Protein AF-0000000078455366 (afdb_homodimer)

Radius of gyration: 32.67 Å; Cα contacts (8 Å, |Δi|>4): 1857; chains: 2; bounding box: 74×99×122 Å

Organism: Toxocara canis (NCBI:txid6265)

Sequence (1048 aa):
MKLFLTFLAFILPVECLKILIYQVAVGRSHMSFSGALTDILADAGHEVHLLISEWNPSAKDDCTKRATSIRRIRMPPNGTTISHLAHLADPFKMTVWKYFSSMEQFKIMKDVPSLFCKMIINDDELMKWLREQHFDAALTSMYDLCPFGLFHVTGIKPVIGYVATPIISNVIAALKIDSPASYTPDLMLATWSGDEMNYGERAKNLFVQAFTSHILLPFLRSYQQAVFIDKFGNDFPSLMALASKTSFVFINSNELFELPRLLSHKIVYIGGIALRPHKKVPEEYSKLLSERDGSVLFSLGSLAKTSLMPLEMKNAFIEAFAKFPNYTFIWKVDADAINDPILKRYPNIKAVSWMPQYDLLRDGRLNAFITHGGLNSINEAIVAGVPMIVIPLFADQNLNAATAVKRGLAYPLDKWNITTEHVTSALKALLLDRSYADNAKLLSRMLAKKPRKPREDFLHYVEFASEFKSVGDNLQLHAVYLNFIQLHCLDIIVPAVIVMILFVYMIFVMTRRVLRRVVKLKKEMKLFLTFLAFILPVECLKILIYQVAVGRSHMSFSGALTDILADAGHEVHLLISEWNPSAKDDCTKRATSIRRIRMPPNGTTISHLAHLADPFKMTVWKYFSSMEQFKIMKDVPSLFCKMIINDDELMKWLREQHFDAALTSMYDLCPFGLFHVTGIKPVIGYVATPIISNVIAALKIDSPASYTPDLMLATWSGDEMNYGERAKNLFVQAFTSHILLPFLRSYQQAVFIDKFGNDFPSLMALASKTSFVFINSNELFELPRLLSHKIVYIGGIALRPHKKVPEEYSKLLSERDGSVLFSLGSLAKTSLMPLEMKNAFIEAFAKFPNYTFIWKVDADAINDPILKRYPNIKAVSWMPQYDLLRDGRLNAFITHGGLNSINEAIVAGVPMIVIPLFADQNLNAATAVKRGLAYPLDKWNITTEHVTSALKALLLDRSYADNAKLLSRMLAKKPRKPREDFLHYVEFASEFKSVGDNLQLHAVYLNFIQLHCLDIIVPAVIVMILFVYMIFVMTRRVLRRVVKLKKE

Structure (mmCIF, N/CA/C/O backbone):
data_AF-0000000078455366-model_v1
#
loop_
_entity.id
_entity.type
_entity.pdbx_description
1 polymer UDP-glucuronosyltransferase
#
loop_
_atom_site.group_PDB
_atom_site.id
_atom_site.type_symbol
_atom_site.label_atom_id
_atom_site.label_alt_id
_atom_site.label_comp_id
_atom_site.label_asym_id
_atom_site.label_entity_id
_atom_site.label_seq_id
_atom_site.pdbx_PDB_ins_code
_atom_site.Cartn_x
_atom_site.Cartn_y
_atom_site.Cartn_z
_atom_site.occupancy
_atom_site.B_iso_or_equiv
_atom_site.auth_seq_id
_atom_site.auth_comp_id
_atom_site.auth_asym_id
_atom_site.auth_atom_id
_atom_site.pdbx_PDB_model_num
ATOM 1 N N . MET A 1 1 ? 13.961 30.812 -48.812 1 28.5 1 MET A N 1
ATOM 2 C CA . MET A 1 1 ? 14.68 30.5 -47.594 1 28.5 1 MET A CA 1
ATOM 3 C C . MET A 1 1 ? 13.828 29.625 -46.688 1 28.5 1 MET A C 1
ATOM 5 O O . MET A 1 1 ? 12.836 30.094 -46.125 1 28.5 1 MET A O 1
ATOM 9 N N . LYS A 1 2 ? 13.578 28.328 -47.031 1 33.81 2 LYS A N 1
ATOM 10 C CA . LYS A 1 2 ? 12.812 27.266 -46.375 1 33.81 2 LYS A CA 1
ATOM 11 C C . LYS A 1 2 ? 13.312 27.031 -44.969 1 33.81 2 LYS A C 1
ATOM 13 O O . LYS A 1 2 ? 14.5 26.781 -44.75 1 33.81 2 LYS A O 1
ATOM 18 N N . LEU A 1 3 ? 12.641 27.641 -43.969 1 32.94 3 LEU A N 1
ATOM 19 C CA . LEU A 1 3 ? 12.883 27.453 -42.531 1 32.94 3 LEU A CA 1
ATOM 20 C C . LEU A 1 3 ? 12.812 25.969 -42.156 1 32.94 3 LEU A C 1
ATOM 22 O O . LEU A 1 3 ? 11.773 25.344 -42.312 1 32.94 3 LEU A O 1
ATOM 26 N N . PHE A 1 4 ? 13.875 25.25 -42.281 1 38.53 4 PHE A N 1
ATOM 27 C CA . PHE A 1 4 ? 14.039 23.906 -41.719 1 38.53 4 PHE A CA 1
ATOM 28 C C . PHE A 1 4 ? 13.797 23.922 -40.219 1 38.53 4 PHE A C 1
ATOM 30 O O . PHE A 1 4 ? 14.555 24.547 -39.469 1 38.53 4 PHE A O 1
ATOM 37 N N . LEU A 1 5 ? 12.555 23.844 -39.844 1 36.16 5 LEU A N 1
ATOM 38 C CA . LEU A 1 5 ? 12.258 23.594 -38.438 1 36.16 5 LEU A CA 1
ATOM 39 C C . LEU A 1 5 ? 12.906 22.297 -37.969 1 36.16 5 LEU A C 1
ATOM 41 O O . LEU A 1 5 ? 12.523 21.219 -38.406 1 36.16 5 LEU A O 1
ATOM 45 N N . THR A 1 6 ? 14.148 22.266 -37.594 1 37.34 6 THR A N 1
ATOM 46 C CA . THR A 1 6 ? 14.758 21.156 -36.875 1 37.34 6 THR A CA 1
ATOM 47 C C . THR A 1 6 ? 14.008 20.875 -35.562 1 37.34 6 THR A C 1
ATOM 49 O O . THR A 1 6 ? 13.93 21.75 -34.688 1 37.34 6 THR A O 1
ATOM 52 N N . PHE A 1 7 ? 13.047 20.078 -35.562 1 38.69 7 PHE A N 1
ATOM 53 C CA . PHE A 1 7 ? 12.492 19.5 -34.344 1 38.69 7 PHE A CA 1
ATOM 54 C C . PHE A 1 7 ? 13.586 18.859 -33.5 1 38.69 7 PHE A C 1
ATOM 56 O O . PHE A 1 7 ? 14.102 17.797 -33.844 1 38.69 7 PHE A O 1
ATOM 63 N N . LEU A 1 8 ? 14.398 19.609 -32.844 1 35.28 8 LEU A N 1
ATOM 64 C CA . LEU A 1 8 ? 15.219 19.031 -31.797 1 35.28 8 LEU A CA 1
ATOM 65 C C . LEU A 1 8 ? 14.359 18.312 -30.766 1 35.28 8 LEU A C 1
ATOM 67 O O . LEU A 1 8 ? 13.617 18.953 -30.016 1 35.28 8 LEU A O 1
ATOM 71 N N . ALA A 1 9 ? 13.953 17.141 -31 1 37.44 9 ALA A N 1
ATOM 72 C CA . ALA A 1 9 ? 13.5 16.281 -29.922 1 37.44 9 ALA A CA 1
ATOM 73 C C . ALA A 1 9 ? 14.406 16.391 -28.703 1 37.44 9 ALA A C 1
ATOM 75 O O . ALA A 1 9 ? 15.602 16.094 -28.781 1 37.44 9 ALA A O 1
ATOM 76 N N . PHE A 1 10 ? 14.172 17.266 -27.844 1 38.03 10 PHE A N 1
ATOM 77 C CA . PHE A 1 10 ? 14.797 17.219 -26.531 1 38.03 10 PHE A CA 1
ATOM 78 C C . PHE A 1 10 ? 14.766 15.797 -25.969 1 38.03 10 PHE A C 1
ATOM 80 O O . PHE A 1 10 ? 13.734 15.336 -25.469 1 38.03 10 PHE A O 1
ATOM 87 N N . ILE A 1 11 ? 15.477 14.875 -26.578 1 41.81 11 ILE A N 1
ATOM 88 C CA . ILE A 1 11 ? 15.773 13.633 -25.875 1 41.81 11 ILE A CA 1
ATOM 89 C C . ILE A 1 11 ? 16.328 13.93 -24.5 1 41.81 11 ILE A C 1
ATOM 91 O O . ILE A 1 11 ? 17.406 14.531 -24.359 1 41.81 11 ILE A O 1
ATOM 95 N N . LEU A 1 12 ? 15.562 14.172 -23.531 1 45.62 12 LEU A N 1
ATOM 96 C CA . LEU A 1 12 ? 16.094 14.18 -22.172 1 45.62 12 LEU A CA 1
ATOM 97 C C . LEU A 1 12 ? 17.156 13.094 -21.984 1 45.62 12 LEU A C 1
ATOM 99 O O . LEU A 1 12 ? 16.906 11.93 -22.297 1 45.62 12 LEU A O 1
ATOM 103 N N . PRO A 1 13 ? 18.406 13.375 -22.078 1 50.31 13 PRO A N 1
ATOM 104 C CA . PRO A 1 13 ? 19.453 12.375 -21.875 1 50.31 13 PRO A CA 1
ATOM 105 C C . PRO A 1 13 ? 19.156 11.453 -20.688 1 50.31 13 PRO A C 1
ATOM 107 O O . PRO A 1 13 ? 19.031 11.914 -19.562 1 50.31 13 PRO A O 1
ATOM 110 N N . VAL A 1 14 ? 18.328 10.508 -20.891 1 62.53 14 VAL A N 1
ATOM 111 C CA . VAL A 1 14 ? 18.266 9.516 -19.828 1 62.53 14 VAL A CA 1
ATOM 112 C C . VAL A 1 14 ? 19.656 8.922 -19.594 1 62.53 14 VAL A C 1
ATOM 114 O O . VAL A 1 14 ? 20.344 8.516 -20.531 1 62.53 14 VAL A O 1
ATOM 117 N N . GLU A 1 15 ? 20.312 9.242 -18.469 1 79.06 15 GLU A N 1
ATOM 118 C CA . GLU A 1 15 ? 21.609 8.672 -18.078 1 79.06 15 GLU A CA 1
ATOM 119 C C . GLU A 1 15 ? 21.578 7.148 -18.188 1 79.06 15 GLU A C 1
ATOM 121 O O . GLU A 1 15 ? 20.641 6.504 -17.734 1 79.06 15 GLU A O 1
ATOM 126 N N . CYS A 1 16 ? 22.359 6.574 -19.031 1 94 16 CYS A N 1
ATOM 127 C CA . CYS A 1 16 ? 22.531 5.133 -19.188 1 94 16 CYS A CA 1
ATOM 128 C C . CYS A 1 16 ? 23 4.496 -17.875 1 94 16 CYS A C 1
ATOM 130 O O . CYS A 1 16 ? 24.109 4.754 -17.422 1 94 16 CYS A O 1
ATOM 132 N N . LEU A 1 17 ? 22.109 3.787 -17.25 1 98.06 17 LEU A N 1
ATOM 133 C CA . LEU A 1 17 ? 22.438 3.096 -16 1 98.06 17 LEU A CA 1
ATOM 134 C C . LEU A 1 17 ? 23.078 1.737 -16.281 1 98.06 17 LEU A C 1
ATOM 136 O O . LEU A 1 17 ? 22.719 1.077 -17.266 1 98.06 17 LEU A O 1
ATOM 140 N N . LYS A 1 18 ? 24.062 1.338 -15.594 1 98.19 18 LYS A N 1
ATOM 141 C CA . LYS A 1 18 ? 24.609 -0.018 -15.555 1 98.19 18 LYS A CA 1
ATOM 142 C C . LYS A 1 18 ? 23.953 -0.841 -14.453 1 98.19 18 LYS A C 1
ATOM 144 O O . LYS A 1 18 ? 24.141 -0.574 -13.266 1 98.19 18 LYS A O 1
ATOM 149 N N . ILE A 1 19 ? 23.141 -1.903 -14.797 1 98.81 19 ILE A N 1
ATOM 150 C CA . ILE A 1 19 ? 22.281 -2.594 -13.844 1 98.81 19 ILE A CA 1
ATOM 151 C C . ILE A 1 19 ? 22.609 -4.082 -13.828 1 98.81 19 ILE A C 1
ATOM 153 O O . ILE A 1 19 ? 22.828 -4.691 -14.875 1 98.81 19 ILE A O 1
ATOM 157 N N . LEU A 1 20 ? 22.719 -4.645 -12.688 1 98.88 20 LEU A N 1
ATOM 158 C CA . LEU A 1 20 ? 22.875 -6.086 -12.5 1 98.88 20 LEU A CA 1
ATOM 159 C C . LEU A 1 20 ? 21.562 -6.727 -12.062 1 98.88 20 LEU A C 1
ATOM 161 O O . LEU A 1 20 ? 20.922 -6.262 -11.117 1 98.88 20 LEU A O 1
ATOM 165 N N . ILE A 1 21 ? 21.141 -7.77 -12.758 1 98.75 21 ILE A N 1
ATOM 166 C CA . ILE A 1 21 ? 19.969 -8.539 -12.344 1 98.75 21 ILE A CA 1
ATOM 167 C C . ILE A 1 21 ? 20.406 -9.938 -11.914 1 98.75 21 ILE A C 1
ATOM 169 O O . ILE A 1 21 ? 21.031 -10.664 -12.688 1 98.75 21 ILE A O 1
ATOM 173 N N . TYR A 1 22 ? 20.125 -10.258 -10.68 1 98.69 22 TYR A N 1
ATOM 174 C CA . TYR A 1 22 ? 20.359 -11.594 -10.141 1 98.69 22 TYR A CA 1
ATOM 175 C C . TYR A 1 22 ? 19.094 -12.445 -10.203 1 98.69 22 TYR A C 1
ATOM 177 O O . TYR A 1 22 ? 18.047 -12.039 -9.695 1 98.69 22 TYR A O 1
ATOM 185 N N . GLN A 1 23 ? 19.172 -13.617 -10.812 1 98 23 GLN A N 1
ATOM 186 C CA . GLN A 1 23 ? 18.016 -14.492 -10.984 1 98 23 GLN A CA 1
ATOM 187 C C . GLN A 1 23 ? 18.375 -15.938 -10.641 1 98 23 GLN A C 1
ATOM 189 O O . GLN A 1 23 ? 19.438 -16.438 -11.031 1 98 23 GLN A O 1
ATOM 194 N N . VAL A 1 24 ? 17.5 -16.562 -9.836 1 96.38 24 VAL A N 1
ATOM 195 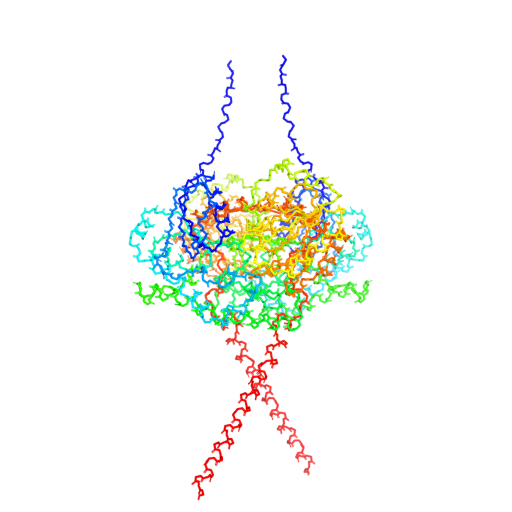C CA . VAL A 1 24 ? 17.625 -18 -9.609 1 96.38 24 VAL A CA 1
ATOM 196 C C . VAL A 1 24 ? 16.828 -18.75 -10.672 1 96.38 24 VAL A C 1
ATOM 198 O O . VAL A 1 24 ? 15.633 -18.484 -10.867 1 96.38 24 VAL A O 1
ATOM 201 N N . ALA A 1 25 ? 17.5 -19.703 -11.312 1 94.38 25 ALA A N 1
ATOM 202 C CA . ALA A 1 25 ? 16.812 -20.5 -12.32 1 94.38 25 ALA A CA 1
ATOM 203 C C . ALA A 1 25 ? 16.047 -21.656 -11.672 1 94.38 25 ALA A C 1
ATOM 205 O O . ALA A 1 25 ? 16.625 -22.703 -11.367 1 94.38 25 ALA A O 1
ATOM 206 N N . VAL A 1 26 ? 14.773 -21.438 -11.531 1 87.75 26 VAL A N 1
ATOM 207 C CA . VAL A 1 26 ? 13.938 -22.484 -10.953 1 87.75 26 VAL A CA 1
ATOM 208 C C . VAL A 1 26 ? 13.07 -23.109 -12.047 1 87.75 26 VAL A C 1
ATOM 210 O O . VAL A 1 26 ? 12.828 -24.328 -12.031 1 87.75 26 VAL A O 1
ATOM 213 N N . GLY A 1 27 ? 12.562 -22.344 -12.852 1 87 27 GLY A N 1
ATOM 214 C CA . GLY A 1 27 ? 11.719 -22.766 -13.961 1 87 27 GLY A CA 1
ATOM 215 C C . GLY A 1 27 ? 11.633 -21.734 -15.07 1 87 27 GLY A C 1
ATOM 216 O O . GLY A 1 27 ? 12.039 -20.578 -14.883 1 87 27 GLY A O 1
ATOM 217 N N . ARG A 1 28 ? 11.156 -22.156 -16.141 1 86.5 28 ARG A N 1
ATOM 218 C CA . ARG A 1 28 ? 11.086 -21.281 -17.312 1 86.5 28 ARG A CA 1
ATOM 219 C C . ARG A 1 28 ? 10.219 -20.062 -17.031 1 86.5 28 ARG A C 1
ATOM 221 O O . ARG A 1 28 ? 10.516 -18.969 -17.5 1 86.5 28 ARG A O 1
ATOM 228 N N . SER A 1 29 ? 9.141 -20.25 -16.312 1 88.19 29 SER A N 1
ATOM 229 C CA . SER A 1 29 ? 8.234 -19.141 -16.031 1 88.19 29 SER A CA 1
ATOM 230 C C . SER A 1 29 ? 8.938 -18.031 -15.25 1 88.19 29 SER A C 1
ATOM 232 O O . SER A 1 29 ? 8.719 -16.844 -15.516 1 88.19 29 SER A O 1
ATOM 234 N N . HIS A 1 30 ? 9.789 -18.391 -14.32 1 92.56 30 HIS A N 1
ATOM 235 C CA . HIS A 1 30 ? 10.555 -17.406 -13.562 1 92.56 30 HIS A CA 1
ATOM 236 C C . HIS A 1 30 ? 11.57 -16.688 -14.453 1 92.56 30 HIS A C 1
ATOM 238 O O . HIS A 1 30 ? 11.727 -15.469 -14.375 1 92.56 30 HIS A O 1
ATOM 244 N N . MET A 1 31 ? 12.18 -17.516 -15.297 1 94.38 31 MET A N 1
ATOM 245 C CA . MET A 1 31 ? 13.18 -16.953 -16.203 1 94.38 31 MET A CA 1
ATOM 246 C C . MET A 1 31 ? 12.531 -16.016 -17.203 1 94.38 31 MET A C 1
ATOM 248 O O . MET A 1 31 ? 13.125 -15 -17.578 1 94.38 31 MET A O 1
ATOM 252 N N . SER A 1 32 ? 11.328 -16.375 -17.609 1 93.69 32 SER A N 1
ATOM 253 C CA . SER A 1 32 ? 10.609 -15.523 -18.562 1 93.69 32 SER A CA 1
ATOM 254 C C . SER A 1 32 ? 10.312 -14.156 -17.953 1 93.69 32 SER A C 1
ATOM 256 O O . SER A 1 32 ? 10.375 -13.141 -18.641 1 93.69 32 SER A O 1
ATOM 258 N N . PHE A 1 33 ? 10.008 -14.125 -16.734 1 96.25 33 PHE A N 1
ATOM 259 C CA . PHE A 1 33 ? 9.719 -12.859 -16.062 1 96.25 33 PHE A CA 1
ATOM 260 C C . PHE A 1 33 ? 10.977 -12 -15.977 1 96.25 33 PHE A C 1
ATOM 262 O O . PHE A 1 33 ? 10.969 -10.844 -16.406 1 96.25 33 PHE A O 1
ATOM 269 N N . SER A 1 34 ? 12.055 -12.547 -15.453 1 97.44 34 SER A N 1
ATOM 270 C CA . SER A 1 34 ? 13.297 -11.781 -15.328 1 97.44 34 SER A CA 1
ATOM 271 C C . SER A 1 34 ? 13.836 -11.375 -16.703 1 97.44 34 SER A C 1
ATOM 273 O O . SER A 1 34 ? 14.43 -10.305 -16.844 1 97.44 34 SER A O 1
ATOM 275 N N . GLY A 1 35 ? 13.633 -12.281 -17.672 1 97.69 35 GLY A N 1
ATOM 276 C CA . GLY A 1 35 ? 14.023 -11.922 -19.031 1 97.69 35 GLY A CA 1
ATOM 277 C C . GLY A 1 35 ? 13.297 -10.703 -19.547 1 97.69 35 GLY A C 1
ATOM 278 O O . GLY A 1 35 ? 13.906 -9.828 -20.156 1 97.69 35 GLY A O 1
ATOM 279 N N . ALA A 1 36 ? 12.016 -10.656 -19.297 1 97.5 36 ALA A N 1
ATOM 280 C CA . ALA A 1 36 ? 11.227 -9.5 -19.719 1 97.5 36 ALA A CA 1
ATOM 281 C C . ALA A 1 36 ? 11.711 -8.227 -19.031 1 97.5 36 ALA A C 1
ATOM 283 O O . ALA A 1 36 ? 11.828 -7.176 -19.688 1 97.5 36 ALA A O 1
ATOM 284 N N . LEU A 1 37 ? 11.992 -8.273 -17.734 1 98.56 37 LEU A N 1
ATOM 285 C CA . LEU A 1 37 ? 12.508 -7.117 -17.016 1 98.56 37 LEU A CA 1
ATOM 286 C C . LEU A 1 37 ? 13.828 -6.645 -17.625 1 98.56 37 LEU A C 1
ATOM 288 O O . LEU A 1 37 ? 14.031 -5.441 -17.812 1 98.56 37 LEU A O 1
ATOM 292 N N . THR A 1 38 ? 14.688 -7.609 -17.953 1 98.62 38 THR A N 1
ATOM 293 C CA . THR A 1 38 ? 15.984 -7.316 -18.547 1 98.62 38 THR A CA 1
ATOM 294 C C . THR A 1 38 ? 15.805 -6.578 -19.875 1 98.62 38 THR A C 1
ATOM 296 O O . THR A 1 38 ? 16.438 -5.543 -20.109 1 98.62 38 THR A O 1
ATOM 299 N N . ASP A 1 39 ? 14.938 -7.09 -20.672 1 98.19 39 ASP A N 1
ATOM 300 C CA . ASP A 1 39 ? 14.742 -6.52 -22 1 98.19 39 ASP A CA 1
ATOM 301 C C . ASP A 1 39 ? 14.141 -5.121 -21.922 1 98.19 39 ASP A C 1
ATOM 303 O O . ASP A 1 39 ? 14.516 -4.23 -22.688 1 98.19 39 ASP A O 1
ATOM 307 N N . ILE A 1 40 ? 13.234 -4.902 -21.016 1 98 40 ILE A N 1
ATOM 308 C CA . ILE A 1 40 ? 12.594 -3.604 -20.844 1 98 40 ILE A CA 1
ATOM 309 C C . ILE A 1 40 ? 13.633 -2.561 -20.453 1 98 40 ILE A C 1
ATOM 311 O O . ILE A 1 40 ? 13.664 -1.463 -21.016 1 98 40 ILE A O 1
ATOM 315 N N . LEU A 1 41 ? 14.492 -2.873 -19.516 1 98.56 41 LEU A N 1
ATOM 316 C CA . LEU A 1 41 ? 15.547 -1.955 -19.094 1 98.56 41 LEU A CA 1
ATOM 317 C C . LEU A 1 41 ? 16.531 -1.699 -20.234 1 98.56 41 LEU A C 1
ATOM 319 O O . LEU A 1 41 ? 16.938 -0.558 -20.469 1 98.56 41 LEU A O 1
ATOM 323 N N . ALA A 1 42 ? 16.906 -2.766 -20.938 1 98.38 42 ALA A N 1
ATOM 324 C CA . ALA A 1 42 ? 17.844 -2.637 -22.047 1 98.38 42 ALA A CA 1
ATOM 325 C C . ALA A 1 42 ? 17.25 -1.787 -23.172 1 98.38 42 ALA A C 1
ATOM 327 O O . ALA A 1 42 ? 17.938 -0.935 -23.734 1 98.38 42 ALA A O 1
ATOM 328 N N . ASP A 1 43 ? 16.016 -2.021 -23.5 1 97.25 43 ASP A N 1
ATOM 329 C CA . ASP A 1 43 ? 15.328 -1.263 -24.547 1 97.25 43 ASP A CA 1
ATOM 330 C C . ASP A 1 43 ? 15.25 0.219 -24.188 1 97.25 43 ASP A C 1
ATOM 332 O O . ASP A 1 43 ? 15.18 1.074 -25.078 1 97.25 43 ASP A O 1
ATOM 336 N N . ALA A 1 44 ? 15.219 0.506 -22.953 1 97.44 44 ALA A N 1
ATOM 337 C CA . ALA A 1 44 ? 15.164 1.892 -22.5 1 97.44 44 ALA A CA 1
ATOM 338 C C . ALA A 1 44 ? 16.547 2.533 -22.547 1 97.44 44 ALA A C 1
ATOM 340 O O . ALA A 1 44 ? 16.719 3.695 -22.156 1 97.44 44 ALA A O 1
ATOM 341 N N . GLY A 1 45 ? 17.594 1.78 -22.875 1 97.56 45 GLY A N 1
ATOM 342 C CA . GLY A 1 45 ? 18.906 2.344 -23.094 1 97.56 45 GLY A CA 1
ATOM 343 C C . GLY A 1 45 ? 19.891 2.018 -21.969 1 97.56 45 GLY A C 1
ATOM 344 O O . GLY A 1 45 ? 21 2.535 -21.953 1 97.56 45 GLY A O 1
ATOM 345 N N . HIS A 1 46 ? 19.547 1.131 -21.047 1 98.38 46 HIS A N 1
ATOM 346 C CA . HIS A 1 46 ? 20.422 0.791 -19.938 1 98.38 46 HIS A CA 1
ATOM 347 C C . HIS A 1 46 ? 21.281 -0.423 -20.266 1 98.38 46 HIS A C 1
ATOM 349 O O . HIS A 1 46 ? 20.922 -1.228 -21.141 1 98.38 46 HIS A O 1
ATOM 355 N N . GLU A 1 47 ? 22.469 -0.462 -19.672 1 98.5 47 GLU A N 1
ATOM 356 C CA . GLU A 1 47 ? 23.328 -1.64 -19.734 1 98.5 47 GLU A CA 1
ATOM 357 C C . GLU A 1 47 ? 22.938 -2.656 -18.656 1 98.5 47 GLU A C 1
ATOM 359 O O . GLU A 1 47 ? 23.062 -2.381 -17.469 1 98.5 47 GLU A O 1
ATOM 364 N N . VAL A 1 48 ? 22.484 -3.844 -19.109 1 98.75 48 VAL A N 1
ATOM 365 C CA . VAL A 1 48 ? 21.922 -4.785 -18.141 1 98.75 48 VAL A CA 1
ATOM 366 C C . VAL A 1 48 ? 22.703 -6.094 -18.188 1 98.75 48 VAL A C 1
ATOM 368 O O . VAL A 1 48 ? 22.859 -6.699 -19.25 1 98.75 48 VAL A O 1
ATOM 371 N N . HIS A 1 49 ? 23.219 -6.516 -17.078 1 98.69 49 HIS A N 1
ATOM 372 C CA . HIS A 1 49 ? 23.953 -7.766 -16.906 1 98.69 49 HIS A CA 1
ATOM 373 C C . HIS A 1 49 ? 23.156 -8.758 -16.062 1 98.69 49 HIS A C 1
ATOM 375 O O . HIS A 1 49 ? 22.516 -8.375 -15.078 1 98.69 49 HIS A O 1
ATOM 381 N N . LEU A 1 50 ? 23.188 -10.008 -16.5 1 98.31 50 LEU A N 1
ATOM 382 C CA . LEU A 1 50 ? 22.469 -11.047 -15.766 1 98.31 50 LEU A CA 1
ATOM 383 C C . LEU A 1 50 ? 23.438 -11.977 -15.047 1 98.31 50 LEU A C 1
ATOM 385 O O . LEU A 1 50 ? 24.453 -12.391 -15.617 1 98.31 50 LEU A O 1
ATOM 389 N N . LEU A 1 51 ? 23.203 -12.164 -13.805 1 98.38 51 LEU A N 1
ATOM 390 C CA . LEU A 1 51 ? 23.844 -13.203 -13 1 98.38 51 LEU A CA 1
ATOM 391 C C . LEU A 1 51 ? 22.828 -14.266 -12.586 1 98.38 51 LEU A C 1
ATOM 393 O O . LEU A 1 51 ? 21.906 -13.984 -11.812 1 98.38 51 LEU A O 1
ATOM 397 N N . ILE A 1 52 ? 23.016 -15.5 -13.102 1 98 52 ILE A N 1
ATOM 398 C CA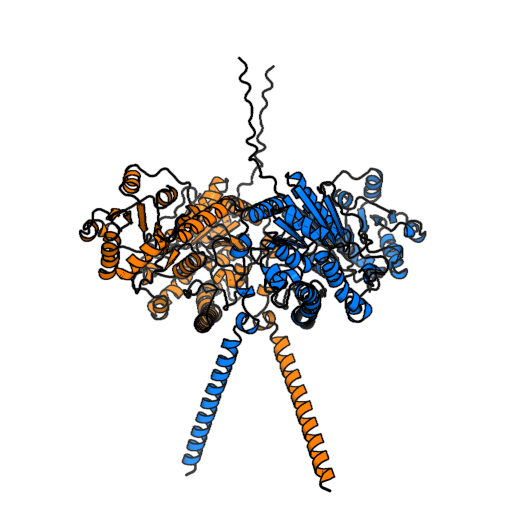 . ILE A 1 52 ? 22 -16.547 -12.93 1 98 52 ILE A CA 1
ATOM 399 C C . ILE A 1 52 ? 22.578 -17.672 -12.055 1 98 52 ILE A C 1
ATOM 401 O O . ILE A 1 52 ? 23.625 -18.234 -12.367 1 98 52 ILE A O 1
ATOM 405 N N . SER A 1 53 ? 21.953 -17.906 -10.914 1 96.88 53 SER A N 1
ATOM 406 C CA . SER A 1 53 ? 22.219 -19.109 -10.125 1 96.88 53 SER A CA 1
ATOM 407 C C . SER A 1 53 ? 21.391 -20.281 -10.625 1 96.88 53 SER A C 1
ATOM 409 O O . SER A 1 53 ? 20.172 -20.328 -10.43 1 96.88 53 SER A O 1
ATOM 411 N N . GLU A 1 54 ? 22.047 -21.266 -11.164 1 95.5 54 GLU A N 1
ATOM 412 C CA . GLU A 1 54 ? 21.359 -22.328 -11.867 1 95.5 54 GLU A CA 1
ATOM 413 C C . GLU A 1 54 ? 20.938 -23.438 -10.914 1 95.5 54 GLU A C 1
ATOM 415 O O . GLU A 1 54 ? 21.438 -24.562 -11 1 95.5 54 GLU A O 1
ATOM 420 N N . TRP A 1 55 ? 19.938 -23.172 -10.133 1 94.38 55 TRP A N 1
ATOM 421 C CA . TRP A 1 55 ? 19.422 -24.156 -9.195 1 94.38 55 TRP A CA 1
ATOM 422 C C . TRP A 1 55 ? 18.844 -25.359 -9.945 1 94.38 55 TRP A C 1
ATOM 424 O O . TRP A 1 55 ? 18.891 -26.484 -9.461 1 94.38 55 TRP A O 1
ATOM 434 N N . ASN A 1 56 ? 18.234 -25.062 -11.055 1 90.81 56 ASN A N 1
ATOM 435 C CA . ASN A 1 56 ? 17.641 -26.062 -11.938 1 90.81 56 ASN A CA 1
ATOM 436 C C . ASN A 1 56 ? 18.312 -26.062 -13.305 1 90.81 56 ASN A C 1
ATOM 438 O O . ASN A 1 56 ? 18 -25.234 -14.156 1 90.81 56 ASN A O 1
ATOM 442 N N . PRO A 1 57 ? 19.078 -27.109 -13.578 1 89.44 57 PRO A N 1
ATOM 443 C CA . PRO A 1 57 ? 19.797 -27.156 -14.852 1 89.44 57 PRO A CA 1
ATOM 444 C C . PRO A 1 57 ? 18.875 -27.297 -16.047 1 89.44 57 PRO A C 1
ATOM 446 O O . PRO A 1 57 ? 19.266 -27.031 -17.188 1 89.44 57 PRO A O 1
ATOM 449 N N . SER A 1 58 ? 17.672 -27.656 -15.781 1 84.5 58 SER A N 1
ATOM 450 C CA . SER A 1 58 ? 16.703 -27.812 -16.875 1 84.5 58 SER A CA 1
ATOM 451 C C . SER A 1 58 ? 16.219 -26.453 -17.375 1 84.5 58 SER A C 1
ATOM 453 O O . SER A 1 58 ? 15.648 -26.359 -18.453 1 84.5 58 SER A O 1
ATOM 455 N N . ALA A 1 59 ? 16.344 -25.469 -16.547 1 87.81 59 ALA A N 1
ATOM 456 C CA . ALA A 1 59 ? 15.992 -24.109 -16.969 1 87.81 59 ALA A CA 1
ATOM 457 C C . ALA A 1 59 ? 17.141 -23.453 -17.719 1 87.81 59 ALA A C 1
ATOM 459 O O . ALA A 1 59 ? 17.75 -22.5 -17.234 1 87.81 59 ALA A O 1
ATOM 460 N N . LYS A 1 60 ? 17.297 -23.797 -18.938 1 87.56 60 LYS A N 1
ATOM 461 C CA . LYS A 1 60 ? 18.469 -23.406 -19.719 1 87.56 60 LYS A CA 1
ATOM 462 C C . LYS A 1 60 ? 18.234 -22.047 -20.391 1 87.56 60 LYS A C 1
ATOM 464 O O . LYS A 1 60 ? 19.172 -21.266 -20.531 1 87.56 60 LYS A O 1
ATOM 469 N N . ASP A 1 61 ? 17.047 -21.734 -20.719 1 90.81 61 ASP A N 1
ATOM 470 C CA . ASP A 1 61 ? 16.719 -20.516 -21.438 1 90.81 61 ASP A CA 1
ATOM 471 C C . ASP A 1 61 ? 16.719 -19.312 -20.5 1 90.81 61 ASP A C 1
ATOM 473 O O . ASP A 1 61 ? 16.047 -19.328 -19.469 1 90.81 61 ASP A O 1
ATOM 477 N N . ASP A 1 62 ? 17.469 -18.328 -20.844 1 93.19 62 ASP A N 1
ATOM 478 C CA . ASP A 1 62 ? 17.516 -17.109 -20.047 1 93.19 62 ASP A CA 1
ATOM 479 C C . ASP A 1 62 ? 16.344 -16.188 -20.375 1 93.19 62 ASP A C 1
ATOM 481 O O . ASP A 1 62 ? 16.062 -15.234 -19.641 1 93.19 62 ASP A O 1
ATOM 485 N N . CYS A 1 63 ? 15.695 -16.406 -21.469 1 93.5 63 CYS A N 1
ATOM 486 C CA . CYS A 1 63 ? 14.461 -15.766 -21.906 1 93.5 63 CYS A CA 1
ATOM 487 C C . CYS A 1 63 ? 14.68 -14.273 -22.141 1 93.5 63 CYS A C 1
ATOM 489 O O . CYS A 1 63 ? 13.797 -13.461 -21.859 1 93.5 63 CYS A O 1
ATOM 491 N N . THR A 1 64 ? 15.906 -13.797 -22.453 1 96.31 64 THR A N 1
ATOM 492 C CA . THR A 1 64 ? 16.219 -12.422 -22.812 1 96.31 64 THR A CA 1
ATOM 493 C C . THR A 1 64 ? 16.969 -12.352 -24.125 1 96.31 64 THR A C 1
ATOM 495 O O . THR A 1 64 ? 17.672 -13.305 -24.5 1 96.31 64 THR A O 1
ATOM 498 N N . LYS A 1 65 ? 16.797 -11.242 -24.875 1 95.25 65 LYS A N 1
ATOM 499 C CA . LYS A 1 65 ? 17.484 -11.016 -26.141 1 95.25 65 LYS A CA 1
ATOM 500 C C . LYS A 1 65 ? 18.375 -9.773 -26.062 1 95.25 65 LYS A C 1
ATOM 502 O O . LYS A 1 65 ? 19.078 -9.445 -27.016 1 95.25 65 LYS A O 1
ATOM 507 N N . ARG A 1 66 ? 18.375 -9.133 -24.938 1 96.88 66 ARG A N 1
ATOM 508 C CA . ARG A 1 66 ? 18.938 -7.789 -24.922 1 96.88 66 ARG A CA 1
ATOM 509 C C . ARG A 1 66 ? 20.016 -7.656 -23.844 1 96.88 66 ARG A C 1
ATOM 511 O O . ARG A 1 66 ? 20.672 -6.617 -23.734 1 96.88 66 ARG A O 1
ATOM 518 N N . ALA A 1 67 ? 20.25 -8.664 -23.031 1 97.88 67 ALA A N 1
ATOM 519 C CA . ALA A 1 67 ? 21.234 -8.578 -21.953 1 97.88 67 ALA A CA 1
ATOM 520 C C . ALA A 1 67 ? 22.625 -8.273 -22.5 1 97.88 67 ALA A C 1
ATOM 522 O O . ALA A 1 67 ? 23.016 -8.812 -23.547 1 97.88 67 ALA A O 1
ATOM 523 N N . THR A 1 68 ? 23.344 -7.406 -21.828 1 97.94 68 THR A N 1
ATOM 524 C CA . THR A 1 68 ? 24.719 -7.094 -22.219 1 97.94 68 THR A CA 1
ATOM 525 C C . THR A 1 68 ? 25.641 -8.297 -22 1 97.94 68 THR A C 1
ATOM 527 O O . THR A 1 68 ? 26.516 -8.578 -22.812 1 97.94 68 THR A O 1
ATOM 530 N N . SER A 1 69 ? 25.453 -8.953 -20.938 1 97.5 69 SER A N 1
ATOM 531 C CA . SER A 1 69 ? 26.172 -10.188 -20.625 1 97.5 69 SER A CA 1
ATOM 532 C C . SER A 1 69 ? 25.359 -11.086 -19.703 1 97.5 69 SER A C 1
ATOM 534 O O . SER A 1 69 ? 24.484 -10.609 -18.984 1 97.5 69 SER A O 1
ATOM 536 N N . ILE A 1 70 ? 25.656 -12.336 -19.797 1 97.69 70 ILE A N 1
ATOM 537 C CA . ILE A 1 70 ? 25.016 -13.328 -18.938 1 97.69 70 ILE A CA 1
ATOM 538 C C . ILE A 1 70 ? 26.078 -14.227 -18.312 1 97.69 70 ILE A C 1
ATOM 540 O O . ILE A 1 70 ? 26.906 -14.805 -19 1 97.69 70 ILE A O 1
ATOM 544 N N . ARG A 1 71 ? 26.094 -14.297 -17.016 1 96.75 71 ARG A N 1
ATOM 545 C CA . ARG A 1 71 ? 26.938 -15.219 -16.266 1 96.75 71 AR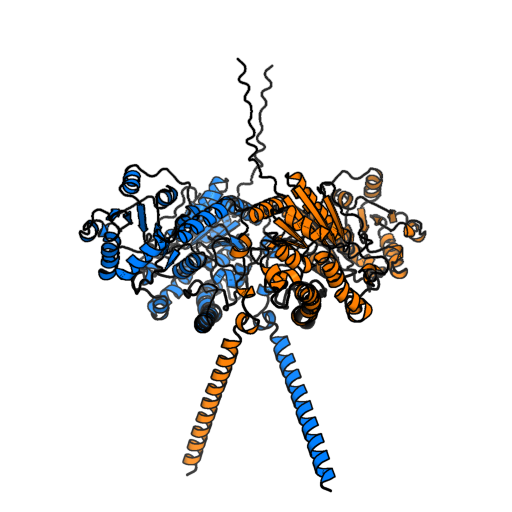G A CA 1
ATOM 546 C C . ARG A 1 71 ? 26.109 -16.25 -15.508 1 96.75 71 ARG A C 1
ATOM 548 O O . ARG A 1 71 ? 25.234 -15.875 -14.719 1 96.75 71 ARG A O 1
ATOM 555 N N . ARG A 1 72 ? 26.375 -17.5 -15.719 1 96.12 72 ARG A N 1
ATOM 556 C CA . ARG A 1 72 ? 25.656 -18.578 -15.047 1 96.12 72 ARG A CA 1
ATOM 557 C C . ARG A 1 72 ? 26.578 -19.312 -14.078 1 96.12 72 ARG A C 1
ATOM 559 O O . ARG A 1 72 ? 27.703 -19.656 -14.43 1 96.12 72 ARG A O 1
ATOM 566 N N . ILE A 1 73 ? 26.109 -19.406 -12.898 1 96.31 73 ILE A N 1
ATOM 567 C CA . ILE A 1 73 ? 26.781 -20.25 -11.914 1 96.31 73 ILE A CA 1
ATOM 568 C C . ILE A 1 73 ? 26.188 -21.656 -11.945 1 96.31 73 ILE A C 1
ATOM 570 O O . ILE A 1 73 ? 25 -21.844 -11.656 1 96.31 73 ILE A O 1
ATOM 574 N N . ARG A 1 74 ? 27.062 -22.641 -12.234 1 94.75 74 ARG A N 1
ATOM 575 C CA . ARG A 1 74 ? 26.594 -24.016 -12.422 1 94.75 74 ARG A CA 1
ATOM 576 C C . ARG A 1 74 ? 27.203 -24.953 -11.383 1 94.75 74 ARG A C 1
ATOM 578 O O . ARG A 1 74 ? 28.375 -24.797 -11.016 1 94.75 74 ARG A O 1
ATOM 585 N N . MET A 1 75 ? 26.312 -25.781 -10.977 1 91.94 75 MET A N 1
ATOM 586 C CA . MET A 1 75 ? 26.812 -26.844 -10.102 1 91.94 75 MET A CA 1
ATOM 587 C C . MET A 1 75 ? 27.688 -27.828 -10.867 1 91.94 75 MET A C 1
ATOM 589 O O . MET A 1 75 ? 27.391 -28.172 -12.008 1 91.94 75 MET A O 1
ATOM 593 N N . PRO A 1 76 ? 28.812 -28.203 -10.18 1 88.94 76 PRO A N 1
ATOM 594 C CA . PRO A 1 76 ? 29.609 -29.25 -10.828 1 88.94 76 PRO A CA 1
ATOM 595 C C . PRO A 1 76 ? 28.812 -30.516 -11.109 1 88.94 76 PRO A C 1
ATOM 597 O O . PRO A 1 76 ? 27.734 -30.719 -10.539 1 88.94 76 PRO A O 1
ATOM 600 N N . PRO A 1 77 ? 29.547 -31.297 -11.977 1 84.19 77 PRO A N 1
ATOM 601 C CA . PRO A 1 77 ? 28.875 -32.562 -12.25 1 84.19 77 PRO A CA 1
ATOM 602 C C . PRO A 1 77 ? 28.625 -33.375 -10.984 1 84.19 77 PRO A C 1
ATOM 604 O O . PRO A 1 77 ? 29.453 -33.406 -10.078 1 84.19 77 PRO A O 1
ATOM 607 N N . ASN A 1 78 ? 27.531 -33.875 -10.609 1 81.38 78 ASN A N 1
ATOM 608 C CA . ASN A 1 78 ? 27.141 -34.688 -9.469 1 81.38 78 ASN A CA 1
ATOM 609 C C . ASN A 1 78 ? 26.672 -33.844 -8.289 1 81.38 78 ASN A C 1
ATOM 611 O O . ASN A 1 78 ? 26.438 -34.375 -7.199 1 81.38 78 ASN A O 1
ATOM 615 N N . GLY A 1 79 ? 26.797 -32.594 -8.555 1 85.69 79 GLY A N 1
ATOM 616 C CA . GLY A 1 79 ? 26.312 -31.719 -7.488 1 85.69 79 GLY A CA 1
ATOM 617 C C . GLY A 1 79 ? 24.812 -31.781 -7.297 1 85.69 79 GLY A C 1
ATOM 618 O O . GLY A 1 79 ? 24.094 -32.344 -8.125 1 85.69 79 GLY A O 1
ATOM 619 N N . THR A 1 80 ? 24.328 -31.328 -6.176 1 86.31 80 THR A N 1
ATOM 620 C CA . THR A 1 80 ? 22.906 -31.344 -5.824 1 86.31 80 THR A CA 1
ATOM 621 C C . THR A 1 80 ? 22.188 -30.141 -6.41 1 86.31 80 THR A C 1
ATOM 623 O O . THR A 1 80 ? 22.641 -29 -6.258 1 86.31 80 THR A O 1
ATOM 626 N N . THR A 1 81 ? 21.094 -30.438 -7.184 1 86.62 81 THR A N 1
ATOM 627 C CA . THR A 1 81 ? 20.234 -29.406 -7.742 1 86.62 81 THR A CA 1
ATOM 628 C C . THR A 1 81 ? 18.781 -29.672 -7.402 1 86.62 81 THR A C 1
ATOM 630 O O . THR A 1 81 ? 18.453 -30.688 -6.773 1 86.62 81 THR A O 1
ATOM 633 N N . ILE A 1 82 ? 17.922 -28.703 -7.816 1 83.06 82 ILE A N 1
ATOM 634 C CA . ILE A 1 82 ? 16.531 -28.859 -7.43 1 83.06 82 ILE A CA 1
ATOM 635 C C . ILE A 1 82 ? 15.844 -29.844 -8.383 1 83.06 82 ILE A C 1
ATOM 637 O O . ILE A 1 82 ? 14.703 -30.25 -8.141 1 83.06 82 ILE A O 1
ATOM 641 N N . SER A 1 83 ? 16.484 -30.219 -9.453 1 76.31 83 SER A N 1
ATOM 642 C CA . SER A 1 83 ? 15.93 -31.219 -10.375 1 76.31 83 SER A CA 1
ATOM 643 C C . SER A 1 83 ? 15.555 -32.5 -9.641 1 76.31 83 SER A C 1
ATOM 645 O O . SER A 1 83 ? 14.758 -33.312 -10.148 1 76.31 83 SER A O 1
ATOM 647 N N . HIS A 1 84 ? 15.938 -32.625 -8.5 1 66.31 84 HIS A N 1
ATOM 648 C CA . HIS A 1 84 ? 15.711 -33.844 -7.719 1 66.31 84 HIS A CA 1
ATOM 649 C C . HIS A 1 84 ? 14.445 -33.719 -6.875 1 66.31 84 HIS A C 1
ATOM 651 O O . HIS A 1 84 ? 14.055 -34.656 -6.195 1 66.31 84 HIS A O 1
ATOM 657 N N . LEU A 1 85 ? 13.844 -32.594 -7.086 1 68.62 85 LEU A N 1
ATOM 658 C CA . LEU A 1 85 ? 12.609 -32.406 -6.324 1 68.62 85 LEU A CA 1
ATOM 659 C C . LEU A 1 85 ? 11.453 -33.156 -6.98 1 68.62 85 LEU A C 1
ATOM 661 O O . LEU A 1 85 ? 11.297 -33.125 -8.203 1 68.62 85 LEU A O 1
ATOM 665 N N . ALA A 1 86 ? 10.656 -33.781 -6.188 1 60.97 86 ALA A N 1
ATOM 666 C CA . ALA A 1 86 ? 9.602 -34.688 -6.613 1 60.97 86 ALA A CA 1
ATOM 667 C C . ALA A 1 86 ? 8.555 -33.969 -7.461 1 60.97 86 ALA A C 1
ATOM 669 O O . ALA A 1 86 ? 8.008 -34.531 -8.406 1 60.97 86 ALA A O 1
ATOM 670 N N . HIS A 1 87 ? 8.266 -32.781 -7.137 1 59.69 87 HIS A N 1
ATOM 671 C CA . HIS A 1 87 ? 7.215 -32.094 -7.879 1 59.69 87 HIS A CA 1
ATOM 672 C C . HIS A 1 87 ? 7.645 -31.797 -9.312 1 59.69 87 HIS A C 1
ATOM 674 O O . HIS A 1 87 ? 6.805 -31.703 -10.211 1 59.69 87 HIS A O 1
ATOM 680 N N . LEU A 1 88 ? 8.773 -31.734 -9.469 1 62.78 88 LEU A N 1
ATOM 681 C CA . LEU A 1 88 ? 9.273 -31.547 -10.82 1 62.78 88 LEU A CA 1
ATOM 682 C C . LEU A 1 88 ? 9.289 -32.875 -11.586 1 62.78 88 LEU A C 1
ATOM 684 O O . LEU A 1 88 ? 9.141 -32.875 -12.812 1 62.78 88 LEU A O 1
ATOM 688 N N . ALA A 1 89 ? 9.188 -33.906 -10.711 1 65.31 89 ALA A N 1
ATOM 689 C CA . ALA A 1 89 ? 9.227 -35.219 -11.336 1 65.31 89 ALA A CA 1
ATOM 690 C C . ALA A 1 89 ? 7.824 -35.656 -11.742 1 65.31 89 ALA A C 1
ATOM 692 O O . ALA A 1 89 ? 7.629 -36.188 -12.844 1 65.31 89 ALA A O 1
ATOM 693 N N . ASP A 1 90 ? 6.84 -35.5 -10.836 1 76.19 90 ASP A N 1
ATOM 694 C CA . ASP A 1 90 ? 5.465 -35.844 -11.148 1 76.19 90 ASP A CA 1
ATOM 695 C C . ASP A 1 90 ? 4.473 -34.906 -10.5 1 76.19 90 ASP A C 1
ATOM 697 O O . ASP A 1 90 ? 4.023 -35.125 -9.375 1 76.19 90 ASP A O 1
ATOM 701 N N . PRO A 1 91 ? 4.074 -33.906 -11.25 1 77.5 91 PRO A N 1
ATOM 702 C CA . PRO A 1 91 ? 3.193 -32.875 -10.68 1 77.5 91 PRO A CA 1
ATOM 703 C C . PRO A 1 91 ? 1.795 -33.406 -10.375 1 77.5 91 PRO A C 1
ATOM 705 O O . PRO A 1 91 ? 1.055 -32.781 -9.602 1 77.5 91 PRO A O 1
ATOM 708 N N . PHE A 1 92 ? 1.371 -34.562 -10.945 1 83.12 92 PHE A N 1
ATOM 709 C CA . PHE A 1 92 ? 0.02 -35.062 -10.758 1 83.12 92 PHE A CA 1
ATOM 710 C C . PHE A 1 92 ? -0.09 -35.844 -9.445 1 83.12 92 PHE A C 1
ATOM 712 O O . PHE A 1 92 ? -1.192 -36.062 -8.938 1 83.12 92 PHE A O 1
ATOM 719 N N . LYS A 1 93 ? 1.063 -36.219 -8.898 1 76.69 93 LYS A N 1
ATOM 720 C CA . LYS A 1 93 ? 1.035 -37 -7.68 1 76.69 93 LYS A CA 1
ATOM 721 C C . LYS A 1 93 ? 1.571 -36.219 -6.484 1 76.69 93 LYS A C 1
ATOM 723 O O . LYS A 1 93 ? 1.437 -36.656 -5.34 1 76.69 93 LYS A O 1
ATOM 728 N N . MET A 1 94 ? 1.988 -35.094 -6.703 1 70.25 94 MET A N 1
ATOM 729 C CA . MET A 1 94 ? 2.705 -34.375 -5.656 1 70.25 94 MET A CA 1
ATOM 730 C C . MET A 1 94 ? 1.734 -33.625 -4.766 1 70.25 94 MET A C 1
ATOM 732 O O . MET A 1 94 ? 0.73 -33.094 -5.242 1 70.25 94 MET A O 1
ATOM 736 N N . THR A 1 95 ? 1.964 -33.812 -3.4 1 67.25 95 THR A N 1
ATOM 737 C CA . THR A 1 95 ? 1.352 -32.906 -2.428 1 67.25 95 THR A CA 1
ATOM 738 C C . THR A 1 95 ? 2.414 -32.094 -1.717 1 67.25 95 THR A C 1
ATOM 740 O O . THR A 1 95 ? 3.572 -32.5 -1.622 1 67.25 95 THR A O 1
ATOM 743 N N . VAL A 1 96 ? 2.119 -30.875 -1.38 1 64.19 96 VAL A N 1
ATOM 744 C CA . VAL A 1 96 ? 3.072 -30 -0.702 1 64.19 96 VAL A CA 1
ATOM 745 C C . VAL A 1 96 ? 3.592 -30.688 0.561 1 64.19 96 VAL A C 1
ATOM 747 O O . VAL A 1 96 ? 4.762 -30.531 0.917 1 64.19 96 VAL A O 1
ATOM 750 N N . TRP A 1 97 ? 2.807 -31.469 1.103 1 64.69 97 TRP A N 1
ATOM 751 C CA . TRP A 1 97 ? 3.176 -32.094 2.363 1 64.69 97 TRP A CA 1
ATOM 752 C C . TRP A 1 97 ? 4.219 -33.188 2.137 1 64.69 97 TRP A C 1
ATOM 754 O O . TRP A 1 97 ? 4.984 -33.531 3.043 1 64.69 97 TRP A O 1
ATOM 764 N N . LYS A 1 98 ? 4.191 -33.656 0.938 1 65.12 98 LYS A N 1
ATOM 765 C CA . LYS A 1 98 ? 5.207 -34.656 0.627 1 65.12 98 LYS A CA 1
ATOM 766 C C . LYS A 1 98 ? 6.602 -34.031 0.598 1 65.12 98 LYS A C 1
ATOM 768 O O . LYS A 1 98 ? 7.598 -34.719 0.841 1 65.12 98 LYS A O 1
ATOM 773 N N . TYR A 1 99 ? 6.602 -32.812 0.411 1 63.19 99 TYR A N 1
ATOM 774 C CA . TYR A 1 99 ? 7.879 -32.094 0.434 1 63.19 99 TYR A CA 1
ATOM 775 C C . TYR A 1 99 ? 8.492 -32.125 1.83 1 63.19 99 TYR A C 1
ATOM 777 O O . TYR A 1 99 ? 9.703 -32.281 1.98 1 63.19 99 TYR A O 1
ATOM 785 N N . PHE A 1 100 ? 7.645 -32.062 2.738 1 66 100 PHE A N 1
ATOM 786 C CA . PHE A 1 100 ? 8.156 -31.922 4.098 1 66 100 PHE A CA 1
ATOM 787 C C . PHE A 1 100 ? 8.281 -33.281 4.777 1 66 100 PHE A C 1
ATOM 789 O O . PHE A 1 100 ? 9.008 -33.406 5.766 1 66 100 PHE A O 1
ATOM 796 N N . SER A 1 101 ? 7.668 -34.156 4.121 1 67.38 101 SER A N 1
ATOM 797 C CA . SER A 1 101 ? 7.723 -35.469 4.742 1 67.38 101 SER A CA 1
ATOM 798 C C . SER A 1 101 ? 8.922 -36.281 4.25 1 67.38 101 SER A C 1
ATOM 800 O O . SER A 1 101 ? 9.352 -37.219 4.902 1 67.38 101 SER A O 1
ATOM 802 N N . SER A 1 102 ? 9.453 -35.781 3.145 1 76.06 102 SER A N 1
ATOM 803 C CA . SER A 1 102 ? 10.625 -36.469 2.611 1 76.06 102 SER A CA 1
ATOM 804 C C . SER A 1 102 ? 11.914 -35.75 3.025 1 76.06 102 SER A C 1
ATOM 806 O O . SER A 1 102 ? 12.133 -34.594 2.67 1 76.06 102 SER A O 1
ATOM 808 N N . MET A 1 103 ? 12.695 -36.469 3.76 1 78.5 103 MET A N 1
ATOM 809 C CA . MET A 1 103 ? 13.961 -35.906 4.238 1 78.5 103 MET A CA 1
ATOM 810 C C . MET A 1 103 ? 14.844 -35.5 3.068 1 78.5 103 MET A C 1
ATOM 812 O O . MET A 1 103 ? 15.57 -34.5 3.168 1 78.5 103 MET A O 1
ATOM 816 N N . GLU A 1 104 ? 14.727 -36.219 2.008 1 77.81 104 GLU A N 1
ATOM 817 C CA . GLU A 1 104 ? 15.547 -35.906 0.84 1 77.81 104 GLU A CA 1
ATOM 818 C C . GLU A 1 104 ? 15.125 -34.594 0.219 1 77.81 104 GLU A C 1
ATOM 820 O O . GLU A 1 104 ? 15.977 -33.75 -0.137 1 77.81 104 GLU A O 1
ATOM 825 N N . GLN A 1 105 ? 13.898 -34.469 0.186 1 78.06 105 GLN A N 1
ATOM 826 C CA . GLN A 1 105 ? 13.375 -33.219 -0.387 1 78.06 105 GLN A CA 1
ATOM 827 C C . GLN A 1 105 ? 13.719 -32.031 0.485 1 78.06 105 GLN A C 1
ATOM 829 O O . GLN A 1 105 ? 14.109 -30.984 -0.026 1 78.06 105 GLN A O 1
ATOM 834 N N . PHE A 1 106 ? 13.656 -32.25 1.658 1 82 106 PHE A N 1
ATOM 835 C CA . PHE A 1 106 ? 13.969 -31.172 2.605 1 82 106 PHE A CA 1
ATOM 836 C C . PHE A 1 106 ? 15.445 -30.812 2.539 1 82 106 PHE A C 1
ATOM 838 O O . PHE A 1 106 ? 15.805 -29.641 2.637 1 82 106 PHE A O 1
ATOM 845 N N . LYS A 1 107 ? 16.266 -31.797 2.424 1 85.12 107 LYS A N 1
ATOM 846 C CA . LYS A 1 107 ? 17.703 -31.578 2.332 1 85.12 107 LYS A CA 1
ATOM 847 C C . LYS A 1 107 ? 18.047 -30.75 1.102 1 85.12 107 LYS A C 1
ATOM 849 O O . LYS A 1 107 ? 18.938 -29.891 1.157 1 85.12 107 LYS A O 1
ATOM 854 N N . ILE A 1 108 ? 17.406 -30.984 0.066 1 84.75 108 ILE A N 1
ATOM 855 C CA . ILE A 1 108 ? 17.641 -30.25 -1.17 1 84.75 108 ILE A CA 1
ATOM 856 C C . ILE A 1 108 ? 17.25 -28.781 -0.982 1 84.75 108 ILE A C 1
ATOM 858 O O . ILE A 1 108 ? 18 -27.875 -1.363 1 84.75 108 ILE A O 1
ATOM 862 N N . MET A 1 109 ? 16.156 -28.609 -0.41 1 83.38 109 MET A N 1
ATOM 863 C CA . MET A 1 109 ? 15.656 -27.25 -0.179 1 83.38 109 MET A CA 1
ATOM 864 C C . MET A 1 109 ? 16.594 -26.469 0.736 1 83.38 109 MET A C 1
ATOM 866 O O . MET A 1 109 ? 16.781 -25.266 0.568 1 83.38 109 MET A O 1
ATOM 870 N N . LYS A 1 110 ? 17.094 -27.156 1.603 1 86.19 110 LYS A N 1
ATOM 871 C CA . LYS A 1 110 ? 17.984 -26.562 2.588 1 86.19 110 LYS A CA 1
ATOM 872 C C . LYS A 1 110 ? 19.359 -26.312 1.987 1 86.19 110 LYS A C 1
ATOM 874 O O . LYS A 1 110 ? 19.938 -25.234 2.18 1 86.19 110 LYS A O 1
ATOM 879 N N . ASP A 1 111 ? 19.953 -27.25 1.216 1 91.19 111 ASP A N 1
ATOM 880 C CA . ASP A 1 111 ? 21.359 -27.266 0.845 1 91.19 111 ASP A CA 1
ATOM 881 C C . ASP A 1 111 ? 21.594 -26.453 -0.428 1 91.19 111 ASP A C 1
ATOM 883 O O . ASP A 1 111 ? 22.609 -25.766 -0.548 1 91.19 111 ASP A O 1
ATOM 887 N N . VAL A 1 112 ? 20.75 -26.5 -1.349 1 93.12 112 VAL A N 1
ATOM 888 C CA . VAL A 1 112 ? 21 -25.984 -2.688 1 93.12 112 VAL A CA 1
ATOM 889 C C . VAL A 1 112 ? 21.25 -24.469 -2.615 1 93.12 112 VAL A C 1
ATOM 891 O O . VAL A 1 112 ? 22.25 -23.984 -3.127 1 93.12 112 VAL A O 1
ATOM 894 N N . PRO A 1 113 ? 20.391 -23.703 -1.923 1 94.81 113 PRO A N 1
ATOM 895 C CA . PRO A 1 113 ? 20.656 -22.266 -1.86 1 94.81 113 PRO A CA 1
ATOM 896 C C . PRO A 1 113 ? 22 -21.938 -1.227 1 94.81 113 PRO A C 1
ATOM 898 O O . PRO A 1 113 ? 22.719 -21.078 -1.716 1 94.81 113 PRO A O 1
ATOM 901 N N . SER A 1 114 ? 22.359 -22.688 -0.219 1 95.81 114 SER A N 1
ATOM 902 C CA . SER A 1 114 ? 23.625 -22.438 0.487 1 95.81 114 SER A CA 1
ATOM 903 C C . SER A 1 114 ? 24.828 -22.844 -0.354 1 95.81 114 SER A C 1
ATOM 905 O O . SER A 1 114 ? 25.859 -22.188 -0.32 1 95.81 114 SER A O 1
ATOM 907 N N . LEU A 1 115 ? 24.703 -23.953 -1.029 1 95.88 115 LEU A N 1
ATOM 908 C CA . LEU A 1 115 ? 25.781 -24.422 -1.871 1 95.88 115 LEU A CA 1
ATOM 909 C C . LEU A 1 115 ? 26.094 -23.422 -2.984 1 95.88 115 LEU A C 1
ATOM 911 O O . LEU A 1 115 ? 27.25 -23.094 -3.23 1 95.88 115 LEU A O 1
ATOM 915 N N . PHE A 1 116 ? 25.094 -22.969 -3.6 1 97 116 PHE A N 1
ATOM 916 C CA . PHE A 1 116 ? 25.297 -21.984 -4.66 1 97 116 PHE A CA 1
ATOM 917 C C . PHE A 1 116 ? 25.844 -20.688 -4.094 1 97 116 PHE A C 1
ATOM 919 O O . PHE A 1 116 ? 26.703 -20.047 -4.711 1 97 116 PHE A O 1
ATOM 926 N N . CYS A 1 117 ? 25.312 -20.297 -2.947 1 97.25 117 CYS A N 1
ATOM 927 C CA . CYS A 1 117 ? 25.812 -19.094 -2.297 1 97.25 117 CYS A CA 1
ATOM 928 C C . CYS A 1 117 ? 27.297 -19.203 -2.008 1 97.25 117 CYS A C 1
ATOM 930 O O . CYS A 1 117 ? 28.062 -18.266 -2.252 1 97.25 117 CYS A O 1
ATOM 932 N N . LYS A 1 118 ? 27.703 -20.344 -1.521 1 97.31 118 LYS A N 1
ATOM 933 C CA . LYS A 1 118 ? 29.109 -20.609 -1.229 1 97.31 118 LYS A CA 1
ATOM 934 C C . LYS A 1 118 ? 29.969 -20.516 -2.494 1 97.31 118 LYS A C 1
ATOM 936 O O . LYS A 1 118 ? 31.047 -19.938 -2.479 1 97.31 118 LYS A O 1
ATOM 941 N N . MET A 1 119 ? 29.469 -21.062 -3.535 1 97.38 119 MET A N 1
ATOM 942 C CA . MET A 1 119 ? 30.188 -21.016 -4.805 1 97.38 119 MET A CA 1
ATOM 943 C C . MET A 1 119 ? 30.344 -19.578 -5.293 1 97.38 119 MET A C 1
ATOM 945 O O . MET A 1 119 ? 31.406 -19.188 -5.758 1 97.38 119 MET A O 1
ATOM 949 N N . ILE A 1 120 ? 29.344 -18.797 -5.133 1 97.94 120 ILE A N 1
ATOM 950 C CA . ILE A 1 120 ? 29.312 -17.438 -5.645 1 97.94 120 ILE A CA 1
ATOM 951 C C . ILE A 1 120 ? 30.312 -16.562 -4.871 1 97.94 120 ILE A C 1
ATOM 953 O O . ILE A 1 120 ? 31.156 -15.906 -5.473 1 97.94 120 ILE A O 1
ATOM 957 N N . ILE A 1 121 ? 30.297 -16.594 -3.541 1 97.88 121 ILE A N 1
ATOM 958 C CA . ILE A 1 121 ? 31.078 -15.664 -2.744 1 97.88 121 ILE A CA 1
ATOM 959 C C . ILE A 1 121 ? 32.531 -16.109 -2.707 1 97.88 121 ILE A C 1
ATOM 961 O O . ILE A 1 121 ? 33.406 -15.344 -2.297 1 97.88 121 ILE A O 1
ATOM 965 N N . ASN A 1 122 ? 32.812 -17.375 -3.137 1 97.81 122 ASN A N 1
ATOM 966 C CA . ASN A 1 122 ? 34.188 -17.875 -3.168 1 97.81 122 ASN A CA 1
ATOM 967 C C . ASN A 1 122 ? 34.75 -17.812 -4.578 1 97.81 122 ASN A C 1
ATOM 969 O O . ASN A 1 122 ? 35.906 -18.234 -4.801 1 97.81 122 ASN A O 1
ATOM 973 N N . ASP A 1 123 ? 34.031 -17.391 -5.523 1 97.69 123 ASP A N 1
ATOM 974 C CA . ASP A 1 123 ? 34.531 -17.156 -6.871 1 97.69 123 ASP A CA 1
ATOM 975 C C . ASP A 1 123 ? 35.219 -15.797 -6.961 1 97.69 123 ASP A C 1
ATOM 977 O O . ASP A 1 123 ? 34.594 -14.781 -7.25 1 97.69 123 ASP A O 1
ATOM 981 N N . ASP A 1 124 ? 36.5 -15.805 -6.891 1 97.5 124 ASP A N 1
ATOM 982 C CA . ASP A 1 124 ? 37.281 -14.578 -6.801 1 97.5 124 ASP A CA 1
ATOM 983 C C . ASP A 1 124 ? 37.156 -13.758 -8.078 1 97.5 124 ASP A C 1
ATOM 985 O O . ASP A 1 124 ? 37.156 -12.523 -8.031 1 97.5 124 ASP A O 1
ATOM 989 N N . GLU A 1 125 ? 37.125 -14.406 -9.133 1 97.38 125 GLU A N 1
ATOM 990 C CA . GLU A 1 125 ? 37 -13.703 -10.406 1 97.38 125 GLU A CA 1
ATOM 991 C C . GLU A 1 125 ? 35.656 -12.984 -10.492 1 97.38 125 GLU A C 1
ATOM 993 O O . GLU A 1 125 ? 35.594 -11.828 -10.93 1 97.38 125 GLU A O 1
ATOM 998 N N . LEU A 1 126 ? 34.625 -13.672 -10.117 1 97.88 126 LEU A N 1
ATOM 999 C CA . LEU A 1 126 ? 33.281 -13.07 -10.125 1 97.88 126 LEU A CA 1
ATOM 1000 C C . LEU A 1 126 ? 33.219 -11.875 -9.172 1 97.88 126 LEU A C 1
ATOM 1002 O O . LEU A 1 126 ? 32.688 -10.82 -9.523 1 97.88 126 LEU A O 1
ATOM 1006 N N . MET A 1 127 ? 33.75 -12.047 -7.996 1 97.88 127 MET A N 1
ATOM 1007 C CA . MET A 1 127 ? 33.75 -10.984 -6.992 1 97.88 127 MET A CA 1
ATOM 1008 C C . MET A 1 127 ? 34.469 -9.75 -7.496 1 97.88 127 MET A C 1
ATOM 1010 O O . MET A 1 127 ? 34.031 -8.625 -7.309 1 97.88 127 MET A O 1
ATOM 1014 N N . LYS A 1 128 ? 35.625 -9.984 -8.086 1 97.81 128 LYS A N 1
ATOM 1015 C CA . LYS A 1 128 ? 36.406 -8.883 -8.648 1 97.81 128 LYS A CA 1
ATOM 1016 C C . LYS A 1 128 ? 35.625 -8.164 -9.742 1 97.81 128 LYS A C 1
ATOM 1018 O O . LYS A 1 128 ? 35.594 -6.934 -9.781 1 97.81 128 LYS A O 1
ATOM 1023 N N . TRP A 1 129 ? 35.031 -8.93 -10.57 1 97.81 129 TRP A N 1
ATOM 1024 C CA . TRP A 1 129 ? 34.219 -8.367 -11.656 1 97.81 129 TRP A CA 1
ATOM 1025 C C . TRP A 1 129 ? 33.094 -7.5 -11.109 1 97.81 129 TRP A C 1
ATOM 1027 O O . TRP A 1 129 ? 32.875 -6.387 -11.594 1 97.81 129 TRP A O 1
ATOM 1037 N N . LEU A 1 130 ? 32.375 -7.977 -10.109 1 98.38 130 LEU A N 1
ATOM 1038 C CA . LEU A 1 130 ? 31.266 -7.254 -9.5 1 98.38 130 LEU A CA 1
ATOM 1039 C C . LEU A 1 130 ? 31.734 -5.926 -8.914 1 98.38 130 LEU A C 1
ATOM 1041 O O . LEU A 1 130 ? 31.031 -4.914 -9.031 1 98.38 130 LEU A O 1
ATOM 1045 N N . ARG A 1 131 ? 32.875 -5.875 -8.359 1 97.31 131 ARG A N 1
ATOM 1046 C CA . ARG A 1 131 ? 33.406 -4.664 -7.742 1 97.31 131 ARG A CA 1
ATOM 1047 C C . ARG A 1 131 ? 33.844 -3.662 -8.805 1 97.31 131 ARG A C 1
ATOM 1049 O O . ARG A 1 131 ? 33.688 -2.453 -8.633 1 97.31 131 ARG A O 1
ATOM 1056 N N . GLU A 1 132 ? 34.344 -4.133 -9.859 1 97.19 132 GLU A N 1
ATOM 1057 C CA . GLU A 1 132 ? 34.969 -3.277 -10.859 1 97.19 132 GLU A CA 1
ATOM 1058 C C . GLU A 1 132 ? 33.938 -2.701 -11.828 1 97.19 132 GLU A C 1
ATOM 1060 O O . GLU A 1 132 ? 34.188 -1.686 -12.477 1 97.19 132 GLU A O 1
ATOM 1065 N N . GLN A 1 133 ? 32.812 -3.297 -11.906 1 96.25 133 GLN A N 1
ATOM 1066 C CA . GLN A 1 133 ? 31.812 -2.863 -12.883 1 96.25 133 GLN A CA 1
ATOM 1067 C C . GLN A 1 133 ? 31.141 -1.571 -12.438 1 96.25 133 GLN A C 1
ATOM 1069 O O . GLN A 1 133 ? 30.609 -0.821 -13.266 1 96.25 133 GLN A O 1
ATOM 1074 N N . HIS A 1 134 ? 31.125 -1.304 -11.102 1 95.62 134 HIS A N 1
ATOM 1075 C CA . HIS A 1 134 ? 30.5 -0.11 -10.539 1 95.62 134 HIS A CA 1
ATOM 1076 C C . HIS A 1 134 ? 29.047 0.008 -10.977 1 95.62 134 HIS A C 1
ATOM 1078 O O . HIS A 1 134 ? 28.625 1.039 -11.516 1 95.62 134 HIS A O 1
ATOM 1084 N N . PHE A 1 135 ? 28.25 -0.98 -10.703 1 98.38 135 PHE A N 1
ATOM 1085 C CA . PHE A 1 135 ? 26.828 -1.006 -11.031 1 98.38 135 PHE A CA 1
ATOM 1086 C C . PHE A 1 135 ? 26.094 0.123 -10.328 1 98.38 135 PHE A C 1
ATOM 1088 O O . PHE A 1 135 ? 26.391 0.441 -9.172 1 98.38 135 PHE A O 1
ATOM 1095 N N . ASP A 1 136 ? 25.141 0.722 -11.055 1 98 136 ASP A N 1
ATOM 1096 C CA . ASP A 1 136 ? 24.328 1.803 -10.508 1 98 136 ASP A CA 1
ATOM 1097 C C . ASP A 1 136 ? 23.188 1.254 -9.641 1 98 136 ASP A C 1
ATOM 1099 O O . ASP A 1 136 ? 22.641 1.974 -8.812 1 98 136 ASP A O 1
ATOM 1103 N N . ALA A 1 137 ? 22.828 -0.002 -9.883 1 98.44 137 ALA A N 1
ATOM 1104 C CA . ALA A 1 137 ? 21.781 -0.672 -9.117 1 98.44 137 ALA A CA 1
ATOM 1105 C C . ALA A 1 137 ? 21.812 -2.182 -9.344 1 98.44 137 ALA A C 1
ATOM 1107 O O . ALA A 1 137 ? 22.406 -2.658 -10.305 1 98.44 137 ALA A O 1
ATOM 1108 N N . ALA A 1 138 ? 21.234 -2.877 -8.461 1 98.69 138 ALA A N 1
ATOM 1109 C CA . ALA A 1 138 ? 21.031 -4.316 -8.602 1 98.69 138 ALA A CA 1
ATOM 1110 C C . ALA A 1 138 ? 19.562 -4.691 -8.391 1 98.69 138 ALA A C 1
ATOM 1112 O O . ALA A 1 138 ? 18.906 -4.145 -7.504 1 98.69 138 ALA A O 1
ATOM 1113 N N . LEU A 1 139 ? 19.078 -5.496 -9.242 1 98.81 139 LEU A N 1
ATOM 1114 C CA . LEU A 1 139 ? 17.797 -6.152 -9.047 1 98.81 139 LEU A CA 1
ATOM 1115 C C . LEU A 1 139 ? 17.984 -7.617 -8.672 1 98.81 139 LEU A C 1
ATOM 1117 O O . LEU A 1 139 ? 18.875 -8.297 -9.211 1 98.81 139 LEU A O 1
ATOM 1121 N N . THR A 1 140 ? 17.125 -8.094 -7.77 1 98.5 140 THR A N 1
ATOM 1122 C CA . THR A 1 140 ? 17.297 -9.492 -7.383 1 98.5 140 THR A CA 1
ATOM 1123 C C . THR A 1 140 ? 15.945 -10.156 -7.137 1 98.5 140 THR A C 1
ATOM 1125 O O . THR A 1 140 ? 15.023 -9.539 -6.605 1 98.5 140 THR A O 1
ATOM 1128 N N . SER A 1 141 ? 15.859 -11.422 -7.559 1 97.12 141 SER A N 1
ATOM 1129 C CA . SER A 1 141 ? 14.734 -12.258 -7.156 1 97.12 141 SER A CA 1
ATOM 1130 C C . SER A 1 141 ? 14.781 -12.57 -5.664 1 97.12 141 SER A C 1
ATOM 1132 O O . SER A 1 141 ? 15.812 -13.023 -5.152 1 97.12 141 SER A O 1
ATOM 1134 N N . MET A 1 142 ? 13.742 -12.453 -4.984 1 96.12 142 MET A N 1
ATOM 1135 C CA . MET A 1 142 ? 13.773 -12.523 -3.525 1 96.12 142 MET A CA 1
ATOM 1136 C C . MET A 1 142 ? 13.484 -13.938 -3.039 1 96.12 142 MET A C 1
ATOM 1138 O O . MET A 1 142 ? 13.172 -14.141 -1.864 1 96.12 142 MET A O 1
ATOM 1142 N N . TYR A 1 143 ? 13.641 -14.891 -3.916 1 93.25 143 TYR A N 1
ATOM 1143 C CA . TYR A 1 143 ? 13.594 -16.281 -3.518 1 93.25 143 TYR A CA 1
ATOM 1144 C C . TYR A 1 143 ? 14.883 -16.688 -2.805 1 93.25 143 TYR A C 1
ATOM 1146 O O . TYR A 1 143 ? 14.906 -17.688 -2.076 1 93.25 143 TYR A O 1
ATOM 1154 N N . ASP A 1 144 ? 15.867 -15.984 -3.105 1 94.69 144 ASP A N 1
ATOM 1155 C CA . ASP A 1 144 ? 17.203 -16.234 -2.58 1 94.69 144 ASP A CA 1
ATOM 1156 C C . ASP A 1 144 ? 17.688 -15.062 -1.737 1 94.69 144 ASP A C 1
ATOM 1158 O O . ASP A 1 144 ? 17.5 -13.906 -2.109 1 94.69 144 ASP A O 1
ATOM 1162 N N . LEU A 1 145 ? 18.312 -15.352 -0.595 1 96.62 145 LEU A N 1
ATOM 1163 C CA . LEU A 1 145 ? 18.812 -14.273 0.254 1 96.62 145 LEU A CA 1
ATOM 1164 C C . LEU A 1 145 ? 20.281 -14.008 -0.025 1 96.62 145 LEU A C 1
ATOM 1166 O O . LEU A 1 145 ? 20.812 -12.977 0.392 1 96.62 145 LEU A O 1
ATOM 1170 N N . CYS A 1 146 ? 20.938 -14.883 -0.726 1 97.25 146 CYS A N 1
ATOM 1171 C CA . CYS A 1 146 ? 22.375 -14.797 -0.989 1 97.25 146 CYS A CA 1
ATOM 1172 C C . CYS A 1 146 ? 22.719 -13.461 -1.636 1 97.25 146 CYS A C 1
ATOM 1174 O O . CYS A 1 146 ? 23.703 -12.828 -1.255 1 97.25 146 CYS A O 1
ATOM 1176 N N . PRO A 1 147 ? 21.938 -12.984 -2.6 1 98.31 147 PRO A N 1
ATOM 1177 C CA . PRO A 1 147 ? 22.328 -11.75 -3.289 1 98.31 147 PRO A CA 1
ATOM 1178 C C . PRO A 1 147 ? 22.422 -10.555 -2.35 1 98.31 147 PRO A C 1
ATOM 1180 O O . PRO A 1 147 ? 23.188 -9.617 -2.604 1 98.31 147 PRO A O 1
ATOM 1183 N N . PHE A 1 148 ? 21.672 -10.5 -1.319 1 98.38 148 PHE A N 1
ATOM 1184 C CA . PHE A 1 148 ? 21.719 -9.367 -0.407 1 98.38 148 PHE A CA 1
ATOM 1185 C C . PHE A 1 148 ? 23.062 -9.273 0.282 1 98.38 148 PHE A C 1
ATOM 1187 O O . PHE A 1 148 ? 23.609 -8.18 0.451 1 98.38 148 PHE A O 1
ATOM 1194 N N . GLY A 1 149 ? 23.609 -10.422 0.697 1 98.5 149 GLY A N 1
ATOM 1195 C CA . GLY A 1 149 ? 24.984 -10.43 1.204 1 98.5 149 GLY A CA 1
ATOM 1196 C C . GLY A 1 149 ? 26.016 -10.117 0.139 1 98.5 149 GLY A C 1
ATOM 1197 O O . GLY A 1 149 ? 26.969 -9.383 0.392 1 98.5 149 GLY A O 1
ATOM 1198 N N . LEU A 1 150 ? 25.781 -10.703 -1.009 1 98.56 150 LEU A N 1
ATOM 1199 C CA . LEU A 1 150 ? 26.688 -10.516 -2.141 1 98.56 150 LEU A CA 1
ATOM 1200 C C . LEU A 1 150 ? 26.828 -9.039 -2.486 1 98.56 150 LEU A C 1
ATOM 1202 O O . LEU A 1 150 ? 27.938 -8.523 -2.631 1 98.56 150 LEU A O 1
ATOM 1206 N N . PHE A 1 151 ? 25.719 -8.328 -2.613 1 98.56 151 PHE A N 1
ATOM 1207 C CA . PHE A 1 151 ? 25.719 -6.918 -2.988 1 98.56 151 PHE A CA 1
ATOM 1208 C C . PHE A 1 151 ? 26.297 -6.062 -1.873 1 98.56 151 PHE A C 1
ATOM 1210 O O . PHE A 1 151 ? 26.953 -5.043 -2.137 1 98.56 151 PHE A O 1
ATOM 1217 N N . HIS A 1 152 ? 26.047 -6.492 -0.629 1 98.19 152 HIS A N 1
ATOM 1218 C CA . HIS A 1 152 ? 26.625 -5.785 0.51 1 98.19 152 HIS A CA 1
ATOM 1219 C C . HIS A 1 152 ? 28.141 -5.812 0.461 1 98.19 152 HIS A C 1
ATOM 1221 O O . HIS A 1 152 ? 28.797 -4.773 0.6 1 98.19 152 HIS A O 1
ATOM 1227 N N . VAL A 1 153 ? 28.766 -6.965 0.218 1 98 153 VAL A N 1
ATOM 1228 C CA . VAL A 1 153 ? 30.219 -7.113 0.293 1 98 153 VAL A CA 1
ATOM 1229 C C . VAL A 1 153 ? 30.859 -6.516 -0.955 1 98 153 VAL A C 1
ATOM 1231 O O . VAL A 1 153 ? 32.031 -6.129 -0.93 1 98 153 VAL A O 1
ATOM 1234 N N . THR A 1 154 ? 30.141 -6.406 -2.049 1 98.12 154 THR A N 1
ATOM 1235 C CA . THR A 1 154 ? 30.703 -5.871 -3.285 1 98.12 154 THR A CA 1
ATOM 1236 C C . THR A 1 154 ? 30.359 -4.391 -3.434 1 98.12 154 THR A C 1
ATOM 1238 O O . THR A 1 154 ? 30.797 -3.744 -4.391 1 98.12 154 THR A O 1
ATOM 1241 N N . GLY A 1 155 ? 29.5 -3.844 -2.617 1 97 155 GLY A N 1
ATOM 1242 C CA . GLY A 1 155 ? 29.219 -2.418 -2.57 1 97 155 GLY A CA 1
ATOM 1243 C C . GLY A 1 155 ? 28.203 -1.974 -3.609 1 97 155 GLY A C 1
ATOM 1244 O O . GLY A 1 155 ? 28.188 -0.805 -4.004 1 97 155 GLY A O 1
ATOM 1245 N N . ILE A 1 156 ? 27.406 -2.885 -4.059 1 98 156 ILE A N 1
ATOM 1246 C CA . ILE A 1 156 ? 26.422 -2.549 -5.082 1 98 156 ILE A CA 1
ATOM 1247 C C . ILE A 1 156 ? 25.141 -2.049 -4.418 1 98 156 ILE A C 1
ATOM 1249 O O . ILE A 1 156 ? 24.531 -2.758 -3.611 1 98 156 ILE A O 1
ATOM 1253 N N . LYS A 1 157 ? 24.703 -0.883 -4.711 1 96.94 157 LYS A N 1
ATOM 1254 C CA . LYS A 1 157 ? 23.484 -0.249 -4.223 1 96.94 157 LYS A CA 1
ATOM 1255 C C . LYS A 1 157 ? 22.938 0.743 -5.246 1 96.94 157 LYS A C 1
ATOM 1257 O O . LYS A 1 157 ? 23.688 1.299 -6.047 1 96.94 157 LYS A O 1
ATOM 1262 N N . PRO A 1 158 ? 21.641 0.999 -5.227 1 98.31 158 PRO A N 1
ATOM 1263 C CA . PRO A 1 158 ? 20.656 0.375 -4.348 1 98.31 158 PRO A CA 1
ATOM 1264 C C . PRO A 1 158 ? 20.25 -1.023 -4.809 1 98.31 158 PRO A C 1
ATOM 1266 O O . PRO A 1 158 ? 20.578 -1.424 -5.93 1 98.31 158 PRO A O 1
ATOM 1269 N N . VAL A 1 159 ? 19.578 -1.77 -3.924 1 98.62 159 VAL A N 1
ATOM 1270 C CA . VAL A 1 159 ? 19.031 -3.084 -4.25 1 98.62 159 VAL A CA 1
ATOM 1271 C C . VAL A 1 159 ? 17.531 -2.988 -4.418 1 98.62 159 VAL A C 1
ATOM 1273 O O . VAL A 1 159 ? 16.844 -2.363 -3.605 1 98.62 159 VAL A O 1
ATOM 1276 N N . ILE A 1 160 ? 17.062 -3.514 -5.492 1 98.81 160 ILE A N 1
ATOM 1277 C CA . ILE A 1 160 ? 15.641 -3.578 -5.82 1 98.81 160 ILE A CA 1
ATOM 1278 C C . ILE A 1 160 ? 15.211 -5.035 -5.961 1 98.81 160 ILE A C 1
ATOM 1280 O O . ILE A 1 160 ? 15.922 -5.848 -6.551 1 98.81 160 ILE A O 1
ATOM 1284 N N . GLY A 1 161 ? 14.086 -5.383 -5.379 1 98.62 161 GLY A N 1
ATOM 1285 C CA . GLY A 1 161 ? 13.633 -6.766 -5.414 1 98.62 161 GLY A CA 1
ATOM 1286 C C . GLY A 1 161 ? 12.516 -7 -6.41 1 98.62 161 GLY A C 1
ATOM 1287 O O . GLY A 1 161 ? 11.875 -6.055 -6.867 1 98.62 161 GLY A O 1
ATOM 1288 N N . TYR A 1 162 ? 12.32 -8.25 -6.746 1 98.44 162 TYR A N 1
ATOM 1289 C CA . TYR A 1 162 ? 11.164 -8.664 -7.531 1 98.44 162 TYR A CA 1
ATOM 1290 C C . TYR A 1 162 ? 10.844 -10.133 -7.301 1 98.44 162 TYR A C 1
ATOM 1292 O O . TYR A 1 162 ? 11.703 -10.898 -6.84 1 98.44 162 TYR A O 1
ATOM 1300 N N . VAL A 1 163 ? 9.633 -10.523 -7.574 1 97.12 163 VAL A N 1
ATOM 1301 C CA . VAL A 1 163 ? 9.227 -11.922 -7.523 1 97.12 163 VAL A CA 1
ATOM 1302 C C . VAL A 1 163 ? 8.328 -12.242 -8.711 1 97.12 163 VAL A C 1
ATOM 1304 O O . VAL A 1 163 ? 7.508 -11.422 -9.125 1 97.12 163 VAL A O 1
ATOM 1307 N N . ALA A 1 164 ? 8.469 -13.422 -9.258 1 95.5 164 ALA A N 1
ATOM 1308 C CA . ALA A 1 164 ? 7.727 -13.867 -10.43 1 95.5 164 ALA A CA 1
ATOM 1309 C C . ALA A 1 164 ? 6.363 -14.422 -10.031 1 95.5 164 ALA A C 1
ATOM 1311 O O . ALA A 1 164 ? 5.559 -14.789 -10.898 1 95.5 164 ALA A O 1
ATOM 1312 N N . THR A 1 165 ? 6.031 -14.516 -8.773 1 94.06 165 THR A N 1
ATOM 1313 C CA . THR A 1 165 ? 4.797 -15.016 -8.18 1 94.06 165 THR A CA 1
ATOM 1314 C C . THR A 1 165 ? 4.078 -13.922 -7.406 1 94.06 165 THR A C 1
ATOM 1316 O O . THR A 1 165 ? 4.539 -12.773 -7.367 1 94.06 165 THR A O 1
ATOM 1319 N N . PRO A 1 166 ? 2.916 -14.258 -6.902 1 93.88 166 PRO A N 1
ATOM 1320 C CA . PRO A 1 166 ? 2.395 -13.32 -5.902 1 93.88 166 PRO A CA 1
ATOM 1321 C C . PRO A 1 166 ? 3.33 -13.148 -4.707 1 93.88 166 PRO A C 1
ATOM 1323 O O . PRO A 1 166 ? 4.336 -13.859 -4.602 1 93.88 166 PRO A O 1
ATOM 1326 N N . ILE A 1 167 ? 3.057 -12.242 -3.906 1 93.44 167 ILE A N 1
ATOM 1327 C CA . ILE A 1 167 ? 3.938 -11.883 -2.797 1 93.44 167 ILE A CA 1
ATOM 1328 C C . ILE A 1 167 ? 4.246 -13.125 -1.967 1 93.44 167 ILE A C 1
ATOM 1330 O O . ILE A 1 167 ? 3.352 -13.914 -1.653 1 93.44 167 ILE A O 1
ATOM 1334 N N . ILE A 1 168 ? 5.465 -13.305 -1.657 1 91.75 168 ILE A N 1
ATOM 1335 C CA . ILE A 1 168 ? 5.898 -14.5 -0.942 1 91.75 168 ILE A CA 1
ATOM 1336 C C . ILE A 1 168 ? 6.324 -14.125 0.476 1 91.75 168 ILE A C 1
ATOM 1338 O O . ILE A 1 168 ? 6.527 -12.953 0.78 1 91.75 168 ILE A O 1
ATOM 1342 N N . SER A 1 169 ? 6.516 -15.133 1.267 1 90.25 169 SER A N 1
ATOM 1343 C CA . SER A 1 169 ? 6.797 -14.969 2.689 1 90.25 169 SER A CA 1
ATOM 1344 C C . SER A 1 169 ? 8.117 -14.242 2.908 1 90.25 169 SER A C 1
ATOM 1346 O O . SER A 1 169 ? 8.266 -13.484 3.873 1 90.25 169 SER A O 1
ATOM 1348 N N . ASN A 1 170 ? 9.109 -14.453 2.039 1 91.44 170 ASN A N 1
ATOM 1349 C CA . ASN A 1 170 ? 10.391 -13.766 2.178 1 91.44 170 ASN A CA 1
ATOM 1350 C C . ASN A 1 170 ? 10.234 -12.25 2.086 1 91.44 170 ASN A C 1
ATOM 1352 O O . ASN A 1 170 ? 10.883 -11.508 2.82 1 91.44 170 ASN A O 1
ATOM 1356 N N . VAL A 1 171 ? 9.406 -11.852 1.155 1 95.31 171 VAL A N 1
ATOM 1357 C CA . VAL A 1 171 ? 9.156 -10.422 0.979 1 95.31 171 VAL A CA 1
ATOM 1358 C C . VAL A 1 171 ? 8.438 -9.867 2.207 1 95.31 171 VAL A C 1
ATOM 1360 O O . VAL A 1 171 ? 8.82 -8.828 2.746 1 95.31 171 VAL A O 1
ATOM 1363 N N . ILE A 1 172 ? 7.43 -10.633 2.65 1 94.94 172 ILE A N 1
ATOM 1364 C CA . ILE A 1 172 ? 6.633 -10.258 3.812 1 94.94 172 ILE A CA 1
ATOM 1365 C C . ILE A 1 172 ? 7.531 -10.133 5.039 1 94.94 172 ILE A C 1
ATOM 1367 O O . ILE A 1 172 ? 7.445 -9.156 5.785 1 94.94 172 ILE A O 1
ATOM 1371 N N . ALA A 1 173 ? 8.375 -11.07 5.164 1 94.06 173 ALA A N 1
ATOM 1372 C CA . ALA A 1 173 ? 9.273 -11.094 6.316 1 94.06 173 ALA A CA 1
ATOM 1373 C C . ALA A 1 173 ? 10.312 -9.977 6.227 1 94.06 173 ALA A C 1
ATOM 1375 O O . ALA A 1 173 ? 10.602 -9.312 7.223 1 94.06 173 ALA A O 1
ATOM 1376 N N . ALA A 1 174 ? 10.875 -9.805 5.07 1 95.88 174 ALA A N 1
ATOM 1377 C CA . ALA A 1 174 ? 11.93 -8.812 4.887 1 95.88 174 ALA A CA 1
ATOM 1378 C C . ALA A 1 174 ? 11.398 -7.406 5.141 1 95.88 174 ALA A C 1
ATOM 1380 O O . ALA A 1 174 ? 12.07 -6.594 5.785 1 95.88 174 ALA A O 1
ATOM 1381 N N . LEU A 1 175 ? 10.219 -7.121 4.688 1 97.06 175 LEU A N 1
ATOM 1382 C CA . LEU A 1 175 ? 9.688 -5.766 4.773 1 97.06 175 LEU A CA 1
ATOM 1383 C C . LEU A 1 175 ? 8.797 -5.609 6.004 1 97.06 175 LEU A C 1
ATOM 1385 O O . LEU A 1 175 ? 8.273 -4.523 6.258 1 97.06 175 LEU A O 1
ATOM 1389 N N . LYS A 1 176 ? 8.602 -6.684 6.727 1 96.12 176 LYS A N 1
ATOM 1390 C CA . LYS A 1 176 ? 7.785 -6.715 7.938 1 96.12 176 LYS A CA 1
ATOM 1391 C C . LYS A 1 176 ? 6.371 -6.219 7.656 1 96.12 176 LYS A C 1
ATOM 1393 O O . LYS A 1 176 ? 5.828 -5.414 8.414 1 96.12 176 LYS A O 1
ATOM 1398 N N . ILE A 1 177 ? 5.828 -6.656 6.594 1 96.69 177 ILE A N 1
ATOM 1399 C CA . ILE A 1 177 ? 4.43 -6.391 6.281 1 96.69 177 ILE A CA 1
ATOM 1400 C C . ILE A 1 177 ? 3.535 -7.367 7.047 1 96.69 177 ILE A C 1
ATOM 1402 O O . ILE A 1 177 ? 3.729 -8.578 6.977 1 96.69 177 ILE A O 1
ATOM 1406 N N . ASP A 1 178 ? 2.6 -6.812 7.727 1 95 178 ASP A N 1
ATOM 1407 C CA . ASP A 1 178 ? 1.688 -7.672 8.477 1 95 178 ASP A CA 1
ATOM 1408 C C . ASP A 1 178 ? 0.828 -8.516 7.539 1 95 178 ASP A C 1
ATOM 1410 O O . ASP A 1 178 ? 0.344 -8.016 6.52 1 95 178 ASP A O 1
ATOM 1414 N N . SER A 1 179 ? 0.747 -9.766 7.863 1 94 179 SER A N 1
ATOM 1415 C CA . SER A 1 179 ? -0.047 -10.719 7.102 1 94 179 SER A CA 1
ATOM 1416 C C . SER A 1 179 ? -0.94 -11.555 8.016 1 94 179 SER A C 1
ATOM 1418 O O . SER A 1 179 ? -0.64 -12.711 8.297 1 94 179 SER A O 1
ATOM 1420 N N . PRO A 1 180 ? -2.051 -11 8.375 1 95.38 180 PRO A N 1
ATOM 1421 C CA . PRO A 1 180 ? -2.928 -11.734 9.289 1 95.38 180 PRO A CA 1
ATOM 1422 C C . PRO A 1 180 ? -3.404 -13.062 8.719 1 95.38 180 PRO A C 1
ATOM 1424 O O . PRO A 1 180 ? -3.91 -13.109 7.594 1 95.38 180 PRO A O 1
ATOM 1427 N N . ALA A 1 181 ? -3.316 -14.078 9.5 1 93.88 181 ALA A N 1
ATOM 1428 C CA . ALA A 1 181 ? -3.668 -15.422 9.055 1 93.88 181 ALA A CA 1
ATOM 1429 C C . ALA A 1 181 ? -5.176 -15.555 8.852 1 93.88 181 ALA A C 1
ATOM 1431 O O . ALA A 1 181 ? -5.637 -16.484 8.18 1 93.88 181 ALA A O 1
ATOM 1432 N N . SER A 1 182 ? -5.898 -14.648 9.414 1 96.06 182 SER A N 1
ATOM 1433 C CA . SER A 1 182 ? -7.355 -14.734 9.375 1 96.06 182 SER A CA 1
ATOM 1434 C C . SER A 1 182 ? -7.883 -14.516 7.961 1 96.06 182 SER A C 1
ATOM 1436 O O . SER A 1 182 ? -8.984 -14.961 7.629 1 96.06 182 SER A O 1
ATOM 1438 N N . TYR A 1 183 ? -7.094 -13.828 7.09 1 95.69 183 TYR A N 1
ATOM 1439 C CA . TYR A 1 183 ? -7.664 -13.586 5.77 1 95.69 183 TYR A CA 1
ATOM 1440 C C . TYR A 1 183 ? -6.574 -13.555 4.703 1 95.69 183 TYR A C 1
ATOM 1442 O O . TYR A 1 183 ? -6.84 -13.227 3.543 1 95.69 183 TYR A O 1
ATOM 1450 N N . THR A 1 184 ? -5.332 -13.781 5.059 1 93.94 184 THR A N 1
ATOM 1451 C CA . THR A 1 184 ? -4.242 -13.844 4.09 1 93.94 184 THR A CA 1
ATOM 1452 C C . THR A 1 184 ? -3.662 -15.25 4.02 1 93.94 184 THR A C 1
ATOM 1454 O O . THR A 1 184 ? -2.98 -15.695 4.949 1 93.94 184 THR A O 1
ATOM 1457 N N . PRO A 1 185 ? -3.893 -15.867 2.943 1 89.5 185 PRO A N 1
ATOM 1458 C CA . PRO A 1 185 ? -3.363 -17.234 2.828 1 89.5 185 PRO A CA 1
ATOM 1459 C C . PRO A 1 185 ? -1.856 -17.25 2.582 1 89.5 185 PRO A C 1
ATOM 1461 O O . PRO A 1 185 ? -1.304 -16.312 2.008 1 89.5 185 PRO A O 1
ATOM 1464 N N . ASP A 1 186 ? -1.276 -18.281 3.064 1 80.5 186 ASP A N 1
ATOM 1465 C CA . ASP A 1 186 ? 0.136 -18.516 2.783 1 80.5 186 ASP A CA 1
ATOM 1466 C C . ASP A 1 186 ? 0.337 -19.016 1.354 1 80.5 186 ASP A C 1
ATOM 1468 O O . ASP A 1 186 ? -0.449 -19.828 0.854 1 80.5 186 ASP A O 1
ATOM 1472 N N . LEU A 1 187 ? 1.335 -18.5 0.681 1 74.5 187 LEU A N 1
ATOM 1473 C CA . LEU A 1 187 ? 1.558 -18.844 -0.718 1 74.5 187 LEU A CA 1
ATOM 1474 C C . LEU A 1 187 ? 2.117 -20.266 -0.841 1 74.5 187 LEU A C 1
ATOM 1476 O O . LEU A 1 187 ? 1.69 -21.031 -1.707 1 74.5 187 LEU A O 1
ATOM 1480 N N . MET A 1 188 ? 3.02 -20.609 -0.027 1 66.44 188 MET A N 1
ATOM 1481 C CA . MET A 1 188 ? 3.734 -21.875 -0.209 1 66.44 188 MET A CA 1
ATOM 1482 C C . MET A 1 188 ? 2.863 -23.062 0.191 1 66.44 188 MET A C 1
ATOM 1484 O O . MET A 1 188 ? 2.832 -24.078 -0.505 1 66.44 188 MET A O 1
ATOM 1488 N N . LEU A 1 189 ? 2.176 -22.812 1.295 1 67.62 189 LEU A N 1
ATOM 1489 C CA . LEU A 1 189 ? 1.294 -23.891 1.736 1 67.62 189 LEU A CA 1
ATOM 1490 C C . LEU A 1 189 ? -0.167 -23.453 1.671 1 67.62 189 LEU A C 1
ATOM 1492 O O . LEU A 1 189 ? -0.903 -23.594 2.65 1 67.62 189 LEU A O 1
ATOM 1496 N N . ALA A 1 190 ? -0.499 -22.906 0.445 1 63.66 190 ALA A N 1
ATOM 1497 C CA . ALA A 1 190 ? -1.802 -22.25 0.316 1 63.66 190 ALA A CA 1
ATOM 1498 C C . ALA A 1 190 ? -2.936 -23.25 0.532 1 63.66 190 ALA A C 1
ATOM 1500 O O . ALA A 1 190 ? -2.859 -24.406 0.072 1 63.66 190 ALA A O 1
ATOM 1501 N N . THR A 1 191 ? -3.779 -22.828 1.397 1 64.44 191 THR A N 1
ATOM 1502 C CA . THR A 1 191 ? -5.066 -23.5 1.512 1 64.44 191 THR A CA 1
ATOM 1503 C C . THR A 1 191 ? -6.035 -23 0.443 1 64.44 191 THR A C 1
ATOM 1505 O O . THR A 1 191 ? -5.91 -21.875 -0.036 1 64.44 191 THR A O 1
ATOM 1508 N N . TRP A 1 192 ? -6.688 -23.828 -0.269 1 72.44 192 TRP A N 1
ATOM 1509 C CA . TRP A 1 192 ? -7.691 -23.484 -1.272 1 72.44 192 TRP A CA 1
ATOM 1510 C C . TRP A 1 192 ? -8.797 -22.625 -0.668 1 72.44 192 TRP A C 1
ATOM 1512 O O . TRP A 1 192 ? -9.93 -22.625 -1.155 1 72.44 192 TRP A O 1
ATOM 1522 N N . SER A 1 193 ? -8.422 -21.859 0.372 1 77.56 193 SER A N 1
ATOM 1523 C CA . SER A 1 193 ? -9.523 -21.234 1.096 1 77.56 193 SER A CA 1
ATOM 1524 C C . SER A 1 193 ? -9.688 -19.766 0.691 1 77.56 193 SER A C 1
ATOM 1526 O O . SER A 1 193 ? -10.727 -19.156 0.943 1 77.56 193 SER A O 1
ATOM 1528 N N . GLY A 1 194 ? -8.68 -19.188 -0.028 1 87.44 194 GLY A N 1
ATOM 1529 C CA . GLY A 1 194 ? -8.773 -17.766 -0.316 1 87.44 194 GLY A CA 1
ATOM 1530 C C . GLY A 1 194 ? -8.75 -16.906 0.931 1 87.44 194 GLY A C 1
ATOM 1531 O O . GLY A 1 194 ? -8.094 -17.234 1.916 1 87.44 194 GLY A O 1
ATOM 1532 N N . ASP A 1 195 ? -9.367 -15.742 0.901 1 92.62 195 ASP A N 1
ATOM 1533 C CA . ASP A 1 195 ? -9.32 -14.82 2.031 1 92.62 195 ASP A CA 1
ATOM 1534 C C . ASP A 1 195 ? -10.57 -14.961 2.904 1 92.62 195 ASP A C 1
ATOM 1536 O O . ASP A 1 195 ? -10.664 -14.336 3.965 1 92.62 195 ASP A O 1
ATOM 1540 N N . GLU A 1 196 ? -11.555 -15.68 2.418 1 93.62 196 GLU A N 1
ATOM 1541 C CA . GLU A 1 196 ? -12.727 -16.016 3.213 1 93.62 196 GLU A CA 1
ATOM 1542 C C . GLU A 1 196 ? -12.633 -17.438 3.771 1 93.62 196 GLU A C 1
ATOM 1544 O O . GLU A 1 196 ? -12.945 -18.406 3.074 1 93.62 196 GLU A O 1
ATOM 1549 N N . MET A 1 197 ? -12.312 -17.547 5.023 1 93.44 197 MET A N 1
ATOM 1550 C CA . MET A 1 197 ? -12.008 -18.844 5.625 1 93.44 197 MET A CA 1
ATOM 1551 C C . MET A 1 197 ? -13.008 -19.172 6.727 1 93.44 197 MET A C 1
ATOM 1553 O O . MET A 1 197 ? -13.406 -18.297 7.496 1 93.44 197 MET A O 1
ATOM 1557 N N . ASN A 1 198 ? -13.375 -20.453 6.762 1 92.94 198 ASN A N 1
ATOM 1558 C CA . ASN A 1 198 ? -14.109 -20.922 7.926 1 92.94 198 ASN A CA 1
ATOM 1559 C C . ASN A 1 198 ? -13.188 -21.219 9.102 1 92.94 198 ASN A C 1
ATOM 1561 O O . ASN A 1 198 ? -11.977 -20.984 9.016 1 92.94 198 ASN A O 1
ATOM 1565 N N . TYR A 1 199 ? -13.727 -21.641 10.234 1 94.5 199 TYR A N 1
ATOM 1566 C CA . TYR A 1 199 ? -12.953 -21.828 11.453 1 94.5 199 TYR A CA 1
ATOM 1567 C C . TYR A 1 199 ? -11.789 -22.781 11.219 1 94.5 199 TYR A C 1
ATOM 1569 O O . TYR A 1 199 ? -10.648 -22.469 11.555 1 94.5 199 TYR A O 1
ATOM 1577 N N . GLY A 1 200 ? -12.086 -23.984 10.641 1 92.88 200 GLY A N 1
ATOM 1578 C CA . GLY A 1 200 ? -11.055 -24.984 10.391 1 92.88 200 GLY A CA 1
ATOM 1579 C C . GLY A 1 200 ? -9.984 -24.5 9.422 1 92.88 200 GLY A C 1
ATOM 1580 O O . GLY A 1 200 ? -8.797 -24.75 9.633 1 92.88 200 GLY A O 1
ATOM 1581 N N . GLU A 1 201 ? -10.383 -23.812 8.375 1 91.56 201 GLU A N 1
ATOM 1582 C CA . GLU A 1 201 ? -9.453 -23.281 7.383 1 91.56 201 GLU A CA 1
ATOM 1583 C C . GLU A 1 201 ? -8.555 -22.203 7.988 1 91.56 201 GLU A C 1
ATOM 1585 O O . GLU A 1 201 ? -7.355 -22.156 7.703 1 91.56 201 GLU A O 1
ATOM 1590 N N . ARG A 1 202 ? -9.125 -21.344 8.773 1 93.56 202 ARG A N 1
ATOM 1591 C CA . ARG A 1 202 ? -8.367 -20.297 9.445 1 93.56 202 ARG A CA 1
ATOM 1592 C C . ARG A 1 202 ? -7.348 -20.891 10.406 1 93.56 202 ARG A C 1
ATOM 1594 O O . ARG A 1 202 ? -6.215 -20.422 10.492 1 93.56 202 ARG A O 1
ATOM 1601 N N . ALA A 1 203 ? -7.793 -21.922 11.148 1 93.44 203 ALA A N 1
ATOM 1602 C CA . ALA A 1 203 ? -6.883 -22.594 12.07 1 93.44 203 ALA A CA 1
ATOM 1603 C C . ALA A 1 203 ? -5.699 -23.219 11.32 1 93.44 203 ALA A C 1
ATOM 1605 O O . ALA A 1 203 ? -4.551 -23.078 11.742 1 93.44 203 ALA A O 1
ATOM 1606 N N . LYS A 1 204 ? -6.031 -23.906 10.273 1 90.94 204 LYS A N 1
ATOM 1607 C CA . LYS A 1 204 ? -4.98 -24.5 9.453 1 90.94 204 LYS A CA 1
ATOM 1608 C C . LYS A 1 204 ? -4.027 -23.438 8.922 1 90.94 204 LYS A C 1
ATOM 1610 O O . LYS A 1 204 ? -2.807 -23.609 8.977 1 90.94 204 LYS A O 1
ATOM 1615 N N . ASN A 1 205 ? -4.574 -22.328 8.398 1 92.56 205 ASN A N 1
ATOM 1616 C CA . ASN A 1 205 ? -3.758 -21.25 7.859 1 92.56 205 ASN A CA 1
ATOM 1617 C C . ASN A 1 205 ? -2.885 -20.625 8.938 1 92.56 205 ASN A C 1
ATOM 1619 O O . ASN A 1 205 ? -1.731 -20.266 8.688 1 92.56 205 ASN A O 1
ATOM 1623 N N . LEU A 1 206 ? -3.463 -20.438 10.086 1 93.69 206 LEU A N 1
ATOM 1624 C CA . LEU A 1 206 ? -2.711 -19.891 11.211 1 93.69 206 LEU A CA 1
ATOM 1625 C C . LEU A 1 206 ? -1.51 -20.766 11.547 1 93.69 206 LEU A C 1
ATOM 1627 O O . LEU A 1 206 ? -0.405 -20.266 11.758 1 93.69 206 LEU A O 1
ATOM 1631 N N . PHE A 1 207 ? -1.71 -22.016 11.625 1 90.88 207 PHE A N 1
ATOM 1632 C CA . PHE A 1 207 ? -0.642 -22.953 11.945 1 90.88 207 PHE A CA 1
ATOM 1633 C C . PHE A 1 207 ? 0.432 -22.938 10.859 1 90.88 207 PHE A C 1
ATOM 1635 O O . PHE A 1 207 ? 1.626 -22.906 11.164 1 90.88 207 PHE A O 1
ATOM 1642 N N . VAL A 1 208 ? -0 -23 9.625 1 88.31 208 VAL A N 1
ATOM 1643 C CA . VAL A 1 208 ? 0.927 -23.031 8.5 1 88.31 208 VAL A CA 1
ATOM 1644 C C . VAL A 1 208 ? 1.775 -21.766 8.5 1 88.31 208 VAL A C 1
ATOM 1646 O O . VAL A 1 208 ? 2.998 -21.828 8.344 1 88.31 208 VAL A O 1
ATOM 1649 N N . GLN A 1 209 ? 1.142 -20.641 8.695 1 90.69 209 GLN A N 1
ATOM 1650 C CA . GLN A 1 209 ? 1.864 -19.375 8.68 1 90.69 209 GLN A CA 1
ATOM 1651 C C . GLN A 1 209 ? 2.832 -19.281 9.852 1 90.69 209 GLN A C 1
ATOM 1653 O O . GLN A 1 209 ? 3.957 -18.797 9.703 1 90.69 209 GLN A O 1
ATOM 1658 N N . ALA A 1 210 ? 2.375 -19.703 10.984 1 90.31 210 ALA A N 1
ATOM 1659 C CA . ALA A 1 210 ? 3.248 -19.688 12.156 1 90.31 210 ALA A CA 1
ATOM 1660 C C . ALA A 1 210 ? 4.453 -20.594 11.945 1 90.31 210 ALA A C 1
ATOM 1662 O O . ALA A 1 210 ? 5.59 -20.219 12.242 1 90.31 210 ALA A O 1
ATOM 1663 N N . PHE A 1 211 ? 4.207 -21.766 11.43 1 88.19 211 PHE A N 1
ATOM 1664 C CA . PHE A 1 211 ? 5.273 -22.734 11.172 1 88.19 211 PHE A CA 1
ATOM 1665 C C . PHE A 1 211 ? 6.258 -22.188 10.141 1 88.19 211 PHE A C 1
ATOM 1667 O O . PHE A 1 211 ? 7.469 -22.25 10.344 1 88.19 211 PHE A O 1
ATOM 1674 N N . THR A 1 212 ? 5.719 -21.672 9.047 1 87.38 212 THR A N 1
ATOM 1675 C CA . THR A 1 212 ? 6.562 -21.172 7.969 1 87.38 212 THR A CA 1
ATOM 1676 C C . THR A 1 212 ? 7.367 -19.953 8.422 1 87.38 212 THR A C 1
ATOM 1678 O O . THR A 1 212 ? 8.578 -19.891 8.211 1 87.38 212 THR A O 1
ATOM 1681 N N . SER A 1 213 ? 6.746 -19.016 9.133 1 88.44 213 SER A N 1
ATOM 1682 C CA . SER A 1 213 ? 7.355 -17.734 9.453 1 88.44 213 SER A CA 1
ATOM 1683 C C . SER A 1 213 ? 8.305 -17.844 10.641 1 88.44 213 SER A C 1
ATOM 1685 O O . SER A 1 213 ? 9.305 -17.141 10.711 1 88.44 213 SER A O 1
ATOM 1687 N N . HIS A 1 214 ? 8.055 -18.781 11.578 1 89.12 214 HIS A N 1
ATOM 1688 C CA . HIS A 1 214 ? 8.812 -18.734 12.828 1 89.12 214 HIS A CA 1
ATOM 1689 C C . HIS A 1 214 ? 9.711 -19.953 12.969 1 89.12 214 HIS A C 1
ATOM 1691 O O . HIS A 1 214 ? 10.602 -19.984 13.82 1 89.12 214 HIS A O 1
ATOM 1697 N N . ILE A 1 215 ? 9.531 -20.891 12.07 1 90.62 215 ILE A N 1
ATOM 1698 C CA . ILE A 1 215 ? 10.336 -22.094 12.227 1 90.62 215 ILE A CA 1
ATOM 1699 C C . ILE A 1 215 ? 11.062 -22.406 10.914 1 90.62 215 ILE A C 1
ATOM 1701 O O . ILE A 1 215 ? 12.289 -22.281 10.836 1 90.62 215 ILE A O 1
ATOM 1705 N N . LEU A 1 216 ? 10.32 -22.656 9.875 1 87.38 216 LEU A N 1
ATOM 1706 C CA . LEU A 1 216 ? 10.891 -23.156 8.633 1 87.38 216 LEU A CA 1
ATOM 1707 C C . LEU A 1 216 ? 11.812 -22.125 7.992 1 87.38 216 LEU A C 1
ATOM 1709 O O . LEU A 1 216 ? 12.984 -22.422 7.73 1 87.38 216 LEU A O 1
ATOM 1713 N N . LEU A 1 217 ? 11.297 -20.969 7.797 1 88.75 217 LEU A N 1
ATOM 1714 C CA . LEU A 1 217 ? 12.062 -19.969 7.055 1 88.75 217 LEU A CA 1
ATOM 1715 C C . LEU A 1 217 ? 13.297 -19.531 7.836 1 88.75 217 LEU A C 1
ATOM 1717 O O . LEU A 1 217 ? 14.398 -19.484 7.289 1 88.75 217 LEU A O 1
ATOM 1721 N N . PRO A 1 218 ? 13.156 -19.234 9.141 1 91 218 PRO A N 1
ATOM 1722 C CA . PRO A 1 218 ? 14.367 -18.906 9.898 1 91 218 PRO A CA 1
ATOM 1723 C C . PRO A 1 218 ? 15.406 -20.031 9.859 1 91 218 PRO A C 1
ATOM 1725 O O . PRO A 1 218 ? 16.609 -19.766 9.773 1 91 218 PRO A O 1
ATOM 1728 N N . PHE A 1 219 ? 14.977 -21.234 9.867 1 92.25 219 PHE A N 1
ATOM 1729 C CA . PHE A 1 219 ? 15.867 -22.391 9.789 1 92.25 219 PHE A CA 1
ATOM 1730 C C . PHE A 1 219 ? 16.594 -22.422 8.453 1 92.25 219 PHE A C 1
ATOM 1732 O O . PHE A 1 219 ? 17.828 -22.547 8.414 1 92.25 219 PHE A O 1
ATOM 1739 N N . LEU A 1 220 ? 15.906 -22.266 7.418 1 89.81 220 LEU A N 1
ATOM 1740 C CA . LEU A 1 220 ? 16.5 -22.312 6.086 1 89.81 220 LEU A CA 1
ATOM 1741 C C . LEU A 1 220 ? 17.438 -21.125 5.871 1 89.81 220 LEU A C 1
ATOM 1743 O O . LEU A 1 220 ? 18.516 -21.281 5.301 1 89.81 220 LEU A O 1
ATOM 1747 N N . ARG A 1 221 ? 17.062 -19.953 6.352 1 92.19 221 ARG A N 1
ATOM 1748 C CA . ARG A 1 221 ? 17.859 -18.75 6.176 1 92.19 221 ARG A CA 1
ATOM 1749 C C . ARG A 1 221 ? 19.172 -18.844 6.938 1 92.19 221 ARG A C 1
ATOM 1751 O O . ARG A 1 221 ? 20.172 -18.234 6.543 1 92.19 221 ARG A O 1
ATOM 1758 N N . SER A 1 222 ? 19.172 -19.578 8.031 1 95.06 222 SER A N 1
ATOM 1759 C CA . SER A 1 222 ? 20.359 -19.672 8.867 1 95.06 222 SER A CA 1
ATOM 1760 C C . SER A 1 222 ? 21.5 -20.344 8.117 1 95.06 222 SER A C 1
ATOM 1762 O O . SER A 1 222 ? 22.672 -20.062 8.391 1 95.06 222 SER A O 1
ATOM 1764 N N . TYR A 1 223 ? 21.219 -21.156 7.18 1 95.94 223 TYR A N 1
ATOM 1765 C CA . TYR A 1 223 ? 22.266 -21.844 6.426 1 95.94 223 TYR A CA 1
ATOM 1766 C C . TYR A 1 223 ? 22.969 -20.891 5.477 1 95.94 223 TYR A C 1
ATOM 1768 O O . TYR A 1 223 ? 24.188 -20.922 5.348 1 95.94 223 TYR A O 1
ATOM 1776 N N . GLN A 1 224 ? 22.172 -20.062 4.816 1 96.25 224 GLN A N 1
ATOM 1777 C CA . GLN A 1 224 ? 22.797 -19.062 3.955 1 96.25 224 GLN A CA 1
ATOM 1778 C C . GLN A 1 224 ? 23.562 -18.031 4.777 1 96.25 224 GLN A C 1
ATOM 1780 O O . GLN A 1 224 ? 24.641 -17.578 4.379 1 96.25 224 GLN A O 1
ATOM 1785 N N . GLN A 1 225 ? 22.953 -17.609 5.914 1 97.62 225 GLN A N 1
ATOM 1786 C CA . GLN A 1 225 ? 23.625 -16.688 6.824 1 97.62 225 GLN A CA 1
ATOM 1787 C C . GLN A 1 225 ? 24.984 -17.25 7.246 1 97.62 225 GLN A C 1
ATOM 1789 O O . GLN A 1 225 ? 25.969 -16.5 7.305 1 97.62 225 GLN A O 1
ATOM 1794 N N . ALA A 1 226 ? 25.062 -18.547 7.523 1 97.75 226 ALA A N 1
ATOM 1795 C CA . ALA A 1 226 ? 26.297 -19.219 7.965 1 97.75 226 ALA A CA 1
ATOM 1796 C C . ALA A 1 226 ? 27.375 -19.125 6.895 1 97.75 226 ALA A C 1
ATOM 1798 O O . ALA A 1 226 ? 28.562 -19.016 7.211 1 97.75 226 ALA A O 1
ATOM 1799 N N . VAL A 1 227 ? 26.953 -19.203 5.637 1 97.94 227 VAL A N 1
ATOM 1800 C CA . VAL A 1 227 ? 27.906 -19.109 4.535 1 97.94 227 VAL A CA 1
ATOM 1801 C C . VAL A 1 227 ? 28.672 -17.797 4.617 1 97.94 227 VAL A C 1
ATOM 1803 O O . VAL A 1 227 ? 29.906 -17.766 4.457 1 97.94 227 VAL A O 1
ATOM 1806 N N . PHE A 1 228 ? 28.031 -16.719 4.906 1 98.38 228 PHE A N 1
ATOM 1807 C CA . PHE A 1 228 ? 28.641 -15.398 4.965 1 98.38 228 PHE A CA 1
ATOM 1808 C C . PHE A 1 228 ? 29.453 -15.234 6.25 1 98.38 228 PHE A C 1
ATOM 1810 O O . PHE A 1 228 ? 30.531 -14.656 6.242 1 98.38 228 PHE A O 1
ATOM 1817 N N . ILE A 1 229 ? 28.922 -15.703 7.352 1 98.19 229 ILE A N 1
ATOM 1818 C CA . ILE A 1 229 ? 29.625 -15.625 8.625 1 98.19 229 ILE A CA 1
ATOM 1819 C C . ILE A 1 229 ? 30.953 -16.375 8.539 1 98.19 229 ILE A C 1
ATOM 1821 O O . ILE A 1 229 ? 31.984 -15.906 9.023 1 98.19 229 ILE A O 1
ATOM 1825 N N . ASP A 1 230 ? 30.938 -17.562 7.938 1 98.12 230 ASP A N 1
ATOM 1826 C CA . ASP A 1 230 ? 32.125 -18.391 7.797 1 98.12 230 ASP A CA 1
ATOM 1827 C C . ASP A 1 230 ? 33.219 -17.656 7.023 1 98.12 230 ASP A C 1
ATOM 1829 O O . ASP A 1 230 ? 34.406 -17.75 7.363 1 98.12 230 ASP A O 1
ATOM 1833 N N . LYS A 1 231 ? 32.812 -16.953 6.023 1 97.88 231 LYS A N 1
ATOM 1834 C CA . LYS A 1 231 ? 33.812 -16.328 5.156 1 97.88 231 LYS A CA 1
ATOM 1835 C C . LYS A 1 231 ? 34.188 -14.938 5.672 1 97.88 231 LYS A C 1
ATOM 1837 O O . LYS A 1 231 ? 35.344 -14.539 5.605 1 97.88 231 LYS A O 1
ATOM 1842 N N . PHE A 1 232 ? 33.25 -14.141 6.203 1 97.75 232 PHE A N 1
ATOM 1843 C CA . PHE A 1 232 ? 33.5 -12.719 6.445 1 97.75 232 PHE A CA 1
ATOM 1844 C C . PHE A 1 232 ? 33.469 -12.422 7.941 1 97.75 232 PHE A C 1
ATOM 1846 O O . PHE A 1 232 ? 33.75 -11.289 8.352 1 97.75 232 PHE A O 1
ATOM 1853 N N . GLY A 1 233 ? 33.062 -13.375 8.742 1 97.5 233 GLY A N 1
ATOM 1854 C CA . GLY A 1 233 ? 33.156 -13.203 10.188 1 97.5 233 GLY A CA 1
ATOM 1855 C C . GLY A 1 233 ? 31.828 -13.125 10.875 1 97.5 233 GLY A C 1
ATOM 1856 O O . GLY A 1 233 ? 30.797 -12.938 10.227 1 97.5 233 GLY A O 1
ATOM 1857 N N . ASN A 1 234 ? 31.828 -13.219 12.164 1 96.06 234 ASN A N 1
ATOM 1858 C CA . ASN A 1 234 ? 30.641 -13.312 13 1 96.06 234 ASN A CA 1
ATOM 1859 C C . ASN A 1 234 ? 29.875 -11.992 13.047 1 96.06 234 ASN A C 1
ATOM 1861 O O . ASN A 1 234 ? 28.688 -11.969 13.375 1 96.06 234 ASN A O 1
ATOM 1865 N N . ASP A 1 235 ? 30.531 -10.961 12.656 1 96.56 235 ASP A N 1
ATOM 1866 C CA . ASP A 1 235 ? 29.906 -9.648 12.734 1 96.56 235 ASP A CA 1
ATOM 1867 C C . ASP A 1 235 ? 29.172 -9.32 11.43 1 96.56 235 ASP A C 1
ATOM 1869 O O . ASP A 1 235 ? 28.641 -8.211 11.273 1 96.56 235 ASP A O 1
ATOM 1873 N N . PHE A 1 236 ? 29.141 -10.289 10.516 1 97.81 236 PHE A N 1
ATOM 1874 C CA . PHE A 1 236 ? 28.422 -10.047 9.273 1 97.81 236 PHE A CA 1
ATOM 1875 C C . PHE A 1 236 ? 26.953 -9.742 9.547 1 97.81 236 PHE A C 1
ATOM 1877 O O . PHE A 1 236 ? 26.312 -10.406 10.359 1 97.81 236 PHE A O 1
ATOM 1884 N N . PRO A 1 237 ? 26.422 -8.742 8.883 1 97.19 237 PRO A N 1
ATOM 1885 C CA . PRO A 1 237 ? 25.031 -8.391 9.133 1 97.19 237 PRO A CA 1
ATOM 1886 C C . PRO A 1 237 ? 24.062 -9.5 8.734 1 97.19 237 PRO A C 1
ATOM 1888 O O . PRO A 1 237 ? 24.375 -10.336 7.891 1 97.19 237 PRO A O 1
ATOM 1891 N N . SER A 1 238 ? 22.891 -9.492 9.375 1 96.31 238 SER A N 1
ATOM 1892 C CA . SER A 1 238 ? 21.828 -10.422 9 1 96.31 238 SER A CA 1
ATOM 1893 C C . SER A 1 238 ? 21.391 -10.203 7.551 1 96.31 238 SER A C 1
ATOM 1895 O O . SER A 1 238 ? 21.172 -9.07 7.121 1 96.31 238 SER A O 1
ATOM 1897 N N . LEU A 1 239 ? 21.266 -11.305 6.816 1 97.31 239 LEU A N 1
ATOM 1898 C CA . LEU A 1 239 ? 20.797 -11.211 5.434 1 97.31 239 LEU A CA 1
ATOM 1899 C C . LEU A 1 239 ? 19.406 -10.609 5.359 1 97.31 239 LEU A C 1
ATOM 1901 O O . LEU A 1 239 ? 19.094 -9.867 4.426 1 97.31 239 LEU A O 1
ATOM 1905 N N . MET A 1 240 ? 18.609 -10.93 6.359 1 95.5 240 MET A N 1
ATOM 1906 C CA . MET A 1 240 ? 17.25 -10.383 6.398 1 95.5 240 MET A CA 1
ATOM 1907 C C . MET A 1 240 ? 17.281 -8.883 6.629 1 95.5 240 MET A C 1
ATOM 1909 O O . MET A 1 240 ? 16.453 -8.148 6.074 1 95.5 240 MET A O 1
ATOM 1913 N N . ALA A 1 241 ? 18.172 -8.438 7.48 1 95.88 241 ALA A N 1
ATOM 1914 C CA . ALA A 1 241 ? 18.328 -7 7.699 1 95.88 241 ALA A CA 1
ATOM 1915 C C . ALA A 1 241 ? 18.75 -6.293 6.414 1 95.88 241 ALA A C 1
ATOM 1917 O O . ALA A 1 241 ? 18.25 -5.199 6.113 1 95.88 241 ALA A O 1
ATOM 1918 N N . LEU A 1 242 ? 19.641 -6.938 5.68 1 97.5 242 LEU A N 1
ATOM 1919 C CA . LEU A 1 242 ? 20.062 -6.383 4.398 1 97.5 242 LEU A CA 1
ATOM 1920 C C . LEU A 1 242 ? 18.906 -6.367 3.402 1 97.5 242 LEU A C 1
ATOM 1922 O O . LEU A 1 242 ? 18.734 -5.398 2.662 1 97.5 242 LEU A O 1
ATOM 1926 N N . ALA A 1 243 ? 18.094 -7.418 3.391 1 97.69 243 ALA A N 1
ATOM 1927 C CA . ALA A 1 243 ? 16.953 -7.52 2.488 1 97.69 243 ALA A CA 1
ATOM 1928 C C . ALA A 1 243 ? 15.906 -6.441 2.789 1 97.69 243 ALA A C 1
ATOM 1930 O O . ALA A 1 243 ? 15.227 -5.957 1.883 1 97.69 243 ALA A O 1
ATOM 1931 N N . SER A 1 244 ? 15.781 -6.043 4.043 1 96.81 244 SER A N 1
ATOM 1932 C CA . SER A 1 244 ? 14.789 -5.047 4.441 1 96.81 244 SER A CA 1
ATOM 1933 C C . SER A 1 244 ? 15.102 -3.68 3.844 1 96.81 244 SER A C 1
ATOM 1935 O O . SER A 1 244 ? 14.227 -2.816 3.76 1 96.81 244 SER A O 1
ATOM 1937 N N . LYS A 1 245 ? 16.312 -3.473 3.406 1 96.44 245 LYS A N 1
ATOM 1938 C CA . LYS A 1 245 ? 16.75 -2.18 2.895 1 96.44 245 LYS A CA 1
ATOM 1939 C C . LYS A 1 245 ? 16.438 -2.037 1.409 1 96.44 245 LYS A C 1
ATOM 1941 O O . LYS A 1 245 ? 16.703 -0.999 0.806 1 96.44 245 LYS A O 1
ATOM 1946 N N . THR A 1 246 ? 15.836 -3.041 0.847 1 97.38 246 THR A N 1
ATOM 1947 C CA . THR A 1 246 ? 15.43 -2.975 -0.554 1 97.38 246 THR A CA 1
ATOM 1948 C C . THR A 1 246 ? 14.555 -1.753 -0.807 1 97.38 246 THR A C 1
ATOM 1950 O O . THR A 1 246 ? 13.688 -1.426 0.005 1 97.38 246 THR A O 1
ATOM 1953 N N . SER A 1 247 ? 14.773 -1.064 -1.943 1 98.06 247 SER A N 1
ATOM 1954 C CA . SER A 1 247 ? 14.039 0.156 -2.264 1 98.06 247 SER A CA 1
ATOM 1955 C C . SER A 1 247 ? 12.594 -0.15 -2.623 1 98.06 247 SER A C 1
ATOM 1957 O O . SER A 1 247 ? 11.664 0.438 -2.057 1 98.06 247 SER A O 1
ATOM 1959 N N . PHE A 1 248 ? 12.438 -1.011 -3.611 1 98.44 248 PHE A N 1
ATOM 1960 C CA . PHE A 1 248 ? 11.141 -1.466 -4.086 1 98.44 248 PHE A CA 1
ATOM 1961 C C . PHE A 1 248 ? 11.148 -2.971 -4.328 1 98.44 248 PHE A C 1
ATOM 1963 O O . PHE A 1 248 ? 12.211 -3.574 -4.484 1 98.44 248 PHE A O 1
ATOM 1970 N N . VAL A 1 249 ? 10.023 -3.533 -4.242 1 98.69 249 VAL A N 1
ATOM 1971 C CA . VAL A 1 249 ? 9.828 -4.922 -4.645 1 98.69 249 VAL A CA 1
ATOM 1972 C C . VAL A 1 249 ? 8.703 -5.012 -5.676 1 98.69 249 VAL A C 1
ATOM 1974 O O . VAL A 1 249 ? 7.559 -4.664 -5.387 1 98.69 249 VAL A O 1
ATOM 1977 N N . PHE A 1 250 ? 9.07 -5.477 -6.844 1 98.69 250 PHE A N 1
ATOM 1978 C CA . PHE A 1 250 ? 8.102 -5.637 -7.922 1 98.69 250 PHE A CA 1
ATOM 1979 C C . PHE A 1 250 ? 7.414 -6.996 -7.84 1 98.69 250 PHE A C 1
ATOM 1981 O O . PHE A 1 250 ? 8.086 -8.031 -7.73 1 98.69 250 PHE A O 1
ATOM 1988 N N . ILE A 1 251 ? 6.105 -7.012 -7.895 1 97.88 251 ILE A N 1
ATOM 1989 C CA . ILE A 1 251 ? 5.316 -8.234 -7.781 1 97.88 251 ILE A CA 1
ATOM 1990 C C . ILE A 1 251 ? 4.688 -8.57 -9.133 1 97.88 251 ILE A C 1
ATOM 1992 O O . ILE A 1 251 ? 4 -7.73 -9.727 1 97.88 251 ILE A O 1
ATOM 1996 N N . ASN A 1 252 ? 4.906 -9.797 -9.562 1 97.06 252 ASN A N 1
ATOM 1997 C CA . ASN A 1 252 ? 4.359 -10.242 -10.844 1 97.06 252 ASN A CA 1
ATOM 1998 C C . ASN A 1 252 ? 2.873 -10.57 -10.727 1 97.06 252 ASN A C 1
ATOM 2000 O O . ASN A 1 252 ? 2.449 -11.68 -11.078 1 97.06 252 ASN A O 1
ATOM 2004 N N . SER A 1 253 ? 2.086 -9.766 -10.156 1 95.94 253 SER A N 1
ATOM 2005 C CA . SER A 1 253 ? 0.638 -9.898 -10.039 1 95.94 253 SER A CA 1
ATOM 2006 C C . SER A 1 253 ? -0.054 -8.547 -10.195 1 95.94 253 SER A C 1
ATOM 2008 O O . SER A 1 253 ? 0.603 -7.531 -10.438 1 95.94 253 SER A O 1
ATOM 2010 N N . ASN A 1 254 ? -1.378 -8.633 -10.195 1 95.88 254 ASN A N 1
ATOM 2011 C CA . ASN A 1 254 ? -2.199 -7.438 -10.375 1 95.88 254 ASN A CA 1
ATOM 2012 C C . ASN A 1 254 ? -3.092 -7.184 -9.164 1 95.88 254 ASN A C 1
ATOM 2014 O O . ASN A 1 254 ? -3.727 -8.109 -8.656 1 95.88 254 ASN A O 1
ATOM 2018 N N . GLU A 1 255 ? -3.139 -5.957 -8.766 1 96.06 255 GLU A N 1
ATOM 2019 C CA . GLU A 1 255 ? -3.895 -5.605 -7.57 1 96.06 255 GLU A CA 1
ATOM 2020 C C . GLU A 1 255 ? -5.391 -5.832 -7.773 1 96.06 255 GLU A C 1
ATOM 2022 O O . GLU A 1 255 ? -6.121 -6.066 -6.809 1 96.06 255 GLU A O 1
ATOM 2027 N N . LEU A 1 256 ? -5.855 -5.777 -9.031 1 97.12 256 LEU A N 1
ATOM 2028 C CA . LEU A 1 256 ? -7.277 -5.945 -9.32 1 97.12 256 LEU A CA 1
ATOM 2029 C C . LEU A 1 256 ? -7.652 -7.422 -9.352 1 97.12 256 LEU A C 1
ATOM 2031 O O . LEU A 1 256 ? -8.836 -7.766 -9.266 1 97.12 256 LEU A O 1
ATOM 2035 N N . PHE A 1 257 ? -6.676 -8.266 -9.508 1 96.88 257 PHE A N 1
ATOM 2036 C CA . PHE A 1 257 ? -6.902 -9.703 -9.531 1 96.88 257 PHE A CA 1
ATOM 2037 C C . PHE A 1 257 ? -6.547 -10.336 -8.188 1 96.88 257 PHE A C 1
ATOM 2039 O O . PHE A 1 257 ? -7.336 -11.094 -7.629 1 96.88 257 PHE A O 1
ATOM 2046 N N . GLU A 1 258 ? -5.395 -10.031 -7.625 1 95.44 258 GLU A N 1
ATOM 2047 C CA . GLU A 1 258 ? -4.887 -10.664 -6.414 1 95.44 258 GLU A CA 1
ATOM 2048 C C . GLU A 1 258 ? -5.789 -10.375 -5.219 1 95.44 258 GLU A C 1
ATOM 2050 O O . GLU A 1 258 ? -6.434 -9.32 -5.16 1 95.44 258 GLU A O 1
ATOM 2055 N N . LEU A 1 259 ? -5.801 -11.305 -4.305 1 95.19 259 LEU A N 1
ATOM 2056 C CA . LEU A 1 259 ? -6.52 -11.047 -3.061 1 95.19 259 LEU A CA 1
ATOM 2057 C C . LEU A 1 259 ? -5.91 -9.867 -2.311 1 95.19 259 LEU A C 1
ATOM 2059 O O . LEU A 1 259 ? -4.688 -9.781 -2.172 1 95.19 259 LEU A O 1
ATOM 2063 N N . PRO A 1 260 ? -6.793 -8.977 -1.86 1 96.38 260 PRO A N 1
ATOM 2064 C CA . PRO A 1 260 ? -6.27 -7.801 -1.158 1 96.38 260 PRO A CA 1
ATOM 2065 C C . PRO A 1 260 ? -5.531 -8.156 0.128 1 96.38 260 PRO A C 1
ATOM 2067 O O . PRO A 1 260 ? -5.949 -9.07 0.85 1 96.38 260 PRO A O 1
ATOM 2070 N N . ARG A 1 261 ? -4.48 -7.457 0.384 1 96.56 261 ARG A N 1
ATOM 2071 C CA . ARG A 1 261 ? -3.666 -7.617 1.585 1 96.56 261 ARG A CA 1
ATOM 2072 C C . ARG A 1 261 ? -3.051 -6.289 2.012 1 96.56 261 ARG A C 1
ATOM 2074 O O . ARG A 1 261 ? -3.121 -5.301 1.278 1 96.56 261 ARG A O 1
ATOM 2081 N N . LEU A 1 262 ? -2.488 -6.285 3.23 1 97.81 262 LEU A N 1
ATOM 2082 C CA . LEU A 1 262 ? -1.732 -5.113 3.66 1 97.81 262 LEU A CA 1
ATOM 2083 C C . LEU A 1 262 ? -0.42 -5 2.891 1 97.81 262 LEU A C 1
ATOM 2085 O O . LEU A 1 262 ? 0.156 -6.012 2.486 1 97.81 262 LEU A O 1
ATOM 2089 N N . LEU A 1 263 ? -0.02 -3.775 2.709 1 97.62 263 LEU A N 1
ATOM 2090 C CA . LEU A 1 263 ? 1.17 -3.486 1.916 1 97.62 263 LEU A CA 1
ATOM 2091 C C . LEU A 1 263 ? 1.993 -2.375 2.557 1 97.62 263 LEU A C 1
ATOM 2093 O O . LEU A 1 263 ? 1.604 -1.823 3.588 1 97.62 263 LEU A O 1
ATOM 2097 N N . SER A 1 264 ? 3.131 -2.1 1.985 1 97.25 264 SER A N 1
ATOM 2098 C CA . SER A 1 264 ? 3.906 -0.889 2.234 1 97.25 264 SER A CA 1
ATOM 2099 C C . SER A 1 264 ? 4.191 -0.139 0.938 1 97.25 264 SER A C 1
ATOM 2101 O O . SER A 1 264 ? 3.885 -0.63 -0.15 1 97.25 264 SER A O 1
ATOM 2103 N N . HIS A 1 265 ? 4.754 1.001 1.067 1 97 265 HIS A N 1
ATOM 2104 C CA . HIS A 1 265 ? 5.047 1.83 -0.096 1 97 265 HIS A CA 1
ATOM 2105 C C . HIS A 1 265 ? 6.109 1.185 -0.979 1 97 265 HIS A C 1
ATOM 2107 O O . HIS A 1 265 ? 6.297 1.589 -2.129 1 97 265 HIS A O 1
ATOM 2113 N N . LYS A 1 266 ? 6.781 0.171 -0.49 1 98.25 266 LYS A N 1
ATOM 2114 C CA . LYS A 1 266 ? 7.875 -0.447 -1.232 1 98.25 266 LYS A CA 1
ATOM 2115 C C . LYS A 1 266 ? 7.348 -1.437 -2.268 1 98.25 266 LYS A C 1
ATOM 2117 O O . LYS A 1 266 ? 8.086 -1.868 -3.154 1 98.25 266 LYS A O 1
ATOM 2122 N N . ILE A 1 267 ? 6.113 -1.835 -2.166 1 98.31 267 ILE A N 1
ATOM 2123 C CA . ILE A 1 267 ? 5.555 -2.871 -3.027 1 98.31 267 ILE A CA 1
ATOM 2124 C C . ILE A 1 267 ? 4.977 -2.236 -4.289 1 98.31 267 ILE A C 1
ATOM 2126 O O . ILE A 1 267 ? 4.176 -1.304 -4.211 1 98.31 267 ILE A O 1
ATOM 2130 N N . VAL A 1 268 ? 5.363 -2.693 -5.465 1 97.88 268 VAL A N 1
ATOM 2131 C CA . VAL A 1 268 ? 4.852 -2.223 -6.746 1 97.88 268 VAL A CA 1
ATOM 2132 C C . VAL A 1 268 ? 4.352 -3.406 -7.57 1 97.88 268 VAL A C 1
ATOM 2134 O O . VAL A 1 268 ? 5.121 -4.309 -7.906 1 97.88 268 VAL A O 1
ATOM 2137 N N . TYR A 1 269 ? 3.07 -3.43 -7.887 1 97.56 269 TYR A N 1
ATOM 2138 C CA . TYR A 1 269 ? 2.488 -4.488 -8.703 1 97.56 269 TYR A CA 1
ATOM 2139 C C . TYR A 1 269 ? 2.695 -4.211 -10.188 1 97.56 269 TYR A C 1
ATOM 2141 O O . TYR A 1 269 ? 2.352 -3.133 -10.68 1 97.56 269 TYR A O 1
ATOM 2149 N N . ILE A 1 270 ? 3.234 -5.219 -10.891 1 97.88 270 ILE A N 1
ATOM 2150 C CA . ILE A 1 270 ? 3.527 -5.004 -12.305 1 97.88 270 ILE A CA 1
ATOM 2151 C C . ILE A 1 270 ? 3.084 -6.223 -13.109 1 97.88 270 ILE A C 1
ATOM 2153 O O . ILE A 1 270 ? 3.752 -6.613 -14.07 1 97.88 270 ILE A O 1
ATOM 2157 N N . GLY A 1 271 ? 2.012 -6.836 -12.633 1 96 271 GLY A N 1
ATOM 2158 C CA . GLY A 1 271 ? 1.477 -7.988 -13.336 1 96 271 GLY A CA 1
ATOM 2159 C C . GLY A 1 271 ? 1.18 -7.711 -14.797 1 96 271 GLY A C 1
ATOM 2160 O O . GLY A 1 271 ? 0.678 -6.641 -15.141 1 96 271 GLY A O 1
ATOM 2161 N N . GLY A 1 272 ? 1.526 -8.711 -15.719 1 93.75 272 GLY A N 1
ATOM 2162 C CA . GLY A 1 272 ? 1.276 -8.586 -17.141 1 93.75 272 GLY A CA 1
ATOM 2163 C C . GLY A 1 272 ? 2.43 -7.957 -17.906 1 93.75 272 GLY A C 1
ATOM 2164 O O . GLY A 1 272 ? 2.424 -7.922 -19.141 1 93.75 272 GLY A O 1
ATOM 2165 N N . ILE A 1 273 ? 3.432 -7.531 -17.141 1 96 273 ILE A N 1
ATOM 2166 C CA . ILE A 1 273 ? 4.543 -6.816 -17.75 1 96 273 ILE A CA 1
ATOM 2167 C C . ILE A 1 273 ? 5.281 -7.742 -18.719 1 96 273 ILE A C 1
ATOM 2169 O O . ILE A 1 273 ? 5.863 -7.285 -19.703 1 96 273 ILE A O 1
ATOM 2173 N N . ALA A 1 274 ? 5.273 -9.023 -18.484 1 94.44 274 ALA A N 1
ATOM 2174 C CA . ALA A 1 274 ? 6.043 -9.992 -19.266 1 94.44 274 ALA A CA 1
ATOM 2175 C C . ALA A 1 274 ? 5.238 -10.5 -20.453 1 94.44 274 ALA A C 1
ATOM 2177 O O . ALA A 1 274 ? 5.734 -11.305 -21.25 1 94.44 274 ALA A O 1
ATOM 2178 N N . LEU A 1 275 ? 3.973 -10.062 -20.594 1 93.69 275 LEU A N 1
ATOM 2179 C CA . LEU A 1 275 ? 3.166 -10.484 -21.734 1 93.69 275 LEU A CA 1
ATOM 2180 C C . LEU A 1 275 ? 3.65 -9.805 -23.016 1 93.69 275 LEU A C 1
ATOM 2182 O O . LEU A 1 275 ? 3.842 -8.586 -23.047 1 93.69 275 LEU A O 1
ATOM 2186 N N . ARG A 1 276 ? 3.898 -10.5 -23.953 1 88.31 276 ARG A N 1
ATOM 2187 C CA . ARG A 1 276 ? 4.336 -9.977 -25.234 1 88.31 276 ARG A CA 1
ATOM 2188 C C . ARG A 1 276 ? 3.164 -9.367 -26 1 88.31 276 ARG A C 1
ATOM 2190 O O . ARG A 1 276 ? 2.004 -9.656 -25.703 1 88.31 276 ARG A O 1
ATOM 2197 N N . PRO A 1 277 ? 3.488 -8.547 -26.984 1 90 277 PRO A N 1
ATOM 2198 C CA . PRO A 1 277 ? 2.402 -8.094 -27.859 1 90 277 PRO A CA 1
ATOM 2199 C C . PRO A 1 277 ? 1.715 -9.25 -28.594 1 90 277 PRO A C 1
ATOM 2201 O O . PRO A 1 277 ? 2.379 -10.188 -29.031 1 90 277 PRO A O 1
ATOM 2204 N N . HIS A 1 278 ? 0.424 -9.164 -28.547 1 90.44 278 HIS A N 1
ATOM 2205 C CA . HIS A 1 278 ? -0.317 -10.242 -29.203 1 90.44 278 HIS A CA 1
ATOM 2206 C C . HIS A 1 278 ? -0.232 -10.125 -30.719 1 90.44 278 HIS A C 1
ATOM 2208 O O . HIS A 1 278 ? -0.205 -9.016 -31.266 1 90.44 278 HIS A O 1
ATOM 2214 N N . LYS A 1 279 ? -0.16 -11.273 -31.375 1 94 279 LYS A N 1
ATOM 2215 C CA . LYS A 1 279 ? -0.097 -11.391 -32.812 1 94 279 LYS A CA 1
ATOM 2216 C C . LYS A 1 279 ? -1.316 -12.133 -33.375 1 94 279 LYS A C 1
ATOM 2218 O O . LYS A 1 279 ? -2.057 -12.766 -32.594 1 94 279 LYS A O 1
ATOM 2223 N N . LYS A 1 280 ? -1.404 -11.992 -34.656 1 95.69 280 LYS A N 1
ATOM 2224 C CA . LYS A 1 280 ? -2.479 -12.727 -35.312 1 95.69 280 LYS A CA 1
ATOM 2225 C C . LYS A 1 280 ? -2.248 -14.234 -35.219 1 95.69 280 LYS A C 1
ATOM 2227 O O . LYS A 1 280 ? -1.121 -14.703 -35.375 1 95.69 280 LYS A O 1
ATOM 2232 N N . VAL A 1 281 ? -3.326 -14.922 -35 1 96.44 281 VAL A N 1
ATOM 2233 C CA . VAL A 1 281 ? -3.246 -16.375 -34.875 1 96.44 281 VAL A CA 1
ATOM 2234 C C . VAL A 1 281 ? -2.902 -16.984 -36.219 1 96.44 281 VAL A C 1
ATOM 2236 O O . VAL A 1 281 ? -3.479 -16.609 -37.25 1 96.44 281 VAL A O 1
ATOM 2239 N N . PRO A 1 282 ? -1.942 -17.891 -36.281 1 96.12 282 PRO A N 1
ATOM 2240 C CA . PRO A 1 282 ? -1.645 -18.578 -37.562 1 96.12 282 PRO A CA 1
ATOM 2241 C C . PRO A 1 282 ? -2.871 -19.25 -38.156 1 96.12 282 PRO A C 1
ATOM 2243 O O . PRO A 1 282 ? -3.791 -19.641 -37.438 1 96.12 282 PRO A O 1
ATOM 2246 N N . GLU A 1 283 ? -2.824 -19.469 -39.469 1 96 283 GLU A N 1
ATOM 2247 C CA . GLU A 1 283 ? -3.973 -19.953 -40.219 1 96 283 GLU A CA 1
ATOM 2248 C C . GLU A 1 283 ? -4.422 -21.328 -39.719 1 96 283 GLU A C 1
ATOM 2250 O O . GLU A 1 283 ? -5.617 -21.609 -39.625 1 96 283 GLU A O 1
ATOM 2255 N N . GLU A 1 284 ? -3.498 -22.109 -39.406 1 95.69 284 GLU A N 1
ATOM 2256 C CA . GLU A 1 284 ? -3.809 -23.453 -38.969 1 95.69 284 GLU A CA 1
ATOM 2257 C C . GLU A 1 284 ? -4.672 -23.438 -37.688 1 95.69 284 GLU A C 1
ATOM 2259 O O . GLU A 1 284 ? -5.605 -24.219 -37.562 1 95.69 284 GLU A O 1
ATOM 2264 N N . TYR A 1 285 ? -4.402 -22.609 -36.812 1 96.69 285 TYR A N 1
ATOM 2265 C CA . TYR A 1 285 ? -5.152 -22.516 -35.562 1 96.69 285 TYR A CA 1
ATOM 2266 C C . TYR A 1 285 ? -6.438 -21.719 -35.781 1 96.69 285 TYR A C 1
ATOM 2268 O O . TYR A 1 285 ? -7.445 -21.984 -35.094 1 96.69 285 TYR A O 1
ATOM 2276 N N . SER A 1 286 ? -6.387 -20.703 -36.688 1 96.88 286 SER A N 1
ATOM 2277 C CA . SER A 1 286 ? -7.609 -19.984 -37 1 96.88 286 SER A CA 1
ATOM 2278 C C . SER A 1 286 ? -8.695 -20.922 -37.5 1 96.88 286 SER A C 1
ATOM 2280 O O . SER A 1 286 ? -9.875 -20.766 -37.156 1 96.88 286 SER A O 1
ATOM 2282 N N . LYS A 1 287 ? -8.266 -21.891 -38.25 1 96.56 287 LYS A N 1
ATOM 2283 C CA . LYS A 1 287 ? -9.203 -22.875 -38.781 1 96.56 287 LYS A CA 1
ATOM 2284 C C . LYS A 1 287 ? -9.789 -23.719 -37.656 1 96.56 287 LYS A C 1
ATOM 2286 O O . LYS A 1 287 ? -10.984 -24.031 -37.656 1 96.56 287 LYS A O 1
ATOM 2291 N N . LEU A 1 288 ? -8.961 -24.078 -36.75 1 96.56 288 LEU A N 1
ATOM 2292 C CA . LEU A 1 288 ? -9.414 -24.875 -35.594 1 96.56 288 LEU A CA 1
ATOM 2293 C C . LEU A 1 288 ? -10.453 -24.109 -34.781 1 96.56 288 LEU A C 1
ATOM 2295 O O . LEU A 1 288 ? -11.453 -24.672 -34.344 1 96.56 288 LEU A O 1
ATOM 2299 N N . LEU A 1 289 ? -10.234 -22.812 -34.594 1 97 289 LEU A N 1
ATOM 2300 C CA . LEU A 1 289 ? -11.102 -21.969 -33.781 1 97 289 LEU A CA 1
ATOM 2301 C C . LEU A 1 289 ? -12.469 -21.797 -34.438 1 97 289 LEU A C 1
ATOM 2303 O O . LEU A 1 289 ? -13.453 -21.484 -33.781 1 97 289 LEU A O 1
ATOM 2307 N N . SER A 1 290 ? -12.555 -22.031 -35.781 1 96.25 290 SER A N 1
ATOM 2308 C CA . SER A 1 290 ? -13.789 -21.797 -36.5 1 96.25 290 SER A CA 1
ATOM 2309 C C . SER A 1 290 ? -14.445 -23.125 -36.906 1 96.25 290 SER A C 1
ATOM 2311 O O . SER A 1 290 ? -15.469 -23.125 -37.594 1 96.25 290 SER A O 1
ATOM 2313 N N . GLU A 1 291 ? -13.867 -24.188 -36.5 1 96.69 291 GLU A N 1
ATOM 2314 C CA . GLU A 1 291 ? -14.336 -25.5 -36.938 1 96.69 291 GLU A CA 1
ATOM 2315 C C . GLU A 1 291 ? -15.711 -25.812 -36.375 1 96.69 291 GLU A C 1
ATOM 2317 O O . GLU A 1 291 ? -16.516 -26.5 -37 1 96.69 291 GLU A O 1
ATOM 2322 N N . ARG A 1 292 ? -15.977 -25.344 -35.219 1 97.5 292 ARG A N 1
ATOM 2323 C CA . ARG A 1 292 ? -17.234 -25.609 -34.531 1 97.5 292 ARG A CA 1
ATOM 2324 C C . ARG A 1 292 ? -17.797 -24.328 -33.906 1 97.5 292 ARG A C 1
ATOM 2326 O O . ARG A 1 292 ? -17.281 -23.25 -34.156 1 97.5 292 ARG A O 1
ATOM 2333 N N . ASP A 1 293 ? -18.859 -24.453 -33.156 1 96 293 ASP A N 1
ATOM 2334 C CA . ASP A 1 293 ? -19.547 -23.281 -32.625 1 96 293 ASP A CA 1
ATOM 2335 C C . ASP A 1 293 ? -18.703 -22.594 -31.547 1 96 293 ASP A C 1
ATOM 2337 O O . ASP A 1 293 ? -18.812 -21.375 -31.344 1 96 293 ASP A O 1
ATOM 2341 N N . GLY A 1 294 ? -18 -23.391 -30.875 1 96.75 294 GLY A N 1
ATOM 2342 C CA . GLY A 1 294 ? -17.141 -22.859 -29.828 1 96.75 294 GLY A CA 1
ATOM 2343 C C . GLY A 1 294 ? -15.812 -23.578 -29.719 1 96.75 294 GLY A C 1
ATOM 2344 O O . GLY A 1 294 ? -15.578 -24.562 -30.422 1 96.75 294 GLY A O 1
ATOM 2345 N N . SER A 1 295 ? -14.945 -23.031 -28.984 1 98.06 295 SER A N 1
ATOM 2346 C CA . SER A 1 295 ? -13.625 -23.641 -28.797 1 98.06 295 SER A CA 1
ATOM 2347 C C . SER A 1 295 ? -13.141 -23.484 -27.359 1 98.06 295 SER A C 1
ATOM 2349 O O . SER A 1 295 ? -13.461 -22.484 -26.703 1 98.06 295 SER A O 1
ATOM 2351 N N . VAL A 1 296 ? -12.43 -24.453 -26.875 1 98.5 296 VAL A N 1
ATOM 2352 C CA . VAL A 1 296 ? -11.836 -24.484 -25.547 1 98.5 296 VAL A CA 1
ATOM 2353 C C . VAL A 1 296 ? -10.352 -24.828 -25.641 1 98.5 296 VAL A C 1
ATOM 2355 O O . VAL A 1 296 ? -9.977 -25.766 -26.375 1 98.5 296 VAL A O 1
ATOM 2358 N N . LEU A 1 297 ? -9.555 -24.031 -25.016 1 98.38 297 LEU A N 1
ATOM 2359 C CA . LEU A 1 297 ? -8.117 -24.281 -24.953 1 98.38 297 LEU A CA 1
ATOM 2360 C C . LEU A 1 297 ? -7.754 -25.078 -23.703 1 98.38 297 LEU A C 1
ATOM 2362 O O . LEU A 1 297 ? -8.25 -24.781 -22.609 1 98.38 297 LEU A O 1
ATOM 2366 N N . PHE A 1 298 ? -6.949 -26.109 -23.875 1 97.94 298 PHE A N 1
ATOM 2367 C CA . PHE A 1 298 ? -6.488 -26.922 -22.766 1 97.94 298 PHE A CA 1
ATOM 2368 C C . PHE A 1 298 ? -4.969 -27 -22.734 1 97.94 298 PHE A C 1
ATOM 2370 O O . PHE A 1 298 ? -4.352 -27.594 -23.625 1 97.94 298 PHE A O 1
ATOM 2377 N N . SER A 1 299 ? -4.379 -26.375 -21.719 1 95.69 299 SER A N 1
ATOM 2378 C CA . SER A 1 299 ? -2.932 -26.391 -21.531 1 95.69 299 SER A CA 1
ATOM 2379 C C . SER A 1 299 ? -2.557 -26.438 -20.062 1 95.69 299 SER A C 1
ATOM 2381 O O . SER A 1 299 ? -3.049 -25.641 -19.266 1 95.69 299 SER A O 1
ATOM 2383 N N . LEU A 1 300 ? -1.691 -27.328 -19.688 1 90.88 300 LEU A N 1
ATOM 2384 C CA . LEU A 1 300 ? -1.241 -27.438 -18.297 1 90.88 300 LEU A CA 1
ATOM 2385 C C . LEU A 1 300 ? 0.193 -26.938 -18.156 1 90.88 300 LEU A C 1
ATOM 2387 O O . LEU A 1 300 ? 0.947 -27.438 -17.312 1 90.88 300 LEU A O 1
ATOM 2391 N N . GLY A 1 301 ? 0.583 -26.078 -19.062 1 81.94 301 GLY A N 1
ATOM 2392 C CA . GLY A 1 301 ? 1.879 -25.422 -18.969 1 81.94 301 GLY A CA 1
ATOM 2393 C C . GLY A 1 301 ? 3.031 -26.328 -19.359 1 81.94 301 GLY A C 1
ATOM 2394 O O . GLY A 1 301 ? 2.818 -27.422 -19.906 1 81.94 301 GLY A O 1
ATOM 2395 N N . SER A 1 302 ? 4.246 -25.906 -19.125 1 71.38 302 SER A N 1
ATOM 2396 C CA . SER A 1 302 ? 5.449 -26.609 -19.547 1 71.38 302 SER A CA 1
ATOM 2397 C C . SER A 1 302 ? 5.879 -27.641 -18.516 1 71.38 302 SER A C 1
ATOM 2399 O O . SER A 1 302 ? 6.613 -28.578 -18.828 1 71.38 302 SER A O 1
ATOM 2401 N N . LEU A 1 303 ? 5.363 -27.484 -17.359 1 71 303 LEU A N 1
ATOM 2402 C CA . LEU A 1 303 ? 5.871 -28.344 -16.281 1 71 303 LEU A CA 1
ATOM 2403 C C . LEU A 1 303 ? 5.066 -29.625 -16.188 1 71 303 LEU A C 1
ATOM 2405 O O . LEU A 1 303 ? 5.609 -30.672 -15.82 1 71 303 LEU A O 1
ATOM 2409 N N . ALA A 1 304 ? 3.822 -29.562 -16.562 1 78.44 304 ALA A N 1
ATOM 2410 C CA . ALA A 1 304 ? 2.975 -30.734 -16.453 1 78.44 304 ALA A CA 1
ATOM 2411 C C . ALA A 1 304 ? 2.898 -31.484 -17.781 1 78.44 304 ALA A C 1
ATOM 2413 O O . ALA A 1 304 ? 2.141 -31.094 -18.688 1 78.44 304 ALA A O 1
ATOM 2414 N N . LYS A 1 305 ? 3.613 -32.562 -17.797 1 82.5 305 LYS A N 1
ATOM 2415 C CA . LYS A 1 305 ? 3.625 -33.375 -19.016 1 82.5 305 LYS A CA 1
ATOM 2416 C C . LYS A 1 305 ? 2.379 -34.25 -19.109 1 82.5 305 LYS A C 1
ATOM 2418 O O . LYS A 1 305 ? 2.061 -34.969 -18.172 1 82.5 305 LYS A O 1
ATOM 2423 N N . THR A 1 306 ? 1.778 -34.125 -20.219 1 86.62 306 THR A N 1
ATOM 2424 C CA . THR A 1 306 ? 0.565 -34.906 -20.438 1 86.62 306 THR A CA 1
ATOM 2425 C C . THR A 1 306 ? 0.865 -36.406 -20.406 1 86.62 306 THR A C 1
ATOM 2427 O O . THR A 1 306 ? 0.007 -37.219 -20.016 1 86.62 306 THR A O 1
ATOM 2430 N N . SER A 1 307 ? 2.078 -36.75 -20.734 1 86.44 307 SER A N 1
ATOM 2431 C CA . SER A 1 307 ? 2.477 -38.156 -20.734 1 86.44 307 SER A CA 1
ATOM 2432 C C . SER A 1 307 ? 2.461 -38.75 -19.328 1 86.44 307 SER A C 1
ATOM 2434 O O . SER A 1 307 ? 2.361 -39.969 -19.141 1 86.44 307 SER A O 1
ATOM 2436 N N . LEU A 1 308 ? 2.58 -37.844 -18.359 1 86.06 308 LEU A N 1
ATOM 2437 C CA . LEU A 1 308 ? 2.602 -38.281 -16.969 1 86.06 308 LEU A CA 1
ATOM 2438 C C . LEU A 1 308 ? 1.201 -38.25 -16.359 1 86.06 308 LEU A C 1
ATOM 2440 O O . LEU A 1 308 ? 0.992 -38.688 -15.242 1 86.06 308 LEU A O 1
ATOM 2444 N N . MET A 1 309 ? 0.266 -37.781 -17.109 1 90.75 309 MET A N 1
ATOM 2445 C CA . MET A 1 309 ? -1.113 -37.688 -16.641 1 90.75 309 MET A CA 1
ATOM 2446 C C . MET A 1 309 ? -1.691 -39.094 -16.438 1 90.75 309 MET A C 1
ATOM 2448 O O . MET A 1 309 ? -1.574 -39.938 -17.312 1 90.75 309 MET A O 1
ATOM 2452 N N . PRO A 1 310 ? -2.266 -39.312 -15.297 1 90.94 310 PRO A N 1
ATOM 2453 C CA . PRO A 1 310 ? -2.906 -40.625 -15.109 1 90.94 310 PRO A CA 1
ATOM 2454 C C . PRO A 1 310 ? -3.934 -40.938 -16.188 1 90.94 310 PRO A C 1
ATOM 2456 O O . PRO A 1 310 ? -4.676 -40.031 -16.625 1 90.94 310 PRO A O 1
ATOM 2459 N N . LEU A 1 311 ? -3.965 -42.188 -16.516 1 92.56 311 LEU A N 1
ATOM 2460 C CA . LEU A 1 311 ? -4.836 -42.625 -17.609 1 92.56 311 LEU A CA 1
ATOM 2461 C C . LEU A 1 311 ? -6.293 -42.312 -17.297 1 92.56 311 LEU A C 1
ATOM 2463 O O . LEU A 1 311 ? -7.047 -41.906 -18.172 1 92.56 311 LEU A O 1
ATOM 2467 N N . GLU A 1 312 ? -6.645 -42.531 -16.047 1 94.31 312 GLU A N 1
ATOM 2468 C CA . GLU A 1 312 ? -8.023 -42.25 -15.648 1 94.31 312 GLU A CA 1
ATOM 2469 C C . GLU A 1 312 ? -8.367 -40.781 -15.836 1 94.31 312 GLU A C 1
ATOM 2471 O O . GLU A 1 312 ? -9.469 -40.438 -16.297 1 94.31 312 GLU A O 1
ATOM 2476 N N . MET A 1 313 ? -7.461 -39.969 -15.516 1 94.62 313 MET A N 1
ATOM 2477 C CA . MET A 1 313 ? -7.652 -38.531 -15.688 1 94.62 313 MET A CA 1
ATOM 2478 C C . MET A 1 313 ? -7.758 -38.156 -17.156 1 94.62 313 MET A C 1
ATOM 2480 O O . MET A 1 313 ? -8.648 -37.406 -17.562 1 94.62 313 MET A O 1
ATOM 2484 N N . LYS A 1 314 ? -6.871 -38.656 -17.906 1 94.62 314 LYS A N 1
ATOM 2485 C CA . LYS A 1 314 ? -6.859 -38.406 -19.359 1 94.62 314 LYS A CA 1
ATOM 2486 C C . LYS A 1 314 ? -8.18 -38.844 -20 1 94.62 314 LYS A C 1
ATOM 2488 O O . LYS A 1 314 ? -8.766 -38.094 -20.781 1 94.62 314 LYS A O 1
ATOM 2493 N N . ASN A 1 315 ? -8.609 -40 -19.625 1 96.25 315 ASN A N 1
ATOM 2494 C CA . ASN A 1 315 ? -9.867 -40.5 -20.141 1 96.25 315 ASN A CA 1
ATOM 2495 C C . ASN A 1 315 ? -11.055 -39.656 -19.703 1 96.25 315 ASN A C 1
ATOM 2497 O O . ASN A 1 315 ? -12 -39.469 -20.469 1 96.25 315 ASN A O 1
ATOM 2501 N N . ALA A 1 316 ? -10.984 -39.219 -18.531 1 97.56 316 ALA A N 1
ATOM 2502 C CA . ALA A 1 316 ? -12.055 -38.375 -18.016 1 97.56 316 ALA A CA 1
ATOM 2503 C C . ALA A 1 316 ? -12.227 -37.125 -18.875 1 97.56 316 ALA A C 1
ATOM 2505 O O . ALA A 1 316 ? -13.344 -36.719 -19.219 1 97.56 316 ALA A O 1
ATOM 2506 N N . PHE A 1 317 ? -11.133 -36.5 -19.219 1 97.81 317 PHE A N 1
ATOM 2507 C CA . PHE A 1 317 ? -11.188 -35.312 -20.078 1 97.81 317 PHE A CA 1
ATOM 2508 C C . PHE A 1 317 ? -11.719 -35.656 -21.453 1 97.81 317 PHE A C 1
ATOM 2510 O O . PHE A 1 317 ? -12.609 -34.969 -21.969 1 97.81 317 PHE A O 1
ATOM 2517 N N . ILE A 1 318 ? -11.203 -36.75 -21.984 1 97.75 318 ILE A N 1
ATOM 2518 C CA . ILE A 1 318 ? -11.547 -37.125 -23.344 1 97.75 318 ILE A CA 1
ATOM 2519 C C . ILE A 1 318 ? -13.039 -37.438 -23.422 1 97.75 318 ILE A C 1
ATOM 2521 O O . ILE A 1 318 ? -13.734 -36.938 -24.312 1 97.75 318 ILE A O 1
ATOM 2525 N N . GLU A 1 319 ? -13.492 -38.219 -22.484 1 98.19 319 GLU A N 1
ATOM 2526 C CA . GLU A 1 319 ? -14.898 -38.594 -22.469 1 98.19 319 GLU A CA 1
ATOM 2527 C C . GLU A 1 319 ? -15.797 -37.375 -22.219 1 98.19 319 GLU A C 1
ATOM 2529 O O . GLU A 1 319 ? -16.891 -37.281 -22.781 1 98.19 319 GLU A O 1
ATOM 2534 N N . ALA A 1 320 ? -15.375 -36.5 -21.359 1 98.56 320 ALA A N 1
ATOM 2535 C CA . ALA A 1 320 ? -16.141 -35.281 -21.109 1 98.56 320 ALA A CA 1
ATOM 2536 C C . ALA A 1 320 ? -16.203 -34.406 -22.344 1 98.56 320 ALA A C 1
ATOM 2538 O O . ALA A 1 320 ? -17.266 -33.875 -22.688 1 98.56 320 ALA A O 1
ATOM 2539 N N . PHE A 1 321 ? -15.07 -34.219 -23.047 1 98.44 321 PHE A N 1
ATOM 2540 C CA . PHE A 1 321 ? -15.008 -33.406 -24.234 1 98.44 321 PHE A CA 1
ATOM 2541 C C . PHE A 1 321 ? -15.922 -33.938 -25.328 1 98.44 321 PHE A C 1
ATOM 2543 O O . PHE A 1 321 ? -16.531 -33.188 -26.078 1 98.44 321 PHE A O 1
ATOM 2550 N N . ALA A 1 322 ? -16.016 -35.219 -25.359 1 97.75 322 ALA A N 1
ATOM 2551 C CA . ALA A 1 322 ? -16.844 -35.875 -26.375 1 97.75 322 ALA A CA 1
ATOM 2552 C C . ALA A 1 322 ? -18.312 -35.5 -26.203 1 97.75 322 ALA A C 1
ATOM 2554 O O . ALA A 1 322 ? -19.094 -35.531 -27.156 1 97.75 322 ALA A O 1
ATOM 2555 N N . LYS A 1 323 ? -18.688 -35.156 -25.062 1 97.75 323 LYS A N 1
ATOM 2556 C CA . LYS A 1 323 ? -20.078 -34.812 -24.781 1 97.75 323 LYS A CA 1
ATOM 2557 C C . LYS A 1 323 ? -20.406 -33.406 -25.266 1 97.75 323 LYS A C 1
ATOM 2559 O O . LYS A 1 323 ? -21.578 -33 -25.234 1 97.75 323 LYS A O 1
ATOM 2564 N N . PHE A 1 324 ? -19.484 -32.656 -25.734 1 97.94 324 PHE A N 1
ATOM 2565 C CA . PHE A 1 324 ? -19.672 -31.328 -26.266 1 97.94 324 PHE A CA 1
ATOM 2566 C C . PHE A 1 324 ? -19.219 -31.25 -27.719 1 97.94 324 PHE A C 1
ATOM 2568 O O . PHE A 1 324 ? -18.297 -30.5 -28.047 1 97.94 324 PHE A O 1
ATOM 2575 N N . PRO A 1 325 ? -19.875 -31.891 -28.594 1 96.69 325 PRO A N 1
ATOM 2576 C CA . PRO A 1 325 ? -19.438 -32 -29.984 1 96.69 325 PRO A CA 1
ATOM 2577 C C . PRO A 1 325 ? -19.453 -30.672 -30.719 1 96.69 325 PRO A C 1
ATOM 2579 O O . PRO A 1 325 ? -18.828 -30.531 -31.766 1 96.69 325 PRO A O 1
ATOM 2582 N N . ASN A 1 326 ? -20.141 -29.672 -30.219 1 97.06 326 ASN A N 1
ATOM 2583 C CA . ASN A 1 326 ? -20.219 -28.359 -30.859 1 97.06 326 ASN A CA 1
ATOM 2584 C C . ASN A 1 326 ? -19.016 -27.484 -30.484 1 97.06 326 ASN A C 1
ATOM 2586 O O . ASN A 1 326 ? -18.906 -26.359 -30.969 1 97.06 326 ASN A O 1
ATOM 2590 N N . TYR A 1 327 ? -18.125 -28.031 -29.641 1 97.94 327 TYR A N 1
ATOM 2591 C CA . TYR A 1 327 ? -16.922 -27.312 -29.25 1 97.94 327 TYR A CA 1
ATOM 2592 C C . TYR A 1 327 ? -15.672 -28.031 -29.734 1 97.94 327 TYR A C 1
ATOM 2594 O O . TYR A 1 327 ? -15.586 -29.25 -29.672 1 97.94 327 TYR A O 1
ATOM 2602 N N . THR A 1 328 ? -14.734 -27.281 -30.25 1 98.31 328 THR A N 1
ATOM 2603 C CA . THR A 1 328 ? -13.391 -27.797 -30.516 1 98.31 328 THR A CA 1
ATOM 2604 C C . THR A 1 328 ? -12.5 -27.656 -29.281 1 98.31 328 THR A C 1
ATOM 2606 O O . THR A 1 328 ? -12.391 -26.562 -28.719 1 98.31 328 THR A O 1
ATOM 2609 N N . PHE A 1 329 ? -11.938 -28.75 -28.844 1 98.31 329 PHE A N 1
ATOM 2610 C CA . PHE A 1 329 ? -10.992 -28.734 -27.734 1 98.31 329 PHE A CA 1
ATOM 2611 C C . PHE A 1 329 ? -9.555 -28.812 -28.25 1 98.31 329 PHE A C 1
ATOM 2613 O O . PHE A 1 329 ? -9.125 -29.844 -28.75 1 98.31 329 PHE A O 1
ATOM 2620 N N . ILE A 1 330 ? -8.852 -27.703 -28.156 1 97.75 330 ILE A N 1
ATOM 2621 C CA . ILE A 1 330 ? -7.449 -27.672 -28.531 1 97.75 330 ILE A CA 1
ATOM 2622 C C . ILE A 1 330 ? -6.574 -28.016 -27.328 1 97.75 330 ILE A C 1
ATOM 2624 O O . ILE A 1 330 ? -6.453 -27.219 -26.406 1 97.75 330 ILE A O 1
ATOM 2628 N N . TRP A 1 331 ? -5.957 -29.141 -27.359 1 97.06 331 TRP A N 1
ATOM 2629 C CA . TRP A 1 331 ? -5.242 -29.688 -26.219 1 97.06 331 TRP A CA 1
ATOM 2630 C C . TRP A 1 331 ? -3.738 -29.703 -26.469 1 97.06 331 TRP A C 1
ATOM 2632 O O . TRP A 1 331 ? -3.256 -30.469 -27.312 1 97.06 331 TRP A O 1
ATOM 2642 N N . LYS A 1 332 ? -2.977 -28.828 -25.734 1 95.81 332 LYS A N 1
ATOM 2643 C CA . LYS A 1 332 ? -1.52 -28.875 -25.812 1 95.81 332 LYS A CA 1
ATOM 2644 C C . LYS A 1 332 ? -0.966 -30.094 -25.062 1 95.81 332 LYS A C 1
ATOM 2646 O O . LYS A 1 332 ? -1.188 -30.234 -23.859 1 95.81 332 LYS A O 1
ATOM 2651 N N . VAL A 1 333 ? -0.281 -30.906 -25.75 1 93.06 333 VAL A N 1
ATOM 2652 C CA . VAL A 1 333 ? 0.304 -32.125 -25.172 1 93.06 333 VAL A CA 1
ATOM 2653 C C . VAL A 1 333 ? 1.812 -32.125 -25.406 1 93.06 333 VAL A C 1
ATOM 2655 O O . VAL A 1 333 ? 2.318 -31.375 -26.25 1 93.06 333 VAL A O 1
ATOM 2658 N N . ASP A 1 334 ? 2.527 -32.812 -24.547 1 87.94 334 ASP A N 1
ATOM 2659 C CA . ASP A 1 334 ? 3.969 -32.906 -24.766 1 87.94 334 ASP A CA 1
ATOM 2660 C C . ASP A 1 334 ? 4.293 -33.812 -25.938 1 87.94 334 ASP A C 1
ATOM 2662 O O . ASP A 1 334 ? 3.438 -34.562 -26.391 1 87.94 334 ASP A O 1
ATOM 2666 N N . ALA A 1 335 ? 5.449 -33.719 -26.453 1 83.31 335 ALA A N 1
ATOM 2667 C CA . ALA A 1 335 ? 5.887 -34.375 -27.688 1 83.31 335 ALA A CA 1
ATOM 2668 C C . ALA A 1 335 ? 5.703 -35.875 -27.578 1 83.31 335 ALA A C 1
ATOM 2670 O O . ALA A 1 335 ? 5.387 -36.562 -28.562 1 83.31 335 ALA A O 1
ATOM 2671 N N . ASP A 1 336 ? 5.754 -36.375 -26.453 1 82.94 336 ASP A N 1
ATOM 2672 C CA . ASP A 1 336 ? 5.668 -37.812 -26.25 1 82.94 336 ASP A CA 1
ATOM 2673 C C . ASP A 1 336 ? 4.227 -38.312 -26.344 1 82.94 336 ASP A C 1
ATOM 2675 O O . ASP A 1 336 ? 3.979 -39.469 -26.609 1 82.94 336 ASP A O 1
ATOM 2679 N N . ALA A 1 337 ? 3.344 -37.375 -26.172 1 87.31 337 ALA A N 1
ATOM 2680 C CA . ALA A 1 337 ? 1.939 -37.781 -26.078 1 87.31 337 ALA A CA 1
ATOM 2681 C C . ALA A 1 337 ? 1.209 -37.469 -27.391 1 87.31 337 ALA A C 1
ATOM 2683 O O . ALA A 1 337 ? 0.092 -37.969 -27.609 1 87.31 337 ALA A O 1
ATOM 2684 N N . ILE A 1 338 ? 1.803 -36.781 -28.312 1 87.62 338 ILE A N 1
ATOM 2685 C CA . ILE A 1 338 ? 1.117 -36.25 -29.484 1 87.62 338 ILE A CA 1
ATOM 2686 C C . ILE A 1 338 ? 0.569 -37.406 -30.328 1 87.62 338 ILE A C 1
ATOM 2688 O O . ILE A 1 338 ? -0.468 -37.25 -30.984 1 87.62 338 ILE A O 1
ATOM 2692 N N . ASN A 1 339 ? 1.188 -38.562 -30.25 1 87.06 339 ASN A N 1
ATOM 2693 C CA . ASN A 1 339 ? 0.785 -39.688 -31.094 1 87.06 339 ASN A CA 1
ATOM 2694 C C . ASN A 1 339 ? -0.073 -40.688 -30.328 1 87.06 339 ASN A C 1
ATOM 2696 O O . ASN A 1 339 ? -0.357 -41.781 -30.812 1 87.06 339 ASN A O 1
ATOM 2700 N N . ASP A 1 340 ? -0.379 -40.312 -29.203 1 89.44 340 ASP A N 1
ATOM 2701 C CA . ASP A 1 340 ? -1.272 -41.188 -28.422 1 89.44 340 ASP A CA 1
ATOM 2702 C C . ASP A 1 340 ? -2.623 -41.344 -29.125 1 89.44 340 ASP A C 1
ATOM 2704 O O . ASP A 1 340 ? -3.354 -40.344 -29.297 1 89.44 340 ASP A O 1
ATOM 2708 N N . PRO A 1 341 ? -3.012 -42.531 -29.484 1 90.75 341 PRO A N 1
ATOM 2709 C CA . PRO A 1 341 ? -4.25 -42.75 -30.234 1 90.75 341 PRO A CA 1
ATOM 2710 C C . PRO A 1 341 ? -5.496 -42.312 -29.453 1 90.75 341 PRO A C 1
ATOM 2712 O O . PRO A 1 341 ? -6.508 -41.938 -30.062 1 90.75 341 PRO A O 1
ATOM 2715 N N . ILE A 1 342 ? -5.418 -42.344 -28.188 1 91.31 342 ILE A N 1
ATOM 2716 C CA . ILE A 1 342 ? -6.578 -42.031 -27.375 1 91.31 342 ILE A CA 1
ATOM 2717 C C . ILE A 1 342 ? -6.996 -40.562 -27.594 1 91.31 342 ILE A C 1
ATOM 2719 O O . ILE A 1 342 ? -8.18 -40.25 -27.484 1 91.31 342 ILE A O 1
ATOM 2723 N N . LEU A 1 343 ? -6.055 -39.75 -27.969 1 92.44 343 LEU A N 1
ATOM 2724 C CA . LEU A 1 343 ? -6.309 -38.312 -28.172 1 92.44 343 LEU A CA 1
ATOM 2725 C C . LEU A 1 343 ? -6.988 -38.094 -29.516 1 92.44 343 LEU A C 1
ATOM 2727 O O . LEU A 1 343 ? -7.504 -37 -29.781 1 92.44 343 LEU A O 1
ATOM 2731 N N . LYS A 1 344 ? -7.086 -39.094 -30.312 1 92.25 344 LYS A N 1
ATOM 2732 C CA . LYS A 1 344 ? -7.691 -39 -31.641 1 92.25 344 LYS A CA 1
ATOM 2733 C C . LYS A 1 344 ? -9.055 -39.688 -31.688 1 92.25 344 LYS A C 1
ATOM 2735 O O . LYS A 1 344 ? -9.672 -39.781 -32.75 1 92.25 344 LYS A O 1
ATOM 2740 N N . ARG A 1 345 ? -9.469 -40.125 -30.609 1 93.69 345 ARG A N 1
ATOM 2741 C CA . ARG A 1 345 ? -10.695 -40.906 -30.5 1 93.69 345 ARG A CA 1
ATOM 2742 C C . ARG A 1 345 ? -11.906 -40.125 -30.969 1 93.69 345 ARG A C 1
ATOM 2744 O O . ARG A 1 345 ? -12.852 -40.688 -31.516 1 93.69 345 ARG A O 1
ATOM 2751 N N . TYR A 1 346 ? -11.969 -38.875 -30.703 1 96.25 346 TYR A N 1
ATOM 2752 C CA . TYR A 1 346 ? -13.102 -38.031 -31.062 1 96.25 346 TYR A CA 1
ATOM 2753 C C . TYR A 1 346 ? -12.656 -36.875 -31.938 1 96.25 346 TYR A C 1
ATOM 2755 O O . TYR A 1 346 ? -11.609 -36.25 -31.703 1 96.25 346 TYR A O 1
ATOM 2763 N N . PRO A 1 347 ? -13.406 -36.469 -32.938 1 96 347 PRO A N 1
ATOM 2764 C CA . PRO A 1 347 ? -12.977 -35.469 -33.938 1 96 347 PRO A CA 1
ATOM 2765 C C . PRO A 1 347 ? -12.867 -34.062 -33.344 1 96 347 PRO A C 1
ATOM 2767 O O . PRO A 1 347 ? -12.18 -33.219 -33.938 1 96 347 PRO A O 1
ATOM 2770 N N . ASN A 1 348 ? -13.562 -33.781 -32.281 1 97.75 348 ASN A N 1
ATOM 2771 C CA . ASN A 1 348 ? -13.547 -32.438 -31.75 1 97.75 348 ASN A CA 1
ATOM 2772 C C . ASN A 1 348 ? -12.375 -32.188 -30.797 1 97.75 348 ASN A C 1
ATOM 2774 O O . ASN A 1 348 ? -12.242 -31.125 -30.219 1 97.75 348 ASN A O 1
ATOM 2778 N N . ILE A 1 349 ? -11.578 -33.188 -30.562 1 97.56 349 ILE A N 1
ATOM 2779 C CA . ILE A 1 349 ? -10.359 -33.062 -29.766 1 97.56 349 ILE A CA 1
ATOM 2780 C C . ILE A 1 349 ? -9.148 -32.938 -30.688 1 97.56 349 ILE A C 1
ATOM 2782 O O . ILE A 1 349 ? -8.875 -33.844 -31.484 1 97.56 349 ILE A O 1
ATOM 2786 N N . LYS A 1 350 ? -8.5 -31.859 -30.578 1 96.75 350 LYS A N 1
ATOM 2787 C CA . LYS A 1 350 ? -7.332 -31.578 -31.406 1 96.75 350 LYS A CA 1
ATOM 2788 C C . LYS A 1 350 ? -6.07 -31.453 -30.547 1 96.75 350 LYS A C 1
ATOM 2790 O O . LYS A 1 350 ? -5.793 -30.391 -29.984 1 96.75 350 LYS A O 1
ATOM 2795 N N . ALA A 1 351 ? -5.234 -32.469 -30.531 1 95.5 351 ALA A N 1
ATOM 2796 C CA . ALA A 1 351 ? -3.979 -32.438 -29.781 1 95.5 351 ALA A CA 1
ATOM 2797 C C . ALA A 1 351 ? -2.869 -31.781 -30.594 1 95.5 351 ALA A C 1
ATOM 2799 O O . ALA A 1 351 ? -2.709 -32.062 -31.781 1 95.5 351 ALA A O 1
ATOM 2800 N N . VAL A 1 352 ? -2.188 -30.875 -29.953 1 94.31 352 VAL A N 1
ATOM 2801 C CA . VAL A 1 352 ? -1.068 -30.203 -30.594 1 94.31 352 VAL A CA 1
ATOM 2802 C C . VAL A 1 352 ? 0.139 -30.188 -29.656 1 94.31 352 VAL A C 1
ATOM 2804 O O . VAL A 1 352 ? -0.014 -30.141 -28.422 1 94.31 352 VAL A O 1
ATOM 2807 N N . SER A 1 353 ? 1.365 -30.203 -30.188 1 91.38 353 SER A N 1
ATOM 2808 C CA . SER A 1 353 ? 2.574 -30.234 -29.359 1 91.38 353 SER A CA 1
ATOM 2809 C C . SER A 1 353 ? 3.016 -28.828 -28.984 1 91.38 353 SER A C 1
ATOM 2811 O O . SER A 1 353 ? 3.795 -28.641 -28.047 1 91.38 353 SER A O 1
ATOM 2813 N N . TRP A 1 354 ? 2.635 -27.922 -29.734 1 90.44 354 TRP A N 1
ATOM 2814 C CA . TRP A 1 354 ? 2.914 -26.516 -29.469 1 90.44 354 TRP A CA 1
ATOM 2815 C C . TRP A 1 354 ? 1.789 -25.625 -29.984 1 90.44 354 TRP A C 1
ATOM 2817 O O . TRP A 1 354 ? 1.101 -25.984 -30.953 1 90.44 354 TRP A O 1
ATOM 2827 N N . MET A 1 355 ? 1.565 -24.484 -29.328 1 92.94 355 MET A N 1
ATOM 2828 C CA . MET A 1 355 ? 0.585 -23.516 -29.797 1 92.94 355 MET A CA 1
ATOM 2829 C C . MET A 1 355 ? 0.895 -22.125 -29.25 1 92.94 355 MET A C 1
ATOM 2831 O O . MET A 1 355 ? 1.505 -22 -28.188 1 92.94 355 MET A O 1
ATOM 2835 N N . PRO A 1 356 ? 0.559 -21.047 -29.984 1 95.44 356 PRO A N 1
ATOM 2836 C CA . PRO A 1 356 ? 0.668 -19.688 -29.438 1 95.44 356 PRO A CA 1
ATOM 2837 C C . PRO A 1 356 ? -0.445 -19.359 -28.453 1 95.44 356 PRO A C 1
ATOM 2839 O O . PRO A 1 356 ? -1.354 -18.594 -28.781 1 95.44 356 PRO A O 1
ATOM 2842 N N . GLN A 1 357 ? -0.305 -19.859 -27.297 1 95.81 357 GLN A N 1
ATOM 2843 C CA . GLN A 1 357 ? -1.343 -19.828 -26.266 1 95.81 357 GLN A CA 1
ATOM 2844 C C . GLN A 1 357 ? -1.909 -18.422 -26.094 1 95.81 357 GLN A C 1
ATOM 2846 O O . GLN A 1 357 ? -3.125 -18.234 -26.125 1 95.81 357 GLN A O 1
ATOM 2851 N N . TYR A 1 358 ? -1.022 -17.438 -25.922 1 96.12 358 TYR A N 1
ATOM 2852 C CA . TYR A 1 358 ? -1.466 -16.078 -25.641 1 96.12 358 TYR A CA 1
ATOM 2853 C C . TYR A 1 358 ? -2.236 -15.5 -26.828 1 96.12 358 TYR A C 1
ATOM 2855 O O . TYR A 1 358 ? -3.264 -14.844 -26.641 1 96.12 358 TYR A O 1
ATOM 2863 N N . ASP A 1 359 ? -1.776 -15.773 -28.016 1 97.69 359 ASP A N 1
ATOM 2864 C CA . ASP A 1 359 ? -2.449 -15.289 -29.219 1 97.69 359 ASP A CA 1
ATOM 2865 C C . ASP A 1 359 ? -3.818 -15.945 -29.391 1 97.69 359 ASP A C 1
ATOM 2867 O O . ASP A 1 359 ? -4.777 -15.297 -29.812 1 97.69 359 ASP A O 1
ATOM 2871 N N . LEU A 1 360 ? -3.879 -17.172 -29.094 1 97.88 360 LEU A N 1
ATOM 2872 C CA . LEU A 1 360 ? -5.156 -17.875 -29.156 1 97.88 360 LEU A CA 1
ATOM 2873 C C . LEU A 1 360 ? -6.145 -17.297 -28.141 1 97.88 360 LEU A C 1
ATOM 2875 O O . LEU A 1 360 ? -7.309 -17.062 -28.484 1 97.88 360 LEU A O 1
ATOM 2879 N N . LEU A 1 361 ? -5.645 -17.047 -26.969 1 98.06 361 LEU A N 1
ATOM 2880 C CA . LEU A 1 361 ? -6.484 -16.453 -25.938 1 98.06 361 LEU A CA 1
ATOM 2881 C C . LEU A 1 361 ? -6.996 -15.086 -26.359 1 98.06 361 LEU A C 1
ATOM 2883 O O . LEU A 1 361 ? -8.156 -14.75 -26.109 1 98.06 361 LEU A O 1
ATOM 2887 N N . ARG A 1 362 ? -6.23 -14.367 -27.062 1 97.44 362 ARG A N 1
ATOM 2888 C CA . ARG A 1 362 ? -6.539 -12.984 -27.422 1 97.44 362 ARG A CA 1
ATOM 2889 C C . ARG A 1 362 ? -7.371 -12.922 -28.703 1 97.44 362 ARG A C 1
ATOM 2891 O O . ARG A 1 362 ? -7.805 -11.844 -29.109 1 97.44 362 ARG A O 1
ATOM 2898 N N . ASP A 1 363 ? -7.633 -14.016 -29.328 1 96.69 363 ASP A N 1
ATOM 2899 C CA . ASP A 1 363 ? -8.297 -14.055 -30.625 1 96.69 363 ASP A CA 1
ATOM 2900 C C . ASP A 1 363 ? -9.766 -13.641 -30.5 1 96.69 363 ASP A C 1
ATOM 2902 O O . ASP A 1 363 ? -10.336 -13.07 -31.438 1 96.69 363 ASP A O 1
ATOM 2906 N N . GLY A 1 364 ? -10.398 -13.898 -29.406 1 95.25 364 GLY A N 1
ATOM 2907 C CA . GLY A 1 364 ? -11.773 -13.492 -29.172 1 95.25 364 GLY A CA 1
ATOM 2908 C C . GLY A 1 364 ? -12.773 -14.609 -29.391 1 95.25 364 GLY A C 1
ATOM 2909 O O . GLY A 1 364 ? -13.953 -14.477 -29.031 1 95.25 364 GLY A O 1
ATOM 2910 N N . ARG A 1 365 ? -12.422 -15.789 -30 1 96.31 365 ARG A N 1
ATOM 2911 C CA . ARG A 1 365 ? -13.359 -16.859 -30.344 1 96.31 365 ARG A CA 1
ATOM 2912 C C . ARG A 1 365 ? -13.297 -17.984 -29.312 1 96.31 365 ARG A C 1
ATOM 2914 O O . ARG A 1 365 ? -14.062 -18.953 -29.391 1 96.31 365 ARG A O 1
ATOM 2921 N N . LEU A 1 366 ? -12.352 -17.891 -28.219 1 97.56 366 LEU A N 1
ATOM 2922 C CA . LEU A 1 366 ? -12.266 -18.922 -27.188 1 97.56 366 LEU A CA 1
ATOM 2923 C C . LEU A 1 366 ? -13.328 -18.703 -26.109 1 97.56 366 LEU A C 1
ATOM 2925 O O . LEU A 1 366 ? -13.516 -17.578 -25.641 1 97.56 366 LEU A O 1
ATOM 2929 N N . ASN A 1 367 ? -13.922 -19.812 -25.781 1 97.75 367 ASN A N 1
ATOM 2930 C CA . ASN A 1 367 ? -14.977 -19.75 -24.766 1 97.75 367 ASN A CA 1
ATOM 2931 C C . ASN A 1 367 ? -14.438 -20.047 -23.375 1 97.75 367 ASN A C 1
ATOM 2933 O O . ASN A 1 367 ? -15.016 -19.625 -22.375 1 97.75 367 ASN A O 1
ATOM 2937 N N . ALA A 1 368 ? -13.367 -20.781 -23.328 1 98.25 368 ALA A N 1
ATOM 2938 C CA . ALA A 1 368 ? -12.82 -21.172 -22.031 1 98.25 368 ALA A CA 1
ATOM 2939 C C . ALA A 1 368 ? -11.359 -21.594 -22.156 1 98.25 368 ALA A C 1
ATOM 2941 O O . ALA A 1 368 ? -10.891 -21.938 -23.25 1 98.25 368 ALA A O 1
ATOM 2942 N N . PHE A 1 369 ? -10.664 -21.531 -21.078 1 98.69 369 PHE A N 1
ATOM 2943 C CA . PHE A 1 369 ? -9.273 -21.953 -20.953 1 98.69 369 PHE A CA 1
ATOM 2944 C C . PHE A 1 369 ? -9.109 -22.922 -19.781 1 98.69 369 PHE A C 1
ATOM 2946 O O . PHE A 1 369 ? -9.352 -22.562 -18.625 1 98.69 369 PHE A O 1
ATOM 2953 N N . ILE A 1 370 ? -8.805 -24.156 -20.047 1 98.31 370 ILE A N 1
ATOM 2954 C CA . ILE A 1 370 ? -8.484 -25.125 -19.016 1 98.31 370 ILE A CA 1
ATOM 2955 C C . ILE A 1 370 ? -6.988 -25.094 -18.719 1 98.31 370 ILE A C 1
ATOM 2957 O O . ILE A 1 370 ? -6.164 -25.359 -19.594 1 98.31 370 ILE A O 1
ATOM 2961 N N . THR A 1 371 ? -6.613 -24.781 -17.453 1 96.88 371 THR A N 1
ATOM 2962 C CA . THR A 1 371 ? -5.211 -24.547 -17.125 1 96.88 371 THR A CA 1
ATOM 2963 C C . THR A 1 371 ? -4.91 -25.016 -15.703 1 96.88 371 THR A C 1
ATOM 2965 O O . THR A 1 371 ? -5.832 -25.266 -14.922 1 96.88 371 THR A O 1
ATOM 2968 N N . HIS A 1 372 ? -3.652 -25.234 -15.422 1 93.56 372 HIS A N 1
ATOM 2969 C CA . HIS A 1 372 ? -3.225 -25.625 -14.086 1 93.56 372 HIS A CA 1
ATOM 2970 C C . HIS A 1 372 ? -3.215 -24.422 -13.141 1 93.56 372 HIS A C 1
ATOM 2972 O O . HIS A 1 372 ? -3.033 -24.578 -11.93 1 93.56 372 HIS A O 1
ATOM 2978 N N . GLY A 1 373 ? -3.324 -23.219 -13.695 1 93 373 GLY A N 1
ATOM 2979 C CA . GLY A 1 373 ? -3.461 -22.047 -12.836 1 93 373 GLY A CA 1
ATOM 2980 C C . GLY A 1 373 ? -2.131 -21.406 -12.492 1 93 373 GLY A C 1
ATOM 2981 O O . GLY A 1 373 ? -2.014 -20.719 -11.469 1 93 373 GLY A O 1
ATOM 2982 N N . GLY A 1 374 ? -1.061 -21.656 -13.328 1 92.25 374 GLY A N 1
ATOM 2983 C CA . GLY A 1 374 ? 0.147 -20.859 -13.188 1 92.25 374 GLY A CA 1
ATOM 2984 C C . GLY A 1 374 ? -0.089 -19.375 -13.391 1 92.25 374 GLY A C 1
ATOM 2985 O O . GLY A 1 374 ? -0.953 -18.984 -14.18 1 92.25 374 GLY A O 1
ATOM 2986 N N . LEU A 1 375 ? 0.677 -18.594 -12.734 1 93 375 LEU A N 1
ATOM 2987 C CA . LEU A 1 375 ? 0.41 -17.156 -12.734 1 93 375 LEU A CA 1
ATOM 2988 C C . LEU A 1 375 ? 0.538 -16.578 -14.141 1 93 375 LEU A C 1
ATOM 2990 O O . LEU A 1 375 ? -0.221 -15.688 -14.516 1 93 375 LEU A O 1
ATOM 2994 N N . ASN A 1 376 ? 1.499 -17.031 -14.914 1 92.75 376 ASN A N 1
ATOM 2995 C CA . ASN A 1 376 ? 1.628 -16.531 -16.281 1 92.75 376 ASN A CA 1
ATOM 2996 C C . ASN A 1 376 ? 0.383 -16.844 -17.109 1 92.75 376 ASN A C 1
ATOM 2998 O O . ASN A 1 376 ? -0.099 -15.992 -17.859 1 92.75 376 ASN A O 1
ATOM 3002 N N . SER A 1 377 ? -0.104 -18.078 -16.969 1 94.88 377 SER A N 1
ATOM 3003 C CA . SER A 1 377 ? -1.319 -18.469 -17.688 1 94.88 377 SER A CA 1
ATOM 3004 C C . SER A 1 377 ? -2.518 -17.656 -17.219 1 94.88 377 SER A C 1
ATOM 3006 O O . SER A 1 377 ? -3.352 -17.25 -18.031 1 94.88 377 SER A O 1
ATOM 3008 N N . ILE A 1 378 ? -2.568 -17.469 -15.977 1 96.25 378 ILE A N 1
ATOM 3009 C CA . ILE A 1 378 ? -3.662 -16.688 -15.422 1 96.25 378 ILE A CA 1
ATOM 3010 C C . ILE A 1 378 ? -3.578 -15.25 -15.93 1 96.25 378 ILE A C 1
ATOM 3012 O O . ILE A 1 378 ? -4.59 -14.672 -16.328 1 96.25 378 ILE A O 1
ATOM 3016 N N . ASN A 1 379 ? -2.387 -14.664 -15.883 1 96.38 379 ASN A N 1
ATOM 3017 C CA . ASN A 1 379 ? -2.213 -13.32 -16.406 1 96.38 379 ASN A CA 1
ATOM 3018 C C . ASN A 1 379 ? -2.658 -13.227 -17.859 1 96.38 379 ASN A C 1
ATOM 3020 O O . ASN A 1 379 ? -3.316 -12.258 -18.266 1 96.38 379 ASN A O 1
ATOM 3024 N N . GLU A 1 380 ? -2.314 -14.219 -18.688 1 96.81 380 GLU A N 1
ATOM 3025 C CA . GLU A 1 380 ? -2.738 -14.25 -20.078 1 96.81 380 GLU A CA 1
ATOM 3026 C C . GLU A 1 380 ? -4.258 -14.281 -20.188 1 96.81 380 GLU A C 1
ATOM 3028 O O . GLU A 1 380 ? -4.844 -13.539 -20.984 1 96.81 380 GLU A O 1
ATOM 3033 N N . ALA A 1 381 ? -4.836 -15.102 -19.406 1 98.12 381 ALA A N 1
ATOM 3034 C CA . ALA A 1 381 ? -6.281 -15.305 -19.484 1 98.12 381 ALA A CA 1
ATOM 3035 C C . ALA A 1 381 ? -7.039 -14.055 -19.047 1 98.12 381 ALA A C 1
ATOM 3037 O O . ALA A 1 381 ? -8.023 -13.664 -19.672 1 98.12 381 ALA A O 1
ATOM 3038 N N . ILE A 1 382 ? -6.586 -13.406 -17.953 1 98.19 382 ILE A N 1
ATOM 3039 C CA . ILE A 1 382 ? -7.332 -12.266 -17.422 1 98.19 382 ILE A CA 1
ATOM 3040 C C . ILE A 1 382 ? -7.164 -11.062 -18.344 1 98.19 382 ILE A C 1
ATOM 3042 O O . ILE A 1 382 ? -8.086 -10.258 -18.5 1 98.19 382 ILE A O 1
ATOM 3046 N N . VAL A 1 383 ? -6.043 -10.906 -18.969 1 97.56 383 VAL A N 1
ATOM 3047 C CA . VAL A 1 383 ? -5.848 -9.836 -19.938 1 97.56 383 VAL A CA 1
ATOM 3048 C C . VAL A 1 383 ? -6.703 -10.094 -21.172 1 97.56 383 VAL A C 1
ATOM 3050 O O . VAL A 1 383 ? -7.285 -9.164 -21.75 1 97.56 383 VAL A O 1
ATOM 3053 N N . ALA A 1 384 ? -6.828 -11.352 -21.547 1 98 384 ALA A N 1
ATOM 3054 C CA . ALA A 1 384 ? -7.598 -11.742 -22.719 1 98 384 ALA A CA 1
ATOM 3055 C C . ALA A 1 384 ? -9.094 -11.711 -22.438 1 98 384 ALA A C 1
ATOM 3057 O O . ALA A 1 384 ? -9.906 -11.688 -23.359 1 98 384 ALA A O 1
ATOM 3058 N N . GLY A 1 385 ? -9.5 -11.766 -21.188 1 98.38 385 GLY A N 1
ATOM 3059 C CA . GLY A 1 385 ? -10.906 -11.805 -20.797 1 98.38 385 GLY A CA 1
ATOM 3060 C C . GLY A 1 385 ? -11.555 -13.156 -21.031 1 98.38 385 GLY A C 1
ATOM 3061 O O . GLY A 1 385 ? -12.711 -13.234 -21.453 1 98.38 385 GLY A O 1
ATOM 3062 N N . VAL A 1 386 ? -10.805 -14.234 -20.828 1 98.62 386 VAL A N 1
ATOM 3063 C CA . VAL A 1 386 ? -11.297 -15.586 -21.062 1 98.62 386 VAL A CA 1
ATOM 3064 C C . VAL A 1 386 ? -11.492 -16.312 -19.734 1 98.62 386 VAL A C 1
ATOM 3066 O O . VAL A 1 386 ? -10.578 -16.359 -18.906 1 98.62 386 VAL A O 1
ATOM 3069 N N . PRO A 1 387 ? -12.688 -16.844 -19.438 1 98.62 387 PRO A N 1
ATOM 3070 C CA . PRO A 1 387 ? -12.883 -17.609 -18.203 1 98.62 387 PRO A CA 1
ATOM 3071 C C . PRO A 1 387 ? -12.117 -18.938 -18.203 1 98.62 387 PRO A C 1
ATOM 3073 O O . PRO A 1 387 ? -11.672 -19.391 -19.266 1 98.62 387 PRO A O 1
ATOM 3076 N N . MET A 1 388 ? -12.023 -19.578 -16.984 1 98.75 388 MET A N 1
ATOM 3077 C CA . MET A 1 388 ? -11.086 -20.688 -16.875 1 98.75 388 MET A CA 1
ATOM 3078 C C . MET A 1 388 ? -11.688 -21.844 -16.078 1 98.75 388 MET A C 1
ATOM 3080 O O . MET A 1 388 ? -12.594 -21.641 -15.281 1 98.75 388 MET A O 1
ATOM 3084 N N . ILE A 1 389 ? -11.297 -22.984 -16.375 1 98.38 389 ILE A N 1
ATOM 3085 C CA . ILE A 1 389 ? -11.289 -24.125 -15.461 1 98.38 389 ILE A CA 1
ATOM 3086 C C . ILE A 1 389 ? -9.875 -24.359 -14.938 1 98.38 389 ILE A C 1
ATOM 3088 O O . ILE A 1 389 ? -8.945 -24.562 -15.719 1 98.38 389 ILE A O 1
ATOM 3092 N N . VAL A 1 390 ? -9.727 -24.266 -13.625 1 96.62 390 VAL A N 1
ATOM 3093 C CA . VAL A 1 390 ? -8.383 -24.328 -13.062 1 96.62 390 VAL A CA 1
ATOM 3094 C C . VAL A 1 390 ? -8.211 -25.625 -12.289 1 96.62 390 VAL A C 1
ATOM 3096 O O . VAL A 1 390 ? -9.07 -26.016 -11.5 1 96.62 390 VAL A O 1
ATOM 3099 N N . ILE A 1 391 ? -7.094 -26.266 -12.562 1 94.5 391 ILE A N 1
ATOM 3100 C CA . ILE A 1 391 ? -6.695 -27.5 -11.914 1 94.5 391 ILE A CA 1
ATOM 3101 C C . ILE A 1 391 ? -5.305 -27.344 -11.305 1 94.5 391 ILE A C 1
ATOM 3103 O O . ILE A 1 391 ? -4.32 -27.844 -11.852 1 94.5 391 ILE A O 1
ATOM 3107 N N . PRO A 1 392 ? -5.258 -26.719 -10.117 1 90.25 392 PRO A N 1
ATOM 3108 C CA . PRO A 1 392 ? -3.93 -26.516 -9.531 1 90.25 392 PRO A CA 1
ATOM 3109 C C . PRO A 1 392 ? -3.211 -27.828 -9.234 1 90.25 392 PRO A C 1
ATOM 3111 O O . PRO A 1 392 ? -3.824 -28.766 -8.727 1 90.25 392 PRO A O 1
ATOM 3114 N N . LEU A 1 393 ? -1.964 -27.844 -9.578 1 85.44 393 LEU A N 1
ATOM 3115 C CA . LEU A 1 393 ? -1.174 -29.062 -9.398 1 85.44 393 LEU A CA 1
ATOM 3116 C C . LEU A 1 393 ? -0.211 -28.906 -8.227 1 85.44 393 LEU A C 1
ATOM 3118 O O . LEU A 1 393 ? -0.006 -29.859 -7.461 1 85.44 393 LEU A O 1
ATOM 3122 N N . PHE A 1 394 ? 0.411 -27.719 -8.094 1 77.5 394 PHE A N 1
ATOM 3123 C CA . PHE A 1 394 ? 1.365 -27.578 -7.004 1 77.5 394 PHE A CA 1
ATOM 3124 C C . PHE A 1 394 ? 1.635 -26.109 -6.695 1 77.5 394 PHE A C 1
ATOM 3126 O O . PHE A 1 394 ? 1.227 -25.234 -7.449 1 77.5 394 PHE A O 1
ATOM 3133 N N . ALA A 1 395 ? 2.164 -25.828 -5.512 1 79 395 ALA A N 1
ATOM 3134 C CA . ALA A 1 395 ? 2.76 -24.578 -5.047 1 79 395 ALA A CA 1
ATOM 3135 C C . ALA A 1 395 ? 1.757 -23.422 -5.125 1 79 395 ALA A C 1
ATOM 3137 O O . ALA A 1 395 ? 0.646 -23.531 -4.598 1 79 395 ALA A O 1
ATOM 3138 N N . ASP A 1 396 ? 2.135 -22.312 -5.93 1 83.19 396 ASP A N 1
ATOM 3139 C CA . ASP A 1 396 ? 1.37 -21.078 -5.945 1 83.19 396 ASP A CA 1
ATOM 3140 C C . ASP A 1 396 ? 0.093 -21.234 -6.77 1 83.19 396 ASP A C 1
ATOM 3142 O O . ASP A 1 396 ? -0.803 -20.391 -6.691 1 83.19 396 ASP A O 1
ATOM 3146 N N . GLN A 1 397 ? -0.039 -22.344 -7.418 1 88.81 397 GLN A N 1
ATOM 3147 C CA . GLN A 1 397 ? -1.198 -22.531 -8.281 1 88.81 397 GLN A CA 1
ATOM 3148 C C . GLN A 1 397 ? -2.484 -22.625 -7.465 1 88.81 397 GLN A C 1
ATOM 3150 O O . GLN A 1 397 ? -3.547 -22.203 -7.922 1 88.81 397 GLN A O 1
ATOM 3155 N N . ASN A 1 398 ? -2.318 -23.156 -6.277 1 87.19 398 ASN A N 1
ATOM 3156 C CA . ASN A 1 398 ? -3.488 -23.25 -5.41 1 87.19 398 ASN A CA 1
ATOM 3157 C C . ASN A 1 398 ? -4.051 -21.875 -5.07 1 87.19 398 ASN A C 1
ATOM 3159 O O . ASN A 1 398 ? -5.262 -21.656 -5.152 1 87.19 398 ASN A O 1
ATOM 3163 N N . LEU A 1 399 ? -3.197 -21.031 -4.711 1 90.31 399 LEU A N 1
ATOM 3164 C CA . LEU A 1 399 ? -3.639 -19.688 -4.371 1 90.31 399 LEU A CA 1
ATOM 3165 C C . LEU A 1 399 ? -4.148 -18.953 -5.605 1 90.31 399 LEU A C 1
ATOM 3167 O O . LEU A 1 399 ? -5.145 -18.219 -5.535 1 90.31 399 LEU A O 1
ATOM 3171 N N . ASN A 1 400 ? -3.461 -19.094 -6.699 1 93.25 400 ASN A N 1
ATOM 3172 C CA . ASN A 1 400 ? -3.914 -18.484 -7.949 1 93.25 400 ASN A CA 1
ATOM 3173 C C . ASN A 1 400 ? -5.324 -18.953 -8.312 1 93.25 400 ASN A C 1
ATOM 3175 O O . ASN A 1 400 ? -6.168 -18.141 -8.695 1 93.25 400 ASN A O 1
ATOM 3179 N N . ALA A 1 401 ? -5.477 -20.234 -8.18 1 92.56 401 ALA A N 1
ATOM 3180 C CA . ALA A 1 401 ? -6.773 -20.812 -8.5 1 92.56 401 ALA A CA 1
ATOM 3181 C C . ALA A 1 401 ? -7.859 -20.312 -7.555 1 92.56 401 ALA A C 1
ATOM 3183 O O . ALA A 1 401 ? -8.953 -19.938 -7.992 1 92.56 401 ALA A O 1
ATOM 3184 N N . ALA A 1 402 ? -7.539 -20.312 -6.301 1 92.19 402 ALA A N 1
ATOM 3185 C CA . ALA A 1 402 ? -8.492 -19.812 -5.312 1 92.19 402 ALA A CA 1
ATOM 3186 C C . ALA A 1 402 ? -8.883 -18.359 -5.605 1 92.19 402 ALA A C 1
ATOM 3188 O O . ALA A 1 402 ? -10.047 -17.984 -5.445 1 92.19 402 ALA A O 1
ATOM 3189 N N . THR A 1 403 ? -7.977 -17.578 -5.965 1 94.94 403 THR A N 1
ATOM 3190 C CA . THR A 1 403 ? -8.219 -16.172 -6.289 1 94.94 403 THR A CA 1
ATOM 3191 C C . THR A 1 403 ? -9.133 -16.047 -7.508 1 94.94 403 THR A C 1
ATOM 3193 O O . THR A 1 403 ? -10.086 -15.273 -7.5 1 94.94 403 THR A O 1
ATOM 3196 N N . ALA A 1 404 ? -8.828 -16.828 -8.547 1 96.62 404 ALA A N 1
ATOM 3197 C CA . ALA A 1 404 ? -9.641 -16.797 -9.758 1 96.62 404 ALA A CA 1
ATOM 3198 C C . ALA A 1 404 ? -11.086 -17.188 -9.469 1 96.62 404 ALA A C 1
ATOM 3200 O O . ALA A 1 404 ? -12.016 -16.609 -10.023 1 96.62 404 ALA A O 1
ATOM 3201 N N . VAL A 1 405 ? -11.219 -18.172 -8.633 1 95.44 405 VAL A N 1
ATOM 3202 C CA . VAL A 1 405 ? -12.547 -18.625 -8.258 1 95.44 405 VAL A CA 1
ATOM 3203 C C . VAL A 1 405 ? -13.281 -17.531 -7.484 1 95.44 405 VAL A C 1
ATOM 3205 O O . VAL A 1 405 ? -14.438 -17.234 -7.773 1 95.44 405 VAL A O 1
ATOM 3208 N N . LYS A 1 406 ? -12.609 -16.922 -6.602 1 93.75 406 LYS A N 1
ATOM 3209 C CA . LYS A 1 406 ? -13.195 -15.852 -5.809 1 93.75 406 LYS A CA 1
ATOM 3210 C C . LYS A 1 406 ? -13.656 -14.695 -6.695 1 93.75 406 LYS A C 1
ATOM 3212 O O . LYS A 1 406 ? -14.695 -14.086 -6.434 1 93.75 406 LYS A O 1
ATOM 3217 N N . ARG A 1 407 ? -12.938 -14.43 -7.742 1 95.94 407 ARG A N 1
ATOM 3218 C CA . ARG A 1 407 ? -13.234 -13.32 -8.641 1 95.94 407 ARG A CA 1
ATOM 3219 C C . ARG A 1 407 ? -14.312 -13.695 -9.648 1 95.94 407 ARG A C 1
ATOM 3221 O O . ARG A 1 407 ? -14.703 -12.883 -10.484 1 95.94 407 ARG A O 1
ATOM 3228 N N . GLY A 1 408 ? -14.789 -14.938 -9.617 1 96.06 408 GLY A N 1
ATOM 3229 C CA . GLY A 1 408 ? -15.805 -15.406 -10.547 1 96.06 408 GLY A CA 1
ATOM 3230 C C . GLY A 1 408 ? -15.266 -15.656 -11.945 1 96.06 408 GLY A C 1
ATOM 3231 O O . GLY A 1 408 ? -16.016 -15.578 -12.93 1 96.06 408 GLY A O 1
ATOM 3232 N N . LEU A 1 409 ? -13.969 -15.938 -12.016 1 97.94 409 LEU A N 1
ATOM 3233 C CA . LEU A 1 409 ? -13.328 -16.078 -13.32 1 97.94 409 LEU A CA 1
ATOM 3234 C C . LEU A 1 409 ? -13.133 -17.547 -13.68 1 97.94 409 LEU A C 1
ATOM 3236 O O . LEU A 1 409 ? -12.875 -17.875 -14.836 1 97.94 409 LEU A O 1
ATOM 3240 N N . ALA A 1 410 ? -13.227 -18.438 -12.641 1 97.81 410 ALA A N 1
ATOM 3241 C CA . ALA A 1 410 ? -12.828 -19.812 -12.906 1 97.81 410 ALA A CA 1
ATOM 3242 C C . ALA A 1 410 ? -13.688 -20.797 -12.117 1 97.81 410 ALA A C 1
ATOM 3244 O O . ALA A 1 410 ? -14.203 -20.469 -11.047 1 97.81 410 ALA A O 1
ATOM 3245 N N . TYR A 1 411 ? -13.844 -21.922 -12.703 1 96.81 411 TYR A N 1
ATOM 3246 C CA . TYR A 1 411 ? -14.383 -23.094 -12.023 1 96.81 411 TYR A CA 1
ATOM 3247 C C . TYR A 1 411 ? -13.266 -24.031 -11.57 1 96.81 411 TYR A C 1
ATOM 3249 O O . TYR A 1 411 ? -12.391 -24.391 -12.367 1 96.81 411 TYR A O 1
ATOM 3257 N N . PRO A 1 412 ? -13.25 -24.375 -10.289 1 94.31 412 PRO A N 1
ATOM 3258 C CA . PRO A 1 412 ? -12.156 -25.203 -9.773 1 94.31 412 PRO A CA 1
ATOM 3259 C C . PRO A 1 412 ? -12.398 -26.688 -9.984 1 94.31 412 PRO A C 1
ATOM 3261 O O . PRO A 1 412 ? -13.539 -27.156 -9.859 1 94.31 412 PRO A O 1
ATOM 3264 N N . LEU A 1 413 ? -11.391 -27.406 -10.352 1 94.81 413 LEU A N 1
ATOM 3265 C CA . LEU A 1 413 ? -11.352 -28.875 -10.359 1 94.81 413 LEU A CA 1
ATOM 3266 C C . LEU A 1 413 ? -10.195 -29.391 -9.516 1 94.81 413 LEU A C 1
ATOM 3268 O O . LEU A 1 413 ? -9.055 -28.922 -9.664 1 94.81 413 LEU A O 1
ATOM 3272 N N . ASP A 1 414 ? -10.5 -30.281 -8.609 1 91.06 414 ASP A N 1
ATOM 3273 C CA . ASP A 1 414 ? -9.484 -30.922 -7.785 1 91.06 414 ASP A CA 1
ATOM 3274 C C . ASP A 1 414 ? -8.758 -32 -8.562 1 91.06 414 ASP A C 1
ATOM 3276 O O . ASP A 1 414 ? -9.391 -32.938 -9.086 1 91.06 414 ASP A O 1
ATOM 3280 N N . LYS A 1 415 ? -7.504 -31.906 -8.57 1 89.75 415 LYS A N 1
ATOM 3281 C CA . LYS A 1 415 ? -6.73 -32.875 -9.359 1 89.75 415 LYS A CA 1
ATOM 3282 C C . LYS A 1 415 ? -6.953 -34.281 -8.859 1 89.75 415 LYS A C 1
ATOM 3284 O O . LYS A 1 415 ? -6.75 -35.25 -9.602 1 89.75 415 LYS A O 1
ATOM 3289 N N . TRP A 1 416 ? -7.469 -34.438 -7.648 1 89.44 416 TRP A N 1
ATOM 3290 C CA . TRP A 1 416 ? -7.672 -35.75 -7.059 1 89.44 416 TRP A CA 1
ATOM 3291 C C . TRP A 1 416 ? -9.055 -36.281 -7.398 1 89.44 416 TRP A C 1
ATOM 3293 O O . TRP A 1 416 ? -9.352 -37.469 -7.148 1 89.44 416 TRP A O 1
ATOM 3303 N N . ASN A 1 417 ? -9.836 -35.469 -7.961 1 91.88 417 ASN A N 1
ATOM 3304 C CA . ASN A 1 417 ? -11.211 -35.875 -8.258 1 91.88 417 ASN A CA 1
ATOM 3305 C C . ASN A 1 417 ? -11.602 -35.5 -9.688 1 91.88 417 ASN A C 1
ATOM 3307 O O . ASN A 1 417 ? -12.648 -34.875 -9.914 1 91.88 417 ASN A O 1
ATOM 3311 N N . ILE A 1 418 ? -10.797 -35.875 -10.625 1 95.94 418 ILE A N 1
ATOM 3312 C CA . ILE A 1 418 ? -11.086 -35.625 -12.031 1 95.94 418 ILE A CA 1
ATOM 3313 C C . ILE A 1 418 ? -11.797 -36.844 -12.633 1 95.94 418 ILE A C 1
ATOM 3315 O O . ILE A 1 418 ? -11.148 -37.844 -12.969 1 95.94 418 ILE A O 1
ATOM 3319 N N . THR A 1 419 ? -13.039 -36.719 -12.75 1 97.44 419 THR A N 1
ATOM 3320 C CA . THR A 1 419 ? -13.875 -37.719 -13.406 1 97.44 419 THR A CA 1
ATOM 3321 C C . THR A 1 419 ? -14.609 -37.125 -14.602 1 97.44 419 THR A C 1
ATOM 3323 O O . THR A 1 419 ? -14.672 -35.875 -14.742 1 97.44 419 THR A O 1
ATOM 3326 N N . THR A 1 420 ? -15.117 -38 -15.406 1 98.19 420 THR A N 1
ATOM 3327 C CA . THR A 1 420 ? -15.883 -37.562 -16.562 1 98.19 420 THR A CA 1
ATOM 3328 C C . THR A 1 420 ? -17.031 -36.656 -16.125 1 98.19 420 THR A C 1
ATOM 3330 O O . THR A 1 420 ? -17.281 -35.625 -16.734 1 98.19 420 THR A O 1
ATOM 3333 N N . GLU A 1 421 ? -17.656 -36.969 -15.039 1 98.06 421 GLU A N 1
ATOM 3334 C CA . GLU A 1 421 ? -18.797 -36.25 -14.531 1 98.06 421 GLU A CA 1
ATOM 3335 C C . GLU A 1 421 ? -18.375 -34.844 -14.031 1 98.06 421 GLU A C 1
ATOM 3337 O O . GLU A 1 421 ? -19.047 -33.844 -14.312 1 98.06 421 GLU A O 1
ATOM 3342 N N . HIS A 1 422 ? -17.312 -34.812 -13.328 1 97.94 422 HIS A N 1
ATOM 3343 C CA . HIS A 1 422 ? -16.844 -33.531 -12.766 1 97.94 422 HIS A CA 1
ATOM 3344 C C . HIS A 1 422 ? -16.391 -32.594 -13.867 1 97.94 422 HIS A C 1
ATOM 3346 O O . HIS A 1 422 ? -16.656 -31.375 -13.805 1 97.94 422 HIS A O 1
ATOM 3352 N N . VAL A 1 423 ? -15.664 -33.094 -14.797 1 98.5 423 VAL A N 1
ATOM 3353 C CA . VAL A 1 423 ? -15.203 -32.281 -15.906 1 98.5 423 VAL A CA 1
ATOM 3354 C C . VAL A 1 423 ? -16.391 -31.781 -16.719 1 98.5 423 VAL A C 1
ATOM 3356 O O . VAL A 1 423 ? -16.453 -30.625 -17.109 1 98.5 423 VAL A O 1
ATOM 3359 N N . THR A 1 424 ? -17.359 -32.688 -16.969 1 98.5 424 THR A N 1
ATOM 3360 C CA . THR A 1 424 ? -18.562 -32.312 -17.703 1 98.5 424 THR A CA 1
ATOM 3361 C C . THR A 1 424 ? -19.328 -31.219 -16.984 1 98.5 424 THR A C 1
ATOM 3363 O O . THR A 1 424 ? -19.766 -30.25 -17.609 1 98.5 424 THR A O 1
ATOM 3366 N N . SER A 1 425 ? -19.422 -31.359 -15.719 1 97.94 425 SER A N 1
ATOM 3367 C CA . SER A 1 425 ? -20.125 -30.359 -14.914 1 97.94 425 SER A CA 1
ATOM 3368 C C . SER A 1 425 ? -19.406 -29.016 -14.961 1 97.94 425 SER A C 1
ATOM 3370 O O . SER A 1 425 ? -20.047 -27.953 -15.031 1 97.94 425 SER A O 1
ATOM 3372 N N . ALA A 1 426 ? -18.109 -29.047 -14.852 1 97.94 426 ALA A N 1
ATOM 3373 C CA . ALA A 1 426 ? -17.297 -27.828 -14.922 1 97.94 426 ALA A CA 1
ATOM 3374 C C . ALA A 1 426 ? -17.5 -27.109 -16.25 1 97.94 426 ALA A C 1
ATOM 3376 O O . ALA A 1 426 ? -17.688 -25.891 -16.297 1 97.94 426 ALA A O 1
ATOM 3377 N N . LEU A 1 427 ? -17.469 -27.875 -17.344 1 98.19 427 LEU A N 1
ATOM 3378 C CA . LEU A 1 427 ? -17.656 -27.312 -18.688 1 98.19 427 LEU A CA 1
ATOM 3379 C C . LEU A 1 427 ? -19.062 -26.734 -18.844 1 98.19 427 LEU A C 1
ATOM 3381 O O . LEU A 1 427 ? -19.219 -25.641 -19.391 1 98.19 427 LEU A O 1
ATOM 3385 N N . LYS A 1 428 ? -20 -27.438 -18.328 1 97.56 428 LYS A N 1
ATOM 3386 C CA . LYS A 1 428 ? -21.375 -26.953 -18.406 1 97.56 428 LYS A CA 1
ATOM 3387 C C . LYS A 1 428 ? -21.531 -25.641 -17.641 1 97.56 428 LYS A C 1
ATOM 3389 O O . LYS A 1 428 ? -22.125 -24.688 -18.156 1 97.56 428 LYS A O 1
ATOM 3394 N N . ALA A 1 429 ? -21.031 -25.641 -16.484 1 96.44 429 ALA A N 1
ATOM 3395 C CA . ALA A 1 429 ? -21.125 -24.453 -15.656 1 96.44 429 ALA A CA 1
ATOM 3396 C C . ALA A 1 429 ? -20.469 -23.25 -16.344 1 96.44 429 ALA A C 1
ATOM 3398 O O . ALA A 1 429 ? -21.062 -22.172 -16.438 1 96.44 429 ALA A O 1
ATOM 3399 N N . LEU A 1 430 ? -19.297 -23.453 -16.797 1 96.06 430 LEU A N 1
ATOM 3400 C CA . LEU A 1 430 ? -18.5 -22.359 -17.344 1 96.06 430 LEU A CA 1
ATOM 3401 C C . LEU A 1 430 ? -19.094 -21.875 -18.656 1 96.06 430 LEU A C 1
ATOM 3403 O O . LEU A 1 430 ? -19.078 -20.672 -18.938 1 96.06 430 LEU A O 1
ATOM 3407 N N . LEU A 1 431 ? -19.594 -22.781 -19.5 1 94.81 431 LEU A N 1
ATOM 3408 C CA . LEU A 1 431 ? -20.031 -22.453 -20.844 1 94.81 431 LEU A CA 1
ATOM 3409 C C . LEU A 1 431 ? -21.469 -21.953 -20.844 1 94.81 431 LEU A C 1
ATOM 3411 O O . LEU A 1 431 ? -21.859 -21.172 -21.719 1 94.81 431 LEU A O 1
ATOM 3415 N N . LEU A 1 432 ? -22.203 -22.312 -19.859 1 93.44 432 LEU A N 1
ATOM 3416 C CA . LEU A 1 432 ? -23.609 -21.938 -19.844 1 93.44 432 LEU A CA 1
ATOM 3417 C C . LEU A 1 432 ? -23.844 -20.719 -18.938 1 93.44 432 LEU A C 1
ATOM 3419 O O . LEU A 1 432 ? -24.781 -19.953 -19.172 1 93.44 432 LEU A O 1
ATOM 3423 N N . ASP A 1 433 ? -23.141 -20.656 -17.891 1 95.06 433 ASP A N 1
ATOM 3424 C CA . ASP A 1 433 ? -23.25 -19.5 -17 1 95.06 433 ASP A CA 1
ATOM 3425 C C . ASP A 1 433 ? -22.438 -18.328 -17.547 1 95.06 433 ASP A C 1
ATOM 3427 O O . ASP A 1 433 ? -21.219 -18.281 -17.406 1 95.06 433 ASP A O 1
ATOM 3431 N N . ARG A 1 434 ? -23.078 -17.344 -17.969 1 96 434 ARG A N 1
ATOM 3432 C CA . ARG A 1 434 ? -22.453 -16.219 -18.641 1 96 434 ARG A CA 1
ATOM 3433 C C . ARG A 1 434 ? -21.672 -15.344 -17.656 1 96 434 ARG A C 1
ATOM 3435 O O . ARG A 1 434 ? -20.875 -14.492 -18.062 1 96 434 ARG A O 1
ATOM 3442 N N . SER A 1 435 ? -21.906 -15.539 -16.375 1 97.62 435 SER A N 1
ATOM 3443 C CA . SER A 1 435 ? -21.266 -14.688 -15.375 1 97.62 435 SER A CA 1
ATOM 3444 C C . SER A 1 435 ? -19.75 -14.844 -15.414 1 97.62 435 SER A C 1
ATOM 3446 O O . SER A 1 435 ? -19.016 -13.875 -15.195 1 97.62 435 SER A O 1
ATOM 3448 N N . TYR A 1 436 ? -19.266 -16.047 -15.719 1 97.94 436 TYR A N 1
ATOM 3449 C CA . TYR A 1 436 ? -17.828 -16.25 -15.797 1 97.94 436 TYR A CA 1
ATOM 3450 C C . TYR A 1 436 ? -17.219 -15.422 -16.922 1 97.94 436 TYR A C 1
ATOM 3452 O O . TYR A 1 436 ? -16.219 -14.727 -16.719 1 97.94 436 TYR A O 1
ATOM 3460 N N . ALA A 1 437 ? -17.844 -15.508 -18.062 1 97.94 437 ALA A N 1
ATOM 3461 C CA . ALA A 1 437 ? -17.344 -14.766 -19.219 1 97.94 437 ALA A CA 1
ATOM 3462 C C . ALA A 1 437 ? -17.453 -13.258 -19 1 97.94 437 ALA A C 1
ATOM 3464 O O . ALA A 1 437 ? -16.531 -12.508 -19.328 1 97.94 437 ALA A O 1
ATOM 3465 N N . ASP A 1 438 ? -18.562 -12.82 -18.453 1 98 438 ASP A N 1
ATOM 3466 C CA . ASP A 1 438 ? -18.781 -11.398 -18.188 1 98 438 ASP A CA 1
ATOM 3467 C C . ASP A 1 438 ? -17.766 -10.852 -17.203 1 98 438 ASP A C 1
ATOM 3469 O O . ASP A 1 438 ? -17.234 -9.758 -17.391 1 98 438 ASP A O 1
ATOM 3473 N N . ASN A 1 439 ? -17.516 -11.594 -16.141 1 98 439 ASN A N 1
ATOM 3474 C CA . ASN A 1 439 ? -16.531 -11.188 -15.148 1 98 439 ASN A CA 1
ATOM 3475 C C . ASN A 1 439 ? -15.133 -11.117 -15.742 1 98 439 ASN A C 1
ATOM 3477 O O . ASN A 1 439 ? -14.359 -10.211 -15.43 1 98 439 ASN A O 1
ATOM 3481 N N . ALA A 1 440 ? -14.781 -12.094 -16.547 1 98.44 440 ALA A N 1
ATOM 3482 C CA . ALA A 1 440 ? -13.469 -12.102 -17.188 1 98.44 440 ALA A CA 1
ATOM 3483 C C . ALA A 1 440 ? -13.289 -10.883 -18.094 1 98.44 440 ALA A C 1
ATOM 3485 O O . ALA A 1 440 ? -12.242 -10.234 -18.062 1 98.44 440 ALA A O 1
ATOM 3486 N N . LYS A 1 441 ? -14.297 -10.578 -18.828 1 98.19 441 LYS A N 1
ATOM 3487 C CA . LYS A 1 441 ? -14.234 -9.422 -19.734 1 98.19 441 LYS A CA 1
ATOM 3488 C C . LYS A 1 441 ? -14.148 -8.125 -18.938 1 98.19 441 LYS A C 1
ATOM 3490 O O . LYS A 1 441 ? -13.422 -7.203 -19.328 1 98.19 441 LYS A O 1
ATOM 3495 N N . LEU A 1 442 ? -14.93 -8.078 -17.891 1 98.12 442 LEU A N 1
ATOM 3496 C CA . LEU A 1 442 ? -14.883 -6.887 -17.047 1 98.12 442 LEU A CA 1
ATOM 3497 C C . LEU A 1 442 ? -13.477 -6.668 -16.5 1 98.12 442 LEU A C 1
ATOM 3499 O O . LEU A 1 442 ? -12.945 -5.559 -16.578 1 98.12 442 LEU A O 1
ATOM 3503 N N . LEU A 1 443 ? -12.906 -7.703 -15.922 1 98.12 443 LEU A N 1
ATOM 3504 C CA . LEU A 1 443 ? -11.562 -7.57 -15.375 1 98.12 443 LEU A CA 1
ATOM 3505 C C . LEU A 1 443 ? -10.562 -7.191 -16.469 1 98.12 443 LEU A C 1
ATOM 3507 O O . LEU A 1 443 ? -9.664 -6.375 -16.234 1 98.12 443 LEU A O 1
ATOM 3511 N N . SER A 1 444 ? -10.688 -7.789 -17.609 1 98.12 444 SER A N 1
ATOM 3512 C CA . SER A 1 444 ? -9.82 -7.461 -18.734 1 98.12 444 SER A CA 1
ATOM 3513 C C . SER A 1 444 ? -9.891 -5.973 -19.062 1 98.12 444 SER A C 1
ATOM 3515 O O . SER A 1 444 ? -8.859 -5.328 -19.266 1 98.12 444 SER A O 1
ATOM 3517 N N . ARG A 1 445 ? -11.07 -5.414 -19.109 1 97.81 445 ARG A N 1
ATOM 3518 C CA . ARG A 1 445 ? -11.25 -3.99 -19.375 1 97.81 445 ARG A CA 1
ATOM 3519 C C . ARG A 1 445 ? -10.641 -3.139 -18.281 1 97.81 445 ARG A C 1
ATOM 3521 O O . ARG A 1 445 ? -10.023 -2.105 -18.547 1 97.81 445 ARG A O 1
ATOM 3528 N N . MET A 1 446 ? -10.867 -3.535 -17.031 1 97.81 446 MET A N 1
ATOM 3529 C CA . MET A 1 446 ? -10.289 -2.814 -15.906 1 97.81 446 MET A CA 1
ATOM 3530 C C . MET A 1 446 ? -8.766 -2.775 -16 1 97.81 446 MET A C 1
ATOM 3532 O O . MET A 1 446 ? -8.148 -1.727 -15.797 1 97.81 446 MET A O 1
ATOM 3536 N N . LEU A 1 447 ? -8.195 -3.957 -16.312 1 97 447 LEU A N 1
ATOM 3537 C CA . LEU A 1 447 ? -6.746 -4.043 -16.422 1 97 447 LEU A CA 1
ATOM 3538 C C . LEU A 1 447 ? -6.223 -3.16 -17.547 1 97 447 LEU A C 1
ATOM 3540 O O . LEU A 1 447 ? -5.172 -2.533 -17.406 1 97 447 LEU A O 1
ATOM 3544 N N . ALA A 1 448 ? -6.938 -3.098 -18.625 1 96.06 448 ALA A N 1
ATOM 3545 C CA . ALA A 1 448 ? -6.531 -2.303 -19.781 1 96.06 448 ALA A CA 1
ATOM 3546 C C . ALA A 1 448 ? -6.555 -0.811 -19.453 1 96.06 448 ALA A C 1
ATOM 3548 O O . ALA A 1 448 ? -5.762 -0.039 -20 1 96.06 448 ALA A O 1
ATOM 3549 N N . LYS A 1 449 ? -7.402 -0.415 -18.5 1 95.88 449 LYS A N 1
ATOM 3550 C CA . LYS A 1 449 ? -7.625 1.01 -18.281 1 95.88 449 LYS A CA 1
ATOM 3551 C C . LYS A 1 449 ? -7.082 1.444 -16.922 1 95.88 449 LYS A C 1
ATOM 3553 O O . LYS A 1 449 ? -7.246 2.598 -16.516 1 95.88 449 LYS A O 1
ATOM 3558 N N . LYS A 1 450 ? -6.504 0.515 -16.203 1 94.69 450 LYS A N 1
ATOM 3559 C CA . LYS A 1 450 ? -6.023 0.9 -14.875 1 94.69 450 LYS A CA 1
ATOM 3560 C C . LYS A 1 450 ? -5.02 2.045 -14.969 1 94.69 450 LYS A C 1
ATOM 3562 O O . LYS A 1 450 ? -4.254 2.131 -15.93 1 94.69 450 LYS A O 1
ATOM 3567 N N . PRO A 1 451 ? -4.988 2.951 -14 1 92.81 451 PRO A N 1
ATOM 3568 C CA . PRO A 1 451 ? -4.207 4.188 -14.039 1 92.81 451 PRO A CA 1
ATOM 3569 C C . PRO A 1 451 ? -2.707 3.934 -14.172 1 92.81 451 PRO A C 1
ATOM 3571 O O . PRO A 1 451 ? -2.002 4.711 -14.82 1 92.81 451 PRO A O 1
ATOM 3574 N N . ARG A 1 452 ? -2.213 2.857 -13.641 1 90.38 452 ARG A N 1
ATOM 3575 C CA . ARG A 1 452 ? -0.781 2.57 -13.633 1 90.38 452 ARG A CA 1
ATOM 3576 C C . ARG A 1 452 ? -0.438 1.457 -14.617 1 90.38 452 ARG A C 1
ATOM 3578 O O . ARG A 1 452 ? -1.074 0.401 -14.609 1 90.38 452 ARG A O 1
ATOM 3585 N N . LYS A 1 453 ? 0.564 1.786 -15.414 1 92.62 453 LYS A N 1
ATOM 3586 C CA . LYS A 1 453 ? 0.992 0.781 -16.375 1 92.62 453 LYS A CA 1
ATOM 3587 C C . LYS A 1 453 ? 2.262 0.075 -15.914 1 92.62 453 LYS A C 1
ATOM 3589 O O . LYS A 1 453 ? 3.252 0.727 -15.578 1 92.62 453 LYS A O 1
ATOM 3594 N N . PRO A 1 454 ? 2.279 -1.17 -16 1 96.31 454 PRO A N 1
ATOM 3595 C CA . PRO A 1 454 ? 3.367 -1.957 -15.422 1 96.31 454 PRO A CA 1
ATOM 3596 C C . PRO A 1 454 ? 4.73 -1.6 -16 1 96.31 454 PRO A C 1
ATOM 3598 O O . PRO A 1 454 ? 5.695 -1.398 -15.258 1 96.31 454 PRO A O 1
ATOM 3601 N N . ARG A 1 455 ? 4.875 -1.482 -17.312 1 96.44 455 ARG A N 1
ATOM 3602 C CA . ARG A 1 455 ? 6.156 -1.204 -17.953 1 96.44 455 ARG A CA 1
ATOM 3603 C C . ARG A 1 455 ? 6.699 0.155 -17.531 1 96.44 455 ARG A C 1
ATOM 3605 O O . ARG A 1 455 ? 7.871 0.275 -17.172 1 96.44 455 ARG A O 1
ATOM 3612 N N . GLU A 1 456 ? 5.844 1.143 -17.547 1 95 456 GLU A N 1
ATOM 3613 C CA . GLU A 1 456 ? 6.246 2.492 -17.156 1 95 456 GLU A CA 1
ATOM 3614 C C . GLU A 1 456 ? 6.637 2.545 -15.68 1 95 456 GLU A C 1
ATOM 3616 O O . GLU A 1 456 ? 7.66 3.135 -15.328 1 95 456 GLU A O 1
ATOM 3621 N N . ASP A 1 457 ? 5.793 1.979 -14.875 1 96.31 457 ASP A N 1
ATOM 3622 C CA . ASP A 1 457 ? 6.086 1.96 -13.445 1 96.31 457 ASP A CA 1
ATOM 3623 C C . ASP A 1 457 ? 7.426 1.284 -13.172 1 96.31 457 ASP A C 1
ATOM 3625 O O . ASP A 1 457 ? 8.266 1.822 -12.438 1 96.31 457 ASP A O 1
ATOM 3629 N N . PHE A 1 458 ? 7.598 0.149 -13.812 1 98.44 458 PHE A N 1
ATOM 3630 C CA . PHE A 1 458 ? 8.844 -0.585 -13.602 1 98.44 458 PHE A CA 1
ATOM 3631 C C . PHE A 1 458 ? 10.047 0.28 -13.945 1 98.44 458 PHE A C 1
ATOM 3633 O O . PHE A 1 458 ? 10.953 0.445 -13.125 1 98.44 458 PHE A O 1
ATOM 3640 N N . LEU A 1 459 ? 10.039 0.851 -15.094 1 98 459 LEU A N 1
ATOM 3641 C CA . LEU A 1 459 ? 11.156 1.66 -15.57 1 98 459 LEU A CA 1
ATOM 3642 C C . LEU A 1 459 ? 11.383 2.865 -14.656 1 98 459 LEU A C 1
ATOM 3644 O O . LEU A 1 459 ? 12.5 3.105 -14.203 1 98 459 LEU A O 1
ATOM 3648 N N . HIS A 1 460 ? 10.352 3.562 -14.344 1 97.38 460 HIS A N 1
ATOM 3649 C CA . HIS A 1 460 ? 10.453 4.801 -13.578 1 97.38 460 HIS A CA 1
ATOM 3650 C C . HIS A 1 460 ? 10.922 4.531 -12.148 1 97.38 460 HIS A C 1
ATOM 3652 O O . HIS A 1 460 ? 11.711 5.301 -11.594 1 97.38 460 HIS A O 1
ATOM 3658 N N . TYR A 1 461 ? 10.43 3.477 -11.555 1 98.31 461 TYR A N 1
ATOM 3659 C CA . TYR A 1 461 ? 10.812 3.182 -10.172 1 98.31 461 TYR A CA 1
ATOM 3660 C C . TYR A 1 461 ? 12.258 2.711 -10.102 1 98.31 461 TYR A C 1
ATOM 3662 O O . TYR A 1 461 ? 12.977 3.033 -9.148 1 98.31 461 TYR A O 1
ATOM 3670 N N . VAL A 1 462 ? 12.695 1.904 -11.094 1 98.56 462 VAL A N 1
ATOM 3671 C CA . VAL A 1 462 ? 14.086 1.473 -11.117 1 98.56 462 VAL A CA 1
ATOM 3672 C C . VAL A 1 462 ? 15 2.686 -11.281 1 98.56 462 VAL A C 1
ATOM 3674 O O . VAL A 1 462 ? 15.977 2.838 -10.539 1 98.56 462 VAL A O 1
ATOM 3677 N N . GLU A 1 463 ? 14.688 3.547 -12.219 1 98.25 463 GLU A N 1
ATOM 3678 C CA . GLU A 1 463 ? 15.5 4.742 -12.461 1 98.25 463 GLU A CA 1
ATOM 3679 C C . GLU A 1 463 ? 15.492 5.66 -11.242 1 98.25 463 GLU A C 1
ATOM 3681 O O . GLU A 1 463 ? 16.531 6.219 -10.875 1 98.25 463 GLU A O 1
ATOM 3686 N N . PHE A 1 464 ? 14.336 5.805 -10.633 1 98.12 464 PHE A N 1
ATOM 3687 C CA . PHE A 1 464 ? 14.195 6.641 -9.445 1 98.12 464 PHE A CA 1
ATOM 3688 C C . PHE A 1 464 ? 15.07 6.121 -8.312 1 98.12 464 PHE A C 1
ATOM 3690 O O . PHE A 1 464 ? 15.812 6.887 -7.691 1 98.12 464 PHE A O 1
ATOM 3697 N N . ALA A 1 465 ? 14.984 4.824 -8.047 1 98.12 465 ALA A N 1
ATOM 3698 C CA . ALA A 1 465 ? 15.773 4.223 -6.973 1 98.12 465 ALA A CA 1
ATOM 3699 C C . ALA A 1 465 ? 17.266 4.309 -7.277 1 98.12 465 ALA A C 1
ATOM 3701 O O . ALA A 1 465 ? 18.078 4.461 -6.367 1 98.12 465 ALA A O 1
ATOM 3702 N N . SER A 1 466 ? 17.641 4.191 -8.547 1 98.06 466 SER A N 1
ATOM 3703 C CA . SER A 1 466 ? 19.047 4.254 -8.945 1 98.06 466 SER A CA 1
ATOM 3704 C C . SER A 1 466 ? 19.609 5.652 -8.75 1 98.06 466 SER A C 1
ATOM 3706 O O . SER A 1 466 ? 20.781 5.812 -8.422 1 98.06 466 SER A O 1
ATOM 3708 N N . GLU A 1 467 ? 18.781 6.598 -8.953 1 96.94 467 GLU A N 1
ATOM 3709 C CA . GLU A 1 467 ? 19.219 7.98 -8.789 1 96.94 467 GLU A CA 1
ATOM 3710 C C . GLU A 1 467 ? 19.281 8.367 -7.312 1 96.94 467 GLU A C 1
ATOM 3712 O O . GLU A 1 467 ? 20.234 9.008 -6.867 1 96.94 467 GLU A O 1
ATOM 3717 N N . PHE A 1 468 ? 18.203 8.023 -6.645 1 97.06 468 PHE A N 1
ATOM 3718 C CA . PHE A 1 468 ? 18.109 8.359 -5.227 1 97.06 468 PHE A CA 1
ATOM 3719 C C . PHE A 1 468 ? 18.312 7.125 -4.359 1 97.06 468 PHE A C 1
ATOM 3721 O O . PHE A 1 468 ? 17.359 6.547 -3.855 1 97.06 468 PHE A O 1
ATOM 3728 N N . LYS A 1 469 ? 19.422 6.777 -4.066 1 92.81 469 LYS A N 1
ATOM 3729 C CA . LYS A 1 469 ? 19.844 5.52 -3.453 1 92.81 469 LYS A CA 1
ATOM 3730 C C . LYS A 1 469 ? 19.281 5.383 -2.041 1 92.81 469 LYS A C 1
ATOM 3732 O O . LYS A 1 469 ? 19.234 4.281 -1.493 1 92.81 469 LYS A O 1
ATOM 3737 N N . SER A 1 470 ? 18.766 6.461 -1.469 1 89.69 470 SER A N 1
ATOM 3738 C CA . SER A 1 470 ? 18.266 6.453 -0.096 1 89.69 470 SER A CA 1
ATOM 3739 C C . SER A 1 470 ? 16.766 6.207 -0.052 1 89.69 470 SER A C 1
ATOM 3741 O O . SER A 1 470 ? 16.156 6.184 1.025 1 89.69 470 SER A O 1
ATOM 3743 N N . VAL A 1 471 ? 16.109 5.953 -1.141 1 95 471 VAL A N 1
ATOM 3744 C CA . VAL A 1 471 ? 14.656 5.883 -1.187 1 95 471 VAL A CA 1
ATOM 3745 C C . VAL A 1 471 ? 14.164 4.75 -0.292 1 95 471 VAL A C 1
ATOM 3747 O O . VAL A 1 471 ? 13.117 4.867 0.355 1 95 471 VAL A O 1
ATOM 3750 N N . GLY A 1 472 ? 14.883 3.664 -0.238 1 94.81 472 GLY A N 1
ATOM 3751 C CA . GLY A 1 472 ? 14.516 2.555 0.631 1 94.81 472 GLY A CA 1
ATOM 3752 C C . GLY A 1 472 ? 14.391 2.955 2.088 1 94.81 472 GLY A C 1
ATOM 3753 O O . GLY A 1 472 ? 13.547 2.432 2.811 1 94.81 472 GLY A O 1
ATOM 3754 N N . ASP A 1 473 ? 15.203 3.875 2.479 1 94.56 473 ASP A N 1
ATOM 3755 C CA . ASP A 1 473 ? 15.172 4.355 3.857 1 94.56 473 ASP A CA 1
ATOM 3756 C C . ASP A 1 473 ? 13.922 5.199 4.117 1 94.56 473 ASP A C 1
ATOM 3758 O O . ASP A 1 473 ? 13.312 5.102 5.184 1 94.56 473 ASP A O 1
ATOM 3762 N N . ASN A 1 474 ? 13.523 5.996 3.172 1 95.75 474 ASN A N 1
ATOM 3763 C CA . ASN A 1 474 ? 12.344 6.84 3.305 1 95.75 474 ASN A CA 1
ATOM 3764 C C . ASN A 1 474 ? 11.078 6.004 3.461 1 95.75 474 ASN A C 1
ATOM 3766 O O . ASN A 1 474 ? 10.109 6.441 4.094 1 95.75 474 ASN A O 1
ATOM 3770 N N . LEU A 1 475 ? 11.125 4.785 2.9 1 97.62 475 LEU A N 1
ATOM 3771 C CA . LEU A 1 475 ? 9.898 4.008 2.805 1 97.62 475 LEU A CA 1
ATOM 3772 C C . LEU A 1 475 ? 9.906 2.844 3.789 1 97.62 475 LEU A C 1
ATOM 3774 O O . LEU A 1 475 ? 8.992 2.023 3.799 1 97.62 475 LEU A O 1
ATOM 3778 N N . GLN A 1 476 ? 10.906 2.732 4.645 1 96.44 476 GLN A N 1
ATOM 3779 C CA . GLN A 1 476 ? 11.125 1.566 5.496 1 96.44 476 GLN A CA 1
ATOM 3780 C C . GLN A 1 476 ? 10.227 1.616 6.73 1 96.44 476 GLN A C 1
ATOM 3782 O O . GLN A 1 476 ? 10.258 2.588 7.488 1 96.44 476 GLN A O 1
ATOM 3787 N N . LEU A 1 477 ? 9.414 0.561 6.918 1 97.69 477 LEU A N 1
ATOM 3788 C CA . LEU A 1 477 ? 8.641 0.433 8.148 1 97.69 477 LEU A CA 1
ATOM 3789 C C . LEU A 1 477 ? 9.555 0.299 9.359 1 97.69 477 LEU A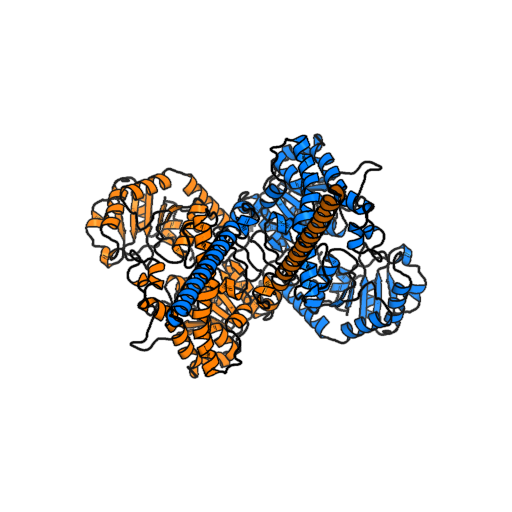 C 1
ATOM 3791 O O . LEU A 1 477 ? 10.523 -0.465 9.328 1 97.69 477 LEU A O 1
ATOM 3795 N N . HIS A 1 478 ? 9.266 1.024 10.406 1 96.81 478 HIS A N 1
ATOM 3796 C CA . HIS A 1 478 ? 10.078 0.921 11.617 1 96.81 478 HIS A CA 1
ATOM 3797 C C . HIS A 1 478 ? 9.93 -0.451 12.266 1 96.81 478 HIS A C 1
ATOM 3799 O O . HIS A 1 478 ? 10.727 -0.824 13.133 1 96.81 478 HIS A O 1
ATOM 3805 N N . ALA A 1 479 ? 8.969 -1.196 11.852 1 97.06 479 ALA A N 1
ATOM 3806 C CA . ALA A 1 479 ? 8.734 -2.549 12.344 1 97.06 479 ALA A CA 1
ATOM 3807 C C . ALA A 1 479 ? 9.992 -3.404 12.227 1 97.06 479 ALA A C 1
ATOM 3809 O O . ALA A 1 479 ? 10.219 -4.312 13.031 1 97.06 479 ALA A O 1
ATOM 3810 N N . VAL A 1 480 ? 10.836 -3.15 11.242 1 96.19 480 VAL A N 1
ATOM 3811 C CA . VAL A 1 480 ? 12 -3.979 10.953 1 96.19 480 VAL A CA 1
ATOM 3812 C C . VAL A 1 480 ? 13 -3.898 12.109 1 96.19 480 VAL A C 1
ATOM 3814 O O . VAL A 1 480 ? 13.859 -4.77 12.258 1 96.19 480 VAL A O 1
ATOM 3817 N N . TYR A 1 481 ? 12.867 -2.857 12.969 1 95 481 TYR A N 1
ATOM 3818 C CA . TYR A 1 481 ? 13.812 -2.652 14.055 1 95 481 TYR A CA 1
ATOM 3819 C C . TYR A 1 481 ? 13.242 -3.154 15.383 1 95 481 TYR A C 1
ATOM 3821 O O . TYR A 1 481 ? 13.891 -3.035 16.422 1 95 481 TYR A O 1
ATOM 3829 N N . LEU A 1 482 ? 12.062 -3.633 15.359 1 96.44 482 LEU A N 1
ATOM 3830 C CA . LEU A 1 482 ? 11.398 -4.086 16.578 1 96.44 482 LEU A CA 1
ATOM 3831 C C . LEU A 1 482 ? 11.375 -5.605 16.656 1 96.44 482 LEU A C 1
ATOM 3833 O O . LEU A 1 482 ? 11.188 -6.277 15.633 1 96.44 482 LEU A O 1
ATOM 3837 N N . ASN A 1 483 ? 11.609 -6.145 17.844 1 94 483 ASN A N 1
ATOM 3838 C CA . ASN A 1 483 ? 11.406 -7.578 18.016 1 94 483 ASN A CA 1
ATOM 3839 C C . ASN A 1 483 ? 9.93 -7.918 18.188 1 94 483 ASN A C 1
ATOM 3841 O O . ASN A 1 483 ? 9.086 -7.02 18.25 1 94 483 ASN A O 1
ATOM 3845 N N . PHE A 1 484 ? 9.641 -9.172 18.203 1 91.88 484 PHE A N 1
ATOM 3846 C CA . PHE A 1 484 ? 8.266 -9.648 18.234 1 91.88 484 PHE A CA 1
ATOM 3847 C C . PHE A 1 484 ? 7.52 -9.078 19.438 1 91.88 484 PHE A C 1
ATOM 3849 O O . PHE A 1 484 ? 6.375 -8.648 19.312 1 91.88 484 PHE A O 1
ATOM 3856 N N . ILE A 1 485 ? 8.102 -9.008 20.594 1 95.5 485 ILE A N 1
ATOM 3857 C CA . ILE A 1 485 ? 7.492 -8.555 21.844 1 95.5 485 ILE A CA 1
ATOM 3858 C C . ILE A 1 485 ? 7.199 -7.062 21.766 1 95.5 485 ILE A C 1
ATOM 3860 O O . ILE A 1 485 ? 6.098 -6.621 22.094 1 95.5 485 ILE A O 1
ATOM 3864 N N . GLN A 1 486 ? 8.117 -6.277 21.25 1 96.75 486 GLN A N 1
ATOM 3865 C CA . GLN A 1 486 ? 7.957 -4.832 21.109 1 96.75 486 GLN A CA 1
ATOM 3866 C C . GLN A 1 486 ? 6.926 -4.496 20.031 1 96.75 486 GLN A C 1
ATOM 3868 O O . GLN A 1 486 ? 6.094 -3.605 20.234 1 96.75 486 GLN A O 1
ATOM 3873 N N . LEU A 1 487 ? 7.023 -5.258 18.953 1 96 487 LEU A N 1
ATOM 3874 C CA . LEU A 1 487 ? 6.148 -5 17.812 1 96 487 LEU A CA 1
ATOM 3875 C C . LEU A 1 487 ? 4.684 -5.129 18.219 1 96 487 LEU A C 1
ATOM 3877 O O . LEU A 1 487 ? 3.846 -4.332 17.797 1 96 487 LEU A O 1
ATOM 3881 N N . HIS A 1 488 ? 4.418 -6.086 19.109 1 93.88 488 HIS A N 1
ATOM 3882 C CA . HIS A 1 488 ? 3.033 -6.332 19.5 1 93.88 488 HIS A CA 1
ATOM 3883 C C . HIS A 1 488 ? 2.734 -5.766 20.875 1 93.88 488 HIS A C 1
ATOM 3885 O O . HIS A 1 488 ? 1.704 -6.09 21.469 1 93.88 488 HIS A O 1
ATOM 3891 N N . CYS A 1 489 ? 3.633 -4.941 21.453 1 96.94 489 CYS A N 1
ATOM 3892 C CA . CYS A 1 489 ? 3.502 -4.25 22.719 1 96.94 489 CYS A CA 1
ATOM 3893 C C . CYS A 1 489 ? 3.205 -5.234 23.844 1 96.94 489 CYS A C 1
ATOM 3895 O O . CYS A 1 489 ? 2.455 -4.914 24.781 1 96.94 489 CYS A O 1
ATOM 3897 N N . LEU A 1 490 ? 3.699 -6.438 23.719 1 95.38 490 LEU A N 1
ATOM 3898 C CA . LEU A 1 490 ? 3.471 -7.438 24.75 1 95.38 490 LEU A CA 1
ATOM 3899 C C . LEU A 1 490 ? 4.184 -7.047 26.047 1 95.38 490 LEU A C 1
ATOM 3901 O O . LEU A 1 490 ? 3.721 -7.379 27.141 1 95.38 490 LEU A O 1
ATOM 3905 N N . ASP A 1 491 ? 5.312 -6.379 25.938 1 96.75 491 ASP A N 1
ATOM 3906 C CA . ASP A 1 491 ? 6.066 -5.906 27.094 1 96.75 491 ASP A CA 1
ATOM 3907 C C . ASP A 1 491 ? 5.27 -4.863 27.875 1 96.75 491 ASP A C 1
ATOM 3909 O O . ASP A 1 491 ? 5.59 -4.566 29.031 1 96.75 491 ASP A O 1
ATOM 3913 N N . ILE A 1 492 ? 4.238 -4.336 27.281 1 97.31 492 ILE A N 1
ATOM 3914 C CA . ILE A 1 492 ? 3.391 -3.344 27.938 1 97.31 492 ILE A CA 1
ATOM 3915 C C . ILE A 1 492 ? 2.074 -3.988 28.359 1 97.31 492 ILE A C 1
ATOM 3917 O O . ILE A 1 492 ? 1.639 -3.824 29.5 1 97.31 492 ILE A O 1
ATOM 3921 N N . ILE A 1 493 ? 1.462 -4.766 27.5 1 96.12 493 ILE A N 1
ATOM 3922 C CA . ILE A 1 493 ? 0.132 -5.328 27.703 1 96.12 493 ILE A CA 1
ATOM 3923 C C . ILE A 1 493 ? 0.18 -6.371 28.828 1 96.12 493 ILE A C 1
ATOM 3925 O O . ILE A 1 493 ? -0.655 -6.355 29.734 1 96.12 493 ILE A O 1
ATOM 3929 N N . VAL A 1 494 ? 1.163 -7.27 28.797 1 94.06 494 VAL A N 1
ATOM 3930 C CA . VAL A 1 494 ? 1.221 -8.383 29.734 1 94.06 494 VAL A CA 1
ATOM 3931 C C . VAL A 1 494 ? 1.393 -7.855 31.156 1 94.06 494 VAL A C 1
ATOM 3933 O O . VAL A 1 494 ? 0.62 -8.203 32.062 1 94.06 494 VAL A O 1
ATOM 3936 N N . PRO A 1 495 ? 2.373 -6.977 31.422 1 95.25 495 PRO A N 1
ATOM 3937 C CA . PRO A 1 495 ? 2.469 -6.414 32.781 1 95.25 495 PRO A CA 1
ATOM 3938 C C . PRO A 1 495 ? 1.203 -5.668 33.188 1 95.25 495 PRO A C 1
ATOM 3940 O O . PRO A 1 495 ? 0.787 -5.754 34.344 1 95.25 495 PRO A O 1
ATOM 3943 N N . ALA A 1 496 ? 0.589 -4.922 32.312 1 94.94 496 ALA A N 1
ATOM 3944 C CA . ALA A 1 496 ? -0.634 -4.188 32.625 1 94.94 496 ALA A CA 1
ATOM 3945 C C . ALA A 1 496 ? -1.758 -5.141 33.031 1 94.94 496 ALA A C 1
ATOM 3947 O O . ALA A 1 496 ? -2.502 -4.871 33.969 1 94.94 496 ALA A O 1
ATOM 3948 N N . VAL A 1 497 ? -1.907 -6.234 32.312 1 92.81 497 VAL A N 1
ATOM 3949 C CA . VAL A 1 497 ? -2.938 -7.227 32.594 1 92.81 497 VAL A CA 1
ATOM 3950 C C . VAL A 1 497 ? -2.664 -7.883 33.938 1 92.81 497 VAL A C 1
ATOM 3952 O O . VAL A 1 497 ? -3.588 -8.117 34.719 1 92.81 497 VAL A O 1
ATOM 3955 N N . ILE A 1 498 ? -1.443 -8.164 34.25 1 93.94 498 ILE A N 1
ATOM 3956 C CA . ILE A 1 498 ? -1.067 -8.766 35.531 1 93.94 498 ILE A CA 1
ATOM 3957 C C . ILE A 1 498 ? -1.438 -7.82 36.656 1 93.94 498 ILE A C 1
ATOM 3959 O O . ILE A 1 498 ? -2.014 -8.242 37.656 1 93.94 498 ILE A O 1
ATOM 3963 N N . VAL A 1 499 ? -1.136 -6.574 36.469 1 94.88 499 VAL A N 1
ATOM 3964 C CA . VAL A 1 499 ? -1.45 -5.574 37.5 1 94.88 499 VAL A CA 1
ATOM 3965 C C . VAL A 1 499 ? -2.963 -5.484 37.656 1 94.88 499 VAL A C 1
ATOM 3967 O O . VAL A 1 499 ? -3.453 -5.383 38.812 1 94.88 499 VAL A O 1
ATOM 3970 N N . MET A 1 500 ? -3.65 -5.527 36.594 1 94.25 500 MET A N 1
ATOM 3971 C CA . MET A 1 500 ? -5.109 -5.469 36.656 1 94.25 500 MET A CA 1
ATOM 3972 C C . MET A 1 500 ? -5.672 -6.688 37.375 1 94.25 500 MET A C 1
ATOM 3974 O O . MET A 1 500 ? -6.586 -6.562 38.188 1 94.25 500 MET A O 1
ATOM 3978 N N . ILE A 1 501 ? -5.137 -7.836 37.094 1 93.88 501 ILE A N 1
ATOM 3979 C CA . ILE A 1 501 ? -5.578 -9.062 37.75 1 93.88 501 ILE A CA 1
ATOM 3980 C C . ILE A 1 501 ? -5.293 -8.984 39.25 1 93.88 501 ILE A C 1
ATOM 3982 O O . ILE A 1 501 ? -6.133 -9.359 40.062 1 93.88 501 ILE A O 1
ATOM 3986 N N . LEU A 1 502 ? -4.148 -8.508 39.625 1 95 502 LEU A N 1
ATOM 3987 C CA . LEU A 1 502 ? -3.775 -8.352 41 1 95 502 LEU A CA 1
ATOM 3988 C C . LEU A 1 502 ? -4.699 -7.367 41.719 1 95 502 LEU A C 1
ATOM 3990 O O . LEU A 1 502 ? -5.078 -7.578 42.875 1 95 502 LEU A O 1
ATOM 3994 N N . PHE A 1 503 ? -5 -6.371 41 1 94.94 503 PHE A N 1
ATOM 3995 C CA . PHE A 1 503 ? -5.902 -5.367 41.562 1 94.94 503 PHE A CA 1
ATOM 3996 C C . PHE A 1 503 ? -7.285 -5.957 41.812 1 94.94 503 PHE A C 1
ATOM 3998 O O . PHE A 1 503 ? -7.883 -5.738 42.875 1 94.94 503 PHE A O 1
ATOM 4005 N N . VAL A 1 504 ? -7.777 -6.641 40.875 1 94.25 504 VAL A N 1
ATOM 4006 C CA . VAL A 1 504 ? -9.078 -7.289 41 1 94.25 504 VAL A CA 1
ATOM 4007 C C . VAL A 1 504 ? -9.031 -8.312 42.125 1 94.25 504 VAL A C 1
ATOM 4009 O O . VAL A 1 504 ? -9.984 -8.438 42.906 1 94.25 504 VAL A O 1
ATOM 4012 N N . TYR A 1 505 ? -7.949 -9.023 42.219 1 94.38 505 TYR A N 1
ATOM 4013 C CA . TYR A 1 505 ? -7.766 -10.008 43.281 1 94.38 505 TYR A CA 1
ATOM 4014 C C . TYR A 1 505 ? -7.77 -9.344 44.656 1 94.38 505 TYR A C 1
ATOM 4016 O O . TYR A 1 505 ? -8.375 -9.852 45.594 1 94.38 505 TYR A O 1
ATOM 4024 N N . MET A 1 506 ? -7.148 -8.266 44.688 1 95.81 506 MET A N 1
ATOM 4025 C CA . MET A 1 506 ? -7.105 -7.516 45.938 1 95.81 506 MET A CA 1
ATOM 4026 C C . MET A 1 506 ? -8.5 -7.039 46.344 1 95.81 506 MET A C 1
ATOM 4028 O O . MET A 1 506 ? -8.867 -7.102 47.531 1 95.81 506 MET A O 1
ATOM 4032 N N . ILE A 1 507 ? -9.188 -6.539 45.438 1 95.62 507 ILE A N 1
ATOM 4033 C CA . ILE A 1 507 ? -10.555 -6.105 45.688 1 95.62 507 ILE A CA 1
ATOM 4034 C C . ILE A 1 507 ? -11.398 -7.293 46.156 1 95.62 507 ILE A C 1
ATOM 4036 O O . ILE A 1 507 ? -12.203 -7.164 47.062 1 95.62 507 ILE A O 1
ATOM 4040 N N . PHE A 1 508 ? -11.188 -8.406 45.5 1 95.06 508 PHE A N 1
ATOM 4041 C CA . PHE A 1 508 ? -11.914 -9.625 45.844 1 95.06 508 PHE A CA 1
ATOM 4042 C C . PHE A 1 508 ? -11.594 -10.047 47.281 1 95.06 508 PHE A C 1
ATOM 4044 O O . PHE A 1 508 ? -12.5 -10.367 48.062 1 95.06 508 PHE A O 1
ATOM 4051 N N . VAL A 1 509 ? -10.359 -9.992 47.656 1 95 509 VAL A N 1
ATOM 4052 C CA . VAL A 1 509 ? -9.93 -10.391 49 1 95 509 VAL A CA 1
ATOM 4053 C C . VAL A 1 509 ? -10.484 -9.414 50.031 1 95 509 VAL A C 1
ATOM 4055 O O . VAL A 1 509 ? -10.945 -9.82 51.094 1 95 509 VAL A O 1
ATOM 4058 N N . MET A 1 510 ? -10.469 -8.195 49.656 1 95.75 510 MET A N 1
ATOM 4059 C CA . MET A 1 510 ? -10.953 -7.168 50.562 1 95.75 510 MET A CA 1
ATOM 4060 C C . MET A 1 510 ? -12.461 -7.293 50.781 1 95.75 510 MET A C 1
ATOM 4062 O O . MET A 1 510 ? -12.953 -7.168 51.906 1 95.75 510 MET A O 1
ATOM 4066 N N . THR A 1 511 ? -13.164 -7.469 49.75 1 94.75 511 THR A N 1
ATOM 4067 C CA . THR A 1 511 ? -14.609 -7.637 49.812 1 94.75 511 THR A CA 1
ATOM 4068 C C . THR A 1 511 ? -14.969 -8.883 50.625 1 94.75 511 THR A C 1
ATOM 4070 O O . THR A 1 511 ? -15.906 -8.859 51.438 1 94.75 511 THR A O 1
ATOM 4073 N N . ARG A 1 512 ? -14.203 -9.906 50.438 1 94 512 ARG A N 1
ATOM 4074 C CA . ARG A 1 512 ? -14.43 -11.148 51.156 1 94 512 ARG A CA 1
ATOM 4075 C C . ARG A 1 512 ? -14.156 -10.953 52.656 1 94 512 ARG A C 1
ATOM 4077 O O . ARG A 1 512 ? -14.891 -11.484 53.5 1 94 512 ARG A O 1
ATOM 4084 N N . ARG A 1 513 ? -13.211 -10.219 53 1 93.44 513 ARG A N 1
ATOM 4085 C CA . ARG A 1 513 ? -12.867 -9.945 54.375 1 93.44 513 ARG A CA 1
ATOM 4086 C C . ARG A 1 513 ? -13.945 -9.102 55.062 1 93.44 513 ARG A C 1
ATOM 4088 O O . ARG A 1 513 ? -14.297 -9.336 56.219 1 93.44 513 ARG A O 1
ATOM 4095 N N . VAL A 1 514 ? -14.438 -8.156 54.281 1 93.69 514 VAL A N 1
ATOM 4096 C CA . VAL A 1 514 ? -15.477 -7.281 54.812 1 93.69 514 VAL A CA 1
ATOM 4097 C C . VAL A 1 514 ? -16.766 -8.078 55.031 1 93.69 514 VAL A C 1
ATOM 4099 O O . VAL A 1 514 ? -17.422 -7.926 56.062 1 93.69 514 VAL A O 1
ATOM 4102 N N . LEU A 1 515 ? -17.062 -8.922 54.094 1 92.81 515 LEU A N 1
ATOM 4103 C CA . LEU A 1 515 ? -18.266 -9.734 54.219 1 92.81 515 LEU A CA 1
ATOM 4104 C C . LEU A 1 515 ? -18.172 -10.711 55.375 1 92.81 515 LEU A C 1
ATOM 4106 O O . LEU A 1 515 ? -19.141 -10.953 56.094 1 92.81 515 LEU A O 1
ATOM 4110 N N . ARG A 1 516 ? -17 -11.234 55.594 1 92.44 516 ARG A N 1
ATOM 4111 C CA . ARG A 1 516 ? -16.781 -12.164 56.688 1 92.44 516 ARG A CA 1
ATOM 4112 C C . ARG A 1 516 ? -16.906 -11.453 58.031 1 92.44 516 ARG A C 1
ATOM 4114 O O . ARG A 1 516 ? -17.453 -12.008 59 1 92.44 516 ARG A O 1
ATOM 4121 N N . ARG A 1 517 ? -16.547 -10.242 58.062 1 91.5 517 ARG A N 1
ATOM 4122 C CA . ARG A 1 517 ? -16.625 -9.453 59.281 1 91.5 517 ARG A CA 1
ATOM 4123 C C . ARG A 1 517 ? -18.062 -9.055 59.594 1 91.5 517 ARG A C 1
ATOM 4125 O O . ARG A 1 517 ? -18.484 -9.07 60.75 1 91.5 517 ARG A O 1
ATOM 4132 N N . VAL A 1 518 ? -18.797 -8.789 58.594 1 91.56 518 VAL A N 1
ATOM 4133 C CA . VAL A 1 518 ? -20.188 -8.375 58.75 1 91.56 518 VAL A CA 1
ATOM 4134 C C . VAL A 1 518 ? -21.031 -9.562 59.219 1 91.56 518 VAL A C 1
ATOM 4136 O O . VAL A 1 518 ? -21.891 -9.422 60.094 1 91.56 518 VAL A O 1
ATOM 4139 N N . VAL A 1 519 ? -20.734 -10.719 58.688 1 89.31 519 VAL A N 1
ATOM 4140 C CA . VAL A 1 519 ? -21.469 -11.922 59.062 1 89.31 519 VAL A CA 1
ATOM 4141 C C . VAL A 1 519 ? -21.141 -12.32 60.5 1 89.31 519 VAL A C 1
ATOM 4143 O O . VAL A 1 519 ? -22.016 -12.734 61.25 1 89.31 519 VAL A O 1
ATOM 4146 N N . LYS A 1 520 ? -20 -12.07 60.969 1 86.5 520 LYS A N 1
ATOM 4147 C CA . LYS A 1 520 ? -19.594 -12.383 62.344 1 86.5 520 LYS A CA 1
ATOM 4148 C C . LYS A 1 520 ? -20.234 -11.414 63.344 1 86.5 520 LYS A C 1
ATOM 4150 O O . LYS A 1 520 ? -20.672 -11.82 64.438 1 86.5 520 LYS A O 1
ATOM 4155 N N . LEU A 1 521 ? -20.438 -10.234 62.969 1 81.88 521 LEU A N 1
ATOM 4156 C CA . LEU A 1 521 ? -21.062 -9.234 63.844 1 81.88 521 LEU A CA 1
ATOM 4157 C C . LEU A 1 521 ? -22.547 -9.484 64 1 81.88 521 LEU A C 1
ATOM 4159 O O . LEU A 1 521 ? -23.125 -9.219 65.062 1 81.88 521 LEU A O 1
ATOM 4163 N N . LYS A 1 522 ? -23.094 -9.977 63.062 1 75.94 522 LYS A N 1
ATOM 4164 C CA . LYS A 1 522 ? -24.516 -10.297 63.125 1 75.94 522 LYS A CA 1
ATOM 4165 C C . LYS A 1 522 ? -24.75 -11.547 63.969 1 75.94 522 LYS A C 1
ATOM 4167 O O . LYS A 1 522 ? -25.797 -11.688 64.625 1 75.94 522 LYS A O 1
ATOM 4172 N N . LYS A 1 523 ? -23.812 -12.203 63.875 1 73.69 523 LYS A N 1
ATOM 4173 C CA . LYS A 1 523 ? -23.984 -13.422 64.688 1 73.69 523 LYS A CA 1
ATOM 4174 C C . LYS A 1 523 ? -23.672 -13.172 66.125 1 73.69 523 LYS A C 1
ATOM 4176 O O . LYS A 1 523 ? -24.203 -13.844 67 1 73.69 523 LYS A O 1
ATOM 4181 N N . GLU A 1 524 ? -23.125 -12.203 66.562 1 69.38 524 GLU A N 1
ATOM 4182 C CA . GLU A 1 524 ? -22.938 -11.797 68 1 69.38 524 GLU A CA 1
ATOM 4183 C C . GLU A 1 524 ? -24.031 -10.836 68.438 1 69.38 524 GLU A C 1
ATOM 4185 O O . GLU A 1 524 ? -24.469 -10.898 69.562 1 69.38 524 GLU A O 1
ATOM 4190 N N . MET B 1 1 ? -0.944 21.844 -54.938 1 28.03 1 MET B N 1
ATOM 4191 C CA . MET B 1 1 ? -1.938 21.141 -54.125 1 28.03 1 MET B CA 1
ATOM 4192 C C . MET B 1 1 ? -1.4 20.844 -52.719 1 28.03 1 MET B C 1
ATOM 4194 O O . MET B 1 1 ? -0.482 20.047 -52.562 1 28.03 1 MET B O 1
ATOM 4198 N N . LYS B 1 2 ? -1.275 21.906 -51.812 1 33.59 2 LYS B N 1
ATOM 4199 C CA . LYS B 1 2 ? -0.805 21.953 -50.438 1 33.59 2 LYS B CA 1
ATOM 4200 C C . LYS B 1 2 ? -1.596 21 -49.562 1 33.59 2 LYS B C 1
ATOM 4202 O O . LYS B 1 2 ? -2.824 21.094 -49.5 1 33.59 2 LYS B O 1
ATOM 4207 N N . LEU B 1 3 ? -1.068 19.797 -49.344 1 33.66 3 LEU B N 1
ATOM 4208 C CA . LEU B 1 3 ? -1.615 18.797 -48.438 1 33.66 3 LEU B CA 1
ATOM 4209 C C . LEU B 1 3 ? -1.791 19.375 -47.031 1 33.66 3 LEU B C 1
ATOM 4211 O O . LEU B 1 3 ? -0.815 19.781 -46.406 1 33.66 3 LEU B O 1
ATOM 4215 N N . PHE B 1 4 ? -2.881 20.016 -46.781 1 38.72 4 PHE B N 1
ATOM 4216 C CA . PHE B 1 4 ? -3.295 20.375 -45.438 1 38.72 4 PHE B CA 1
ATOM 4217 C C . PHE B 1 4 ? -3.34 19.156 -44.531 1 38.72 4 PHE B C 1
ATOM 4219 O O . PHE B 1 4 ? -4.148 18.25 -44.719 1 38.72 4 PHE B O 1
ATOM 4226 N N . LEU B 1 5 ? -2.219 18.797 -43.969 1 35.91 5 LEU B N 1
ATOM 4227 C CA . LEU B 1 5 ? -2.219 17.812 -42.906 1 35.91 5 LEU B CA 1
ATOM 4228 C C . LEU B 1 5 ? -3.084 18.266 -41.75 1 35.91 5 LEU B C 1
ATOM 4230 O O . LEU B 1 5 ? -2.75 19.25 -41.062 1 35.91 5 LEU B O 1
ATOM 4234 N N . THR B 1 6 ? -4.375 18.125 -41.781 1 37.38 6 THR B N 1
ATOM 4235 C CA . THR B 1 6 ? -5.227 18.281 -40.625 1 37.38 6 THR B CA 1
ATOM 4236 C C . THR B 1 6 ? -4.793 17.328 -39.5 1 37.38 6 THR B C 1
ATOM 4238 O O . THR B 1 6 ? -4.816 16.094 -39.688 1 37.38 6 THR B O 1
ATOM 4241 N N . PHE B 1 7 ? -3.949 17.703 -38.656 1 38.94 7 PHE B N 1
ATOM 4242 C CA . PHE B 1 7 ? -3.707 17.031 -37.406 1 38.94 7 PHE B CA 1
ATOM 4243 C C . PHE B 1 7 ? -5.008 16.828 -36.625 1 38.94 7 PHE B C 1
ATOM 4245 O O . PHE B 1 7 ? -5.547 17.781 -36.062 1 38.94 7 PHE B O 1
ATOM 4252 N N . LEU B 1 8 ? -5.871 15.984 -37.031 1 35.38 8 LEU B N 1
ATOM 4253 C CA . LEU B 1 8 ? -6.938 15.57 -36.125 1 35.38 8 LEU B CA 1
ATOM 4254 C C . LEU B 1 8 ? -6.367 15.062 -34.812 1 35.38 8 LEU B C 1
ATOM 4256 O O . LEU B 1 8 ? -5.746 14 -34.75 1 35.38 8 LEU B O 1
ATOM 4260 N N . ALA B 1 9 ? -6.035 15.906 -33.906 1 37.66 9 ALA B N 1
ATOM 4261 C CA . ALA B 1 9 ? -5.883 15.508 -32.531 1 37.66 9 ALA B CA 1
ATOM 4262 C C . ALA B 1 9 ? -6.996 14.555 -32.094 1 37.66 9 ALA B C 1
ATOM 4264 O O . ALA B 1 9 ? -8.18 14.906 -32.125 1 37.66 9 ALA B O 1
ATOM 4265 N N . PHE B 1 10 ? -6.852 13.328 -32.312 1 38.19 10 PHE B N 1
ATOM 4266 C CA . PHE B 1 10 ? -7.719 12.359 -31.641 1 38.19 10 PHE B CA 1
ATOM 4267 C C . PHE B 1 10 ? -7.934 12.742 -30.172 1 38.19 10 PHE B C 1
ATOM 4269 O O . PHE B 1 10 ? -7.066 12.508 -29.328 1 38.19 10 PHE B O 1
ATOM 4276 N N . ILE B 1 11 ? -8.609 13.844 -29.906 1 41.91 11 ILE B N 1
ATOM 4277 C CA . ILE B 1 11 ? -9.148 14.055 -28.578 1 41.91 11 ILE B CA 1
ATOM 4278 C C . ILE B 1 11 ? -9.922 12.812 -28.125 1 41.91 11 ILE B C 1
ATOM 4280 O O . ILE B 1 11 ? -10.938 12.461 -28.734 1 41.91 11 ILE B O 1
ATOM 4284 N N . LEU B 1 12 ? -9.336 11.82 -27.641 1 45.75 12 LEU B N 1
ATOM 4285 C CA . LEU B 1 12 ? -10.109 10.773 -26.969 1 45.75 12 LEU B CA 1
ATOM 4286 C C . LEU B 1 12 ? -11.266 11.375 -26.188 1 45.75 12 LEU B C 1
ATOM 4288 O O . LEU B 1 12 ? -11.07 12.281 -25.375 1 45.75 12 LEU B O 1
ATOM 4292 N N . PRO B 1 13 ? -12.453 11.422 -26.688 1 50.34 13 PRO B N 1
ATOM 4293 C CA . PRO B 1 13 ? -13.609 11.945 -25.953 1 50.34 13 PRO B CA 1
ATOM 4294 C C . PRO B 1 13 ? -13.625 11.516 -24.484 1 50.34 13 PRO B C 1
ATOM 4296 O O . PRO B 1 13 ? -13.672 10.312 -24.203 1 50.34 13 PRO B O 1
ATOM 4299 N N . VAL B 1 14 ? -12.859 12.133 -23.703 1 62.56 14 VAL B N 1
ATOM 4300 C CA . VAL B 1 14 ? -13.078 11.852 -22.281 1 62.56 14 VAL B CA 1
ATOM 4301 C C . VAL B 1 14 ? -14.531 12.141 -21.922 1 62.56 14 VAL B C 1
ATOM 4303 O O . VAL B 1 14 ? -15.062 13.211 -22.234 1 62.56 14 VAL B O 1
ATOM 4306 N N . GLU B 1 15 ? -15.359 11.125 -21.672 1 79.25 15 GLU B N 1
ATOM 4307 C CA . GLU B 1 15 ? -16.734 11.266 -21.219 1 79.25 15 GLU B CA 1
ATOM 4308 C C . GLU B 1 15 ? -16.828 12.234 -20.047 1 79.25 15 GLU B C 1
ATOM 4310 O O . GLU B 1 15 ? -16.047 12.148 -19.094 1 79.25 15 GLU B O 1
ATOM 4315 N N . CYS B 1 16 ? -17.5 13.336 -20.188 1 94.12 16 CYS B N 1
ATOM 4316 C CA . CYS B 1 16 ? -17.766 14.32 -19.156 1 94.12 16 CYS B CA 1
ATOM 4317 C C . CYS B 1 16 ? -18.516 13.688 -17.984 1 94.12 16 CYS B C 1
ATOM 4319 O O . CYS B 1 16 ? -19.672 13.281 -18.141 1 94.12 16 CYS B O 1
ATOM 4321 N N . LEU B 1 17 ? -17.828 13.5 -16.891 1 98.06 17 LEU B N 1
ATOM 4322 C CA . LEU B 1 17 ? -18.438 12.938 -15.695 1 98.06 17 LEU B CA 1
ATOM 4323 C C . LEU B 1 17 ? -19.125 14.023 -14.883 1 98.06 17 LEU B C 1
ATOM 4325 O O . LEU B 1 17 ? -18.672 15.164 -14.836 1 98.06 17 LEU B O 1
ATOM 4329 N N . LYS B 1 18 ? -20.281 13.797 -14.344 1 98.25 18 LYS B N 1
ATOM 4330 C CA . LYS B 1 18 ? -20.938 14.609 -13.32 1 98.25 18 LYS B CA 1
ATOM 4331 C C . LYS B 1 18 ? -20.562 14.141 -11.922 1 98.25 18 LYS B C 1
ATOM 4333 O O . LYS B 1 18 ? -20.953 13.055 -11.5 1 98.25 18 LYS B O 1
ATOM 4338 N N . ILE B 1 19 ? -19.797 14.961 -11.117 1 98.81 19 ILE B N 1
ATOM 4339 C CA . ILE B 1 19 ? -19.188 14.523 -9.867 1 98.81 19 ILE B CA 1
ATOM 4340 C C . ILE B 1 19 ? -19.672 15.414 -8.719 1 98.81 19 ILE B C 1
ATOM 4342 O O . ILE B 1 19 ? -19.75 16.641 -8.867 1 98.81 19 ILE B O 1
ATOM 4346 N N . LEU B 1 20 ? -20.031 14.836 -7.641 1 98.88 20 LEU B N 1
ATOM 4347 C CA . LEU B 1 20 ? -20.344 15.547 -6.406 1 98.88 20 LEU B CA 1
ATOM 4348 C C . LEU B 1 20 ? -19.203 15.453 -5.406 1 98.88 20 LEU B C 1
ATOM 4350 O O . LEU B 1 20 ? -18.703 14.359 -5.129 1 98.88 20 LEU B O 1
ATOM 4354 N N . ILE B 1 21 ? -18.766 16.578 -4.887 1 98.81 21 ILE B N 1
ATOM 4355 C CA . ILE B 1 21 ? -17.766 16.594 -3.82 1 98.81 21 ILE B CA 1
ATOM 4356 C C . ILE B 1 21 ? -18.406 17.094 -2.527 1 98.81 21 ILE B C 1
ATOM 4358 O O . ILE B 1 21 ? -18.953 18.203 -2.49 1 98.81 21 ILE B O 1
ATOM 4362 N N . TYR B 1 22 ? -18.375 16.281 -1.521 1 98.69 22 TYR B N 1
ATOM 4363 C CA . TYR B 1 22 ? -18.844 16.656 -0.189 1 98.69 22 TYR B CA 1
ATOM 4364 C C . TYR B 1 22 ? -17.672 17.078 0.692 1 98.69 22 TYR B C 1
ATOM 4366 O O . TYR B 1 22 ? -16.688 16.328 0.842 1 98.69 22 TYR B O 1
ATOM 4374 N N . GLN B 1 23 ? -17.734 18.25 1.277 1 98.06 23 GLN B N 1
ATOM 4375 C CA . GLN B 1 23 ? -16.656 18.781 2.104 1 98.06 23 GLN B CA 1
ATOM 4376 C C . GLN B 1 23 ? -17.203 19.406 3.391 1 98.06 23 GLN B C 1
ATOM 4378 O O . GLN B 1 23 ? -18.219 20.109 3.369 1 98.06 23 GLN B O 1
ATOM 4383 N N . VAL B 1 24 ? -16.562 19.031 4.504 1 96.5 24 VAL B N 1
ATOM 4384 C CA . VAL B 1 24 ? -16.859 19.719 5.762 1 96.5 24 VAL B CA 1
ATOM 4385 C C . VAL B 1 24 ? -15.953 20.938 5.914 1 96.5 24 VAL B C 1
ATOM 4387 O O . VAL B 1 24 ? -14.727 20.828 5.809 1 96.5 24 VAL B O 1
ATOM 4390 N N . ALA B 1 25 ? -16.578 22.078 6.199 1 94.44 25 ALA B N 1
ATOM 4391 C CA . ALA B 1 25 ? -15.797 23.297 6.398 1 94.44 25 ALA B CA 1
ATOM 4392 C C . ALA B 1 25 ? -15.273 23.375 7.828 1 94.44 25 ALA B C 1
ATOM 4394 O O . ALA B 1 25 ? -16 23.797 8.734 1 94.44 25 ALA B O 1
ATOM 4395 N N . VAL B 1 26 ? -14.039 23.016 7.961 1 88 26 VAL B N 1
ATOM 4396 C CA . VAL B 1 26 ? -13.422 23.078 9.281 1 88 26 VAL B CA 1
ATOM 4397 C C . VAL B 1 26 ? -12.438 24.25 9.328 1 88 26 VAL B C 1
ATOM 4399 O O . VAL B 1 26 ? -12.32 24.922 10.352 1 88 26 VAL B O 1
ATOM 4402 N N . GLY B 1 27 ? -11.719 24.406 8.344 1 87.19 27 GLY B N 1
ATOM 4403 C CA . GLY B 1 27 ? -10.734 25.469 8.203 1 87.19 27 GLY B CA 1
ATOM 4404 C C . GLY B 1 27 ? -10.344 25.75 6.766 1 87.19 27 GLY B C 1
ATOM 4405 O O . GLY B 1 27 ? -10.672 24.969 5.871 1 87.19 27 GLY B O 1
ATOM 4406 N N . ARG B 1 28 ? -9.734 26.812 6.59 1 86.69 28 ARG B N 1
ATOM 4407 C CA . ARG B 1 28 ? -9.367 27.234 5.242 1 86.69 28 ARG B CA 1
ATOM 4408 C C . ARG B 1 28 ? -8.445 26.219 4.578 1 86.69 28 ARG B C 1
ATOM 4410 O O . ARG B 1 28 ? -8.547 25.984 3.371 1 86.69 28 ARG B O 1
ATOM 4417 N N . SER B 1 29 ? -7.543 25.641 5.324 1 88.38 29 SER B N 1
ATOM 4418 C CA . SER B 1 29 ? -6.602 24.672 4.773 1 88.38 29 SER B CA 1
ATOM 4419 C C . SER B 1 29 ? -7.328 23.469 4.188 1 88.38 29 SER B C 1
ATOM 4421 O O . SER B 1 29 ? -6.953 22.969 3.127 1 88.38 29 SER B O 1
ATOM 4423 N N . HIS B 1 30 ? -8.367 23 4.844 1 92.69 30 HIS B N 1
ATOM 4424 C CA . HIS B 1 30 ? -9.164 21.891 4.336 1 92.69 30 HIS B CA 1
ATOM 4425 C C . HIS B 1 30 ? -9.922 22.281 3.078 1 92.69 30 HIS B C 1
ATOM 4427 O O . HIS B 1 30 ? -9.977 21.516 2.113 1 92.69 30 HIS B O 1
ATOM 4433 N N . MET B 1 31 ? -10.438 23.5 3.15 1 94.44 31 MET B N 1
ATOM 4434 C CA . MET B 1 31 ? -11.203 24 2.004 1 94.44 31 MET B CA 1
ATOM 4435 C C . MET B 1 31 ? -10.297 24.188 0.792 1 94.44 31 MET B C 1
ATOM 4437 O O . MET B 1 31 ? -10.711 23.953 -0.344 1 94.44 31 MET B O 1
ATOM 4441 N N . SER B 1 32 ? -9.078 24.625 1.08 1 93.75 32 SER B N 1
ATOM 4442 C CA . SER B 1 32 ? -8.125 24.812 -0.007 1 93.75 32 SER B CA 1
ATOM 4443 C C . SER B 1 32 ? -7.816 23.484 -0.708 1 93.75 32 SER B C 1
ATOM 4445 O O . SER B 1 32 ? -7.656 23.453 -1.93 1 93.75 32 SER B O 1
ATOM 4447 N N . PHE B 1 33 ? -7.727 22.469 -0.003 1 96.31 33 PHE B N 1
ATOM 4448 C CA . PHE B 1 33 ? -7.453 21.156 -0.583 1 96.31 33 PHE B CA 1
ATOM 4449 C C . PHE B 1 33 ? -8.617 20.688 -1.453 1 96.31 33 PHE B C 1
ATOM 4451 O O . PHE B 1 33 ? -8.43 20.359 -2.623 1 96.31 33 PHE B O 1
ATOM 4458 N N . SER B 1 34 ? -9.82 20.703 -0.91 1 97.5 34 SER B N 1
ATOM 4459 C CA . SER B 1 34 ? -10.984 20.266 -1.676 1 97.5 34 SER B CA 1
ATOM 4460 C C . SER B 1 34 ? -11.219 21.188 -2.877 1 97.5 34 SER B C 1
ATOM 4462 O O . SER B 1 34 ? -11.672 20.734 -3.93 1 97.5 34 SER B O 1
ATOM 4464 N N . GLY B 1 35 ? -10.938 22.469 -2.668 1 97.69 35 GLY B N 1
ATOM 4465 C CA . GLY B 1 35 ? -11.039 23.391 -3.791 1 97.69 35 GLY B CA 1
ATOM 4466 C C . GLY B 1 35 ? -10.117 23.031 -4.941 1 97.69 35 GLY B C 1
ATOM 4467 O O . GLY B 1 35 ? -10.523 23.062 -6.102 1 97.69 35 GLY B O 1
ATOM 4468 N N . ALA B 1 36 ? -8.906 22.672 -4.605 1 97.56 36 ALA B N 1
ATOM 4469 C CA . ALA B 1 36 ? -7.949 22.266 -5.625 1 97.56 36 ALA B CA 1
ATOM 4470 C C . ALA B 1 36 ? -8.43 21.016 -6.359 1 97.56 36 ALA B C 1
ATOM 4472 O O . ALA B 1 36 ? -8.328 20.922 -7.582 1 97.56 36 ALA B O 1
ATOM 4473 N N . LEU B 1 37 ? -8.945 20.016 -5.637 1 98.56 37 LEU B N 1
ATOM 4474 C CA . LEU B 1 37 ? -9.477 18.812 -6.25 1 98.56 37 LEU B CA 1
ATOM 4475 C C . LEU B 1 37 ? -10.609 19.141 -7.215 1 98.56 37 LEU B C 1
ATOM 4477 O O . LEU B 1 37 ? -10.664 18.609 -8.328 1 98.56 37 LEU B O 1
ATOM 4481 N N . THR B 1 38 ? -11.477 20.062 -6.773 1 98.62 38 THR B N 1
ATOM 4482 C CA . THR B 1 38 ? -12.609 20.484 -7.582 1 98.62 38 THR B CA 1
ATOM 4483 C C . THR B 1 38 ? -12.133 21.109 -8.891 1 98.62 38 THR B C 1
ATOM 4485 O O . THR B 1 38 ? -12.617 20.734 -9.969 1 98.62 38 THR B O 1
ATOM 4488 N N . ASP B 1 39 ? -11.195 21.969 -8.781 1 98.19 39 ASP B N 1
ATOM 4489 C CA . ASP B 1 39 ? -10.703 22.688 -9.953 1 98.19 39 ASP B CA 1
ATOM 4490 C C . ASP B 1 39 ? -10 21.734 -10.922 1 98.19 39 ASP B C 1
ATOM 4492 O O . ASP B 1 39 ? -10.148 21.859 -12.141 1 98.19 39 ASP B O 1
ATOM 4496 N N . ILE B 1 40 ? -9.258 20.797 -10.414 1 97.94 40 ILE B N 1
ATOM 4497 C CA . ILE B 1 40 ? -8.539 19.828 -11.25 1 97.94 40 ILE B CA 1
ATOM 4498 C C . ILE B 1 40 ? -9.531 19 -12.062 1 97.94 40 ILE B C 1
ATOM 4500 O O . ILE B 1 40 ? -9.359 18.812 -13.266 1 97.94 40 ILE B O 1
ATOM 4504 N N . LEU B 1 41 ? -10.57 18.516 -11.43 1 98.56 41 LEU B N 1
ATOM 4505 C CA . LEU B 1 41 ? -11.594 17.734 -12.125 1 98.56 41 LEU B CA 1
ATOM 4506 C C . LEU B 1 41 ? -12.328 18.594 -13.148 1 98.56 41 LEU B C 1
ATOM 4508 O O . LEU B 1 41 ? -12.578 18.156 -14.273 1 98.56 41 LEU B O 1
ATOM 4512 N N . ALA B 1 42 ? -12.664 19.828 -12.758 1 98.38 42 ALA B N 1
ATOM 4513 C CA . ALA B 1 42 ? -13.367 20.734 -13.656 1 98.38 42 ALA B CA 1
ATOM 4514 C C . ALA B 1 42 ? -12.508 21.078 -14.867 1 98.38 42 ALA B C 1
ATOM 4516 O O . ALA B 1 42 ? -13 21.109 -16 1 98.38 42 ALA B O 1
ATOM 4517 N N . ASP B 1 43 ? -11.258 21.375 -14.648 1 97.25 43 ASP B N 1
ATOM 4518 C CA . ASP B 1 43 ? -10.328 21.703 -15.727 1 97.25 43 ASP B CA 1
ATOM 4519 C C . ASP B 1 43 ? -10.18 20.531 -16.703 1 97.25 43 ASP B C 1
ATOM 4521 O O . ASP B 1 43 ? -9.875 20.734 -17.875 1 97.25 43 ASP B O 1
ATOM 4525 N N . ALA B 1 44 ? -10.344 19.375 -16.234 1 97.44 44 ALA B N 1
ATOM 4526 C CA . ALA B 1 44 ? -10.25 18.188 -17.078 1 97.44 44 ALA B CA 1
ATOM 4527 C C . ALA B 1 44 ? -11.539 17.969 -17.875 1 97.44 44 ALA B C 1
ATOM 4529 O O . ALA B 1 44 ? -11.664 17 -18.625 1 97.44 44 ALA B O 1
ATOM 4530 N N . GLY B 1 45 ? -12.57 18.781 -17.641 1 97.56 45 GLY B N 1
ATOM 4531 C CA . GLY B 1 45 ? -13.773 18.75 -18.453 1 97.56 45 GLY B CA 1
ATOM 4532 C C . GLY B 1 45 ? -14.961 18.141 -17.75 1 97.56 45 GLY B C 1
ATOM 4533 O O . GLY B 1 45 ? -16 17.906 -18.344 1 97.56 45 GLY B O 1
ATOM 4534 N N . HIS B 1 46 ? -14.867 17.891 -16.453 1 98.38 46 HIS B N 1
ATOM 4535 C CA . HIS B 1 46 ? -15.969 17.266 -15.703 1 98.38 46 HIS B CA 1
ATOM 4536 C C . HIS B 1 46 ? -16.859 18.328 -15.07 1 98.38 46 HIS B C 1
ATOM 4538 O O . HIS B 1 46 ? -16.438 19.453 -14.852 1 98.38 46 HIS B O 1
ATOM 4544 N N . GLU B 1 47 ? -18.141 17.984 -14.914 1 98.5 47 GLU B N 1
ATOM 4545 C CA . GLU B 1 47 ? -19.078 18.797 -14.156 1 98.5 47 GLU B CA 1
ATOM 4546 C C . GLU B 1 47 ? -18.984 18.5 -12.656 1 98.5 47 GLU B C 1
ATOM 4548 O O . GLU B 1 47 ? -19.297 17.391 -12.227 1 98.5 47 GLU B O 1
ATOM 4553 N N . VAL B 1 48 ? -18.562 19.5 -11.875 1 98.75 48 VAL B N 1
ATOM 4554 C CA . VAL B 1 48 ? -18.266 19.234 -10.469 1 98.75 48 VAL B CA 1
ATOM 4555 C C . VAL B 1 48 ? -19.156 20.109 -9.578 1 98.75 48 VAL B C 1
ATOM 4557 O O . VAL B 1 48 ? -19.172 21.328 -9.719 1 98.75 48 VAL B O 1
ATOM 4560 N N . HIS B 1 49 ? -19.906 19.516 -8.711 1 98.69 49 HIS B N 1
ATOM 4561 C CA . HIS B 1 49 ? -20.766 20.188 -7.742 1 98.69 49 HIS B CA 1
ATOM 4562 C C . HIS B 1 49 ? -20.234 20.016 -6.324 1 98.69 49 HIS B C 1
ATOM 4564 O O . HIS B 1 49 ? -19.75 18.938 -5.961 1 98.69 49 HIS B O 1
ATOM 4570 N N . LEU B 1 50 ? -20.312 21.094 -5.57 1 98.31 50 LEU B N 1
ATOM 4571 C CA . LEU B 1 50 ? -19.828 21.047 -4.195 1 98.31 50 LEU B CA 1
ATOM 4572 C C . LEU B 1 50 ? -21 21.094 -3.211 1 98.31 50 LEU B C 1
ATOM 4574 O O . LEU B 1 50 ? -21.922 21.891 -3.383 1 98.31 50 LEU B O 1
ATOM 4578 N N . LEU B 1 51 ? -21 20.188 -2.312 1 98.38 51 LEU B N 1
ATOM 4579 C CA . LEU B 1 51 ? -21.875 20.203 -1.14 1 98.38 51 LEU B CA 1
ATOM 4580 C C . LEU B 1 51 ? -21.062 20.406 0.135 1 98.38 51 LEU B C 1
ATOM 4582 O O . LEU B 1 51 ? -20.281 19.531 0.517 1 98.38 51 LEU B O 1
ATOM 4586 N N . ILE B 1 52 ? -21.25 21.562 0.81 1 98.06 52 ILE B N 1
ATOM 4587 C CA . ILE B 1 52 ? -20.406 21.938 1.935 1 98.06 52 ILE B CA 1
ATOM 4588 C C . ILE B 1 52 ? -21.219 21.938 3.223 1 98.06 52 ILE B C 1
ATOM 4590 O O . ILE B 1 52 ? -22.25 22.625 3.309 1 98.06 52 ILE B O 1
ATOM 4594 N N . SER B 1 53 ? -20.844 21.109 4.168 1 96.94 53 SER B N 1
ATOM 4595 C CA . SER B 1 53 ? -21.359 21.203 5.531 1 96.94 53 SER B CA 1
ATOM 4596 C C . SER B 1 53 ? -20.578 22.219 6.348 1 96.94 53 SER B C 1
ATOM 4598 O O . SER B 1 53 ? -19.422 21.969 6.719 1 96.94 53 SER B O 1
ATOM 4600 N N . GLU B 1 54 ? -21.219 23.281 6.711 1 95.62 54 GLU B N 1
ATOM 4601 C CA . GLU B 1 54 ? -20.516 24.422 7.297 1 95.62 54 GLU B CA 1
ATOM 4602 C C . GLU B 1 54 ? -20.375 24.266 8.805 1 95.62 54 GLU B C 1
ATOM 4604 O O . GLU B 1 54 ? -20.953 25.031 9.57 1 95.62 54 GLU B O 1
ATOM 4609 N N . TRP B 1 55 ? -19.516 23.375 9.203 1 94.44 55 TRP B N 1
ATOM 4610 C CA . TRP B 1 55 ? -19.266 23.156 10.625 1 94.44 55 TRP B CA 1
ATOM 4611 C C . TRP B 1 55 ? -18.672 24.422 11.266 1 94.44 55 TRP B C 1
ATOM 4613 O O . TRP B 1 55 ? -18.922 24.688 12.438 1 94.44 55 TRP B O 1
ATOM 4623 N N . ASN B 1 56 ? -17.844 25.078 10.516 1 91 56 ASN B N 1
ATOM 4624 C CA . ASN B 1 56 ? -17.203 26.312 10.93 1 91 56 ASN B CA 1
ATOM 4625 C C . ASN B 1 56 ? -17.609 27.484 10.039 1 91 56 ASN B C 1
ATOM 4627 O O . ASN B 1 56 ? -17.062 27.656 8.945 1 91 56 ASN B O 1
ATOM 4631 N N . PRO B 1 57 ? -18.422 28.375 10.57 1 89.5 57 PRO B N 1
ATOM 4632 C CA . PRO B 1 57 ? -18.906 29.484 9.758 1 89.5 57 PRO B CA 1
ATOM 4633 C C . PRO B 1 57 ? -17.781 30.453 9.359 1 89.5 57 PRO B C 1
ATOM 4635 O O . PRO B 1 57 ? -17.938 31.25 8.43 1 89.5 57 PRO B O 1
ATOM 4638 N N . SER B 1 58 ? -16.672 30.344 10.023 1 84.62 58 SER B N 1
ATOM 4639 C CA . SER B 1 58 ? -15.555 31.234 9.703 1 84.62 58 SER B CA 1
ATOM 4640 C C . SER B 1 58 ? -14.852 30.781 8.43 1 84.62 58 SER B C 1
ATOM 4642 O O . SER B 1 58 ? -14.094 31.547 7.832 1 84.62 58 SER B O 1
ATOM 4644 N N . ALA B 1 59 ? -15.039 29.562 8.078 1 88 59 ALA B N 1
ATOM 4645 C CA . ALA B 1 59 ? -14.492 29.062 6.82 1 88 59 ALA B CA 1
ATOM 4646 C C . ALA B 1 59 ? -15.414 29.391 5.648 1 88 59 ALA B C 1
ATOM 4648 O O . ALA B 1 59 ? -16 28.484 5.043 1 88 59 ALA B O 1
ATOM 4649 N N . LYS B 1 60 ? -15.391 30.578 5.211 1 87.75 60 LYS B N 1
ATOM 4650 C CA . LYS B 1 60 ? -16.344 31.078 4.23 1 87.75 60 LYS B CA 1
ATOM 4651 C C . LYS B 1 60 ? -15.875 30.797 2.809 1 87.75 60 LYS B C 1
ATOM 4653 O O . LYS B 1 60 ? -16.688 30.547 1.915 1 87.75 60 LYS B O 1
ATOM 4658 N N . ASP B 1 61 ? -14.609 30.781 2.59 1 90.81 61 ASP B N 1
ATOM 4659 C CA . ASP B 1 61 ? -14.031 30.609 1.261 1 90.81 61 ASP B CA 1
ATOM 4660 C C . ASP B 1 61 ? -14.086 29.156 0.822 1 90.81 61 ASP B C 1
ATOM 4662 O O . ASP B 1 61 ? -13.609 28.266 1.537 1 90.81 61 ASP B O 1
ATOM 4666 N N . ASP B 1 62 ? -14.672 28.922 -0.301 1 93.31 62 ASP B N 1
ATOM 4667 C CA . ASP B 1 62 ? -14.742 27.562 -0.832 1 93.31 62 ASP B CA 1
ATOM 4668 C C . ASP B 1 62 ? -13.453 27.188 -1.554 1 93.31 62 ASP B C 1
ATOM 4670 O O . ASP B 1 62 ? -13.219 26.016 -1.847 1 93.31 62 ASP B O 1
ATOM 4674 N N . CYS B 1 63 ? -12.641 28.141 -1.875 1 93.5 63 CYS B N 1
ATOM 4675 C CA . CYS B 1 63 ? -11.297 28 -2.414 1 93.5 63 CYS B CA 1
ATOM 4676 C C . CYS B 1 63 ? -11.32 27.344 -3.787 1 93.5 63 CYS B C 1
ATOM 4678 O O . CYS B 1 63 ? -10.438 26.547 -4.117 1 93.5 63 CYS B O 1
ATOM 4680 N N . THR B 1 64 ? -12.422 27.422 -4.562 1 96.31 64 THR B N 1
ATOM 4681 C CA . THR B 1 64 ? -12.531 26.922 -5.93 1 96.31 64 THR B CA 1
ATOM 4682 C C . THR B 1 64 ? -13.023 28.031 -6.863 1 96.31 64 THR B C 1
ATOM 4684 O O . THR B 1 64 ? -13.727 28.953 -6.434 1 96.31 64 THR B O 1
ATOM 4687 N N . LYS B 1 65 ? -12.617 27.953 -8.148 1 95.25 65 LYS B N 1
ATOM 4688 C CA . LYS B 1 65 ? -13.055 28.906 -9.172 1 95.25 65 LYS B CA 1
ATOM 4689 C C . LYS B 1 65 ? -13.82 28.203 -10.289 1 95.25 65 LYS B C 1
ATOM 4691 O O . LYS B 1 65 ? -14.305 28.844 -11.219 1 95.25 65 LYS B O 1
ATOM 4696 N N . ARG B 1 66 ? -13.969 26.922 -10.172 1 96.88 66 ARG B N 1
ATOM 4697 C CA . ARG B 1 66 ? -14.398 26.172 -11.352 1 96.88 66 ARG B CA 1
ATOM 4698 C C . ARG B 1 66 ? -15.625 25.328 -11.039 1 96.88 66 ARG B C 1
ATOM 4700 O O . ARG B 1 66 ? -16.188 24.688 -11.938 1 96.88 66 ARG B O 1
ATOM 4707 N N . ALA B 1 67 ? -16.094 25.281 -9.812 1 97.94 67 ALA B N 1
ATOM 4708 C CA . ALA B 1 67 ? -17.25 24.453 -9.453 1 97.94 67 ALA B CA 1
ATOM 4709 C C . ALA B 1 67 ? -18.469 24.859 -10.258 1 97.94 67 ALA B C 1
ATOM 4711 O O . ALA B 1 67 ? -18.719 26.047 -10.492 1 97.94 67 ALA B O 1
ATOM 4712 N N . THR B 1 68 ? -19.234 23.875 -10.719 1 97.94 68 THR B N 1
ATOM 4713 C CA . THR B 1 68 ? -20.469 24.125 -11.438 1 97.94 68 THR B CA 1
ATOM 4714 C C . THR B 1 68 ? -21.516 24.75 -10.508 1 97.94 68 THR B C 1
ATOM 4716 O O . THR B 1 68 ? -22.25 25.641 -10.906 1 97.94 68 THR B O 1
ATOM 4719 N N . SER B 1 69 ? -21.609 24.25 -9.336 1 97.5 69 SER B N 1
ATOM 4720 C CA . SER B 1 69 ? -22.484 24.797 -8.305 1 97.5 69 SER B CA 1
ATOM 4721 C C . SER B 1 69 ? -21.938 24.5 -6.91 1 97.5 69 SER B C 1
ATOM 4723 O O . SER B 1 69 ? -21.156 23.562 -6.727 1 97.5 69 SER B O 1
ATOM 4725 N N . ILE B 1 70 ? -22.328 25.344 -6.008 1 97.69 70 ILE B N 1
ATOM 4726 C CA . ILE B 1 70 ? -21.953 25.172 -4.609 1 97.69 70 ILE B CA 1
ATOM 4727 C C . ILE B 1 70 ? -23.188 25.297 -3.721 1 97.69 70 ILE B C 1
ATOM 4729 O O . ILE B 1 70 ? -23.922 26.266 -3.805 1 97.69 70 ILE B O 1
ATOM 4733 N N . ARG B 1 71 ? -23.438 24.281 -2.938 1 96.81 71 ARG B N 1
ATOM 4734 C CA . ARG B 1 71 ? -24.5 24.297 -1.929 1 96.81 71 ARG B CA 1
ATOM 4735 C C . ARG B 1 71 ? -23.906 24.219 -0.523 1 96.81 71 ARG B C 1
ATOM 4737 O O . ARG B 1 71 ? -23.156 23.297 -0.211 1 96.81 71 ARG B O 1
ATOM 4744 N N . ARG B 1 72 ? -24.266 25.141 0.318 1 96.12 72 ARG B N 1
ATOM 4745 C CA . ARG B 1 72 ? -23.781 25.156 1.697 1 96.12 72 ARG B CA 1
ATOM 4746 C C . ARG B 1 72 ? -24.938 24.906 2.676 1 96.12 72 ARG B C 1
ATOM 4748 O O . ARG B 1 72 ? -26 25.484 2.551 1 96.12 72 ARG B O 1
ATOM 4755 N N . ILE B 1 73 ? -24.703 23.969 3.5 1 96.44 73 ILE B N 1
ATOM 4756 C CA . ILE B 1 73 ? -25.625 23.734 4.613 1 96.44 73 ILE B CA 1
ATOM 4757 C C . ILE B 1 73 ? -25.156 24.531 5.832 1 96.44 73 ILE B C 1
ATOM 4759 O O . ILE B 1 73 ? -24.078 24.297 6.359 1 96.44 73 ILE B O 1
ATOM 4763 N N . ARG B 1 74 ? -26.047 25.422 6.297 1 94.81 74 ARG B N 1
ATOM 4764 C CA . ARG B 1 74 ? -25.688 26.344 7.375 1 94.81 74 ARG B CA 1
ATOM 4765 C C . ARG B 1 74 ? -26.562 26.109 8.602 1 94.81 74 ARG B C 1
ATOM 4767 O O . ARG B 1 74 ? -27.75 25.828 8.477 1 94.81 74 ARG B O 1
ATOM 4774 N N . MET B 1 75 ? -25.844 26.188 9.664 1 92.06 75 MET B N 1
ATOM 4775 C CA . MET B 1 75 ? -26.578 26.156 10.93 1 92.06 75 MET B CA 1
ATOM 4776 C C . MET B 1 75 ? -27.406 27.422 11.117 1 92.06 75 MET B C 1
ATOM 4778 O O . MET B 1 75 ? -26.922 28.516 10.812 1 92.06 75 MET B O 1
ATOM 4782 N N . PRO B 1 76 ? -28.656 27.203 11.609 1 89.12 76 PRO B N 1
ATOM 4783 C CA . PRO B 1 76 ? -29.422 28.422 11.938 1 89.12 76 PRO B CA 1
ATOM 4784 C C . PRO B 1 76 ? -28.703 29.312 12.945 1 89.12 76 PRO B C 1
ATOM 4786 O O . PRO B 1 76 ? -27.766 28.875 13.617 1 89.12 76 PRO B O 1
ATOM 4789 N N . PRO B 1 77 ? -29.328 30.531 12.945 1 84.19 77 PRO B N 1
ATOM 4790 C CA . PRO B 1 77 ? -28.734 31.438 13.938 1 84.19 77 PRO B CA 1
ATOM 4791 C C . PRO B 1 77 ? -28.797 30.875 15.359 1 84.19 77 PRO B C 1
ATOM 4793 O O . PRO B 1 77 ? -29.781 30.234 15.734 1 84.19 77 PRO B O 1
ATOM 4796 N N . ASN B 1 78 ? -27.844 30.766 16.156 1 81.62 78 ASN B N 1
ATOM 4797 C CA . ASN B 1 78 ? -27.734 30.297 17.547 1 81.62 78 ASN B CA 1
ATOM 4798 C C . ASN B 1 78 ? -27.422 28.812 17.609 1 81.62 78 ASN B C 1
ATOM 4800 O O . ASN B 1 78 ? -27.453 28.219 18.703 1 81.62 78 ASN B O 1
ATOM 4804 N N . GLY B 1 79 ? -27.391 28.281 16.422 1 85.94 79 GLY B N 1
ATOM 4805 C CA . GLY B 1 79 ? -27.047 26.875 16.422 1 85.94 79 GLY B CA 1
ATOM 4806 C C . GLY B 1 79 ? -25.609 26.609 16.859 1 85.94 79 GLY B C 1
ATOM 4807 O O . GLY B 1 79 ? -24.812 27.547 16.969 1 85.94 79 GLY B O 1
ATOM 4808 N N . THR B 1 80 ? -25.297 25.406 17.188 1 86.69 80 THR B N 1
ATOM 4809 C CA . THR B 1 80 ? -23.984 25 17.672 1 86.69 80 THR B CA 1
ATOM 4810 C C . THR B 1 80 ? -23.047 24.688 16.5 1 86.69 80 THR B C 1
ATOM 4812 O O . THR B 1 80 ? -23.422 23.938 15.594 1 86.69 80 THR B O 1
ATOM 4815 N N . THR B 1 81 ? -21.891 25.391 16.5 1 87.25 81 THR B N 1
ATOM 4816 C CA . THR B 1 81 ? -20.844 25.141 15.516 1 87.25 81 THR B CA 1
ATOM 4817 C C . THR B 1 81 ? -19.5 24.891 16.188 1 87.25 81 THR B C 1
ATOM 4819 O O . THR B 1 81 ? -19.391 24.953 17.422 1 87.25 81 THR B O 1
ATOM 4822 N N . ILE B 1 82 ? -18.5 24.578 15.328 1 83.5 82 ILE B N 1
ATOM 4823 C CA . ILE B 1 82 ? -17.219 24.25 15.938 1 83.5 82 ILE B CA 1
ATOM 4824 C C . ILE B 1 82 ? -16.469 25.516 16.312 1 83.5 82 ILE B C 1
ATOM 4826 O O . ILE B 1 82 ? -15.43 25.469 16.969 1 83.5 82 ILE B O 1
ATOM 4830 N N . SER B 1 83 ? -16.938 26.656 15.883 1 76.94 83 SER B N 1
ATOM 4831 C CA . SER B 1 83 ? -16.328 27.938 16.266 1 76.94 83 SER B CA 1
ATOM 4832 C C . SER B 1 83 ? -16.219 28.078 17.781 1 76.94 83 SER B C 1
ATOM 4834 O O . SER B 1 83 ? -15.438 28.875 18.281 1 76.94 83 SER B O 1
ATOM 4836 N N . HIS B 1 84 ? -16.828 27.266 18.453 1 66.81 84 HIS B N 1
ATOM 4837 C CA . HIS B 1 84 ? -16.859 27.328 19.906 1 66.81 84 HIS B CA 1
ATOM 4838 C C . HIS B 1 84 ? -15.758 26.469 20.531 1 66.81 84 HIS B C 1
ATOM 4840 O O . HIS B 1 84 ? -15.602 26.453 21.75 1 66.81 84 HIS B O 1
ATOM 4846 N N . LEU B 1 85 ? -15.008 25.938 19.625 1 69.31 85 LEU B N 1
ATOM 4847 C CA . LEU B 1 85 ? -13.922 25.109 20.141 1 69.31 85 LEU B CA 1
ATOM 4848 C C . LEU B 1 85 ? -12.75 25.984 20.578 1 69.31 85 LEU B C 1
ATOM 4850 O O . LEU B 1 85 ? -12.367 26.922 19.875 1 69.31 85 LEU B O 1
ATOM 4854 N N . ALA B 1 86 ? -12.188 25.641 21.672 1 60.88 86 ALA B N 1
ATOM 4855 C CA . ALA B 1 86 ? -11.164 26.422 22.359 1 60.88 86 ALA B CA 1
ATOM 4856 C C . ALA B 1 86 ? -9.914 26.578 21.484 1 60.88 86 ALA B C 1
ATOM 4858 O O . ALA B 1 86 ? -9.258 27.609 21.516 1 60.88 86 ALA B O 1
ATOM 4859 N N . HIS B 1 87 ? -9.594 25.578 20.781 1 59.41 87 HIS B N 1
ATOM 4860 C CA . HIS B 1 87 ? -8.359 25.656 20 1 59.41 87 HIS B CA 1
ATOM 4861 C C . HIS B 1 87 ? -8.469 26.703 18.891 1 59.41 87 HIS B C 1
ATOM 4863 O O . HIS B 1 87 ? -7.461 27.266 18.469 1 59.41 87 HIS B O 1
ATOM 4869 N N . LEU B 1 88 ? -9.523 26.891 18.531 1 62.66 88 LEU B N 1
ATOM 4870 C CA . LEU B 1 88 ? -9.727 27.922 17.531 1 62.66 88 LEU B CA 1
ATOM 4871 C C . LEU B 1 88 ? -9.703 29.312 18.156 1 62.66 88 LEU B C 1
ATOM 4873 O O . LEU B 1 88 ? -9.32 30.281 17.5 1 62.66 88 LEU B O 1
ATOM 4877 N N . ALA B 1 89 ? -9.867 29.219 19.5 1 65.31 89 ALA B N 1
ATOM 4878 C CA . ALA B 1 89 ? -9.898 30.5 20.203 1 65.31 89 ALA B CA 1
ATOM 4879 C C . ALA B 1 89 ? -8.492 30.938 20.578 1 65.31 89 ALA B C 1
ATOM 4881 O O . ALA B 1 89 ? -8.141 32.125 20.422 1 65.31 89 ALA B O 1
ATOM 4882 N N . ASP B 1 90 ? -7.695 30 21.125 1 76.12 90 ASP B N 1
ATOM 4883 C CA . ASP B 1 90 ? -6.324 30.328 21.484 1 76.12 90 ASP B CA 1
ATOM 4884 C C . ASP B 1 90 ? -5.391 29.141 21.266 1 76.12 90 ASP B C 1
ATOM 4886 O O . ASP B 1 90 ? -5.176 28.328 22.156 1 76.12 90 ASP B O 1
ATOM 4890 N N . PRO B 1 91 ? -4.777 29.141 20.094 1 77.75 91 PRO B N 1
ATOM 4891 C CA . PRO B 1 91 ? -3.932 27.984 19.75 1 77.75 91 PRO B CA 1
ATOM 4892 C C . PRO B 1 91 ? -2.666 27.922 20.609 1 77.75 91 PRO B C 1
ATOM 4894 O O . PRO B 1 91 ? -2.031 26.859 20.688 1 77.75 91 PRO B O 1
ATOM 4897 N N . PHE B 1 92 ? -2.242 29 21.281 1 83.62 92 PHE B N 1
ATOM 4898 C CA . PHE B 1 92 ? -1.002 29.016 22.047 1 83.62 92 PHE B CA 1
ATOM 4899 C C . PHE B 1 92 ? -1.21 28.406 23.422 1 83.62 92 PHE B C 1
ATOM 4901 O O . PHE B 1 92 ? -0.247 28.016 24.094 1 83.62 92 PHE B O 1
ATOM 4908 N N . LYS B 1 93 ? -2.486 28.281 23.812 1 77 93 LYS B N 1
ATOM 4909 C CA . LYS B 1 93 ? -2.762 27.75 25.141 1 77 93 LYS B CA 1
ATOM 4910 C C . LYS B 1 93 ? -3.445 26.391 25.078 1 77 93 LYS B C 1
ATOM 4912 O O . LYS B 1 93 ? -3.615 25.719 26.094 1 77 93 LYS B O 1
ATOM 4917 N N . MET B 1 94 ? -3.672 25.953 23.953 1 70.94 94 MET B N 1
ATOM 4918 C CA . MET B 1 94 ? -4.484 24.75 23.797 1 70.94 94 MET B CA 1
ATOM 4919 C C . MET B 1 94 ? -3.627 23.5 23.906 1 70.94 94 MET B C 1
ATOM 4921 O O . MET B 1 94 ? -2.488 23.469 23.438 1 70.94 94 MET B O 1
ATOM 4925 N N . THR B 1 95 ? -4.137 22.562 24.797 1 68.06 95 THR B N 1
ATOM 4926 C CA . THR B 1 95 ? -3.627 21.188 24.766 1 68.06 95 THR B CA 1
ATOM 4927 C C . THR B 1 95 ? -4.715 20.219 24.297 1 68.06 95 THR B C 1
ATOM 4929 O O . THR B 1 95 ? -5.906 20.484 24.469 1 68.06 95 THR B O 1
ATOM 4932 N N . VAL B 1 96 ? -4.367 19.219 23.562 1 64.56 96 VAL B N 1
ATOM 4933 C CA . VAL B 1 96 ? -5.34 18.25 23.078 1 64.56 96 VAL B CA 1
ATOM 4934 C C . VAL B 1 96 ? -6.152 17.688 24.234 1 64.56 96 VAL B C 1
ATOM 4936 O O . VAL B 1 96 ? -7.348 17.438 24.109 1 64.56 96 VAL B O 1
ATOM 4939 N N . TRP B 1 97 ? -5.566 17.641 25.312 1 65.12 97 TRP B N 1
ATOM 4940 C CA . TRP B 1 97 ? -6.223 17.047 26.484 1 65.12 97 TRP B CA 1
ATOM 4941 C C . TRP B 1 97 ? -7.305 17.969 27.016 1 65.12 97 TRP B C 1
ATOM 4943 O O . TRP B 1 97 ? -8.258 17.516 27.656 1 65.12 97 TRP B O 1
ATOM 4953 N N . LYS B 1 98 ? -7.102 19.203 26.734 1 65.19 98 LYS B N 1
ATOM 4954 C CA . LYS B 1 98 ? -8.133 20.141 27.156 1 65.19 98 LYS B CA 1
ATOM 4955 C C . LYS B 1 98 ? -9.43 19.922 26.391 1 65.19 98 LYS B C 1
ATOM 4957 O O . LYS B 1 98 ? -10.516 20.219 26.891 1 65.19 98 LYS B O 1
ATOM 4962 N N . TYR B 1 99 ? -9.281 19.344 25.281 1 63.41 99 TYR B N 1
ATOM 4963 C CA . TYR B 1 99 ? -10.469 19.031 24.5 1 63.41 99 TYR B CA 1
ATOM 4964 C C . TYR B 1 99 ? -11.32 17.984 25.203 1 63.41 99 TYR B C 1
ATOM 4966 O O . TYR B 1 99 ? -12.555 18.062 25.188 1 63.41 99 TYR B O 1
ATOM 4974 N N . PHE B 1 100 ? -10.656 17.156 25.844 1 66.19 100 PHE B N 1
ATOM 4975 C CA . PHE B 1 100 ? -11.383 16.016 26.406 1 66.19 100 PHE B CA 1
ATOM 4976 C C . PHE B 1 100 ? -11.75 16.281 27.859 1 66.19 100 PHE B C 1
ATOM 4978 O O . PHE B 1 100 ? -12.656 15.641 28.406 1 66.19 100 PHE B O 1
ATOM 4985 N N . SER B 1 101 ? -11.109 17.25 28.312 1 67.56 101 SER B N 1
ATOM 4986 C CA . SER B 1 101 ? -11.391 17.531 29.719 1 67.56 101 SER B CA 1
ATOM 4987 C C . SER B 1 101 ? -12.555 18.5 29.875 1 67.56 101 SER B C 1
ATOM 4989 O O . SER B 1 101 ? -13.164 18.578 30.938 1 67.56 101 SER B O 1
ATOM 4991 N N . SER B 1 102 ? -12.836 19.156 28.766 1 76.19 102 SER B N 1
ATOM 4992 C CA . SER B 1 102 ? -13.953 20.094 28.812 1 76.19 102 SER B CA 1
ATOM 4993 C C . SER B 1 102 ? -15.227 19.469 28.25 1 76.19 102 SER B C 1
ATOM 4995 O O . SER B 1 102 ? -15.266 19.078 27.078 1 76.19 102 SER B O 1
ATOM 4997 N N . MET B 1 103 ? -16.188 19.359 29.094 1 78.62 103 MET B N 1
ATOM 4998 C CA . MET B 1 103 ? -17.453 18.781 28.703 1 78.62 103 MET B CA 1
ATOM 4999 C C . MET B 1 103 ? -18.078 19.547 27.531 1 78.62 103 MET B C 1
ATOM 5001 O O . MET B 1 103 ? -18.703 18.953 26.656 1 78.62 103 MET B O 1
ATOM 5005 N N . GLU B 1 104 ? -17.844 20.812 27.531 1 77.94 104 GLU B N 1
ATOM 5006 C CA . GLU B 1 104 ? -18.391 21.641 26.469 1 77.94 104 GLU B CA 1
ATOM 5007 C C . GLU B 1 104 ? -17.75 21.328 25.125 1 77.94 104 GLU B C 1
ATOM 5009 O O . GLU B 1 104 ? -18.438 21.203 24.109 1 77.94 104 GLU B O 1
ATOM 5014 N N . GLN B 1 105 ? -16.531 21.172 25.234 1 78.31 105 GLN B N 1
ATOM 5015 C CA . GLN B 1 105 ? -15.797 20.859 24.016 1 78.31 105 GLN B CA 1
ATOM 5016 C C . GLN B 1 105 ? -16.172 19.484 23.484 1 78.31 105 GLN B C 1
ATOM 5018 O O . GLN B 1 105 ? -16.375 19.312 22.266 1 78.31 105 GLN B O 1
ATOM 5023 N N . PHE B 1 106 ? -16.344 18.656 24.312 1 82.31 106 PHE B N 1
ATOM 5024 C CA . PHE B 1 106 ? -16.719 17.297 23.938 1 82.31 106 PHE B CA 1
ATOM 5025 C C . PHE B 1 106 ? -18.109 17.266 23.344 1 82.31 106 PHE B C 1
ATOM 5027 O O . PHE B 1 106 ? -18.375 16.531 22.391 1 82.31 106 PHE B O 1
ATOM 5034 N N . LYS B 1 107 ? -18.984 18.016 23.922 1 85.38 107 LYS B N 1
ATOM 5035 C CA . LYS B 1 107 ? -20.359 18.078 23.438 1 85.38 107 LYS B CA 1
ATOM 5036 C C . LYS B 1 107 ? -20.406 18.625 22 1 85.38 107 LYS B C 1
ATOM 5038 O O . LYS B 1 107 ? -21.203 18.156 21.188 1 85.38 107 LYS B O 1
ATOM 5043 N N . ILE B 1 108 ? -19.609 19.531 21.734 1 84.94 108 ILE B N 1
ATOM 5044 C CA . ILE B 1 108 ? -19.562 20.125 20.391 1 84.94 108 ILE B CA 1
ATOM 5045 C C . ILE B 1 108 ? -19.078 19.078 19.391 1 84.94 108 ILE B C 1
ATOM 5047 O O . ILE B 1 108 ? -19.656 18.922 18.312 1 84.94 108 ILE B O 1
ATOM 5051 N N . MET B 1 109 ? -18.078 18.422 19.766 1 83.44 109 MET B N 1
ATOM 5052 C CA . MET B 1 109 ? -17.5 17.391 18.891 1 83.44 109 MET B CA 1
ATOM 5053 C C . MET B 1 109 ? -18.516 16.281 18.625 1 83.44 109 MET B C 1
ATOM 5055 O O . MET B 1 109 ? -18.547 15.727 17.516 1 83.44 109 MET B O 1
ATOM 5059 N N . LYS B 1 110 ? -19.203 16.031 19.578 1 86.44 110 LYS B N 1
ATOM 5060 C CA . LYS B 1 110 ? -20.203 14.969 19.484 1 86.44 110 LYS B CA 1
ATOM 5061 C C . LYS B 1 110 ? -21.422 15.422 18.703 1 86.44 110 LYS B C 1
ATOM 5063 O O . LYS B 1 110 ? -21.922 14.688 17.844 1 86.44 110 LYS B O 1
ATOM 5068 N N . ASP B 1 111 ? -21.938 16.656 18.922 1 91.31 111 ASP B N 1
ATOM 5069 C CA . ASP B 1 111 ? -23.266 17.078 18.453 1 91.31 111 ASP B CA 1
ATOM 5070 C C . ASP B 1 111 ? -23.188 17.656 17.047 1 91.31 111 ASP B C 1
ATOM 5072 O O . ASP B 1 111 ? -24.094 17.438 16.234 1 91.31 111 ASP B O 1
ATOM 5076 N N . VAL B 1 112 ? -22.203 18.344 16.719 1 93.25 112 VAL B N 1
ATOM 5077 C CA . VAL B 1 112 ? -22.156 19.141 15.492 1 93.25 112 VAL B CA 1
ATOM 5078 C C . VAL B 1 112 ? -22.281 18.219 14.273 1 93.25 112 VAL B C 1
ATOM 5080 O O . VAL B 1 112 ? -23.125 18.438 13.406 1 93.25 112 VAL B O 1
ATOM 5083 N N . PRO B 1 113 ? -21.484 17.141 14.195 1 94.88 113 PRO B N 1
ATOM 5084 C CA . PRO B 1 113 ? -21.625 16.266 13.031 1 94.88 113 PRO B CA 1
ATOM 5085 C C . PRO B 1 113 ? -23.031 15.695 12.875 1 94.88 113 PRO B C 1
ATOM 5087 O O . PRO B 1 113 ? -23.562 15.641 11.766 1 94.88 113 PRO B O 1
ATOM 5090 N N . SER B 1 114 ? -23.641 15.344 13.984 1 95.88 114 SER B N 1
ATOM 5091 C CA . SER B 1 114 ? -24.969 14.742 13.945 1 95.88 114 SER B CA 1
ATOM 5092 C C . SER B 1 114 ? -26.031 15.781 13.586 1 95.88 114 SER B C 1
ATOM 5094 O O . SER B 1 114 ? -27 15.461 12.891 1 95.88 114 SER B O 1
ATOM 5096 N N . LEU B 1 115 ? -25.891 16.953 14.125 1 95.94 115 LEU B N 1
ATOM 5097 C CA . LEU B 1 115 ? -26.844 18.016 13.836 1 95.94 115 LEU B CA 1
ATOM 5098 C C . LEU B 1 115 ? -26.844 18.359 12.344 1 95.94 115 LEU B C 1
ATOM 5100 O O . LEU B 1 115 ? -27.906 18.469 11.734 1 95.94 115 LEU B O 1
ATOM 5104 N N . PHE B 1 116 ? -25.734 18.5 11.805 1 97.06 116 PHE B N 1
ATOM 5105 C CA . PHE B 1 116 ? -25.641 18.797 10.383 1 97.06 116 PHE B CA 1
ATOM 5106 C C . PHE B 1 116 ? -26.156 17.625 9.555 1 97.06 116 PHE B C 1
ATOM 5108 O O . PHE B 1 116 ? -26.828 17.828 8.539 1 97.06 116 PHE B O 1
ATOM 5115 N N . CYS B 1 117 ? -25.797 16.422 9.984 1 97.31 117 CYS B N 1
ATOM 5116 C CA . CYS B 1 117 ? -26.297 15.242 9.297 1 97.31 117 CYS B CA 1
ATOM 5117 C C . CYS B 1 117 ? -27.812 15.219 9.281 1 97.31 117 CYS B C 1
ATOM 5119 O O . CYS B 1 117 ? -28.438 14.93 8.25 1 97.31 117 CYS B O 1
ATOM 5121 N N . LYS B 1 118 ? -28.422 15.523 10.398 1 97.38 118 LYS B N 1
ATOM 5122 C CA . LYS B 1 118 ? -29.875 15.57 10.516 1 97.38 118 LYS B CA 1
ATOM 5123 C C . LYS B 1 118 ? -30.469 16.625 9.578 1 97.38 118 LYS B C 1
ATOM 5125 O O . LYS B 1 118 ? -31.484 16.375 8.93 1 97.38 118 LYS B O 1
ATOM 5130 N N . MET B 1 119 ? -29.844 17.719 9.523 1 97.44 119 MET B N 1
ATOM 5131 C CA . MET B 1 119 ? -30.312 18.781 8.633 1 97.44 119 MET B CA 1
ATOM 5132 C C . MET B 1 119 ? -30.234 18.344 7.176 1 97.44 119 MET B C 1
ATOM 5134 O O . MET B 1 119 ? -31.172 18.594 6.402 1 97.44 119 MET B O 1
ATOM 5138 N N . ILE B 1 120 ? -29.219 17.672 6.812 1 97.94 120 ILE B N 1
ATOM 5139 C CA . ILE B 1 120 ? -28.969 17.281 5.43 1 97.94 120 ILE B CA 1
ATOM 5140 C C . ILE B 1 120 ? -30 16.25 4.988 1 97.94 120 ILE B C 1
ATOM 5142 O O . ILE B 1 120 ? -30.656 16.406 3.961 1 97.94 120 ILE B O 1
ATOM 5146 N N . ILE B 1 121 ? -30.219 15.195 5.773 1 97.81 121 ILE B N 1
ATOM 5147 C CA . ILE B 1 121 ? -31.047 14.078 5.324 1 97.81 121 ILE B CA 1
ATOM 5148 C C . ILE B 1 121 ? -32.531 14.445 5.438 1 97.81 121 ILE B C 1
ATOM 5150 O O . ILE B 1 121 ? -33.375 13.75 4.895 1 97.81 121 ILE B O 1
ATOM 5154 N N . ASN B 1 122 ? -32.844 15.562 6.168 1 97.81 122 ASN B N 1
ATOM 5155 C CA . ASN B 1 122 ? -34.219 16 6.297 1 97.81 122 ASN B CA 1
ATOM 5156 C C . ASN B 1 122 ? -34.531 17.172 5.352 1 97.81 122 ASN B C 1
ATOM 5158 O O . ASN B 1 122 ? -35.625 17.703 5.359 1 97.81 122 ASN B O 1
ATOM 5162 N N . ASP B 1 123 ? -33.594 17.609 4.613 1 97.69 123 ASP B N 1
ATOM 5163 C CA . ASP B 1 123 ? -33.812 18.594 3.562 1 97.69 123 ASP B CA 1
ATOM 5164 C C . ASP B 1 123 ? -34.375 17.938 2.297 1 97.69 123 ASP B C 1
ATOM 5166 O O . ASP B 1 123 ? -33.594 17.516 1.426 1 97.69 123 ASP B O 1
ATOM 5170 N N . ASP B 1 124 ? -35.625 18.016 2.105 1 97.5 124 ASP B N 1
ATOM 5171 C CA . ASP B 1 124 ? -36.281 17.297 1.026 1 97.5 124 ASP B CA 1
ATOM 5172 C C . ASP B 1 124 ? -35.875 17.828 -0.339 1 97.5 124 ASP B C 1
ATOM 5174 O O . ASP B 1 124 ? -35.75 17.062 -1.298 1 97.5 124 ASP B O 1
ATOM 5178 N N . GLU B 1 125 ? -35.688 19.047 -0.404 1 97.38 125 GLU B N 1
ATOM 5179 C CA . GLU B 1 125 ? -35.25 19.656 -1.665 1 97.38 125 GLU B CA 1
ATOM 5180 C C . GLU B 1 125 ? -33.875 19.172 -2.057 1 97.38 125 GLU B C 1
ATOM 5182 O O . GLU B 1 125 ? -33.625 18.844 -3.217 1 97.38 125 GLU B O 1
ATOM 5187 N N . LEU B 1 126 ? -32.969 19.172 -1.086 1 97.88 126 LEU B N 1
ATOM 5188 C CA . LEU B 1 126 ? -31.625 18.703 -1.336 1 97.88 126 LEU B CA 1
ATOM 5189 C C . LEU B 1 126 ? -31.625 17.234 -1.742 1 97.88 126 LEU B C 1
ATOM 5191 O O . LEU B 1 126 ? -30.953 16.844 -2.695 1 97.88 126 LEU B O 1
ATOM 5195 N N . MET B 1 127 ? -32.375 16.438 -1.038 1 97.81 127 MET B N 1
ATOM 5196 C CA . MET B 1 127 ? -32.469 15.008 -1.32 1 97.81 127 MET B CA 1
ATOM 5197 C C . MET B 1 127 ? -32.969 14.75 -2.734 1 97.81 127 MET B C 1
ATOM 5199 O O . MET B 1 127 ? -32.438 13.898 -3.447 1 97.81 127 MET B O 1
ATOM 5203 N N . LYS B 1 128 ? -34 15.469 -3.094 1 97.81 128 LYS B N 1
ATOM 5204 C CA . LYS B 1 128 ? -34.562 15.352 -4.441 1 97.81 128 LYS B CA 1
ATOM 5205 C C . LYS B 1 128 ? -33.531 15.734 -5.496 1 97.81 128 LYS B C 1
ATOM 5207 O O . LYS B 1 128 ? -33.375 15.039 -6.5 1 97.81 128 LYS B O 1
ATOM 5212 N N . TRP B 1 129 ? -32.844 16.797 -5.238 1 97.81 129 TRP B N 1
ATOM 5213 C CA . TRP B 1 129 ? -31.828 17.25 -6.16 1 97.81 129 TRP B CA 1
ATOM 5214 C C . TRP B 1 129 ? -30.734 16.203 -6.34 1 97.81 129 TRP B C 1
ATOM 5216 O O . TRP B 1 129 ? -30.328 15.914 -7.465 1 97.81 129 TRP B O 1
ATOM 5226 N N . LEU B 1 130 ? -30.266 15.609 -5.258 1 98.38 130 LEU B N 1
ATOM 5227 C CA . LEU B 1 130 ? -29.219 14.594 -5.289 1 98.38 130 LEU B CA 1
ATOM 5228 C C . LEU B 1 130 ? -29.656 13.383 -6.113 1 98.38 130 LEU B C 1
ATOM 5230 O O . LEU B 1 130 ? -28.859 12.82 -6.867 1 98.38 130 LEU B O 1
ATOM 5234 N N . ARG B 1 131 ? -30.875 13.023 -6.043 1 97.31 131 ARG B N 1
ATOM 5235 C CA . ARG B 1 131 ? -31.406 11.867 -6.77 1 97.31 131 ARG B CA 1
ATOM 5236 C C . ARG B 1 131 ? -31.547 12.172 -8.258 1 97.31 131 ARG B C 1
ATOM 5238 O O . ARG B 1 131 ? -31.312 11.312 -9.102 1 97.31 131 ARG B O 1
ATOM 5245 N N . GLU B 1 132 ? -31.891 13.344 -8.562 1 97.19 132 GLU B N 1
ATOM 5246 C CA . GLU B 1 132 ? -32.25 13.703 -9.93 1 97.19 132 GLU B CA 1
ATOM 5247 C C . GLU B 1 132 ? -31.016 14.055 -10.758 1 97.19 132 GLU B C 1
ATOM 5249 O O . GLU B 1 132 ? -31.047 14 -11.984 1 97.19 132 GLU B O 1
ATOM 5254 N N . GLN B 1 133 ? -29.938 14.359 -10.117 1 96.31 133 GLN B N 1
ATOM 5255 C CA . GLN B 1 133 ? -28.734 14.789 -10.836 1 96.31 133 GLN B CA 1
ATOM 5256 C C . GLN B 1 133 ? -28.031 13.609 -11.492 1 96.31 133 GLN B C 1
ATOM 5258 O O . GLN B 1 133 ? -27.297 13.789 -12.469 1 96.31 133 GLN B O 1
ATOM 5263 N N . HIS B 1 134 ? -28.234 12.391 -10.961 1 95.62 134 HIS B N 1
ATOM 5264 C CA . HIS B 1 134 ? -27.609 11.18 -11.492 1 95.62 134 HIS B CA 1
ATOM 5265 C C . HIS B 1 134 ? -26.094 11.328 -11.562 1 95.62 134 HIS B C 1
ATOM 5267 O O . HIS B 1 134 ? -25.5 11.117 -12.625 1 95.62 134 HIS B O 1
ATOM 5273 N N . PHE B 1 135 ? -25.469 11.602 -10.469 1 98.38 135 PHE B N 1
ATOM 5274 C CA . PHE B 1 135 ? -24.031 11.75 -10.375 1 98.38 135 PHE B CA 1
ATOM 5275 C C . PHE B 1 135 ? -23.328 10.453 -10.75 1 98.38 135 PHE B C 1
ATOM 5277 O O . PHE B 1 135 ? -23.797 9.359 -10.406 1 98.38 135 PHE B O 1
ATOM 5284 N N . ASP B 1 136 ? -22.203 10.594 -11.469 1 98.06 136 ASP B N 1
ATOM 5285 C CA . ASP B 1 136 ? -21.406 9.445 -11.883 1 98.06 136 ASP B CA 1
ATOM 5286 C C . ASP B 1 136 ? -20.5 8.969 -10.75 1 98.06 136 ASP B C 1
ATOM 5288 O O . ASP B 1 136 ? -20.047 7.824 -10.758 1 98.06 136 ASP B O 1
ATOM 5292 N N . ALA B 1 137 ? -20.219 9.867 -9.812 1 98.44 137 ALA B N 1
ATOM 5293 C CA . ALA B 1 137 ? -19.391 9.547 -8.648 1 98.44 137 ALA B CA 1
ATOM 5294 C C . ALA B 1 137 ? -19.531 10.617 -7.566 1 98.44 137 ALA B C 1
ATOM 5296 O O . ALA B 1 137 ? -19.984 11.727 -7.84 1 98.44 137 ALA B O 1
ATOM 5297 N N . ALA B 1 138 ? -19.172 10.258 -6.402 1 98.75 138 ALA B N 1
ATOM 5298 C CA . ALA B 1 138 ? -19.094 11.203 -5.285 1 98.75 138 ALA B CA 1
ATOM 5299 C C . ALA B 1 138 ? -17.734 11.109 -4.598 1 98.75 138 ALA B C 1
ATOM 5301 O O . ALA B 1 138 ? -17.188 10.016 -4.414 1 98.75 138 ALA B O 1
ATOM 5302 N N . LEU B 1 139 ? -17.172 12.219 -4.348 1 98.81 139 LEU B N 1
ATOM 5303 C CA . LEU B 1 139 ? -16.016 12.328 -3.471 1 98.81 139 LEU B CA 1
ATOM 5304 C C . LEU B 1 139 ? -16.406 12.906 -2.113 1 98.81 139 LEU B C 1
ATOM 5306 O O . LEU B 1 139 ? -17.234 13.812 -2.039 1 98.81 139 LEU B O 1
ATOM 5310 N N . THR B 1 140 ? -15.758 12.383 -1.063 1 98.56 140 THR B N 1
ATOM 5311 C CA . THR B 1 140 ? -16.141 12.906 0.245 1 98.56 140 THR B CA 1
ATOM 5312 C C . THR B 1 140 ? -14.922 12.977 1.168 1 98.56 140 THR B C 1
ATOM 5314 O O . THR B 1 140 ? -14.055 12.094 1.137 1 98.56 140 THR B O 1
ATOM 5317 N N . SER B 1 141 ? -14.883 14.039 1.966 1 97.19 141 SER B N 1
ATOM 5318 C CA . SER B 1 141 ? -13.93 14.102 3.072 1 97.19 141 SER B CA 1
ATOM 5319 C C . SER B 1 141 ? -14.281 13.086 4.156 1 97.19 141 SER B C 1
ATOM 5321 O O . SER B 1 141 ? -15.422 13.039 4.625 1 97.19 141 SER B O 1
ATOM 5323 N N . MET B 1 142 ? -13.367 12.383 4.637 1 96.25 142 MET B N 1
ATOM 5324 C CA . MET B 1 142 ? -13.672 11.25 5.508 1 96.25 142 MET B CA 1
ATOM 5325 C C . MET B 1 142 ? -13.602 11.664 6.973 1 96.25 142 MET B C 1
ATOM 5327 O O . MET B 1 142 ? -13.531 10.805 7.859 1 96.25 142 MET B O 1
ATOM 5331 N N . TYR B 1 143 ? -13.688 12.938 7.223 1 93.38 143 TYR B N 1
ATOM 5332 C CA . TYR B 1 143 ? -13.852 13.43 8.586 1 93.38 143 TYR B CA 1
ATOM 5333 C C . TYR B 1 143 ? -15.281 13.219 9.07 1 93.38 143 TYR B C 1
ATOM 5335 O O . TYR B 1 143 ? -15.531 13.211 10.281 1 93.38 143 TYR B O 1
ATOM 5343 N N . ASP B 1 144 ? -16.125 13.148 8.148 1 94.75 144 ASP B N 1
ATOM 5344 C CA . ASP B 1 144 ? -17.547 13 8.406 1 94.75 144 ASP B CA 1
ATOM 5345 C C . ASP B 1 144 ? -18.062 11.672 7.848 1 94.75 144 ASP B C 1
ATOM 5347 O O . ASP B 1 144 ? -17.688 11.273 6.746 1 94.75 144 ASP B O 1
ATOM 5351 N N . LEU B 1 145 ? -18.922 10.984 8.602 1 96.69 145 LEU B N 1
ATOM 5352 C CA . LEU B 1 145 ? -19.453 9.719 8.133 1 96.69 145 LEU B CA 1
ATOM 5353 C C . LEU B 1 145 ? -20.828 9.914 7.488 1 96.69 145 LEU B C 1
ATOM 5355 O O . LEU B 1 145 ? -21.328 9.031 6.797 1 96.69 145 LEU B O 1
ATOM 5359 N N . CYS B 1 146 ? -21.422 11.055 7.68 1 97.31 146 CYS B N 1
ATOM 5360 C CA . CYS B 1 146 ? -22.766 11.344 7.199 1 97.31 146 CYS B CA 1
ATOM 5361 C C . CYS B 1 146 ? -22.875 11.117 5.695 1 97.31 146 CYS B C 1
ATOM 5363 O O . CYS B 1 146 ? -23.844 10.523 5.223 1 97.31 146 CYS B O 1
ATOM 5365 N N . PRO B 1 147 ? -21.891 11.547 4.914 1 98.31 147 PRO B N 1
ATOM 5366 C CA . PRO B 1 147 ? -22.031 11.414 3.463 1 98.31 147 PRO B CA 1
ATOM 5367 C C . PRO B 1 147 ? -22.172 9.961 3.014 1 98.31 147 PRO B C 1
ATOM 5369 O O . PRO B 1 147 ? -22.781 9.688 1.979 1 98.31 147 PRO B O 1
ATOM 5372 N N . PHE B 1 148 ? -21.625 9.031 3.689 1 98.38 148 PHE B N 1
ATOM 5373 C CA . PHE B 1 148 ? -21.719 7.637 3.285 1 98.38 148 PHE B CA 1
ATOM 5374 C C . PHE B 1 148 ? -23.172 7.152 3.355 1 98.38 148 PHE B C 1
ATOM 5376 O O . PHE B 1 148 ? -23.625 6.418 2.475 1 98.38 148 PHE B O 1
ATOM 5383 N N . GLY B 1 149 ? -23.891 7.547 4.422 1 98.56 149 GLY B N 1
ATOM 5384 C CA . GLY B 1 149 ? -25.312 7.266 4.465 1 98.56 149 GLY B CA 1
ATOM 5385 C C . GLY B 1 149 ? -26.094 8.031 3.422 1 98.56 149 GLY B C 1
ATOM 5386 O O . GLY B 1 149 ? -27.016 7.488 2.797 1 98.56 149 GLY B O 1
ATOM 5387 N N . LEU B 1 150 ? -25.734 9.281 3.285 1 98.56 150 LEU B N 1
ATOM 5388 C CA . LEU B 1 150 ? -26.391 10.164 2.328 1 98.56 150 LEU B CA 1
ATOM 5389 C C . LEU B 1 150 ? -26.312 9.586 0.918 1 98.56 150 LEU B C 1
ATOM 5391 O O . LEU B 1 150 ? -27.328 9.508 0.222 1 98.56 150 LEU B O 1
ATOM 5395 N N . PHE B 1 151 ? -25.156 9.18 0.469 1 98.56 151 PHE B N 1
ATOM 5396 C CA . PHE B 1 151 ? -24.953 8.648 -0.876 1 98.56 151 PHE B CA 1
ATOM 5397 C C . PHE B 1 151 ? -25.641 7.305 -1.042 1 98.56 151 PHE B C 1
ATOM 5399 O O . PHE B 1 151 ? -26.125 6.98 -2.127 1 98.56 151 PHE B O 1
ATOM 5406 N N . HIS B 1 152 ? -25.641 6.527 0.063 1 98.19 152 HIS B N 1
ATOM 5407 C CA . HIS B 1 152 ? -26.344 5.25 0.033 1 98.19 152 HIS B CA 1
ATOM 5408 C C . HIS B 1 152 ? -27.828 5.445 -0.248 1 98.19 152 HIS B C 1
ATOM 5410 O O . HIS B 1 152 ? -28.406 4.785 -1.122 1 98.19 152 HIS B O 1
ATOM 5416 N N . VAL B 1 153 ? -28.516 6.379 0.428 1 98 153 VAL B N 1
ATOM 5417 C CA . VAL B 1 153 ? -29.953 6.539 0.325 1 98 153 VAL B CA 1
ATOM 5418 C C . VAL B 1 153 ? -30.312 7.254 -0.979 1 98 153 VAL B C 1
ATOM 5420 O O . VAL B 1 153 ? -31.422 7.117 -1.488 1 98 153 VAL B O 1
ATOM 5423 N N . THR B 1 154 ? -29.391 8 -1.555 1 98.12 154 THR B N 1
ATOM 5424 C CA . THR B 1 154 ? -29.672 8.734 -2.787 1 98.12 154 THR B CA 1
ATOM 5425 C C . THR B 1 154 ? -29.172 7.953 -4 1 98.12 154 THR B C 1
ATOM 5427 O O . THR B 1 154 ? -29.375 8.383 -5.141 1 98.12 154 THR B O 1
ATOM 5430 N N . GLY B 1 155 ? -28.422 6.891 -3.816 1 97 155 GLY B N 1
ATOM 5431 C CA . GLY B 1 155 ? -28.031 5.992 -4.887 1 97 155 GLY B CA 1
ATOM 5432 C C . GLY B 1 155 ? -26.797 6.473 -5.645 1 97 155 GLY B C 1
ATOM 5433 O O . GLY B 1 155 ? -26.594 6.098 -6.805 1 97 155 GLY B O 1
ATOM 5434 N N . ILE B 1 156 ? -26.016 7.289 -5.02 1 98 156 ILE B N 1
ATOM 5435 C CA . ILE B 1 156 ? -24.844 7.828 -5.688 1 98 156 ILE B CA 1
ATOM 5436 C C . ILE B 1 156 ? -23.656 6.883 -5.484 1 98 156 ILE B C 1
ATOM 5438 O O . ILE B 1 156 ? -23.281 6.59 -4.348 1 98 156 ILE B O 1
ATOM 5442 N N . LYS B 1 157 ? -23.078 6.387 -6.508 1 96.94 157 LYS B N 1
ATOM 5443 C CA . LYS B 1 157 ? -21.906 5.512 -6.523 1 96.94 157 LYS B CA 1
ATOM 5444 C C . LYS B 1 157 ? -21.094 5.695 -7.805 1 96.94 157 LYS B C 1
ATOM 5446 O O . LYS B 1 157 ? -21.641 6.078 -8.844 1 96.94 157 LYS B O 1
ATOM 5451 N N . PRO B 1 158 ? -19.812 5.414 -7.762 1 98.31 158 PRO B N 1
ATOM 5452 C CA . PRO B 1 158 ? -19.047 4.98 -6.586 1 98.31 158 PRO B CA 1
ATOM 5453 C C . PRO B 1 158 ? -18.703 6.137 -5.652 1 98.31 158 PRO B C 1
ATOM 5455 O O . PRO B 1 158 ? -18.859 7.301 -6.023 1 98.31 158 PRO B O 1
ATOM 5458 N N . VAL B 1 159 ? -18.281 5.805 -4.426 1 98.62 159 VAL B N 1
ATOM 5459 C CA . VAL B 1 159 ? -17.812 6.785 -3.455 1 98.62 159 VAL B CA 1
ATOM 5460 C C . VAL B 1 159 ? -16.281 6.73 -3.355 1 98.62 159 VAL B C 1
ATOM 5462 O O . VAL B 1 159 ? -15.703 5.645 -3.273 1 98.62 159 VAL B O 1
ATOM 5465 N N . ILE B 1 160 ? -15.688 7.852 -3.451 1 98.81 160 ILE B N 1
ATOM 5466 C CA . ILE B 1 160 ? -14.25 8.023 -3.328 1 98.81 160 ILE B CA 1
ATOM 5467 C C . ILE B 1 160 ? -13.938 8.953 -2.152 1 98.81 160 ILE B C 1
ATOM 5469 O O . ILE B 1 160 ? -14.609 9.969 -1.961 1 98.81 160 ILE B O 1
ATOM 5473 N N . GLY B 1 161 ? -12.977 8.586 -1.346 1 98.69 161 GLY B N 1
ATOM 5474 C CA . GLY B 1 161 ? -12.656 9.383 -0.171 1 98.69 161 GLY B CA 1
ATOM 5475 C C . GLY B 1 161 ? -11.398 10.219 -0.337 1 98.69 161 GLY B C 1
ATOM 5476 O O . GLY B 1 161 ? -10.602 9.969 -1.239 1 98.69 161 GLY B O 1
ATOM 5477 N N . TYR B 1 162 ? -11.266 11.203 0.518 1 98.5 162 TYR B N 1
ATOM 5478 C CA . TYR B 1 162 ? -10.023 11.969 0.619 1 98.5 162 TYR B CA 1
ATOM 5479 C C . TYR B 1 162 ? -9.898 12.617 1.989 1 98.5 162 TYR B C 1
ATOM 5481 O O . TYR B 1 162 ? -10.891 12.773 2.707 1 98.5 162 TYR B O 1
ATOM 5489 N N . VAL B 1 163 ? -8.695 12.961 2.369 1 97.19 163 VAL B N 1
ATOM 5490 C CA . VAL B 1 163 ? -8.438 13.703 3.598 1 97.19 163 VAL B CA 1
ATOM 5491 C C . VAL B 1 163 ? -7.375 14.766 3.344 1 97.19 163 VAL B C 1
ATOM 5493 O O . VAL B 1 163 ? -6.418 14.531 2.6 1 97.19 163 VAL B O 1
ATOM 5496 N N . ALA B 1 164 ? -7.523 15.906 3.955 1 95.56 164 ALA B N 1
ATOM 5497 C CA . ALA B 1 164 ? -6.621 17.047 3.783 1 95.56 164 ALA B CA 1
ATOM 5498 C C . ALA B 1 164 ? -5.414 16.922 4.703 1 95.56 164 ALA B C 1
ATOM 5500 O O . ALA B 1 164 ? -4.508 17.766 4.66 1 95.56 164 ALA B O 1
ATOM 5501 N N . THR B 1 165 ? -5.316 15.922 5.547 1 94.25 165 THR B N 1
ATOM 5502 C CA . THR B 1 165 ? -4.262 15.625 6.512 1 94.25 165 THR B CA 1
ATOM 5503 C C . THR B 1 165 ? -3.598 14.289 6.191 1 94.25 165 THR B C 1
ATOM 5505 O O . THR B 1 165 ? -3.949 13.633 5.211 1 94.25 165 THR B O 1
ATOM 5508 N N . PRO B 1 166 ? -2.584 13.977 6.957 1 93.94 166 PRO B N 1
ATOM 5509 C CA . PRO B 1 166 ? -2.168 12.57 6.863 1 93.94 166 PRO B CA 1
ATOM 5510 C C . PRO B 1 166 ? -3.287 11.602 7.234 1 93.94 166 PRO B C 1
ATOM 5512 O O . PRO B 1 166 ? -4.355 12.023 7.68 1 93.94 166 PRO B O 1
ATOM 5515 N N . ILE B 1 167 ? -3.076 10.398 7.008 1 93.5 167 ILE B N 1
ATOM 5516 C CA . ILE B 1 167 ? -4.105 9.375 7.191 1 93.5 167 ILE B CA 1
ATOM 5517 C C . ILE B 1 167 ? -4.676 9.469 8.602 1 93.5 167 ILE B C 1
ATOM 5519 O O . ILE B 1 167 ? -3.928 9.594 9.578 1 93.5 167 ILE B O 1
ATOM 5523 N N . ILE B 1 168 ? -5.938 9.438 8.711 1 91.81 168 ILE B N 1
ATOM 5524 C CA . ILE B 1 168 ? -6.605 9.602 9.992 1 91.81 168 ILE B CA 1
ATOM 5525 C C . ILE B 1 168 ? -7.246 8.281 10.422 1 91.81 168 ILE B C 1
ATOM 5527 O O . ILE B 1 168 ? -7.391 7.363 9.609 1 91.81 168 ILE B O 1
ATOM 5531 N N . SER B 1 169 ? -7.672 8.25 11.641 1 90.25 169 SER B N 1
ATOM 5532 C CA . SER B 1 169 ? -8.195 7.035 12.266 1 90.25 169 SER B CA 1
ATOM 5533 C C . SER B 1 169 ? -9.461 6.559 11.555 1 90.25 169 SER B C 1
ATOM 5535 O O . SER B 1 169 ? -9.711 5.352 11.469 1 90.25 169 SER B O 1
ATOM 5537 N N . ASN B 1 170 ? -10.289 7.48 11.062 1 91.44 170 ASN B N 1
ATOM 5538 C CA . ASN B 1 170 ? -11.508 7.09 10.359 1 91.44 170 ASN B CA 1
ATOM 5539 C C . ASN B 1 170 ? -11.195 6.262 9.117 1 91.44 170 ASN B C 1
ATOM 5541 O O . ASN B 1 170 ? -11.898 5.297 8.812 1 91.44 170 ASN B O 1
ATOM 5545 N N . VAL B 1 171 ? -10.188 6.691 8.414 1 95.31 171 VAL B N 1
ATOM 5546 C CA . VAL B 1 171 ? -9.773 5.977 7.211 1 95.31 171 VAL B CA 1
ATOM 5547 C C . VAL B 1 171 ? -9.242 4.594 7.59 1 95.31 171 VAL B C 1
ATOM 5549 O O . VAL B 1 171 ? -9.625 3.59 6.984 1 95.31 171 VAL B O 1
ATOM 5552 N N . ILE B 1 172 ? -8.406 4.586 8.633 1 94.94 172 ILE B N 1
ATOM 5553 C CA . ILE B 1 172 ? -7.801 3.354 9.125 1 94.94 172 ILE B CA 1
ATOM 5554 C C . ILE B 1 172 ? -8.898 2.379 9.555 1 94.94 172 ILE B C 1
ATOM 5556 O O . ILE B 1 172 ? -8.859 1.198 9.195 1 94.94 172 ILE B O 1
ATOM 5560 N N . ALA B 1 173 ? -9.828 2.906 10.234 1 94.06 173 ALA B N 1
ATOM 5561 C CA . ALA B 1 173 ? -10.922 2.08 10.734 1 94.06 173 ALA B CA 1
ATOM 5562 C C . ALA B 1 173 ? -11.812 1.595 9.602 1 94.06 173 ALA B C 1
ATOM 5564 O O . ALA B 1 173 ? -12.219 0.43 9.57 1 94.06 173 ALA B O 1
ATOM 5565 N N . ALA B 1 174 ? -12.133 2.479 8.719 1 95.81 174 ALA B N 1
ATOM 5566 C CA . ALA B 1 174 ? -13.039 2.143 7.617 1 95.81 174 ALA B CA 1
ATOM 5567 C C . ALA B 1 174 ? -12.438 1.063 6.723 1 95.81 174 ALA B C 1
ATOM 5569 O O . ALA B 1 174 ? -13.133 0.131 6.312 1 95.81 174 ALA B O 1
ATOM 5570 N N . LEU B 1 175 ? -11.18 1.147 6.453 1 97 175 LEU B N 1
ATOM 5571 C CA . LEU B 1 175 ? -10.547 0.232 5.508 1 97 175 LEU B CA 1
ATOM 5572 C C . LEU B 1 175 ? -9.883 -0.933 6.238 1 97 175 LEU B C 1
ATOM 5574 O O . LEU B 1 175 ? -9.312 -1.825 5.605 1 97 175 LEU B O 1
ATOM 5578 N N . LYS B 1 176 ? -9.93 -0.901 7.547 1 96.12 176 LYS B N 1
ATOM 5579 C CA . LYS B 1 176 ? -9.352 -1.934 8.406 1 96.12 176 LYS B CA 1
ATOM 5580 C C . LYS B 1 176 ? -7.871 -2.133 8.109 1 96.12 176 LYS B C 1
ATOM 5582 O O . LYS B 1 176 ? -7.406 -3.266 7.98 1 96.12 176 LYS B O 1
ATOM 5587 N N . ILE B 1 177 ? -7.184 -1.071 7.949 1 96.69 177 ILE B N 1
ATOM 5588 C CA . ILE B 1 177 ? -5.73 -1.112 7.812 1 96.69 177 ILE B CA 1
ATOM 5589 C C . ILE B 1 177 ? -5.09 -1.244 9.195 1 96.69 177 ILE B C 1
ATOM 5591 O O . ILE B 1 177 ? -5.383 -0.462 10.102 1 96.69 177 ILE B O 1
ATOM 5595 N N . ASP B 1 178 ? -4.238 -2.193 9.297 1 95.06 178 ASP B N 1
ATOM 5596 C CA . ASP B 1 178 ? -3.561 -2.383 10.578 1 95.06 178 ASP B CA 1
ATOM 5597 C C . ASP B 1 178 ? -2.627 -1.213 10.883 1 95.06 178 ASP B C 1
ATOM 5599 O O . ASP B 1 178 ? -1.923 -0.727 9.992 1 95.06 178 ASP B O 1
ATOM 5603 N N . SER B 1 179 ? -2.725 -0.748 12.078 1 94.06 179 SER B N 1
ATOM 5604 C CA . SER B 1 179 ? -1.902 0.354 12.57 1 94.06 179 SER B CA 1
ATOM 5605 C C . SER B 1 179 ? -1.273 0.023 13.914 1 94.06 179 SER B C 1
ATOM 5607 O O . SER B 1 179 ? -1.732 0.5 14.953 1 94.06 179 SER B O 1
ATOM 5609 N N . PRO B 1 180 ? -0.198 -0.688 13.883 1 95.38 180 PRO B N 1
ATOM 5610 C CA . PRO B 1 180 ? 0.423 -1.08 15.156 1 95.38 180 PRO B CA 1
ATOM 5611 C C . PRO B 1 180 ? 0.87 0.118 15.984 1 95.38 180 PRO B C 1
ATOM 5613 O O . PRO B 1 180 ? 1.565 1.002 15.477 1 95.38 180 PRO B O 1
ATOM 5616 N N . ALA B 1 181 ? 0.537 0.094 17.219 1 93.94 181 ALA B N 1
ATOM 5617 C CA . ALA B 1 181 ? 0.838 1.211 18.109 1 93.94 181 ALA B CA 1
ATOM 5618 C C . ALA B 1 181 ? 2.336 1.308 18.391 1 93.94 181 ALA B C 1
ATOM 5620 O O . ALA B 1 181 ? 2.826 2.346 18.844 1 93.94 181 ALA B O 1
ATOM 5621 N N . SER B 1 182 ? 3.023 0.254 18.109 1 96.06 182 SER B N 1
ATOM 5622 C CA . SER B 1 182 ? 4.449 0.197 18.422 1 96.06 182 SER B CA 1
ATOM 5623 C C . SER B 1 182 ? 5.242 1.163 17.547 1 96.06 182 SER B C 1
ATOM 5625 O O . SER B 1 182 ? 6.34 1.585 17.922 1 96.06 182 SER B O 1
ATOM 5627 N N . TYR B 1 183 ? 4.691 1.539 16.344 1 95.75 183 TYR B N 1
ATOM 5628 C CA . TYR B 1 183 ? 5.516 2.406 15.516 1 95.75 183 TYR B CA 1
ATOM 5629 C C . TYR B 1 183 ? 4.648 3.348 14.688 1 95.75 183 TYR B C 1
ATOM 5631 O O . TYR B 1 183 ? 5.152 4.059 13.812 1 95.75 183 TYR B O 1
ATOM 5639 N N . THR B 1 184 ? 3.348 3.307 14.844 1 94.06 184 THR B N 1
ATOM 5640 C CA . THR B 1 184 ? 2.449 4.223 14.148 1 94.06 184 THR B CA 1
ATOM 5641 C C . THR B 1 184 ? 1.757 5.156 15.133 1 94.06 184 THR B C 1
ATOM 5643 O O . THR B 1 184 ? 0.875 4.734 15.883 1 94.06 184 THR B O 1
ATOM 5646 N N . PRO B 1 185 ? 2.119 6.363 15.062 1 89.5 185 PRO B N 1
ATOM 5647 C CA . PRO B 1 185 ? 1.49 7.301 15.992 1 89.5 185 PRO B CA 1
ATOM 5648 C C . PRO B 1 185 ? 0.059 7.656 15.594 1 89.5 185 PRO B C 1
ATOM 5650 O O . PRO B 1 185 ? -0.283 7.621 14.414 1 89.5 185 PRO B O 1
ATOM 5653 N N . ASP B 1 186 ? -0.695 7.922 16.594 1 80.62 186 ASP B N 1
ATOM 5654 C CA . ASP B 1 186 ? -2.047 8.422 16.359 1 80.62 186 ASP B CA 1
ATOM 5655 C C . ASP B 1 186 ? -2.021 9.883 15.914 1 80.62 186 ASP B C 1
ATOM 5657 O O . ASP B 1 186 ? -1.234 10.68 16.438 1 80.62 186 ASP B O 1
ATOM 5661 N N . LEU B 1 187 ? -2.826 10.227 14.945 1 74.44 187 LEU B N 1
ATOM 5662 C CA . LEU B 1 187 ? -2.814 11.578 14.398 1 74.44 187 LEU B CA 1
ATOM 5663 C C . LEU B 1 187 ? -3.459 12.562 15.375 1 74.44 187 LEU B C 1
ATOM 5665 O O . LEU B 1 187 ? -2.945 13.664 15.578 1 74.44 187 LEU B O 1
ATOM 5669 N N . MET B 1 188 ? -4.516 12.188 15.953 1 66.5 188 MET B N 1
ATOM 5670 C CA . MET B 1 188 ? -5.289 13.148 16.734 1 66.5 188 MET B CA 1
ATOM 5671 C C . MET B 1 188 ? -4.613 13.422 18.078 1 66.5 188 MET B C 1
ATOM 5673 O O . MET B 1 188 ? -4.531 14.57 18.516 1 66.5 188 MET B O 1
ATOM 5677 N N . LEU B 1 189 ? -4.137 12.32 18.625 1 67.75 189 LEU B N 1
ATOM 5678 C CA . LEU B 1 189 ? -3.453 12.5 19.906 1 67.75 189 LEU B CA 1
ATOM 5679 C C . LEU B 1 189 ? -1.975 12.148 19.781 1 67.75 189 LEU B C 1
ATOM 5681 O O . LEU B 1 189 ? -1.457 11.344 20.578 1 67.75 189 LEU B O 1
ATOM 5685 N N . ALA B 1 190 ? -1.37 12.766 18.719 1 63.62 190 ALA B N 1
ATOM 5686 C CA . ALA B 1 190 ? -0.011 12.352 18.359 1 63.62 190 ALA B CA 1
ATOM 5687 C C . ALA B 1 190 ? 0.958 12.648 19.516 1 63.62 190 ALA B C 1
ATOM 5689 O O . ALA B 1 190 ? 0.868 13.688 20.156 1 63.62 190 ALA B O 1
ATOM 5690 N N . THR B 1 191 ? 1.672 11.602 19.781 1 64.5 191 THR B N 1
ATOM 5691 C CA . THR B 1 191 ? 2.836 11.766 20.656 1 64.5 191 THR B CA 1
ATOM 5692 C C . THR B 1 191 ? 4.035 12.266 19.844 1 64.5 191 THR B C 1
ATOM 5694 O O . THR B 1 191 ? 4.129 12.023 18.641 1 64.5 191 THR B O 1
ATOM 5697 N N . TRP B 1 192 ? 4.645 13.344 20.188 1 72.75 192 TRP B N 1
ATOM 5698 C CA . TRP B 1 192 ? 5.84 13.883 19.547 1 72.75 192 TRP B CA 1
ATOM 5699 C C . TRP B 1 192 ? 6.906 12.805 19.391 1 72.75 192 TRP B C 1
ATOM 5701 O O . TRP B 1 192 ? 8.102 13.109 19.328 1 72.75 192 TRP B O 1
ATOM 5711 N N . SER B 1 193 ? 6.461 11.523 19.266 1 77.56 193 SER B N 1
ATOM 5712 C CA . SER B 1 193 ? 7.477 10.484 19.359 1 77.56 193 SER B CA 1
ATOM 5713 C C . SER B 1 193 ? 7.852 9.945 17.984 1 77.56 193 SER B C 1
ATOM 5715 O O . SER B 1 193 ? 8.891 9.305 17.828 1 77.56 193 SER B O 1
ATOM 5717 N N . GLY B 1 194 ? 7.039 10.266 16.922 1 87.62 194 GLY B N 1
ATOM 5718 C CA . GLY B 1 194 ? 7.316 9.648 15.641 1 87.62 194 GLY B CA 1
ATOM 5719 C C . GLY B 1 194 ? 7.156 8.141 15.648 1 87.62 194 GLY B C 1
ATOM 5720 O O . GLY B 1 194 ? 6.301 7.609 16.359 1 87.62 194 GLY B O 1
ATOM 5721 N N . ASP B 1 195 ? 7.871 7.426 14.805 1 92.81 195 ASP B N 1
ATOM 5722 C CA . ASP B 1 195 ? 7.707 5.98 14.695 1 92.81 195 ASP B CA 1
ATOM 5723 C C . ASP B 1 195 ? 8.758 5.246 15.531 1 92.81 195 ASP B C 1
ATOM 5725 O O . ASP B 1 195 ? 8.711 4.02 15.656 1 92.81 195 ASP B O 1
ATOM 5729 N N . GLU B 1 196 ? 9.742 5.969 16.016 1 93.69 196 GLU B N 1
ATOM 5730 C CA . GLU B 1 196 ? 10.719 5.414 16.953 1 93.69 196 GLU B CA 1
ATOM 5731 C C . GLU B 1 196 ? 10.391 5.809 18.391 1 93.69 196 GLU B C 1
ATOM 5733 O O . GLU B 1 196 ? 10.727 6.91 18.828 1 93.69 196 GLU B O 1
ATOM 5738 N N . MET B 1 197 ? 9.836 4.902 19.125 1 93.5 197 MET B N 1
ATOM 5739 C CA . MET B 1 197 ? 9.312 5.207 20.453 1 93.5 197 MET B CA 1
ATOM 5740 C C . MET B 1 197 ? 10.055 4.426 21.531 1 93.5 197 MET B C 1
ATOM 5742 O O . MET B 1 197 ? 10.391 3.254 21.328 1 93.5 197 MET B O 1
ATOM 5746 N N . ASN B 1 198 ? 10.281 5.113 22.641 1 93 198 ASN B N 1
ATOM 5747 C CA . ASN B 1 198 ? 10.75 4.383 23.812 1 93 198 ASN B CA 1
ATOM 5748 C C . ASN B 1 198 ? 9.602 3.689 24.547 1 93 198 ASN B C 1
ATOM 5750 O O . ASN B 1 198 ? 8.461 3.738 24.094 1 93 198 ASN B O 1
ATOM 5754 N N . TYR B 1 199 ? 9.898 2.979 25.625 1 94.56 199 TYR B N 1
ATOM 5755 C CA . TYR B 1 199 ? 8.898 2.178 26.312 1 94.56 199 TYR B CA 1
ATOM 5756 C C . TYR B 1 199 ? 7.715 3.037 26.75 1 94.56 199 TYR B C 1
ATOM 5758 O O . TYR B 1 199 ? 6.562 2.691 26.469 1 94.56 199 TYR B O 1
ATOM 5766 N N . GLY B 1 200 ? 7.988 4.18 27.438 1 92.94 200 GLY B N 1
ATOM 5767 C CA . GLY B 1 200 ? 6.934 5.059 27.906 1 92.94 200 GLY B CA 1
ATOM 5768 C C . GLY B 1 200 ? 6.105 5.656 26.781 1 92.94 200 GLY B C 1
ATOM 5769 O O . GLY B 1 200 ? 4.879 5.738 26.875 1 92.94 200 GLY B O 1
ATOM 5770 N N . GLU B 1 201 ? 6.746 6.055 25.703 1 91.62 201 GLU B N 1
ATOM 5771 C CA . GLU B 1 201 ? 6.062 6.629 24.547 1 91.62 201 GLU B CA 1
ATOM 5772 C C . GLU B 1 201 ? 5.176 5.594 23.859 1 91.62 201 GLU B C 1
ATOM 5774 O O . GLU B 1 201 ? 4.059 5.902 23.438 1 91.62 201 GLU B O 1
ATOM 5779 N N . ARG B 1 202 ? 5.684 4.41 23.703 1 93.62 202 ARG B N 1
ATOM 5780 C CA . ARG B 1 202 ? 4.914 3.322 23.109 1 93.62 202 ARG B CA 1
ATOM 5781 C C . ARG B 1 202 ? 3.688 2.99 23.953 1 93.62 202 ARG B C 1
ATOM 5783 O O . ARG B 1 202 ? 2.605 2.746 23.406 1 93.62 202 ARG B O 1
ATOM 5790 N N . ALA B 1 203 ? 3.895 2.953 25.281 1 93.56 203 ALA B N 1
ATOM 5791 C CA . ALA B 1 203 ? 2.773 2.693 26.172 1 93.56 203 ALA B CA 1
ATOM 5792 C C . ALA B 1 203 ? 1.693 3.764 26.031 1 93.56 203 ALA B C 1
ATOM 5794 O O . ALA B 1 203 ? 0.503 3.447 25.953 1 93.56 203 ALA B O 1
ATOM 5795 N N . LYS B 1 204 ? 2.135 4.984 26.062 1 91.19 204 LYS B N 1
ATOM 5796 C CA . LYS B 1 204 ? 1.195 6.086 25.891 1 91.19 204 LYS B CA 1
ATOM 5797 C C . LYS B 1 204 ? 0.458 5.977 24.547 1 91.19 204 LYS B C 1
ATOM 5799 O O . LYS B 1 204 ? -0.76 6.156 24.5 1 91.19 204 LYS B O 1
ATOM 5804 N N . ASN B 1 205 ? 1.193 5.699 23.469 1 92.69 205 ASN B N 1
ATOM 5805 C CA . ASN B 1 205 ? 0.591 5.57 22.156 1 92.69 205 ASN B CA 1
ATOM 5806 C C . ASN B 1 205 ? -0.4 4.414 22.094 1 92.69 205 ASN B C 1
ATOM 5808 O O . ASN B 1 205 ? -1.449 4.516 21.453 1 92.69 205 ASN B O 1
ATOM 5812 N N . LEU B 1 206 ? -0.025 3.332 22.703 1 93.81 206 LEU B N 1
ATOM 5813 C CA . LEU B 1 206 ? -0.913 2.176 22.75 1 93.81 206 LEU B CA 1
ATOM 5814 C C . LEU B 1 206 ? -2.23 2.537 23.438 1 93.81 206 LEU B C 1
ATOM 5816 O O . LEU B 1 206 ? -3.303 2.172 22.953 1 93.81 206 LEU B O 1
ATOM 5820 N N . PHE B 1 207 ? -2.16 3.186 24.516 1 91 207 PHE B N 1
ATOM 5821 C CA . PHE B 1 207 ? -3.35 3.582 25.266 1 91 207 PHE B CA 1
ATOM 5822 C C . PHE B 1 207 ? -4.203 4.543 24.438 1 91 207 PHE B C 1
ATOM 5824 O O . PHE B 1 207 ? -5.426 4.387 24.375 1 91 207 PHE B O 1
ATOM 5831 N N . VAL 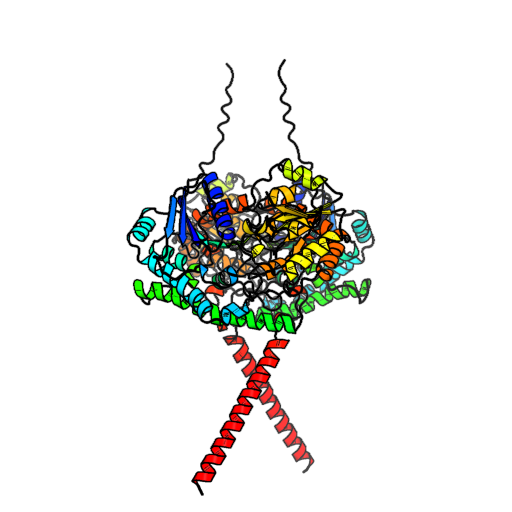B 1 208 ? -3.566 5.535 23.875 1 88.44 208 VAL B N 1
ATOM 5832 C CA . VAL B 1 208 ? -4.273 6.539 23.094 1 88.44 208 VAL B CA 1
ATOM 5833 C C . VAL B 1 208 ? -4.988 5.871 21.922 1 88.44 208 VAL B C 1
ATOM 5835 O O . VAL B 1 208 ? -6.16 6.148 21.656 1 88.44 208 VAL B O 1
ATOM 5838 N N . GLN B 1 209 ? -4.301 5 21.234 1 90.81 209 GLN B N 1
ATOM 5839 C CA . GLN B 1 209 ? -4.891 4.336 20.078 1 90.81 209 GLN B CA 1
ATOM 5840 C C . GLN B 1 209 ? -6.043 3.426 20.5 1 90.81 209 GLN B C 1
ATOM 5842 O O . GLN B 1 209 ? -7.07 3.367 19.812 1 90.81 209 GLN B O 1
ATOM 5847 N N . ALA B 1 210 ? -5.828 2.713 21.547 1 90.38 210 ALA B N 1
ATOM 5848 C CA . ALA B 1 210 ? -6.895 1.85 22.047 1 90.38 210 ALA B CA 1
ATOM 5849 C C . ALA B 1 210 ? -8.117 2.666 22.438 1 90.38 210 ALA B C 1
ATOM 5851 O O . ALA B 1 210 ? -9.25 2.307 22.094 1 90.38 210 ALA B O 1
ATOM 5852 N N . PHE B 1 211 ? -7.902 3.744 23.141 1 88.25 211 PHE B N 1
ATOM 5853 C CA . PHE B 1 211 ? -8.984 4.617 23.578 1 88.25 211 PHE B CA 1
ATOM 5854 C C . PHE B 1 211 ? -9.711 5.219 22.375 1 88.25 211 PHE B C 1
ATOM 5856 O O . PHE B 1 211 ? -10.945 5.207 22.312 1 88.25 211 PHE B O 1
ATOM 5863 N N . THR B 1 212 ? -8.938 5.746 21.453 1 87.5 212 THR B N 1
ATOM 5864 C CA . THR B 1 212 ? -9.523 6.402 20.281 1 87.5 212 THR B CA 1
ATOM 5865 C C . THR B 1 212 ? -10.281 5.398 19.422 1 87.5 212 THR B C 1
ATOM 5867 O O . THR B 1 212 ? -11.422 5.648 19.016 1 87.5 212 THR B O 1
ATOM 5870 N N . SER B 1 213 ? -9.711 4.215 19.172 1 88.38 213 SER B N 1
ATOM 5871 C CA . SER B 1 213 ? -10.25 3.266 18.203 1 88.38 213 SER B CA 1
ATOM 5872 C C . SER B 1 213 ? -11.398 2.467 18.797 1 88.38 213 SER B C 1
ATOM 5874 O O . SER B 1 213 ? -12.328 2.082 18.078 1 88.38 213 SER B O 1
ATOM 5876 N N . HIS B 1 214 ? -11.422 2.236 20.125 1 89.12 214 HIS B N 1
ATOM 5877 C CA . HIS B 1 214 ? -12.383 1.279 20.656 1 89.12 214 HIS B CA 1
ATOM 5878 C C . HIS B 1 214 ? -13.398 1.967 21.562 1 89.12 214 HIS B C 1
ATOM 5880 O O . HIS B 1 214 ? -14.43 1.383 21.891 1 89.12 214 HIS B O 1
ATOM 5886 N N . ILE B 1 215 ? -13.156 3.219 21.828 1 90.62 215 ILE B N 1
ATOM 5887 C CA . ILE B 1 215 ? -14.086 3.877 22.734 1 90.62 215 ILE B CA 1
ATOM 5888 C C . ILE B 1 215 ? -14.586 5.176 22.109 1 90.62 215 ILE B C 1
ATOM 5890 O O . ILE B 1 215 ? -15.758 5.285 21.75 1 90.62 215 ILE B O 1
ATOM 5894 N N . LEU B 1 216 ? -13.688 6.086 21.859 1 87.5 216 LEU B N 1
ATOM 5895 C CA . LEU B 1 216 ? -14.062 7.438 21.453 1 87.5 216 LEU B CA 1
ATOM 5896 C C . LEU B 1 216 ? -14.758 7.434 20.094 1 87.5 216 LEU B C 1
ATOM 5898 O O . LEU B 1 216 ? -15.875 7.93 19.969 1 87.5 216 LEU B O 1
ATOM 5902 N N . LEU B 1 217 ? -14.102 6.871 19.141 1 88.75 217 LEU B N 1
ATOM 5903 C CA . LEU B 1 217 ? -14.617 6.953 17.781 1 88.75 217 LEU B CA 1
ATOM 5904 C C . LEU B 1 217 ? -15.93 6.184 17.656 1 88.75 217 LEU B C 1
ATOM 5906 O O . LEU B 1 217 ? -16.906 6.699 17.109 1 88.75 217 LEU B O 1
ATOM 5910 N N . PRO B 1 218 ? -16 4.945 18.172 1 91 218 PRO B N 1
ATOM 5911 C CA . PRO B 1 218 ? -17.297 4.266 18.125 1 91 218 PRO B CA 1
ATOM 5912 C C . PRO B 1 218 ? -18.406 5.055 18.812 1 91 218 PRO B C 1
ATOM 5914 O O . PRO B 1 218 ? -19.547 5.078 18.328 1 91 218 PRO B O 1
ATOM 5917 N N . PHE B 1 219 ? -18.109 5.695 19.859 1 92.19 219 PHE B N 1
ATOM 5918 C CA . PHE B 1 219 ? -19.062 6.52 20.578 1 92.19 219 PHE B CA 1
ATOM 5919 C C . PHE B 1 219 ? -19.547 7.68 19.719 1 92.19 219 PHE B C 1
ATOM 5921 O O . PHE B 1 219 ? -20.75 7.91 19.578 1 92.19 219 PHE B O 1
ATOM 5928 N N . LEU B 1 220 ? -18.656 8.367 19.125 1 89.81 220 LEU B N 1
ATOM 5929 C CA . LEU B 1 220 ? -19 9.516 18.297 1 89.81 220 LEU B CA 1
ATOM 5930 C C . LEU B 1 220 ? -19.781 9.086 17.062 1 89.81 220 LEU B C 1
ATOM 5932 O O . LEU B 1 220 ? -20.734 9.75 16.672 1 89.81 220 LEU B O 1
ATOM 5936 N N . ARG B 1 221 ? -19.391 7.984 16.469 1 92.25 221 ARG B N 1
ATOM 5937 C CA . ARG B 1 221 ? -20.016 7.492 15.25 1 92.25 221 ARG B CA 1
ATOM 5938 C C . ARG B 1 221 ? -21.453 7.059 15.516 1 92.25 221 ARG B C 1
ATOM 5940 O O . ARG B 1 221 ? -22.297 7.109 14.617 1 92.25 221 ARG B O 1
ATOM 5947 N N . SER B 1 222 ? -21.719 6.605 16.719 1 95.06 222 SER B N 1
ATOM 5948 C CA . SER B 1 222 ? -23.047 6.102 17.062 1 95.06 222 SER B CA 1
ATOM 5949 C C . SER B 1 222 ? -24.094 7.203 16.969 1 95.06 222 SER B C 1
ATOM 5951 O O . SER B 1 222 ? -25.266 6.93 16.688 1 95.06 222 SER B O 1
ATOM 5953 N N . TYR B 1 223 ? -23.719 8.406 17.141 1 95.94 223 TYR B N 1
ATOM 5954 C CA . TYR B 1 223 ? -24.656 9.516 17.078 1 95.94 223 TYR B CA 1
ATOM 5955 C C . TYR B 1 223 ? -25.094 9.781 15.641 1 95.94 223 TYR B C 1
ATOM 5957 O O . TYR B 1 223 ? -26.266 10.023 15.375 1 95.94 223 TYR B O 1
ATOM 5965 N N . GLN B 1 224 ? -24.125 9.758 14.75 1 96.25 224 GLN B N 1
ATOM 5966 C CA . GLN B 1 224 ? -24.484 9.914 13.344 1 96.25 224 GLN B CA 1
ATOM 5967 C C . GLN B 1 224 ? -25.281 8.719 12.844 1 96.25 224 GLN B C 1
ATOM 5969 O O . GLN B 1 224 ? -26.219 8.875 12.055 1 96.25 224 GLN B O 1
ATOM 5974 N N . GLN B 1 225 ? -24.844 7.5 13.258 1 97.62 225 GLN B N 1
ATOM 5975 C CA . GLN B 1 225 ? -25.594 6.293 12.914 1 97.62 225 GLN B CA 1
ATOM 5976 C C . GLN B 1 225 ? -27.047 6.406 13.352 1 97.62 225 GLN B C 1
ATOM 5978 O O . GLN B 1 225 ? -27.953 6.016 12.609 1 97.62 225 GLN B O 1
ATOM 5983 N N . ALA B 1 226 ? -27.297 6.953 14.555 1 97.75 226 ALA B N 1
ATOM 5984 C CA . ALA B 1 226 ? -28.641 7.102 15.109 1 97.75 226 ALA B CA 1
ATOM 5985 C C . ALA B 1 226 ? -29.5 8.016 14.242 1 97.75 226 ALA B C 1
ATOM 5987 O O . ALA B 1 226 ? -30.703 7.805 14.117 1 97.75 226 ALA B O 1
ATOM 5988 N N . VAL B 1 227 ? -28.875 9.031 13.664 1 98 227 VAL B N 1
ATOM 5989 C CA . VAL B 1 227 ? -29.594 9.953 12.797 1 98 227 VAL B CA 1
ATOM 5990 C C . VAL B 1 227 ? -30.234 9.188 11.641 1 98 227 VAL B C 1
ATOM 5992 O O . VAL B 1 227 ? -31.406 9.414 11.312 1 98 227 VAL B O 1
ATOM 5995 N N . PHE B 1 228 ? -29.562 8.266 11.055 1 98.38 228 PHE B N 1
ATOM 5996 C CA . PHE B 1 228 ? -30.047 7.5 9.914 1 98.38 228 PHE B CA 1
ATOM 5997 C C . PHE B 1 228 ? -31.047 6.445 10.367 1 98.38 228 PHE B C 1
ATOM 5999 O O . PHE B 1 228 ? -32.062 6.215 9.695 1 98.38 228 PHE B O 1
ATOM 6006 N N . ILE B 1 229 ? -30.781 5.793 11.461 1 98.25 229 ILE B N 1
ATOM 6007 C CA . ILE B 1 229 ? -31.703 4.785 11.992 1 98.25 229 ILE B CA 1
ATOM 6008 C C . ILE B 1 229 ? -33.031 5.43 12.312 1 98.25 229 ILE B C 1
ATOM 6010 O O . ILE B 1 229 ? -34.094 4.855 12.016 1 98.25 229 ILE B O 1
ATOM 6014 N N . ASP B 1 230 ? -33.031 6.598 12.93 1 98.12 230 ASP B N 1
ATOM 6015 C CA . ASP B 1 230 ? -34.25 7.312 13.297 1 98.12 230 ASP B CA 1
ATOM 6016 C C . ASP B 1 230 ? -35.094 7.605 12.07 1 98.12 230 ASP B C 1
ATOM 6018 O O . ASP B 1 230 ? -36.344 7.5 12.125 1 98.12 230 ASP B O 1
ATOM 6022 N N . LYS B 1 231 ? -34.469 7.961 11.016 1 97.94 231 LYS B N 1
ATOM 6023 C CA . LYS B 1 231 ? -35.219 8.375 9.836 1 97.94 231 LYS B CA 1
ATOM 6024 C C . LYS B 1 231 ? -35.531 7.184 8.945 1 97.94 231 LYS B C 1
ATOM 6026 O O . LYS B 1 231 ? -36.625 7.113 8.367 1 97.94 231 LYS B O 1
ATOM 6031 N N . PHE B 1 232 ? -34.656 6.203 8.766 1 97.75 232 PHE B N 1
ATOM 6032 C CA . PHE B 1 232 ? -34.812 5.195 7.727 1 97.75 232 PHE B CA 1
ATOM 6033 C C . PHE B 1 232 ? -35.031 3.816 8.328 1 97.75 232 PHE B C 1
ATOM 6035 O O . PHE B 1 232 ? -35.25 2.844 7.609 1 97.75 232 PHE B O 1
ATOM 6042 N N . GLY B 1 233 ? -34.875 3.693 9.625 1 97.5 233 GLY B N 1
ATOM 6043 C CA . GLY B 1 233 ? -35.219 2.443 10.281 1 97.5 233 GLY B CA 1
ATOM 6044 C C . GLY B 1 233 ? -34.031 1.71 10.852 1 97.5 233 GLY B C 1
ATOM 6045 O O . GLY B 1 233 ? -32.875 2.027 10.523 1 97.5 233 GLY B O 1
ATOM 6046 N N . ASN B 1 234 ? -34.281 0.743 11.656 1 96.06 234 ASN B N 1
ATOM 6047 C CA . ASN B 1 234 ? -33.281 0.01 12.422 1 96.06 234 ASN B CA 1
ATOM 6048 C C . ASN B 1 234 ? -32.406 -0.871 11.523 1 96.06 234 ASN B C 1
ATOM 6050 O O . ASN B 1 234 ? -31.312 -1.264 11.906 1 96.06 234 ASN B O 1
ATOM 6054 N N . ASP B 1 235 ? -32.875 -1.11 10.352 1 96.56 235 ASP B N 1
ATOM 6055 C CA . ASP B 1 235 ? -32.156 -1.998 9.453 1 96.56 235 ASP B CA 1
ATOM 6056 C C . ASP B 1 235 ? -31.172 -1.214 8.586 1 96.56 235 ASP B C 1
ATOM 6058 O O . ASP B 1 235 ? -30.516 -1.781 7.703 1 96.56 235 ASP B O 1
ATOM 6062 N N . PHE B 1 236 ? -31.062 0.09 8.859 1 97.81 236 PHE B N 1
ATOM 6063 C CA . PHE B 1 236 ? -30.109 0.883 8.094 1 97.81 236 PHE B CA 1
ATOM 6064 C C . PHE B 1 236 ? -28.688 0.345 8.266 1 97.81 236 PHE B C 1
ATOM 6066 O O . PHE B 1 236 ? -28.281 0.02 9.375 1 97.81 236 PHE B O 1
ATOM 6073 N N . PRO B 1 237 ? -27.969 0.24 7.18 1 97.19 237 PRO B N 1
ATOM 6074 C CA . PRO B 1 237 ? -26.609 -0.302 7.289 1 97.19 237 PRO B CA 1
ATOM 6075 C C . PRO B 1 237 ? -25.688 0.576 8.133 1 97.19 237 PRO B C 1
ATOM 6077 O O . PRO B 1 237 ? -25.922 1.777 8.273 1 97.19 237 PRO B O 1
ATOM 6080 N N . SER B 1 238 ? -24.656 -0.044 8.711 1 96.31 238 SER B N 1
ATOM 6081 C CA . SER B 1 238 ? -23.625 0.702 9.43 1 96.31 238 SER B CA 1
ATOM 6082 C C . SER B 1 238 ? -22.922 1.699 8.523 1 96.31 238 SER B C 1
ATOM 6084 O O . SER B 1 238 ? -22.531 1.357 7.402 1 96.31 238 SER B O 1
ATOM 6086 N N . LEU B 1 239 ? -22.766 2.926 9.016 1 97.31 239 LEU B N 1
ATOM 6087 C CA . LEU B 1 239 ? -22.062 3.941 8.242 1 97.31 239 LEU B CA 1
ATOM 6088 C C . LEU B 1 239 ? -20.625 3.516 7.969 1 97.31 239 LEU B C 1
ATOM 6090 O O . LEU B 1 239 ? -20.078 3.803 6.902 1 97.31 239 LEU B O 1
ATOM 6094 N N . MET B 1 240 ? -20.062 2.832 8.938 1 95.44 240 MET B N 1
ATOM 6095 C CA . MET B 1 240 ? -18.688 2.352 8.766 1 95.44 240 MET B CA 1
ATOM 6096 C C . MET B 1 240 ? -18.609 1.283 7.68 1 95.44 240 MET B C 1
ATOM 6098 O O . MET B 1 240 ? -17.641 1.226 6.926 1 95.44 240 MET B O 1
ATOM 6102 N N . ALA B 1 241 ? -19.594 0.425 7.637 1 95.88 241 ALA B N 1
ATOM 6103 C CA . ALA B 1 241 ? -19.656 -0.58 6.578 1 95.88 241 ALA B CA 1
ATOM 6104 C C . ALA B 1 241 ? -19.766 0.076 5.207 1 95.88 241 ALA B C 1
ATOM 6106 O O . ALA B 1 241 ? -19.141 -0.37 4.246 1 95.88 241 ALA B O 1
ATOM 6107 N N . LEU B 1 242 ? -20.562 1.123 5.152 1 97.5 242 LEU B N 1
ATOM 6108 C CA . LEU B 1 242 ? -20.688 1.864 3.902 1 97.5 242 LEU B CA 1
ATOM 6109 C C . LEU B 1 242 ? -19.375 2.549 3.539 1 97.5 242 LEU B C 1
ATOM 6111 O O . LEU B 1 242 ? -18.984 2.557 2.371 1 97.5 242 LEU B O 1
ATOM 6115 N N . ALA B 1 243 ? -18.688 3.102 4.523 1 97.69 243 ALA B N 1
ATOM 6116 C CA . ALA B 1 243 ? -17.406 3.781 4.305 1 97.69 243 ALA B CA 1
ATOM 6117 C C . ALA B 1 243 ? -16.344 2.811 3.797 1 97.69 243 ALA B C 1
ATOM 6119 O O . ALA B 1 243 ? -15.477 3.188 3.014 1 97.69 243 ALA B O 1
ATOM 6120 N N . SER B 1 244 ? -16.406 1.562 4.207 1 96.81 244 SER B N 1
ATOM 6121 C CA . SER B 1 244 ? -15.422 0.566 3.814 1 96.81 244 SER B CA 1
ATOM 6122 C C . SER B 1 244 ? -15.492 0.271 2.32 1 96.81 244 SER B C 1
ATOM 6124 O O . SER B 1 244 ? -14.539 -0.251 1.738 1 96.81 244 SER B O 1
ATOM 6126 N N . LYS B 1 245 ? -16.562 0.606 1.686 1 96.44 245 LYS B N 1
ATOM 6127 C CA . LYS B 1 245 ? -16.781 0.298 0.275 1 96.44 245 LYS B CA 1
ATOM 6128 C C . LYS B 1 245 ? -16.188 1.38 -0.623 1 96.44 245 LYS B C 1
ATOM 6130 O O . LYS B 1 245 ? -16.25 1.279 -1.85 1 96.44 245 LYS B O 1
ATOM 6135 N N . THR B 1 246 ? -15.602 2.363 -0.024 1 97.38 246 THR B N 1
ATOM 6136 C CA . THR B 1 246 ? -14.945 3.414 -0.794 1 97.38 246 THR B CA 1
ATOM 6137 C C . THR B 1 246 ? -13.922 2.822 -1.758 1 97.38 246 THR B C 1
ATOM 6139 O O . THR B 1 246 ? -13.195 1.895 -1.402 1 97.38 246 THR B O 1
ATOM 6142 N N . SER B 1 247 ? -13.867 3.348 -2.992 1 98.06 247 SER B N 1
ATOM 6143 C CA . SER B 1 247 ? -12.977 2.82 -4.02 1 98.06 247 SER B CA 1
ATOM 6144 C C . SER B 1 247 ? -11.516 3.16 -3.717 1 98.06 247 SER B C 1
ATOM 6146 O O . SER B 1 247 ? -10.664 2.275 -3.701 1 98.06 247 SER B O 1
ATOM 6148 N N . PHE B 1 248 ? -11.273 4.445 -3.555 1 98.44 248 PHE B N 1
ATOM 6149 C CA . PHE B 1 248 ? -9.961 4.973 -3.223 1 98.44 248 PHE B CA 1
ATOM 6150 C C . PHE B 1 248 ? -10.062 6.055 -2.152 1 98.44 248 PHE B C 1
ATOM 6152 O O . PHE B 1 248 ? -11.133 6.637 -1.952 1 98.44 248 PHE B O 1
ATOM 6159 N N . VAL B 1 249 ? -9.023 6.215 -1.453 1 98.75 249 VAL B N 1
ATOM 6160 C CA . VAL B 1 249 ? -8.891 7.332 -0.526 1 98.75 249 VAL B CA 1
ATOM 6161 C C . VAL B 1 249 ? -7.613 8.109 -0.832 1 98.75 249 VAL B C 1
ATOM 6163 O O . VAL B 1 249 ? -6.512 7.566 -0.741 1 98.75 249 VAL B O 1
ATOM 6166 N N . PHE B 1 250 ? -7.797 9.359 -1.184 1 98.69 250 PHE B N 1
ATOM 6167 C CA . PHE B 1 250 ? -6.668 10.227 -1.489 1 98.69 250 PHE B CA 1
ATOM 6168 C C . PHE B 1 250 ? -6.141 10.891 -0.224 1 98.69 250 PHE B C 1
ATOM 6170 O O . PHE B 1 250 ? -6.91 11.477 0.543 1 98.69 250 PHE B O 1
ATOM 6177 N N . ILE B 1 251 ? -4.855 10.828 -0.004 1 97.94 251 ILE B N 1
ATOM 6178 C CA . ILE B 1 251 ? -4.215 11.383 1.186 1 97.94 251 ILE B CA 1
ATOM 6179 C C . ILE B 1 251 ? -3.387 12.609 0.805 1 97.94 251 ILE B C 1
ATOM 6181 O O . ILE B 1 251 ? -2.531 12.531 -0.082 1 97.94 251 ILE B O 1
ATOM 6185 N N . ASN B 1 252 ? -3.639 13.695 1.521 1 97.06 252 ASN B N 1
ATOM 6186 C CA . ASN B 1 252 ? -2.914 14.93 1.258 1 97.06 252 ASN B CA 1
ATOM 6187 C C . ASN B 1 252 ? -1.508 14.898 1.851 1 97.06 252 ASN B C 1
ATOM 6189 O O . ASN B 1 252 ? -1.128 15.789 2.613 1 97.06 252 ASN B O 1
ATOM 6193 N N . SER B 1 253 ? -0.768 13.883 1.664 1 96.06 253 SER B N 1
ATOM 6194 C CA . SER B 1 253 ? 0.617 13.727 2.098 1 96.06 253 SER B CA 1
ATOM 6195 C C . SER B 1 253 ? 1.447 13 1.048 1 96.06 253 SER B C 1
ATOM 6197 O O . SER B 1 253 ? 0.947 12.672 -0.031 1 96.06 253 SER B O 1
ATOM 6199 N N . ASN B 1 254 ? 2.734 12.906 1.364 1 95.88 254 ASN B N 1
ATOM 6200 C CA . ASN B 1 254 ? 3.684 12.281 0.454 1 95.88 254 ASN B CA 1
ATOM 6201 C C . ASN B 1 254 ? 4.355 11.07 1.098 1 95.88 254 ASN B C 1
ATOM 6203 O O . ASN B 1 254 ? 4.797 11.133 2.246 1 95.88 254 ASN B O 1
ATOM 6207 N N . GLU B 1 255 ? 4.445 10.023 0.334 1 96.06 255 GLU B N 1
ATOM 6208 C CA . GLU B 1 255 ? 5 8.781 0.866 1 96.06 255 GLU B CA 1
ATOM 6209 C C . GLU B 1 255 ? 6.48 8.938 1.208 1 96.06 255 GLU B C 1
ATOM 6211 O O . GLU B 1 255 ? 7 8.234 2.076 1 96.06 255 GLU B O 1
ATOM 6216 N N . LEU B 1 256 ? 7.168 9.891 0.534 1 97.12 256 LEU B N 1
ATOM 6217 C CA . LEU B 1 256 ? 8.594 10.086 0.768 1 97.12 256 LEU B CA 1
ATOM 6218 C C . LEU B 1 256 ? 8.828 10.945 2.006 1 97.12 256 LEU B C 1
ATOM 6220 O O . LEU B 1 256 ? 9.938 10.977 2.545 1 97.12 256 LEU B O 1
ATOM 6224 N N . PHE B 1 257 ? 7.82 11.656 2.418 1 96.88 257 PHE B N 1
ATOM 6225 C CA . PHE B 1 257 ? 7.91 12.508 3.602 1 96.88 257 PHE B CA 1
ATOM 6226 C C . PHE B 1 257 ? 7.262 11.828 4.801 1 96.88 257 PHE B C 1
ATOM 6228 O O . PHE B 1 257 ? 7.863 11.75 5.875 1 96.88 257 PHE B O 1
ATOM 6235 N N . GLU B 1 258 ? 6.059 11.297 4.668 1 95.5 258 GLU B N 1
ATOM 6236 C CA . GLU B 1 258 ? 5.285 10.734 5.773 1 95.5 258 GLU B CA 1
ATOM 6237 C C . GLU B 1 258 ? 5.984 9.516 6.375 1 95.5 258 GLU B C 1
ATOM 6239 O O . GLU B 1 258 ? 6.707 8.805 5.68 1 95.5 258 GLU B O 1
ATOM 6244 N N . LEU B 1 259 ? 5.75 9.336 7.645 1 95.25 259 LEU B N 1
ATOM 6245 C CA . LEU B 1 259 ? 6.254 8.117 8.273 1 95.25 259 LEU B CA 1
ATOM 6246 C C . LEU B 1 259 ? 5.633 6.879 7.641 1 95.25 259 LEU B C 1
ATOM 6248 O O . LEU B 1 259 ? 4.418 6.828 7.43 1 95.25 259 LEU B O 1
ATOM 6252 N N . PRO B 1 260 ? 6.5 5.906 7.332 1 96.44 260 PRO B N 1
ATOM 6253 C CA . PRO B 1 260 ? 5.973 4.699 6.688 1 96.44 260 PRO B CA 1
ATOM 6254 C C . PRO B 1 260 ? 4.98 3.947 7.57 1 96.44 260 PRO B C 1
ATOM 6256 O O . PRO B 1 260 ? 5.172 3.861 8.789 1 96.44 260 PRO B O 1
ATOM 6259 N N . ARG B 1 261 ? 3.973 3.418 6.957 1 96.56 261 ARG B N 1
ATOM 6260 C CA . ARG B 1 261 ? 2.941 2.623 7.617 1 96.56 261 ARG B CA 1
ATOM 6261 C C . ARG B 1 261 ? 2.389 1.557 6.68 1 96.56 261 ARG B C 1
ATOM 6263 O O . ARG B 1 261 ? 2.684 1.561 5.484 1 96.56 261 ARG B O 1
ATOM 6270 N N . LEU B 1 262 ? 1.617 0.629 7.266 1 97.88 262 LEU B N 1
ATOM 6271 C CA . LEU B 1 262 ? 0.907 -0.334 6.43 1 97.88 262 LEU B CA 1
ATOM 6272 C C . LEU B 1 262 ? -0.228 0.34 5.668 1 97.88 262 LEU B C 1
ATOM 6274 O O . LEU B 1 262 ? -0.814 1.312 6.148 1 97.88 262 LEU B O 1
ATOM 6278 N N . LEU B 1 263 ? -0.473 -0.193 4.504 1 97.62 263 LEU B N 1
ATOM 6279 C CA . LEU B 1 263 ? -1.464 0.391 3.604 1 97.62 263 LEU B CA 1
ATOM 6280 C C . LEU B 1 263 ? -2.285 -0.697 2.92 1 97.62 263 LEU B C 1
ATOM 6282 O O . LEU B 1 263 ? -2.043 -1.888 3.129 1 97.62 263 LEU B O 1
ATOM 6286 N N . SER B 1 264 ? -3.271 -0.288 2.17 1 97.25 264 SER B N 1
ATOM 6287 C CA . SER B 1 264 ? -3.965 -1.125 1.196 1 97.25 264 SER B CA 1
ATOM 6288 C C . SER B 1 264 ? -3.938 -0.495 -0.193 1 97.25 264 SER B C 1
ATOM 6290 O O . SER B 1 264 ? -3.482 0.639 -0.357 1 97.25 264 SER B O 1
ATOM 6292 N N . HIS B 1 265 ? -4.406 -1.219 -1.144 1 97 265 HIS B N 1
ATOM 6293 C CA . HIS B 1 265 ? -4.406 -0.743 -2.521 1 97 265 HIS B CA 1
ATOM 6294 C C . HIS B 1 265 ? -5.344 0.449 -2.693 1 97 265 HIS B C 1
ATOM 6296 O O . HIS B 1 265 ? -5.277 1.155 -3.701 1 97 265 HIS B O 1
ATOM 6302 N N . LYS B 1 266 ? -6.18 0.717 -1.721 1 98.25 266 LYS B N 1
ATOM 6303 C CA . LYS B 1 266 ? -7.176 1.779 -1.842 1 98.25 266 LYS B CA 1
ATOM 6304 C C . LYS B 1 266 ? -6.566 3.143 -1.532 1 98.25 266 LYS B C 1
ATOM 6306 O O . LYS B 1 266 ? -7.168 4.18 -1.817 1 98.25 266 LYS B O 1
ATOM 6311 N N . ILE B 1 267 ? -5.414 3.18 -0.935 1 98.31 267 ILE B N 1
ATOM 6312 C CA . ILE B 1 267 ? -4.809 4.43 -0.485 1 98.31 267 ILE B CA 1
ATOM 6313 C C . ILE B 1 267 ? -3.951 5.02 -1.603 1 98.31 267 ILE B C 1
ATOM 6315 O O . ILE B 1 267 ? -3.092 4.336 -2.16 1 98.31 267 ILE B O 1
ATOM 6319 N N . VAL B 1 268 ? -4.168 6.27 -1.967 1 97.94 268 VAL B N 1
ATOM 6320 C CA . VAL B 1 268 ? -3.387 6.973 -2.979 1 97.94 268 VAL B CA 1
ATOM 6321 C C . VAL B 1 268 ? -2.859 8.289 -2.402 1 97.94 268 VAL B C 1
ATOM 6323 O O . VAL B 1 268 ? -3.639 9.156 -2.012 1 97.94 268 VAL B O 1
ATOM 6326 N N . TYR B 1 269 ? -1.552 8.438 -2.328 1 97.62 269 TYR B N 1
ATOM 6327 C CA . TYR B 1 269 ? -0.933 9.656 -1.833 1 97.62 269 TYR B CA 1
ATOM 6328 C C . TYR B 1 269 ? -0.841 10.711 -2.934 1 97.62 269 TYR B C 1
ATOM 6330 O O . TYR B 1 269 ? -0.313 10.438 -4.016 1 97.62 269 TYR B O 1
ATOM 6338 N N . ILE B 1 270 ? -1.334 11.914 -2.623 1 97.88 270 ILE B N 1
ATOM 6339 C CA . ILE B 1 270 ? -1.346 12.953 -3.648 1 97.88 270 ILE B CA 1
ATOM 6340 C C . ILE B 1 270 ? -0.88 14.273 -3.049 1 97.88 270 ILE B C 1
ATOM 6342 O O . ILE B 1 270 ? -1.395 15.344 -3.4 1 97.88 270 ILE B O 1
ATOM 6346 N N . GLY B 1 271 ? 0.021 14.156 -2.08 1 96.06 271 GLY B N 1
ATOM 6347 C CA . GLY B 1 271 ? 0.563 15.352 -1.453 1 96.06 271 GLY B CA 1
ATOM 6348 C C . GLY B 1 271 ? 1.149 16.344 -2.449 1 96.06 271 GLY B C 1
ATOM 6349 O O . GLY B 1 271 ? 1.804 15.938 -3.414 1 96.06 271 GLY B O 1
ATOM 6350 N N . GLY B 1 272 ? 0.885 17.688 -2.232 1 93.75 272 GLY B N 1
ATOM 6351 C CA . GLY B 1 272 ? 1.404 18.734 -3.094 1 93.75 272 GLY B CA 1
ATOM 6352 C C . GLY B 1 272 ? 0.475 19.078 -4.242 1 93.75 272 GLY B C 1
ATOM 6353 O O . GLY B 1 272 ? 0.711 20.047 -4.973 1 93.75 272 GLY B O 1
ATOM 6354 N N . ILE B 1 273 ? -0.608 18.312 -4.328 1 96 273 ILE B N 1
ATOM 6355 C CA . ILE B 1 273 ? -1.516 18.484 -5.457 1 96 273 ILE B CA 1
ATOM 6356 C C . ILE B 1 273 ? -2.148 19.875 -5.395 1 96 273 ILE B C 1
ATOM 6358 O O . ILE B 1 273 ? -2.492 20.453 -6.43 1 96 273 ILE B O 1
ATOM 6362 N N . ALA B 1 274 ? -2.297 20.438 -4.23 1 94.5 274 ALA B N 1
ATOM 6363 C CA . ALA B 1 274 ? -2.998 21.703 -4.035 1 94.5 274 ALA B CA 1
ATOM 6364 C C . ALA B 1 274 ? -2.041 22.891 -4.152 1 94.5 274 ALA B C 1
ATOM 6366 O O . ALA B 1 274 ? -2.455 24.047 -4.043 1 94.5 274 ALA B O 1
ATOM 6367 N N . LEU B 1 275 ? -0.744 22.625 -4.352 1 93.75 275 LEU B N 1
ATOM 6368 C CA . LEU B 1 275 ? 0.213 23.703 -4.52 1 93.75 275 LEU B CA 1
ATOM 6369 C C . LEU B 1 275 ? 0.034 24.39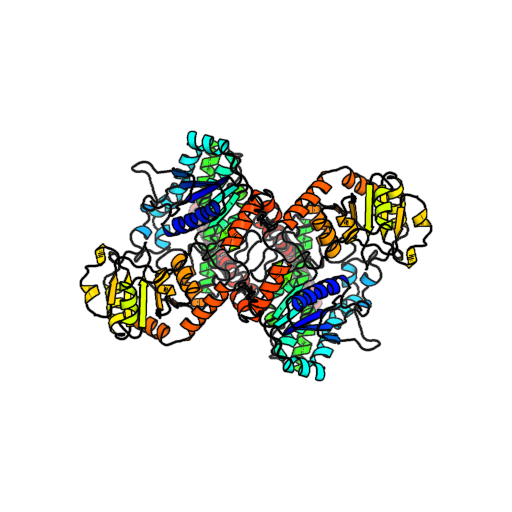1 -5.871 1 93.75 275 LEU B C 1
ATOM 6371 O O . LEU B 1 275 ? -0.033 23.719 -6.906 1 93.75 275 LEU B O 1
ATOM 6375 N N . ARG B 1 276 ? -0.103 25.578 -5.887 1 88.31 276 ARG B N 1
ATOM 6376 C CA . ARG B 1 276 ? -0.247 26.344 -7.121 1 88.31 276 ARG B CA 1
ATOM 6377 C C . ARG B 1 276 ? 1.095 26.5 -7.828 1 88.31 276 ARG B C 1
ATOM 6379 O O . ARG B 1 276 ? 2.15 26.312 -7.215 1 88.31 276 ARG B O 1
ATOM 6386 N N . PRO B 1 277 ? 1.035 26.828 -9.102 1 90.06 277 PRO B N 1
ATOM 6387 C CA . PRO B 1 277 ? 2.301 27.172 -9.758 1 90.06 277 PRO B CA 1
ATOM 6388 C C . PRO B 1 277 ? 2.994 28.375 -9.117 1 90.06 277 PRO B C 1
ATOM 6390 O O . PRO B 1 277 ? 2.334 29.328 -8.734 1 90.06 277 PRO B O 1
ATOM 6393 N N . HIS B 1 278 ? 4.254 28.172 -8.922 1 90.56 278 HIS B N 1
ATOM 6394 C CA . HIS B 1 278 ? 4.992 29.266 -8.289 1 90.56 278 HIS B CA 1
ATOM 6395 C C . HIS B 1 278 ? 5.199 30.422 -9.258 1 90.56 278 HIS B C 1
ATOM 6397 O O . HIS B 1 278 ? 5.371 30.203 -10.461 1 90.56 278 HIS B O 1
ATOM 6403 N N . LYS B 1 279 ? 5.141 31.609 -8.711 1 94 279 LYS B N 1
ATOM 6404 C CA . LYS B 1 279 ? 5.332 32.844 -9.453 1 94 279 LYS B CA 1
ATOM 6405 C C . LYS B 1 279 ? 6.559 33.625 -8.945 1 94 279 LYS B C 1
ATOM 6407 O O . LYS B 1 279 ? 7.09 33.312 -7.875 1 94 279 LYS B O 1
ATOM 6412 N N . LYS B 1 280 ? 6.895 34.562 -9.766 1 95.75 280 LYS B N 1
ATOM 6413 C CA . LYS B 1 280 ? 7.996 35.438 -9.344 1 95.75 280 LYS B CA 1
ATOM 6414 C C . LYS B 1 280 ? 7.613 36.25 -8.125 1 95.75 280 LYS B C 1
ATOM 6416 O O . LYS B 1 280 ? 6.496 36.781 -8.047 1 95.75 280 LYS B O 1
ATOM 6421 N N . VAL B 1 281 ? 8.555 36.375 -7.246 1 96.5 281 VAL B N 1
ATOM 6422 C CA . VAL B 1 281 ? 8.312 37.125 -6.027 1 96.5 281 VAL B CA 1
ATOM 6423 C C . VAL B 1 281 ? 8.172 38.625 -6.371 1 96.5 281 VAL B C 1
ATOM 6425 O O . VAL B 1 281 ? 8.953 39.156 -7.152 1 96.5 281 VAL B O 1
ATOM 6428 N N . PRO B 1 282 ? 7.168 39.281 -5.852 1 96.19 282 PRO B N 1
ATOM 6429 C CA . PRO B 1 282 ? 7.043 40.75 -6.062 1 96.19 282 PRO B CA 1
ATOM 6430 C C . PRO B 1 282 ? 8.289 41.5 -5.641 1 96.19 282 PRO B C 1
ATOM 6432 O O . PRO B 1 282 ? 9.023 41.062 -4.746 1 96.19 282 PRO B O 1
ATOM 6435 N N . GLU B 1 283 ? 8.453 42.688 -6.207 1 96.06 283 GLU B N 1
ATOM 6436 C CA . GLU B 1 283 ? 9.672 43.469 -6.035 1 96.06 283 GLU B CA 1
ATOM 6437 C C . GLU B 1 283 ? 9.891 43.812 -4.57 1 96.06 283 GLU B C 1
ATOM 6439 O O . GLU B 1 283 ? 11.023 43.812 -4.082 1 96.06 283 GLU B O 1
ATOM 6444 N N . GLU B 1 284 ? 8.859 44.125 -3.941 1 95.75 284 GLU B N 1
ATOM 6445 C CA . GLU B 1 284 ? 8.953 44.531 -2.539 1 95.75 284 GLU B CA 1
ATOM 6446 C C . GLU B 1 284 ? 9.57 43.406 -1.694 1 95.75 284 GLU B C 1
ATOM 6448 O O . GLU B 1 284 ? 10.383 43.688 -0.805 1 95.75 284 GLU B O 1
ATOM 6453 N N . TYR B 1 285 ? 9.227 42.25 -1.913 1 96.81 285 TYR B N 1
ATOM 6454 C CA . TYR B 1 285 ? 9.75 41.125 -1.148 1 96.81 285 TYR B CA 1
ATOM 6455 C C . TYR B 1 285 ? 11.117 40.688 -1.662 1 96.81 285 TYR B C 1
ATOM 6457 O O . TYR B 1 285 ? 11.953 40.219 -0.893 1 96.81 285 TYR B O 1
ATOM 6465 N N . SER B 1 286 ? 11.32 40.844 -2.994 1 96.94 286 SER B N 1
ATOM 6466 C CA . SER B 1 286 ? 12.648 40.562 -3.539 1 96.94 286 SER B CA 1
ATOM 6467 C C . SER B 1 286 ? 13.719 41.406 -2.877 1 96.94 286 SER B C 1
ATOM 6469 O O . SER B 1 286 ? 14.82 40.938 -2.594 1 96.94 286 SER B O 1
ATOM 6471 N N . LYS B 1 287 ? 13.344 42.625 -2.598 1 96.56 287 LYS B N 1
ATOM 6472 C CA . LYS B 1 287 ? 14.266 43.531 -1.919 1 96.56 287 LYS B CA 1
ATOM 6473 C C . LYS B 1 287 ? 14.555 43.062 -0.496 1 96.56 287 LYS B C 1
ATOM 6475 O O . LYS B 1 287 ? 15.695 43.156 -0.035 1 96.56 287 LYS B O 1
ATOM 6480 N N . LEU B 1 288 ? 13.539 42.625 0.151 1 96.69 288 LEU B N 1
ATOM 6481 C CA . LEU B 1 288 ? 13.703 42.125 1.513 1 96.69 288 LEU B CA 1
ATOM 6482 C C . LEU B 1 288 ? 14.648 40.938 1.544 1 96.69 288 LEU B C 1
ATOM 6484 O O . LEU B 1 288 ? 15.492 40.844 2.438 1 96.69 288 LEU B O 1
ATOM 6488 N N . LEU B 1 289 ? 14.516 40.031 0.57 1 97.06 289 LEU B N 1
ATOM 6489 C CA . LEU B 1 289 ? 15.297 38.812 0.503 1 97.06 289 LEU B CA 1
ATOM 6490 C C . LEU B 1 289 ? 16.766 39.125 0.242 1 97.06 289 LEU B C 1
ATOM 6492 O O . LEU B 1 289 ? 17.641 38.312 0.551 1 97.06 289 LEU B O 1
ATOM 6496 N N . SER B 1 290 ? 17.062 40.312 -0.301 1 96.25 290 SER B N 1
ATOM 6497 C CA . SER B 1 290 ? 18.438 40.656 -0.676 1 96.25 290 SER B CA 1
ATOM 6498 C C . SER B 1 290 ? 19.031 41.688 0.28 1 96.25 290 SER B C 1
ATOM 6500 O O . SER B 1 290 ? 20.156 42.156 0.087 1 96.25 290 SER B O 1
ATOM 6502 N N . GLU B 1 291 ? 18.281 42.062 1.251 1 96.69 291 GLU B N 1
ATOM 6503 C CA . GLU B 1 291 ? 18.703 43.125 2.152 1 96.69 291 GLU B CA 1
ATOM 6504 C C . GLU B 1 291 ? 19.906 42.719 2.979 1 96.69 291 GLU B C 1
ATOM 6506 O O . GLU B 1 291 ? 20.75 43.562 3.322 1 96.69 291 GLU B O 1
ATOM 6511 N N . ARG B 1 292 ? 20.016 41.5 3.295 1 97.56 292 ARG B N 1
ATOM 6512 C CA . ARG B 1 292 ? 21.094 40.969 4.129 1 97.56 292 ARG B CA 1
ATOM 6513 C C . ARG B 1 292 ? 21.641 39.688 3.557 1 97.56 292 ARG B C 1
ATOM 6515 O O . ARG B 1 292 ? 21.281 39.281 2.449 1 97.56 292 ARG B O 1
ATOM 6522 N N . ASP B 1 293 ? 22.547 39.031 4.277 1 96.06 293 ASP B N 1
ATOM 6523 C CA . ASP B 1 293 ? 23.234 37.844 3.764 1 96.06 293 ASP B CA 1
ATOM 6524 C C . ASP B 1 293 ? 22.266 36.656 3.66 1 96.06 293 ASP B C 1
ATOM 6526 O O . ASP B 1 293 ? 22.453 35.781 2.814 1 96.06 293 ASP B O 1
ATOM 6530 N N . GLY B 1 294 ? 21.391 36.656 4.547 1 96.75 294 GLY B N 1
ATOM 6531 C CA . GLY B 1 294 ? 20.406 35.594 4.562 1 96.75 294 GLY B CA 1
ATOM 6532 C C . GLY B 1 294 ? 19.016 36.031 4.957 1 96.75 294 GLY B C 1
ATOM 6533 O O . GLY B 1 294 ? 18.828 37.219 5.309 1 96.75 294 GLY B O 1
ATOM 6534 N N . SER B 1 295 ? 18.078 35.219 4.785 1 98.06 295 SER B N 1
ATOM 6535 C CA . SER B 1 295 ? 16.703 35.531 5.133 1 98.06 295 SER B CA 1
ATOM 6536 C C . SER B 1 295 ? 15.977 34.344 5.727 1 98.06 295 SER B C 1
ATOM 6538 O O . SER B 1 295 ? 16.25 33.188 5.363 1 98.06 295 SER B O 1
ATOM 6540 N N . VAL B 1 296 ? 15.102 34.594 6.656 1 98.5 296 VAL B N 1
ATOM 6541 C CA . VAL B 1 296 ? 14.266 33.594 7.32 1 98.5 296 VAL B CA 1
ATOM 6542 C C . VAL B 1 296 ? 12.805 34 7.273 1 98.5 296 VAL B C 1
ATOM 6544 O O . VAL B 1 296 ? 12.484 35.156 7.539 1 98.5 296 VAL B O 1
ATOM 6547 N N . LEU B 1 297 ? 11.984 33.094 6.844 1 98.38 297 LEU B N 1
ATOM 6548 C CA . LEU B 1 297 ? 10.547 33.344 6.82 1 98.38 297 LEU B CA 1
ATOM 6549 C C . LEU B 1 297 ? 9.891 32.844 8.094 1 98.38 297 LEU B C 1
ATOM 6551 O O . LEU B 1 297 ? 10.203 31.734 8.562 1 98.38 297 LEU B O 1
ATOM 6555 N N . PHE B 1 298 ? 9.039 33.656 8.68 1 98 298 PHE B N 1
ATOM 6556 C CA . PHE B 1 298 ? 8.312 33.281 9.891 1 98 298 PHE B CA 1
ATOM 6557 C C . PHE B 1 298 ? 6.812 33.438 9.688 1 98 298 PHE B C 1
ATOM 6559 O O . PHE B 1 298 ? 6.32 34.562 9.531 1 98 298 PHE B O 1
ATOM 6566 N N . SER B 1 299 ? 6.113 32.312 9.664 1 95.75 299 SER B N 1
ATOM 6567 C CA . SER B 1 299 ? 4.66 32.312 9.508 1 95.75 299 SER B CA 1
ATOM 6568 C C . SER B 1 299 ? 4.023 31.188 10.312 1 95.75 299 SER B C 1
ATOM 6570 O O . SER B 1 299 ? 4.441 30.031 10.227 1 95.75 299 SER B O 1
ATOM 6572 N N . LEU B 1 300 ? 3.02 31.484 11.086 1 91 300 LEU B N 1
ATOM 6573 C CA . LEU B 1 300 ? 2.318 30.484 11.867 1 91 300 LEU B CA 1
ATOM 6574 C C . LEU B 1 300 ? 0.934 30.203 11.289 1 91 300 LEU B C 1
ATOM 6576 O O . LEU B 1 300 ? -0.007 29.906 12.031 1 91 300 LEU B O 1
ATOM 6580 N N . GLY B 1 301 ? 0.803 30.453 10.023 1 82.06 301 GLY B N 1
ATOM 6581 C CA . GLY B 1 301 ? -0.423 30.109 9.312 1 82.06 301 GLY B CA 1
ATOM 6582 C C . GLY B 1 301 ? -1.562 31.078 9.602 1 82.06 301 GLY B C 1
ATOM 6583 O O . GLY B 1 301 ? -1.353 32.125 10.195 1 82.06 301 GLY B O 1
ATOM 6584 N N . SER B 1 302 ? -2.752 30.75 9.188 1 71.25 302 SER B N 1
ATOM 6585 C CA . SER B 1 302 ? -3.916 31.625 9.289 1 71.25 302 SER B CA 1
ATOM 6586 C C . SER B 1 302 ? -4.625 31.453 10.625 1 71.25 302 SER B C 1
ATOM 6588 O O . SER B 1 302 ? -5.375 32.312 11.062 1 71.25 302 SER B O 1
ATOM 6590 N N . LEU B 1 303 ? -4.309 30.406 11.25 1 71.12 303 LEU B N 1
ATOM 6591 C CA . LEU B 1 303 ? -5.086 30.094 12.445 1 71.12 303 LEU B CA 1
ATOM 6592 C C . LEU B 1 303 ? -4.438 30.703 13.688 1 71.12 303 LEU B C 1
ATOM 6594 O O . LEU B 1 303 ? -5.137 31.109 14.617 1 71.12 303 LEU B O 1
ATOM 6598 N N . ALA B 1 304 ? -3.139 30.828 13.648 1 78.88 304 ALA B N 1
ATOM 6599 C CA . ALA B 1 304 ? -2.443 31.359 14.812 1 78.88 304 ALA B CA 1
ATOM 6600 C C . ALA B 1 304 ? -2.193 32.844 14.664 1 78.88 304 ALA B C 1
ATOM 6602 O O . ALA B 1 304 ? -1.26 33.281 13.977 1 78.88 304 ALA B O 1
ATOM 6603 N N . LYS B 1 305 ? -2.973 33.562 15.391 1 82.81 305 LYS B N 1
ATOM 6604 C CA . LYS B 1 305 ? -2.836 35.031 15.352 1 82.81 305 LYS B CA 1
ATOM 6605 C C . LYS B 1 305 ? -1.685 35.5 16.234 1 82.81 305 LYS B C 1
ATOM 6607 O O . LYS B 1 305 ? -1.616 35.125 17.422 1 82.81 305 LYS B O 1
ATOM 6612 N N . THR B 1 306 ? -0.881 36.25 15.633 1 86.94 306 THR B N 1
ATOM 6613 C CA . THR B 1 306 ? 0.273 36.781 16.359 1 86.94 306 THR B CA 1
ATOM 6614 C C . THR B 1 306 ? -0.171 37.656 17.516 1 86.94 306 THR B C 1
ATOM 6616 O O . THR B 1 306 ? 0.521 37.75 18.547 1 86.94 306 THR B O 1
ATOM 6619 N N . SER B 1 307 ? -1.333 38.25 17.391 1 86.81 307 SER B N 1
ATOM 6620 C CA . SER B 1 307 ? -1.856 39.125 18.438 1 86.81 307 SER B CA 1
ATOM 6621 C C . SER B 1 307 ? -2.158 38.312 19.703 1 86.81 307 SER B C 1
ATOM 6623 O O . SER B 1 307 ? -2.209 38.875 20.812 1 86.81 307 SER B O 1
ATOM 6625 N N . LEU B 1 308 ? -2.369 37.031 19.516 1 86.31 308 LEU B N 1
ATOM 6626 C CA . LEU B 1 308 ? -2.688 36.156 20.641 1 86.31 308 LEU B CA 1
ATOM 6627 C C . LEU B 1 308 ? -1.426 35.531 21.219 1 86.31 308 LEU B C 1
ATOM 6629 O O . LEU B 1 308 ? -1.472 34.875 22.266 1 86.31 308 LEU B O 1
ATOM 6633 N N . MET B 1 309 ? -0.327 35.75 20.578 1 90.88 309 MET B N 1
ATOM 6634 C CA . MET B 1 309 ? 0.941 35.188 21.047 1 90.88 309 MET B CA 1
ATOM 6635 C C . MET B 1 309 ? 1.34 35.812 22.391 1 90.88 309 MET B C 1
ATOM 6637 O O . MET B 1 309 ? 1.311 37.031 22.562 1 90.88 309 MET B O 1
ATOM 6641 N N . PRO B 1 310 ? 1.672 34.969 23.312 1 91 310 PRO B N 1
ATOM 6642 C CA . PRO B 1 310 ? 2.143 35.5 24.594 1 91 310 PRO B CA 1
ATOM 6643 C C . PRO B 1 310 ? 3.32 36.469 24.422 1 91 310 PRO B C 1
ATOM 6645 O O . PRO B 1 310 ? 4.207 36.219 23.594 1 91 310 PRO B O 1
ATOM 6648 N N . LEU B 1 311 ? 3.289 37.469 25.25 1 92.69 311 LEU B N 1
ATOM 6649 C CA . LEU B 1 311 ? 4.301 38.5 25.141 1 92.69 311 LEU B CA 1
ATOM 6650 C C . LEU B 1 311 ? 5.699 37.938 25.328 1 92.69 311 LEU B C 1
ATOM 6652 O O . LEU B 1 311 ? 6.637 38.344 24.641 1 92.69 311 LEU B O 1
ATOM 6656 N N . GLU B 1 312 ? 5.801 37.031 26.266 1 94.44 312 GLU B N 1
ATOM 6657 C CA . GLU B 1 312 ? 7.098 36.406 26.531 1 94.44 312 GLU B CA 1
ATOM 6658 C C . GLU B 1 312 ? 7.609 35.656 25.297 1 94.44 312 GLU B C 1
ATOM 6660 O O . GLU B 1 312 ? 8.797 35.719 24.969 1 94.44 312 GLU B O 1
ATOM 6665 N N . MET B 1 313 ? 6.73 35 24.656 1 94.69 313 MET B N 1
ATOM 6666 C CA . MET B 1 313 ? 7.082 34.281 23.438 1 94.69 313 MET B CA 1
ATOM 6667 C C . MET B 1 313 ? 7.488 35.25 22.328 1 94.69 313 MET B C 1
ATOM 6669 O O . MET B 1 313 ? 8.5 35.031 21.672 1 94.69 313 MET B O 1
ATOM 6673 N N . LYS B 1 314 ? 6.715 36.219 22.141 1 94.69 314 LYS B N 1
ATOM 6674 C CA . LYS B 1 314 ? 6.988 37.25 21.125 1 94.69 314 LYS B CA 1
ATOM 6675 C C . LYS B 1 314 ? 8.359 37.875 21.344 1 94.69 314 LYS B C 1
ATOM 6677 O O . LYS B 1 314 ? 9.141 38.031 20.406 1 94.69 314 LYS B O 1
ATOM 6682 N N . ASN B 1 315 ? 8.609 38.219 22.562 1 96.31 315 ASN B N 1
ATOM 6683 C CA . ASN B 1 315 ? 9.891 38.844 22.906 1 96.31 315 ASN B CA 1
ATOM 6684 C C . ASN B 1 315 ? 11.047 37.875 22.688 1 96.31 315 ASN B C 1
ATOM 6686 O O . ASN B 1 315 ? 12.141 38.281 22.281 1 96.31 315 ASN B O 1
ATOM 6690 N N . ALA B 1 316 ? 10.797 36.656 22.984 1 97.62 316 ALA B N 1
ATOM 6691 C CA . ALA B 1 316 ? 11.836 35.656 22.781 1 97.62 316 ALA B CA 1
ATOM 6692 C C . ALA B 1 316 ? 12.273 35.594 21.312 1 97.62 316 ALA B C 1
ATOM 6694 O O . ALA B 1 316 ? 13.469 35.531 21.016 1 97.62 316 ALA B O 1
ATOM 6695 N N . PHE B 1 317 ? 11.328 35.625 20.422 1 97.81 317 PHE B N 1
ATOM 6696 C CA . PHE B 1 317 ? 11.648 35.594 19 1 97.81 317 PHE B CA 1
ATOM 6697 C C . PHE B 1 317 ? 12.391 36.844 18.594 1 97.81 317 PHE B C 1
ATOM 6699 O O . PHE B 1 317 ? 13.414 36.781 17.906 1 97.81 317 PHE B O 1
ATOM 6706 N N . ILE B 1 318 ? 11.883 37.969 19.078 1 97.75 318 ILE B N 1
ATOM 6707 C CA . ILE B 1 318 ? 12.43 39.281 18.688 1 97.75 318 ILE B CA 1
ATOM 6708 C C . ILE B 1 318 ? 13.883 39.375 19.172 1 97.75 318 ILE B C 1
ATOM 6710 O O . ILE B 1 318 ? 14.773 39.719 18.391 1 97.75 318 ILE B O 1
ATOM 6714 N N . GLU B 1 319 ? 14.078 39.031 20.391 1 98.19 319 GLU B N 1
ATOM 6715 C CA . GLU B 1 319 ? 15.422 39.094 20.953 1 98.19 319 GLU B CA 1
ATOM 6716 C C . GLU B 1 319 ? 16.359 38.094 20.297 1 98.19 319 GLU B C 1
ATOM 6718 O O . GLU B 1 319 ? 17.547 38.406 20.094 1 98.19 319 GLU B O 1
ATOM 6723 N N . ALA B 1 320 ? 15.875 36.938 20 1 98.56 320 ALA B N 1
ATOM 6724 C CA . ALA B 1 320 ? 16.688 35.969 19.312 1 98.56 320 ALA B CA 1
ATOM 6725 C C . ALA B 1 320 ? 17.062 36.438 17.906 1 98.56 320 ALA B C 1
ATOM 6727 O O . ALA B 1 320 ? 18.203 36.312 17.484 1 98.56 320 ALA B O 1
ATOM 6728 N N . PHE B 1 321 ? 16.094 37 17.172 1 98.5 321 PHE B N 1
ATOM 6729 C CA . PHE B 1 321 ? 16.328 37.469 15.805 1 98.5 321 PHE B CA 1
ATOM 6730 C C . PHE B 1 321 ? 17.375 38.594 15.797 1 98.5 321 PHE B C 1
ATOM 6732 O O . PHE B 1 321 ? 18.172 38.656 14.867 1 98.5 321 PHE B O 1
ATOM 6739 N N . ALA B 1 322 ? 17.344 39.344 16.812 1 97.81 322 ALA B N 1
ATOM 6740 C CA . ALA B 1 322 ? 18.281 40.469 16.922 1 97.81 322 ALA B CA 1
ATOM 6741 C C . ALA B 1 322 ? 19.719 39.969 16.984 1 97.81 322 ALA B C 1
ATOM 6743 O O . ALA B 1 322 ? 20.656 40.688 16.609 1 97.81 322 ALA B O 1
ATOM 6744 N N . LYS B 1 323 ? 19.922 38.844 17.438 1 97.81 323 LYS B N 1
ATOM 6745 C CA . LYS B 1 323 ? 21.25 38.25 17.578 1 97.81 323 LYS B CA 1
ATOM 6746 C C . LYS B 1 323 ? 21.797 37.781 16.234 1 97.81 323 LYS B C 1
ATOM 6748 O O . LYS B 1 323 ? 22.969 37.438 16.125 1 97.81 323 LYS B O 1
ATOM 6753 N N . PHE B 1 324 ? 21.047 37.812 15.195 1 97.94 324 PHE B N 1
ATOM 6754 C CA . PHE B 1 324 ? 21.453 37.438 13.844 1 97.94 324 PHE B CA 1
ATOM 6755 C C . PHE B 1 324 ? 21.281 38.625 12.883 1 97.94 324 PHE B C 1
ATOM 6757 O O . PHE B 1 324 ? 20.5 38.531 11.93 1 97.94 324 PHE B O 1
ATOM 6764 N N . PRO B 1 325 ? 22.031 39.625 13.023 1 96.75 325 PRO B N 1
ATOM 6765 C CA . PRO B 1 325 ? 21.828 40.844 12.25 1 96.75 325 PRO B CA 1
ATOM 6766 C C . PRO B 1 325 ? 22.109 40.656 10.758 1 96.75 325 PRO B C 1
ATOM 6768 O O . PRO B 1 325 ? 21.703 41.5 9.938 1 96.75 325 PRO B O 1
ATOM 6771 N N . ASN B 1 326 ? 22.766 39.625 10.359 1 97.12 326 ASN B N 1
ATOM 6772 C CA . ASN B 1 326 ? 23.078 39.375 8.961 1 97.12 326 ASN B CA 1
ATOM 6773 C C . ASN B 1 326 ? 21.938 38.656 8.242 1 97.12 326 ASN B C 1
ATOM 6775 O O . ASN B 1 326 ? 22.016 38.406 7.043 1 97.12 326 ASN B O 1
ATOM 6779 N N . TYR B 1 327 ? 20.844 38.375 9.016 1 97.94 327 TYR B N 1
ATOM 6780 C CA . TYR B 1 327 ? 19.672 37.75 8.438 1 97.94 327 TYR B CA 1
ATOM 6781 C C . TYR B 1 327 ? 18.453 38.688 8.508 1 97.94 327 TYR B C 1
ATOM 6783 O O . TYR B 1 327 ? 18.25 39.344 9.516 1 97.94 327 TYR B O 1
ATOM 6791 N N . THR B 1 328 ? 17.703 38.75 7.441 1 98.38 328 THR B N 1
ATOM 6792 C CA . THR B 1 328 ? 16.391 39.375 7.465 1 98.38 328 THR B CA 1
ATOM 6793 C C . THR B 1 328 ? 15.312 38.375 7.879 1 98.38 328 THR B C 1
ATOM 6795 O O . THR B 1 328 ? 15.203 37.312 7.301 1 98.38 328 THR B O 1
ATOM 6798 N N . PHE B 1 329 ? 14.578 38.75 8.906 1 98.31 329 PHE B N 1
ATOM 6799 C CA . PHE B 1 329 ? 13.453 37.938 9.336 1 98.31 329 PHE B CA 1
ATOM 6800 C C . PHE B 1 329 ? 12.141 38.5 8.852 1 98.31 329 PHE B C 1
ATOM 6802 O O . PHE B 1 329 ? 11.703 39.562 9.328 1 98.31 329 PHE B O 1
ATOM 6809 N N . ILE B 1 330 ? 11.539 37.875 7.898 1 97.81 330 ILE B N 1
ATOM 6810 C CA . ILE B 1 330 ? 10.234 38.281 7.391 1 97.81 330 ILE B CA 1
ATOM 6811 C C . ILE B 1 330 ? 9.125 37.594 8.188 1 97.81 330 ILE B C 1
ATOM 6813 O O . ILE B 1 330 ? 8.914 36.375 8.055 1 97.81 330 ILE B O 1
ATOM 6817 N N . TRP B 1 331 ? 8.422 38.312 8.969 1 97.12 331 TRP B N 1
ATOM 6818 C CA . TRP B 1 331 ? 7.461 37.781 9.922 1 97.12 331 TRP B CA 1
ATOM 6819 C C . TRP B 1 331 ? 6.035 38.156 9.523 1 97.12 331 TRP B C 1
ATOM 6821 O O . TRP B 1 331 ? 5.645 39.312 9.578 1 97.12 331 TRP B O 1
ATOM 6831 N N . LYS B 1 332 ? 5.23 37.125 9.102 1 95.88 332 LYS B N 1
ATOM 6832 C CA . LYS B 1 332 ? 3.814 37.344 8.828 1 95.88 332 LYS B CA 1
ATOM 6833 C C . LYS B 1 332 ? 3.025 37.5 10.125 1 95.88 332 LYS B C 1
ATOM 6835 O O . LYS B 1 332 ? 3.012 36.625 10.969 1 95.88 332 LYS B O 1
ATOM 6840 N N . VAL B 1 333 ? 2.404 38.625 10.273 1 93.19 333 VAL B N 1
ATOM 6841 C CA . VAL B 1 333 ? 1.616 38.906 11.461 1 93.19 333 VAL B CA 1
ATOM 6842 C C . VAL B 1 333 ? 0.182 39.25 11.07 1 93.19 333 VAL B C 1
ATOM 6844 O O . VAL B 1 333 ? -0.098 39.5 9.898 1 93.19 333 VAL B O 1
ATOM 6847 N N . ASP B 1 334 ? -0.733 39.031 11.984 1 87.94 334 ASP B N 1
ATOM 6848 C CA . ASP B 1 334 ? -2.115 39.375 11.68 1 87.94 334 ASP B CA 1
ATOM 6849 C C . ASP B 1 334 ? -2.305 40.906 11.688 1 87.94 334 ASP B C 1
ATOM 6851 O O . ASP B 1 334 ? -1.451 41.625 12.188 1 87.94 334 ASP B O 1
ATOM 6855 N N . ALA B 1 335 ? -3.332 41.344 11.117 1 83.44 335 ALA B N 1
ATOM 6856 C CA . ALA B 1 335 ? -3.605 42.781 10.883 1 83.44 335 ALA B CA 1
ATOM 6857 C C . ALA B 1 335 ? -3.576 43.562 12.188 1 83.44 335 ALA B C 1
ATOM 6859 O O . ALA B 1 335 ? -3.158 44.719 12.219 1 83.44 335 ALA B O 1
ATOM 6860 N N . ASP B 1 336 ? -3.867 42.938 13.211 1 83 336 ASP B N 1
ATOM 6861 C CA . ASP B 1 336 ? -3.943 43.625 14.508 1 83 336 ASP B CA 1
ATOM 6862 C C . ASP B 1 336 ? -2.551 43.844 15.086 1 83 336 ASP B C 1
ATOM 6864 O O . ASP B 1 336 ? -2.361 44.719 15.922 1 83 336 ASP B O 1
ATOM 6868 N N . ALA B 1 337 ? -1.646 43.062 14.609 1 87.5 337 ALA B N 1
ATOM 6869 C CA . ALA B 1 337 ? -0.316 43.094 15.211 1 87.5 337 ALA B CA 1
ATOM 6870 C C . ALA B 1 337 ? 0.654 43.906 14.359 1 87.5 337 ALA B C 1
ATOM 6872 O O . ALA B 1 337 ? 1.739 44.281 14.82 1 87.5 337 ALA B O 1
ATOM 6873 N N . ILE B 1 338 ? 0.295 44.281 13.18 1 87.81 338 ILE B N 1
ATOM 6874 C CA . ILE B 1 338 ? 1.218 44.844 12.195 1 87.81 338 ILE B CA 1
ATOM 6875 C C . ILE B 1 338 ? 1.806 46.156 12.734 1 87.81 338 ILE B C 1
ATOM 6877 O O . ILE B 1 338 ? 2.949 46.5 12.43 1 87.81 338 ILE B O 1
ATOM 6881 N N . ASN B 1 339 ? 1.086 46.875 13.609 1 87.31 339 ASN B N 1
ATOM 6882 C CA . ASN B 1 339 ? 1.532 48.156 14.109 1 87.31 339 ASN B CA 1
ATOM 6883 C C . ASN B 1 339 ? 2.139 48.031 15.5 1 87.31 339 ASN B C 1
ATOM 6885 O O . ASN B 1 339 ? 2.402 49.062 16.156 1 87.31 339 ASN B O 1
ATOM 6889 N N . ASP B 1 340 ? 2.264 46.906 15.906 1 89.69 340 ASP B N 1
ATOM 6890 C CA . ASP B 1 340 ? 2.916 46.688 17.188 1 89.69 340 ASP B CA 1
ATOM 6891 C C . ASP B 1 340 ? 4.352 47.219 17.172 1 89.69 340 ASP B C 1
ATOM 6893 O O . ASP B 1 340 ? 5.188 46.719 16.422 1 89.69 340 ASP B O 1
ATOM 6897 N N . PRO B 1 341 ? 4.676 48.188 17.984 1 90.94 341 PRO B N 1
ATOM 6898 C CA . PRO B 1 341 ? 6.008 48.781 17.969 1 90.94 341 PRO B CA 1
ATOM 6899 C C . PRO B 1 341 ? 7.121 47.812 18.297 1 90.94 341 PRO B C 1
ATOM 6901 O O . PRO B 1 341 ? 8.258 47.969 17.844 1 90.94 341 PRO B O 1
ATOM 6904 N N . ILE B 1 342 ? 6.816 46.812 19.016 1 91.5 342 ILE B N 1
ATOM 6905 C CA . ILE B 1 342 ? 7.832 45.844 19.453 1 91.5 342 ILE B CA 1
ATOM 6906 C C . ILE B 1 342 ? 8.414 45.125 18.234 1 91.5 342 ILE B C 1
ATOM 6908 O O . ILE B 1 342 ? 9.578 44.719 18.234 1 91.5 342 ILE B O 1
ATOM 6912 N N . LEU B 1 343 ? 7.641 45.031 17.188 1 92.62 343 LEU B N 1
ATOM 6913 C CA . LEU B 1 343 ? 8.062 44.344 15.969 1 92.62 343 LEU B CA 1
ATOM 6914 C C . LEU B 1 343 ? 9 45.219 15.141 1 92.62 343 LEU B C 1
ATOM 6916 O O . LEU B 1 343 ? 9.648 44.719 14.211 1 92.62 343 LEU B O 1
ATOM 6920 N N . LYS B 1 344 ? 9.141 46.469 15.523 1 92.44 344 LYS B N 1
ATOM 6921 C CA . LYS B 1 344 ? 9.984 47.406 14.797 1 92.44 344 LYS B CA 1
ATOM 6922 C C . LYS B 1 344 ? 11.258 47.719 15.578 1 92.44 344 LYS B C 1
ATOM 6924 O O . LYS B 1 344 ? 12.055 48.562 15.172 1 92.44 344 LYS B O 1
ATOM 6929 N N . ARG B 1 345 ? 11.438 47.062 16.609 1 93.81 345 ARG B N 1
ATOM 6930 C CA . ARG B 1 345 ? 12.539 47.312 17.531 1 93.81 345 ARG B CA 1
ATOM 6931 C C . ARG B 1 345 ? 13.883 47.125 16.844 1 93.81 345 ARG B C 1
ATOM 6933 O O . ARG B 1 345 ? 14.859 47.812 17.156 1 93.81 345 ARG B O 1
ATOM 6940 N N . TYR B 1 346 ? 14.023 46.156 16 1 96.31 346 TYR B N 1
ATOM 6941 C CA . TYR B 1 346 ? 15.281 45.844 15.32 1 96.31 346 TYR B CA 1
ATOM 6942 C C . TYR B 1 346 ? 15.109 45.906 13.812 1 96.31 346 TYR B C 1
ATOM 6944 O O . TYR B 1 346 ? 14.094 45.469 13.273 1 96.31 346 TYR B O 1
ATOM 6952 N N . PRO B 1 347 ? 16.062 46.406 13.07 1 96.06 347 PRO B N 1
ATOM 6953 C CA . PRO B 1 347 ? 15.914 46.656 11.633 1 96.06 347 PRO B CA 1
ATOM 6954 C C . PRO B 1 347 ? 15.828 45.375 10.797 1 96.06 347 PRO B C 1
ATOM 6956 O O . PRO B 1 347 ? 15.336 45.406 9.664 1 96.06 347 PRO B O 1
ATOM 6959 N N . ASN B 1 348 ? 16.328 44.281 11.312 1 97.81 348 ASN B N 1
ATOM 6960 C CA . ASN B 1 348 ? 16.344 43.062 10.508 1 97.81 348 ASN B CA 1
ATOM 6961 C C . ASN B 1 348 ? 15.039 42.281 10.656 1 97.81 348 ASN B C 1
ATOM 6963 O O . ASN B 1 348 ? 14.898 41.188 10.094 1 97.81 348 ASN B O 1
ATOM 6967 N N . ILE B 1 349 ? 14.117 42.75 11.453 1 97.62 349 ILE B N 1
ATOM 6968 C CA . ILE B 1 349 ? 12.797 42.156 11.578 1 97.62 349 ILE B CA 1
ATOM 6969 C C . ILE B 1 349 ? 11.797 42.938 10.727 1 97.62 349 ILE B C 1
ATOM 6971 O O . ILE B 1 349 ? 11.586 44.125 10.945 1 97.62 349 ILE B O 1
ATOM 6975 N N . LYS B 1 350 ? 11.25 42.281 9.797 1 96.81 350 LYS B N 1
ATOM 6976 C CA . LYS B 1 350 ? 10.281 42.875 8.883 1 96.81 350 LYS B CA 1
ATOM 6977 C C . LYS B 1 350 ? 8.906 42.25 9.039 1 96.81 350 LYS B C 1
ATOM 6979 O O . LYS B 1 350 ? 8.625 41.188 8.453 1 96.81 350 LYS B O 1
ATOM 6984 N N . ALA B 1 351 ? 7.988 42.906 9.711 1 95.56 351 ALA B N 1
ATOM 6985 C CA . ALA B 1 351 ? 6.625 42.406 9.891 1 95.56 351 ALA B CA 1
ATOM 6986 C C . ALA B 1 351 ? 5.746 42.75 8.695 1 95.56 351 ALA B C 1
ATOM 6988 O O . ALA B 1 351 ? 5.785 43.875 8.203 1 95.56 351 ALA B O 1
ATOM 6989 N N . VAL B 1 352 ? 5.047 41.781 8.219 1 94.38 352 VAL B N 1
ATOM 6990 C CA . VAL B 1 352 ? 4.129 42 7.105 1 94.38 352 VAL B CA 1
ATOM 6991 C C . VAL B 1 352 ? 2.777 41.344 7.414 1 94.38 352 VAL B C 1
ATOM 6993 O O . VAL B 1 352 ? 2.711 40.344 8.102 1 94.38 352 VAL B O 1
ATOM 6996 N N . SER B 1 353 ? 1.674 41.906 6.902 1 91.44 353 SER B N 1
ATOM 6997 C CA . SER B 1 353 ? 0.34 41.375 7.168 1 91.44 353 SER B CA 1
ATOM 6998 C C . SER B 1 353 ? -0.032 40.281 6.172 1 91.44 353 SER B C 1
ATOM 7000 O O . SER B 1 353 ? -0.951 39.5 6.414 1 91.44 353 SER B O 1
ATOM 7002 N N . TRP B 1 354 ? 0.553 40.312 5.086 1 90.5 354 TRP B N 1
ATOM 7003 C CA . TRP B 1 354 ? 0.358 39.312 4.051 1 90.5 354 TRP B CA 1
ATOM 7004 C C . TRP B 1 354 ? 1.635 39.125 3.244 1 90.5 354 TRP B C 1
ATOM 7006 O O . TRP B 1 354 ? 2.445 40.031 3.109 1 90.5 354 TRP B O 1
ATOM 7016 N N . MET B 1 355 ? 1.844 37.906 2.74 1 93 355 MET B N 1
ATOM 7017 C CA . MET B 1 355 ? 2.979 37.594 1.869 1 93 355 MET B CA 1
ATOM 7018 C C . MET B 1 355 ? 2.703 36.375 1.01 1 93 355 MET B C 1
ATOM 7020 O O . MET B 1 355 ? 1.929 35.5 1.401 1 93 355 MET B O 1
ATOM 7024 N N . PRO B 1 356 ? 3.262 36.312 -0.204 1 95.5 356 PRO B N 1
ATOM 7025 C CA . PRO B 1 356 ? 3.186 35.094 -1.014 1 95.5 356 PRO B CA 1
ATOM 7026 C C . PRO B 1 356 ? 4.125 33.969 -0.519 1 95.5 356 PRO B C 1
ATOM 7028 O O . PRO B 1 356 ? 5.148 33.719 -1.154 1 95.5 356 PRO B O 1
ATOM 7031 N N . GLN B 1 357 ? 3.732 33.344 0.507 1 95.81 357 GLN B N 1
ATOM 7032 C CA . GLN B 1 357 ? 4.562 32.406 1.26 1 95.81 357 GLN B CA 1
ATOM 7033 C C . GLN B 1 357 ? 5.219 31.391 0.336 1 95.81 357 GLN B C 1
ATOM 7035 O O . GLN B 1 357 ? 6.434 31.203 0.375 1 95.81 357 GLN B O 1
ATOM 7040 N N . TYR B 1 358 ? 4.406 30.766 -0.523 1 96.19 358 TYR B N 1
ATOM 7041 C CA . TYR B 1 358 ? 4.918 29.703 -1.385 1 96.19 358 TYR B CA 1
ATOM 7042 C C . TYR B 1 358 ? 5.945 30.25 -2.371 1 96.19 358 TYR B C 1
ATOM 7044 O O . TYR B 1 358 ? 6.977 29.609 -2.615 1 96.19 358 TYR B O 1
ATOM 7052 N N . ASP B 1 359 ? 5.695 31.406 -2.916 1 97.75 359 ASP B N 1
ATOM 7053 C CA . ASP B 1 359 ? 6.617 32.031 -3.861 1 97.75 359 ASP B CA 1
ATOM 7054 C C . ASP B 1 359 ? 7.926 32.406 -3.176 1 97.75 359 ASP B C 1
ATOM 7056 O O . ASP B 1 359 ? 9 32.281 -3.762 1 97.75 359 ASP B O 1
ATOM 7060 N N . LEU B 1 360 ? 7.816 32.906 -2.004 1 97.88 360 LEU B N 1
ATOM 7061 C CA . LEU B 1 360 ? 9.008 33.219 -1.241 1 97.88 360 LEU B CA 1
ATOM 7062 C C . LEU B 1 360 ? 9.852 31.984 -0.965 1 97.88 360 LEU B C 1
ATOM 7064 O O . LEU B 1 360 ? 11.07 32 -1.133 1 97.88 360 LEU B O 1
ATOM 7068 N N . LEU B 1 361 ? 9.172 30.953 -0.596 1 98.06 361 LEU B N 1
ATOM 7069 C CA . LEU B 1 361 ? 9.859 29.688 -0.325 1 98.06 361 LEU B CA 1
ATOM 7070 C C . LEU B 1 361 ? 10.562 29.172 -1.574 1 98.06 361 LEU B C 1
ATOM 7072 O O . LEU B 1 361 ? 11.688 28.672 -1.493 1 98.06 361 LEU B O 1
ATOM 7076 N N . ARG B 1 362 ? 10.016 29.391 -2.693 1 97.5 362 ARG B N 1
ATOM 7077 C CA . ARG B 1 362 ? 10.508 28.844 -3.949 1 97.5 362 ARG B CA 1
ATOM 7078 C C . ARG B 1 362 ? 11.562 29.75 -4.574 1 97.5 362 ARG B C 1
ATOM 7080 O O . ARG B 1 362 ? 12.164 29.406 -5.594 1 97.5 362 ARG B O 1
ATOM 7087 N N . ASP B 1 363 ? 11.828 30.875 -3.996 1 96.75 363 ASP B N 1
ATOM 7088 C CA . ASP B 1 363 ? 12.711 31.891 -4.578 1 96.75 363 ASP B CA 1
ATOM 7089 C C . ASP B 1 363 ? 14.164 31.406 -4.578 1 96.75 363 ASP B C 1
ATOM 7091 O O . ASP B 1 363 ? 14.938 31.766 -5.465 1 96.75 363 ASP B O 1
ATOM 7095 N N . GLY B 1 364 ? 14.57 30.625 -3.639 1 95.31 364 GLY B N 1
ATOM 7096 C CA . GLY B 1 364 ? 15.914 30.062 -3.58 1 95.31 364 GLY B CA 1
ATOM 7097 C C . GLY B 1 364 ? 16.828 30.797 -2.619 1 95.31 364 GLY B C 1
ATOM 7098 O O . GLY B 1 364 ? 17.922 30.328 -2.309 1 95.31 364 GLY B O 1
ATOM 7099 N N . ARG B 1 365 ? 16.484 32.031 -2.096 1 96.31 365 ARG B N 1
ATOM 7100 C CA . ARG B 1 365 ? 17.375 32.844 -1.255 1 96.31 365 ARG B CA 1
ATOM 7101 C C . ARG B 1 365 ? 17.016 32.688 0.219 1 96.31 365 ARG B C 1
ATOM 7103 O O . ARG B 1 365 ? 17.688 33.219 1.091 1 96.31 365 ARG B O 1
ATOM 7110 N N . LEU B 1 366 ? 15.891 31.828 0.594 1 97.56 366 LEU B N 1
ATOM 7111 C CA . LEU B 1 366 ? 15.516 31.609 1.985 1 97.56 366 LEU B CA 1
ATOM 7112 C C . LEU B 1 366 ? 16.391 30.516 2.609 1 97.56 366 LEU B C 1
ATOM 7114 O O . LEU B 1 366 ? 16.594 29.453 2.012 1 97.56 366 LEU B O 1
ATOM 7118 N N . ASN B 1 367 ? 16.797 30.844 3.816 1 97.75 367 ASN B N 1
ATOM 7119 C CA . ASN B 1 367 ? 17.656 29.891 4.531 1 97.75 367 ASN B CA 1
ATOM 7120 C C . ASN B 1 367 ? 16.844 29 5.457 1 97.75 367 ASN B C 1
ATOM 7122 O O . ASN B 1 367 ? 17.266 27.891 5.785 1 97.75 367 ASN B O 1
ATOM 7126 N N . ALA B 1 368 ? 15.727 29.5 5.875 1 98.25 368 ALA B N 1
ATOM 7127 C CA . ALA B 1 368 ? 14.914 28.734 6.82 1 98.25 368 ALA B CA 1
ATOM 7128 C C . ALA B 1 368 ? 13.469 29.219 6.824 1 98.25 368 ALA B C 1
ATOM 7130 O O . ALA B 1 368 ? 13.18 30.344 6.383 1 98.25 368 ALA B O 1
ATOM 7131 N N . PHE B 1 369 ? 12.594 28.375 7.254 1 98.69 369 PHE B N 1
ATOM 7132 C CA . PHE B 1 369 ? 11.172 28.656 7.418 1 98.69 369 PHE B CA 1
ATOM 7133 C C . PHE B 1 369 ? 10.711 28.297 8.82 1 98.69 369 PHE B C 1
ATOM 7135 O O . PHE B 1 369 ? 10.766 27.125 9.227 1 98.69 369 PHE B O 1
ATOM 7142 N N . ILE B 1 370 ? 10.352 29.266 9.609 1 98.31 370 ILE B N 1
ATOM 7143 C CA . ILE B 1 370 ? 9.758 29.016 10.922 1 98.31 370 ILE B CA 1
ATOM 7144 C C . ILE B 1 370 ? 8.242 28.891 10.789 1 98.31 370 ILE B C 1
ATOM 7146 O O . ILE B 1 370 ? 7.57 29.828 10.359 1 98.31 370 ILE B O 1
ATOM 7150 N N . THR B 1 371 ? 7.672 27.734 11.18 1 96.94 371 THR B N 1
ATOM 7151 C CA . THR B 1 371 ? 6.262 27.469 10.93 1 96.94 371 THR B CA 1
ATOM 7152 C C . THR B 1 371 ? 5.668 26.625 12.055 1 96.94 371 THR B C 1
ATOM 7154 O O . THR B 1 371 ? 6.402 26.062 12.867 1 96.94 371 THR B O 1
ATOM 7157 N N . HIS B 1 372 ? 4.355 26.641 12.156 1 93.62 372 HIS B N 1
ATOM 7158 C CA . HIS B 1 372 ? 3.656 25.844 13.148 1 93.62 372 HIS B CA 1
ATOM 7159 C C . HIS B 1 372 ? 3.584 24.375 12.711 1 93.62 372 HIS B C 1
ATOM 7161 O O . HIS B 1 372 ? 3.168 23.516 13.492 1 93.62 372 HIS B O 1
ATOM 7167 N N . GLY B 1 373 ? 3.896 24.109 11.453 1 93.12 373 GLY B N 1
ATOM 7168 C CA . GLY B 1 373 ? 3.984 22.719 11.023 1 93.12 373 GLY B CA 1
ATOM 7169 C C . GLY B 1 373 ? 2.68 22.188 10.453 1 93.12 373 GLY B C 1
ATOM 7170 O O . GLY B 1 373 ? 2.441 20.984 10.461 1 93.12 373 GLY B O 1
ATOM 7171 N N . GLY B 1 374 ? 1.766 23.109 10 1 92.31 374 GLY B N 1
ATOM 7172 C CA . GLY B 1 374 ? 0.632 22.641 9.219 1 92.31 374 GLY B CA 1
ATOM 7173 C C . GLY B 1 374 ? 1.04 21.922 7.949 1 92.31 374 GLY B C 1
ATOM 7174 O O . GLY B 1 374 ? 2.062 22.234 7.344 1 92.31 374 GLY B O 1
ATOM 7175 N N . LEU B 1 375 ? 0.244 21 7.555 1 93 375 LEU B N 1
ATOM 7176 C CA . LEU B 1 375 ? 0.639 20.141 6.453 1 93 375 LEU B CA 1
ATOM 7177 C C . LEU B 1 375 ? 0.824 20.938 5.168 1 93 375 LEU B C 1
ATOM 7179 O O . LEU B 1 375 ? 1.719 20.641 4.371 1 93 375 LEU B O 1
ATOM 7183 N N . ASN B 1 376 ? -0.012 21.906 4.91 1 92.75 376 ASN B N 1
ATOM 7184 C CA . ASN B 1 376 ? 0.158 22.734 3.717 1 92.75 376 ASN B CA 1
ATOM 7185 C C . ASN B 1 376 ? 1.497 23.469 3.725 1 92.75 376 ASN B C 1
ATOM 7187 O O . ASN B 1 376 ? 2.184 23.516 2.703 1 92.75 376 ASN B O 1
ATOM 7191 N N . SER B 1 377 ? 1.829 24.047 4.875 1 95 377 SER B N 1
ATOM 7192 C CA . SER B 1 377 ? 3.111 24.719 5.012 1 95 377 SER B CA 1
ATOM 7193 C C . SER B 1 377 ? 4.273 23.75 4.84 1 95 377 SER B C 1
ATOM 7195 O O . SER B 1 377 ? 5.277 24.094 4.203 1 95 377 SER B O 1
ATOM 7197 N N . ILE B 1 378 ? 4.113 22.641 5.41 1 96.31 378 ILE B N 1
ATOM 7198 C CA . ILE B 1 378 ? 5.152 21.641 5.293 1 96.31 378 ILE B CA 1
ATOM 7199 C C . ILE B 1 378 ? 5.301 21.219 3.832 1 96.31 378 ILE B C 1
ATOM 7201 O O . ILE B 1 378 ? 6.418 21.094 3.32 1 96.31 378 ILE B O 1
ATOM 7205 N N . ASN B 1 379 ? 4.188 20.938 3.174 1 96.44 379 ASN B N 1
ATOM 7206 C CA . ASN B 1 379 ? 4.238 20.594 1.759 1 96.44 379 ASN B CA 1
ATOM 7207 C C . ASN B 1 379 ? 4.945 21.672 0.94 1 96.44 379 ASN B C 1
ATOM 7209 O O . ASN B 1 379 ? 5.75 21.359 0.06 1 96.44 379 ASN B O 1
ATOM 7213 N N . GLU B 1 380 ? 4.664 22.938 1.211 1 96.88 380 GLU B N 1
ATOM 7214 C CA . GLU B 1 380 ? 5.332 24.047 0.521 1 96.88 380 GLU B CA 1
ATOM 7215 C C . GLU B 1 380 ? 6.836 24.016 0.763 1 96.88 380 GLU B C 1
ATOM 7217 O O . GLU B 1 380 ? 7.625 24.156 -0.174 1 96.88 380 GLU B O 1
ATOM 7222 N N . ALA B 1 381 ? 7.188 23.797 1.975 1 98.19 381 ALA B N 1
ATOM 7223 C CA . ALA B 1 381 ? 8.594 23.844 2.361 1 98.19 381 ALA B CA 1
ATOM 7224 C C . ALA B 1 381 ? 9.375 22.688 1.74 1 98.19 381 ALA B C 1
ATOM 7226 O O . ALA B 1 381 ? 10.484 22.875 1.247 1 98.19 381 ALA B O 1
ATOM 7227 N N . ILE B 1 382 ? 8.789 21.469 1.747 1 98.19 382 ILE B N 1
ATOM 7228 C CA . ILE B 1 382 ? 9.531 20.312 1.269 1 98.19 382 ILE B CA 1
ATOM 7229 C C . ILE B 1 382 ? 9.648 20.359 -0.253 1 98.19 382 ILE B C 1
ATOM 7231 O O . ILE B 1 382 ? 10.648 19.922 -0.822 1 98.19 382 ILE B O 1
ATOM 7235 N N . VAL B 1 383 ? 8.68 20.875 -0.932 1 97.56 383 VAL B N 1
ATOM 7236 C CA . VAL B 1 383 ? 8.766 21.047 -2.379 1 97.56 383 VAL B CA 1
ATOM 7237 C C . VAL B 1 383 ? 9.805 22.109 -2.717 1 97.56 383 VAL B C 1
ATOM 7239 O O . VAL B 1 383 ? 10.562 21.969 -3.676 1 97.56 383 VAL B O 1
ATOM 7242 N N . ALA B 1 384 ? 9.875 23.141 -1.887 1 98 384 ALA B N 1
ATOM 7243 C CA . ALA B 1 384 ? 10.805 24.234 -2.104 1 98 384 ALA B CA 1
ATOM 7244 C C . ALA B 1 384 ? 12.219 23.844 -1.697 1 98 384 ALA B C 1
ATOM 7246 O O . ALA B 1 384 ? 13.188 24.5 -2.098 1 98 384 ALA B O 1
ATOM 7247 N N . GLY B 1 385 ? 12.383 22.828 -0.87 1 98.38 385 GLY B N 1
ATOM 7248 C CA . GLY B 1 385 ? 13.688 22.422 -0.369 1 98.38 385 GLY B CA 1
ATOM 7249 C C . GLY B 1 385 ? 14.234 23.344 0.702 1 98.38 385 GLY B C 1
ATOM 7250 O O . GLY B 1 385 ? 15.438 23.609 0.74 1 98.38 385 GLY B O 1
ATOM 7251 N N . VAL B 1 386 ? 13.359 23.875 1.555 1 98.62 386 VAL B N 1
ATOM 7252 C CA . VAL B 1 386 ? 13.766 24.812 2.596 1 98.62 386 VAL B CA 1
ATOM 7253 C C . VAL B 1 386 ? 13.648 24.141 3.965 1 98.62 386 VAL B C 1
ATOM 7255 O O . VAL B 1 386 ? 12.602 23.594 4.309 1 98.62 386 VAL B O 1
ATOM 7258 N N . PRO B 1 387 ? 14.711 24.125 4.781 1 98.62 387 PRO B N 1
ATOM 7259 C CA . PRO B 1 387 ? 14.609 23.562 6.129 1 98.62 387 PRO B CA 1
ATOM 7260 C C . PRO B 1 387 ? 13.734 24.406 7.055 1 98.62 387 PRO B C 1
ATOM 7262 O O . PRO B 1 387 ? 13.445 25.562 6.746 1 98.62 387 PRO B O 1
ATOM 7265 N N . MET B 1 388 ? 13.367 23.797 8.25 1 98.75 388 MET B N 1
ATOM 7266 C CA . MET B 1 388 ? 12.32 24.469 9.031 1 98.75 388 MET B CA 1
ATOM 7267 C C . MET B 1 388 ? 12.656 24.438 10.523 1 98.75 388 MET B C 1
ATOM 7269 O O . MET B 1 388 ? 13.422 23.594 10.977 1 98.75 388 MET B O 1
ATOM 7273 N N . ILE B 1 389 ? 12.219 25.391 11.195 1 98.38 389 ILE B N 1
ATOM 7274 C CA . ILE B 1 389 ? 11.945 25.328 12.625 1 98.38 389 ILE B CA 1
ATOM 7275 C C . ILE B 1 389 ? 10.445 25.172 12.859 1 98.38 389 ILE B C 1
ATOM 7277 O O . ILE B 1 389 ? 9.656 26.016 12.422 1 98.38 389 ILE B O 1
ATOM 7281 N N . VAL B 1 390 ? 10.078 24.062 13.5 1 96.69 390 VAL B N 1
ATOM 7282 C CA . VAL B 1 390 ? 8.656 23.781 13.617 1 96.69 390 VAL B CA 1
ATOM 7283 C C . VAL B 1 390 ? 8.219 23.938 15.078 1 96.69 390 VAL B C 1
ATOM 7285 O O . VAL B 1 390 ? 8.891 23.453 15.984 1 96.69 390 VAL B O 1
ATOM 7288 N N . ILE B 1 391 ? 7.117 24.641 15.227 1 94.56 391 ILE B N 1
ATOM 7289 C CA . ILE B 1 391 ? 6.492 24.891 16.531 1 94.56 391 ILE B CA 1
ATOM 7290 C C . ILE B 1 391 ? 5.035 24.422 16.484 1 94.56 391 ILE B C 1
ATOM 7292 O O . ILE B 1 391 ? 4.121 25.25 16.406 1 94.56 391 ILE B O 1
ATOM 7296 N N . PRO B 1 392 ? 4.824 23.109 16.641 1 90.38 392 PRO B N 1
ATOM 7297 C CA . PRO B 1 392 ? 3.436 22.641 16.562 1 90.38 392 PRO B CA 1
ATOM 7298 C C . PRO B 1 392 ? 2.555 23.234 17.656 1 90.38 392 PRO B C 1
ATOM 7300 O O . PRO B 1 392 ? 2.975 23.328 18.812 1 90.38 392 PRO B O 1
ATOM 7303 N N . LEU B 1 393 ? 1.401 23.641 17.266 1 85.5 393 LEU B N 1
ATOM 7304 C CA . LEU B 1 393 ? 0.482 24.281 18.203 1 85.5 393 LEU B CA 1
ATOM 7305 C C . LEU B 1 393 ? -0.659 23.344 18.562 1 85.5 393 LEU B C 1
ATOM 7307 O O . LEU B 1 393 ? -1.09 23.312 19.719 1 85.5 393 LEU B O 1
ATOM 7311 N N . PHE B 1 394 ? -1.177 22.578 17.562 1 77.62 394 PHE B N 1
ATOM 7312 C CA . PHE B 1 394 ? -2.295 21.719 17.906 1 77.62 394 PHE B CA 1
ATOM 7313 C C . PHE B 1 394 ? -2.479 20.625 16.844 1 77.62 394 PHE B C 1
ATOM 7315 O O . PHE B 1 394 ? -1.857 20.688 15.781 1 77.62 394 PHE B O 1
ATOM 7322 N N . ALA B 1 395 ? -3.186 19.562 17.188 1 79.19 395 ALA B N 1
ATOM 7323 C CA . ALA B 1 395 ? -3.736 18.516 16.328 1 79.19 395 ALA B CA 1
ATOM 7324 C C . ALA B 1 395 ? -2.635 17.812 15.547 1 79.19 395 ALA B C 1
ATOM 7326 O O . ALA B 1 395 ? -1.649 17.344 16.125 1 79.19 395 ALA B O 1
ATOM 7327 N N . ASP B 1 396 ? -2.76 17.844 14.141 1 83.38 396 ASP B N 1
ATOM 7328 C CA . ASP B 1 396 ? -1.893 17.047 13.273 1 83.38 396 ASP B CA 1
ATOM 7329 C C . ASP B 1 396 ? -0.509 17.688 13.156 1 83.38 396 ASP B C 1
ATOM 7331 O O . ASP B 1 396 ? 0.435 17.047 12.68 1 83.38 396 ASP B O 1
ATOM 7335 N N . GLN B 1 397 ? -0.369 18.844 13.703 1 88.88 397 GLN B N 1
ATOM 7336 C CA . GLN B 1 397 ? 0.904 19.547 13.578 1 88.88 397 GLN B CA 1
ATOM 7337 C C . GLN B 1 397 ? 2.006 18.828 14.352 1 88.88 397 GLN B C 1
ATOM 7339 O O . GLN B 1 397 ? 3.17 18.859 13.945 1 88.88 397 GLN B O 1
ATOM 7344 N N . ASN B 1 398 ? 1.583 18.203 15.422 1 87.38 398 ASN B N 1
ATOM 7345 C CA . ASN B 1 398 ? 2.561 17.453 16.203 1 87.38 398 ASN B CA 1
ATOM 7346 C C . ASN B 1 398 ? 3.182 16.328 15.391 1 87.38 398 ASN B C 1
ATOM 7348 O O . ASN B 1 398 ? 4.402 16.156 15.391 1 87.38 398 ASN B O 1
ATOM 7352 N N . LEU B 1 399 ? 2.355 15.617 14.758 1 90.44 399 LEU B N 1
ATOM 7353 C CA . LEU B 1 399 ? 2.852 14.516 13.945 1 90.44 399 LEU B CA 1
ATOM 7354 C C . LEU B 1 399 ? 3.643 15.023 12.75 1 90.44 399 LEU B C 1
ATOM 7356 O O . LEU B 1 399 ? 4.672 14.453 12.391 1 90.44 399 LEU B O 1
ATOM 7360 N N . ASN B 1 400 ? 3.152 16.047 12.117 1 93.31 400 ASN B N 1
ATOM 7361 C CA . ASN B 1 400 ? 3.879 16.656 11.016 1 93.31 400 ASN B CA 1
ATOM 7362 C C . ASN B 1 400 ? 5.281 17.094 11.438 1 93.31 400 ASN B C 1
ATOM 7364 O O . ASN B 1 400 ? 6.254 16.859 10.719 1 93.31 400 ASN B O 1
ATOM 7368 N N . ALA B 1 401 ? 5.293 17.719 12.562 1 92.69 401 ALA B N 1
ATOM 7369 C CA . ALA B 1 401 ? 6.566 18.203 13.086 1 92.69 401 ALA B CA 1
ATOM 7370 C C . ALA B 1 401 ? 7.504 17.047 13.406 1 92.69 401 ALA B C 1
ATOM 7372 O O . ALA B 1 401 ? 8.688 17.078 13.062 1 92.69 401 ALA B O 1
ATOM 7373 N N . ALA B 1 402 ? 6.969 16.062 14.062 1 92.31 402 ALA B N 1
ATOM 7374 C CA . ALA B 1 402 ? 7.77 14.891 14.398 1 92.31 402 ALA B CA 1
ATOM 7375 C C . ALA B 1 402 ? 8.336 14.242 13.141 1 92.31 402 ALA B C 1
ATOM 7377 O O . ALA B 1 402 ? 9.477 13.773 13.141 1 92.31 402 ALA B O 1
ATOM 7378 N N . THR B 1 403 ? 7.586 14.156 12.141 1 95 403 THR B N 1
ATOM 7379 C CA . THR B 1 403 ? 8.016 13.562 10.867 1 95 403 THR B CA 1
ATOM 7380 C C . THR B 1 403 ? 9.133 14.391 10.242 1 95 403 THR B C 1
ATOM 7382 O O . THR B 1 403 ? 10.141 13.836 9.797 1 95 403 THR B O 1
ATOM 7385 N N . ALA B 1 404 ? 8.961 15.703 10.227 1 96.62 404 ALA B N 1
ATOM 7386 C CA . ALA B 1 404 ? 9.977 16.594 9.656 1 96.62 404 ALA B CA 1
ATOM 7387 C C . ALA B 1 404 ? 11.297 16.453 10.398 1 96.62 404 ALA B C 1
ATOM 7389 O O . ALA B 1 404 ? 12.367 16.469 9.789 1 96.62 404 ALA B O 1
ATOM 7390 N N . VAL B 1 405 ? 11.188 16.344 11.688 1 95.5 405 VAL B N 1
ATOM 7391 C CA . VAL B 1 405 ? 12.383 16.188 12.508 1 95.5 405 VAL B CA 1
ATOM 7392 C C . VAL B 1 405 ? 13.062 14.852 12.203 1 95.5 405 VAL B C 1
ATOM 7394 O O . VAL B 1 405 ? 14.273 14.797 12.008 1 95.5 405 VAL B O 1
ATOM 7397 N N . LYS B 1 406 ? 12.289 13.852 12.086 1 93.81 406 LYS B N 1
ATOM 7398 C CA . LYS B 1 406 ? 12.82 12.523 11.781 1 93.81 406 LYS B CA 1
ATOM 7399 C C . LYS B 1 406 ? 13.547 12.523 10.438 1 93.81 406 LYS B C 1
ATOM 7401 O O . LYS B 1 406 ? 14.57 11.852 10.281 1 93.81 406 LYS B O 1
ATOM 7406 N N . ARG B 1 407 ? 13.07 13.273 9.5 1 95.94 407 ARG B N 1
ATOM 7407 C CA . ARG B 1 407 ? 13.625 13.312 8.156 1 95.94 407 ARG B CA 1
ATOM 7408 C C . ARG B 1 407 ? 14.828 14.25 8.086 1 95.94 407 ARG B C 1
ATOM 7410 O O . ARG B 1 407 ? 15.438 14.406 7.031 1 95.94 407 ARG B O 1
ATOM 7417 N N . GLY B 1 408 ? 15.164 14.914 9.188 1 96.12 408 GLY B N 1
ATOM 7418 C CA . GLY B 1 408 ? 16.281 15.844 9.227 1 96.12 408 GLY B CA 1
ATOM 7419 C C . GLY B 1 408 ? 15.984 17.156 8.531 1 96.12 408 GLY B C 1
ATOM 7420 O O . GLY B 1 408 ? 16.906 17.844 8.055 1 96.12 408 GLY B O 1
ATOM 7421 N N . LEU B 1 409 ? 14.703 17.5 8.484 1 98 409 LEU B N 1
ATOM 7422 C CA . LEU B 1 409 ? 14.297 18.688 7.742 1 98 409 LEU B CA 1
ATOM 7423 C C . LEU B 1 409 ? 14.039 19.859 8.688 1 98 409 LEU B C 1
ATOM 7425 O O . LEU B 1 409 ? 13.969 21 8.25 1 98 409 LEU B O 1
ATOM 7429 N N . ALA B 1 410 ? 13.867 19.531 10.008 1 97.88 410 ALA B N 1
ATOM 7430 C CA . ALA B 1 410 ? 13.391 20.594 10.891 1 97.88 410 ALA B CA 1
ATOM 7431 C C . ALA B 1 410 ? 13.992 20.453 12.289 1 97.88 410 ALA B C 1
ATOM 7433 O O . ALA B 1 410 ? 14.336 19.344 12.719 1 97.88 410 ALA B O 1
ATOM 7434 N N . TYR B 1 411 ? 14.148 21.578 12.891 1 96.88 411 TYR B N 1
ATOM 7435 C CA . TYR B 1 411 ? 14.438 21.672 14.312 1 96.88 411 TYR B CA 1
ATOM 7436 C C . TYR B 1 411 ? 13.18 21.953 15.117 1 96.88 411 TYR B C 1
ATOM 7438 O O . TYR B 1 411 ? 12.43 22.891 14.805 1 96.88 411 TYR B O 1
ATOM 7446 N N . PRO B 1 412 ? 12.906 21.125 16.109 1 94.44 412 PRO B N 1
ATOM 7447 C CA . PRO B 1 412 ? 11.664 21.297 16.859 1 94.44 412 PRO B CA 1
ATOM 7448 C C . PRO B 1 412 ? 11.797 22.312 18 1 94.44 412 PRO B C 1
ATOM 7450 O O . PRO B 1 412 ? 12.844 22.391 18.656 1 94.44 412 PRO B O 1
ATOM 7453 N N . LEU B 1 413 ? 10.805 23.125 18.188 1 94.94 413 LEU B N 1
ATOM 7454 C CA . LEU B 1 413 ? 10.625 24 19.344 1 94.94 413 LEU B CA 1
ATOM 7455 C C . LEU B 1 413 ? 9.297 23.719 20.031 1 94.94 413 LEU B C 1
ATOM 7457 O O . LEU B 1 413 ? 8.25 23.672 19.375 1 94.94 413 LEU B O 1
ATOM 7461 N N . ASP B 1 414 ? 9.352 23.5 21.312 1 91.19 414 ASP B N 1
ATOM 7462 C CA . ASP B 1 414 ? 8.148 23.297 22.109 1 91.19 414 ASP B CA 1
ATOM 7463 C C . ASP B 1 414 ? 7.477 24.625 22.422 1 91.19 414 ASP B C 1
ATOM 7465 O O . ASP B 1 414 ? 8.102 25.531 22.984 1 91.19 414 ASP B O 1
ATOM 7469 N N . LYS B 1 415 ? 6.258 24.688 22.094 1 89.88 415 LYS B N 1
ATOM 7470 C CA . LYS B 1 415 ? 5.555 25.953 22.281 1 89.88 415 LYS B CA 1
ATOM 7471 C C . LYS B 1 415 ? 5.547 26.375 23.75 1 89.88 415 LYS B C 1
ATOM 7473 O O . LYS B 1 415 ? 5.391 27.562 24.078 1 89.88 415 LYS B O 1
ATOM 7478 N N . TRP B 1 416 ? 5.816 25.422 24.641 1 89.56 416 TRP B N 1
ATOM 7479 C CA . TRP B 1 416 ? 5.785 25.703 26.062 1 89.56 416 TRP B CA 1
ATOM 7480 C C . TRP B 1 416 ? 7.152 26.156 26.562 1 89.56 416 TRP B C 1
ATOM 7482 O O . TRP B 1 416 ? 7.285 26.625 27.703 1 89.56 416 TRP B O 1
ATOM 7492 N N . ASN B 1 417 ? 8.102 26.062 25.734 1 92 417 ASN B N 1
ATOM 7493 C CA . ASN B 1 417 ? 9.453 26.406 26.141 1 92 417 ASN B CA 1
ATOM 7494 C C . ASN B 1 417 ? 10.133 27.312 25.109 1 92 417 ASN B C 1
ATOM 7496 O O . ASN B 1 417 ? 11.258 27.031 24.672 1 92 417 ASN B O 1
ATOM 7500 N N . ILE B 1 418 ? 9.484 28.359 24.734 1 96.06 418 ILE B N 1
ATOM 7501 C CA . ILE B 1 418 ? 10.047 29.312 23.781 1 96.06 418 ILE B CA 1
ATOM 7502 C C . ILE B 1 418 ? 10.734 30.438 24.547 1 96.06 418 ILE B C 1
ATOM 7504 O O . ILE B 1 418 ? 10.078 31.359 25.047 1 96.06 418 ILE B O 1
ATOM 7508 N N . THR B 1 419 ? 11.984 30.344 24.609 1 97.5 419 THR B N 1
ATOM 7509 C CA . THR B 1 419 ? 12.828 31.375 25.203 1 97.5 419 THR B CA 1
ATOM 7510 C C . THR B 1 419 ? 13.828 31.922 24.172 1 97.5 419 THR B C 1
ATOM 7512 O O . THR B 1 419 ? 14.023 31.312 23.125 1 97.5 419 THR B O 1
ATOM 7515 N N . THR B 1 420 ? 14.391 33.031 24.531 1 98.25 420 THR B N 1
ATOM 7516 C CA . THR B 1 420 ? 15.391 33.625 23.656 1 98.25 420 THR B CA 1
ATOM 7517 C C . THR B 1 420 ? 16.516 32.656 23.391 1 98.25 420 THR B C 1
ATOM 7519 O O . THR B 1 420 ? 16.984 32.5 22.25 1 98.25 420 THR B O 1
ATOM 7522 N N . GLU B 1 421 ? 16.906 31.906 24.375 1 98.06 421 GLU B N 1
ATOM 7523 C CA . GLU B 1 421 ? 18 30.953 24.266 1 98.06 421 GLU B CA 1
ATOM 7524 C C . GLU B 1 421 ? 17.625 29.781 23.359 1 98.06 421 GLU B C 1
ATOM 7526 O O . GLU B 1 421 ? 18.422 29.359 22.516 1 98.06 421 GLU B O 1
ATOM 7531 N N . HIS B 1 422 ? 16.453 29.297 23.516 1 97.94 422 HIS B N 1
ATOM 7532 C CA . HIS B 1 422 ? 16.016 28.141 22.719 1 97.94 422 HIS B CA 1
ATOM 7533 C C . HIS B 1 422 ? 15.859 28.516 21.25 1 97.94 422 HIS B C 1
ATOM 7535 O O . HIS B 1 422 ? 16.234 27.734 20.375 1 97.94 422 HIS B O 1
ATOM 7541 N N . VAL B 1 423 ? 15.273 29.641 21.031 1 98.5 423 VAL B N 1
ATOM 7542 C CA . VAL B 1 423 ? 15.094 30.094 19.656 1 98.5 423 VAL B CA 1
ATOM 7543 C C . VAL B 1 423 ? 16.469 30.344 19.016 1 98.5 423 VAL B C 1
ATOM 7545 O O . VAL B 1 423 ? 16.688 29.969 17.859 1 98.5 423 VAL B O 1
ATOM 7548 N N . THR B 1 424 ? 17.375 30.984 19.781 1 98.5 424 THR B N 1
ATOM 7549 C CA . THR B 1 424 ? 18.719 31.25 19.281 1 98.5 424 THR B CA 1
ATOM 7550 C C . THR B 1 424 ? 19.422 29.938 18.938 1 98.5 424 THR B C 1
ATOM 7552 O O . THR B 1 424 ? 20.078 29.844 17.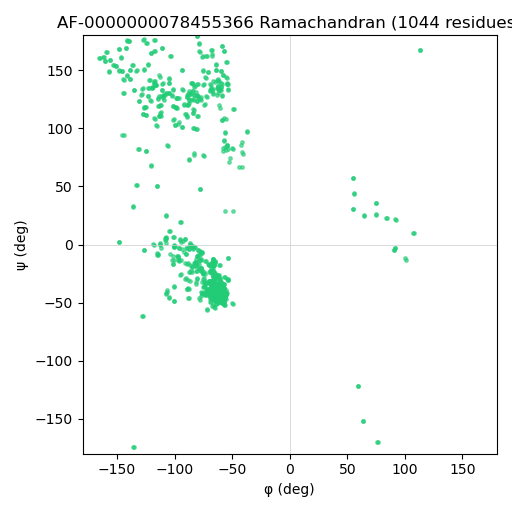891 1 98.5 424 THR B O 1
ATOM 7555 N N . SER B 1 425 ? 19.281 29 19.781 1 97.94 425 SER B N 1
ATOM 7556 C CA . SER B 1 425 ? 19.906 27.703 19.562 1 97.94 425 SER B CA 1
ATOM 7557 C C . SER B 1 425 ? 19.328 27.016 18.312 1 97.94 425 SER B C 1
ATOM 7559 O O . SER B 1 425 ? 20.078 26.391 17.547 1 97.94 425 SER B O 1
ATOM 7561 N N . ALA B 1 426 ? 18.047 27.078 18.172 1 98 426 ALA B N 1
ATOM 7562 C CA . ALA B 1 426 ? 17.391 26.484 17 1 98 426 ALA B CA 1
ATOM 7563 C C . ALA B 1 426 ? 17.891 27.125 15.711 1 98 426 ALA B C 1
ATOM 7565 O O . ALA B 1 426 ? 18.188 26.438 14.742 1 98 426 ALA B O 1
ATOM 7566 N N . LEU B 1 427 ? 18 28.469 15.711 1 98.19 427 LEU B N 1
ATOM 7567 C CA . LEU B 1 427 ? 18.469 29.188 14.539 1 98.19 427 LEU B CA 1
ATOM 7568 C C . LEU B 1 427 ? 19.922 28.844 14.234 1 98.19 427 LEU B C 1
ATOM 7570 O O . LEU B 1 427 ? 20.281 28.625 13.078 1 98.19 427 LEU B O 1
ATOM 7574 N N . LYS B 1 428 ? 20.703 28.75 15.266 1 97.56 428 LYS B N 1
ATOM 7575 C CA . LYS B 1 428 ? 22.094 28.391 15.086 1 97.56 428 LYS B CA 1
ATOM 7576 C C . LYS B 1 428 ? 22.234 27 14.477 1 97.56 428 LYS B C 1
ATOM 7578 O O . LYS B 1 428 ? 23 26.797 13.531 1 97.56 428 LYS B O 1
ATOM 7583 N N . ALA B 1 429 ? 21.516 26.125 15.047 1 96.5 429 ALA B N 1
ATOM 7584 C CA . ALA B 1 429 ? 21.578 24.734 14.578 1 96.5 429 ALA B CA 1
ATOM 7585 C C . ALA B 1 429 ? 21.172 24.656 13.109 1 96.5 429 ALA B C 1
ATOM 7587 O O . ALA B 1 429 ? 21.875 24.047 12.297 1 96.5 429 ALA B O 1
ATOM 7588 N N . LEU B 1 430 ? 20.094 25.25 12.797 1 96.12 430 LEU B N 1
ATOM 7589 C CA . LEU B 1 430 ? 19.516 25.125 11.461 1 96.12 430 LEU B CA 1
ATOM 7590 C C . LEU B 1 430 ? 20.375 25.844 10.43 1 96.12 430 LEU B C 1
ATOM 7592 O O . LEU B 1 430 ? 20.531 25.359 9.305 1 96.12 430 LEU B O 1
ATOM 7596 N N . LEU B 1 431 ? 20.938 27.016 10.797 1 94.81 431 LEU B N 1
ATOM 7597 C CA . LEU B 1 431 ? 21.625 27.859 9.844 1 94.81 431 LEU B CA 1
ATOM 7598 C C . LEU B 1 431 ? 23.094 27.438 9.695 1 94.81 431 LEU B C 1
ATOM 7600 O O . LEU B 1 431 ? 23.703 27.625 8.648 1 94.81 431 LEU B O 1
ATOM 7604 N N . LEU B 1 432 ? 23.609 26.766 10.688 1 93.5 432 LEU B N 1
ATOM 7605 C CA . LEU B 1 432 ? 25.016 26.406 10.641 1 93.5 432 LEU B CA 1
ATOM 7606 C C . LEU B 1 432 ? 25.188 24.953 10.219 1 93.5 432 LEU B C 1
ATOM 7608 O O . LEU B 1 432 ? 26.219 24.594 9.633 1 93.5 432 LEU B O 1
ATOM 7612 N N . ASP B 1 433 ? 24.312 24.125 10.633 1 95.06 433 ASP B N 1
ATOM 7613 C CA . ASP B 1 433 ? 24.359 22.734 10.219 1 95.06 433 ASP B CA 1
ATOM 7614 C C . ASP B 1 433 ? 23.781 22.562 8.82 1 95.06 433 ASP B C 1
ATOM 7616 O O . ASP B 1 433 ? 22.562 22.531 8.648 1 95.06 433 ASP B O 1
ATOM 7620 N N . ARG B 1 434 ? 24.578 22.266 7.91 1 96.06 434 ARG B N 1
ATOM 7621 C CA . ARG B 1 434 ? 24.188 22.219 6.508 1 96.06 434 ARG B CA 1
ATOM 7622 C C . ARG B 1 434 ? 23.328 20.984 6.223 1 96.06 434 ARG B C 1
ATOM 7624 O O . ARG B 1 434 ? 22.703 20.875 5.168 1 96.06 434 ARG B O 1
ATOM 7631 N N . SER B 1 435 ? 23.297 20.031 7.145 1 97.62 435 SER B N 1
ATOM 7632 C CA . SER B 1 435 ? 22.578 18.797 6.906 1 97.62 435 SER B CA 1
ATOM 7633 C C . SER B 1 435 ? 21.078 19.062 6.738 1 97.62 435 SER B C 1
ATOM 7635 O O . SER B 1 435 ? 20.406 18.391 5.949 1 97.62 435 SER B O 1
ATOM 7637 N N . TYR B 1 436 ? 20.547 20.047 7.445 1 98 436 TYR B N 1
ATOM 7638 C CA . TYR B 1 436 ? 19.141 20.375 7.309 1 98 436 TYR B CA 1
ATOM 7639 C C . TYR B 1 436 ? 18.812 20.844 5.895 1 98 436 TYR B C 1
ATOM 7641 O O . TYR B 1 436 ? 17.875 20.359 5.273 1 98 436 TYR B O 1
ATOM 7649 N N . ALA B 1 437 ? 19.625 21.75 5.426 1 97.94 437 ALA B N 1
ATOM 7650 C CA . ALA B 1 437 ? 19.422 22.297 4.086 1 97.94 437 ALA B CA 1
ATOM 7651 C C . ALA B 1 437 ? 19.625 21.219 3.023 1 97.94 437 ALA B C 1
ATOM 7653 O O . ALA B 1 437 ? 18.859 21.125 2.064 1 97.94 437 ALA B O 1
ATOM 7654 N N . ASP B 1 438 ? 20.656 20.422 3.18 1 98 438 ASP B N 1
ATOM 7655 C CA . ASP B 1 438 ? 20.969 19.359 2.223 1 98 438 ASP B CA 1
ATOM 7656 C C . ASP B 1 438 ? 19.844 18.328 2.164 1 98 438 ASP B C 1
ATOM 7658 O O . ASP B 1 438 ? 19.453 17.891 1.08 1 98 438 ASP B O 1
ATOM 7662 N N . ASN B 1 439 ? 19.328 17.938 3.312 1 98.06 439 ASN B N 1
ATOM 7663 C CA . ASN B 1 439 ? 18.219 17 3.367 1 98.06 439 ASN B CA 1
ATOM 7664 C C . ASN B 1 439 ? 16.969 17.562 2.717 1 98.06 439 ASN B C 1
ATOM 7666 O O . ASN B 1 439 ? 16.234 16.844 2.023 1 98.06 439 ASN B O 1
ATOM 7670 N N . ALA B 1 440 ? 16.672 18.812 2.986 1 98.5 440 ALA B N 1
ATOM 7671 C CA . ALA B 1 440 ? 15.508 19.453 2.393 1 98.5 440 ALA B CA 1
ATOM 7672 C C . ALA B 1 440 ? 15.609 19.484 0.871 1 98.5 440 ALA B C 1
ATOM 7674 O O . ALA B 1 440 ? 14.641 19.172 0.173 1 98.5 440 ALA B O 1
ATOM 7675 N N . LYS B 1 441 ? 16.766 19.812 0.384 1 98.25 441 LYS B N 1
ATOM 7676 C CA . LYS B 1 441 ? 16.969 19.859 -1.06 1 98.25 441 LYS B CA 1
ATOM 7677 C C . LYS B 1 441 ? 16.859 18.469 -1.678 1 98.25 441 LYS B C 1
ATOM 7679 O O . LYS B 1 441 ? 16.312 18.297 -2.768 1 98.25 441 LYS B O 1
ATOM 7684 N N . LEU B 1 442 ? 17.438 17.531 -0.981 1 98.12 442 LEU B N 1
ATOM 7685 C CA . LEU B 1 442 ? 17.359 16.156 -1.469 1 98.12 442 LEU B CA 1
ATOM 7686 C C . LEU B 1 442 ? 15.906 15.711 -1.588 1 98.12 442 LEU B C 1
ATOM 7688 O O . LEU B 1 442 ? 15.5 15.164 -2.619 1 98.12 442 LEU B O 1
ATOM 7692 N N . LEU B 1 443 ? 15.141 15.906 -0.538 1 98.19 443 LEU B N 1
ATOM 7693 C CA . LEU B 1 443 ? 13.734 15.516 -0.579 1 98.19 443 LEU B CA 1
ATOM 7694 C C . LEU B 1 443 ? 12.992 16.266 -1.68 1 98.19 443 LEU B C 1
ATOM 7696 O O . LEU B 1 443 ? 12.148 15.68 -2.367 1 98.19 443 LEU B O 1
ATOM 7700 N N . SER B 1 444 ? 13.266 17.516 -1.824 1 98.12 444 SER B N 1
ATOM 7701 C CA . SER B 1 444 ? 12.656 18.312 -2.887 1 98.12 444 SER B CA 1
ATOM 7702 C C . SER B 1 444 ? 12.922 17.703 -4.258 1 98.12 444 SER B C 1
ATOM 7704 O O . SER B 1 444 ? 12.008 17.578 -5.074 1 98.12 444 SER B O 1
ATOM 7706 N N . ARG B 1 445 ? 14.133 17.297 -4.516 1 97.81 445 ARG B N 1
ATOM 7707 C CA . ARG B 1 445 ? 14.492 16.656 -5.781 1 97.81 445 ARG B CA 1
ATOM 7708 C C . ARG B 1 445 ? 13.781 15.328 -5.949 1 97.81 445 ARG B C 1
ATOM 7710 O O . ARG B 1 445 ? 13.32 14.992 -7.043 1 97.81 445 ARG B O 1
ATOM 7717 N N . MET B 1 446 ? 13.734 14.539 -4.891 1 97.81 446 MET B N 1
ATOM 7718 C CA . MET B 1 446 ? 13.031 13.266 -4.934 1 97.81 446 MET B CA 1
ATOM 7719 C C . MET B 1 446 ? 11.562 13.461 -5.297 1 97.81 446 MET B C 1
ATOM 7721 O O . MET B 1 446 ? 11.031 12.742 -6.141 1 97.81 446 MET B O 1
ATOM 7725 N N . LEU B 1 447 ? 10.953 14.461 -4.629 1 97.06 447 LEU B N 1
ATOM 7726 C CA . LEU B 1 447 ? 9.539 14.727 -4.875 1 97.06 447 LEU B CA 1
ATOM 7727 C C . LEU B 1 447 ? 9.32 15.164 -6.32 1 97.06 447 LEU B C 1
ATOM 7729 O O . LEU B 1 447 ? 8.32 14.781 -6.941 1 97.06 447 LEU B O 1
ATOM 7733 N N . ALA B 1 448 ? 10.211 15.922 -6.848 1 96.06 448 ALA B N 1
ATOM 7734 C CA . ALA B 1 448 ? 10.102 16.422 -8.219 1 96.06 448 ALA B CA 1
ATOM 7735 C C . ALA B 1 448 ? 10.203 15.289 -9.227 1 96.06 448 ALA B C 1
ATOM 7737 O O . ALA B 1 448 ? 9.594 15.344 -10.305 1 96.06 448 ALA B O 1
ATOM 7738 N N . LYS B 1 449 ? 10.898 14.211 -8.859 1 95.81 449 LYS B N 1
ATOM 7739 C CA . LYS B 1 449 ? 11.211 13.18 -9.836 1 95.81 449 LYS B CA 1
ATOM 7740 C C . LYS B 1 449 ? 10.469 11.883 -9.516 1 95.81 449 LYS B C 1
ATOM 7742 O O . LYS B 1 449 ? 10.664 10.867 -10.188 1 95.81 449 LYS B O 1
ATOM 7747 N N . LYS B 1 450 ? 9.695 11.898 -8.469 1 94.69 450 LYS B N 1
ATOM 7748 C CA . LYS B 1 450 ? 9.023 10.648 -8.117 1 94.69 450 LYS B CA 1
ATOM 7749 C C . LYS B 1 450 ? 8.164 10.141 -9.266 1 94.69 450 LYS B C 1
ATOM 7751 O O . LYS B 1 450 ? 7.594 10.938 -10.016 1 94.69 450 LYS B O 1
ATOM 7756 N N . PRO B 1 451 ? 8.047 8.844 -9.453 1 92.94 451 PRO B N 1
ATOM 7757 C CA . PRO B 1 451 ? 7.395 8.227 -10.609 1 92.94 451 PRO B CA 1
ATOM 7758 C C . PRO B 1 451 ? 5.93 8.625 -10.742 1 92.94 451 PRO B C 1
ATOM 7760 O O . PRO B 1 451 ? 5.422 8.758 -11.859 1 92.94 451 PRO B O 1
ATOM 7763 N N . ARG B 1 452 ? 5.246 8.867 -9.68 1 90.31 452 ARG B N 1
ATOM 7764 C CA . ARG B 1 452 ? 3.816 9.164 -9.703 1 90.31 452 ARG B CA 1
ATOM 7765 C C . ARG B 1 452 ? 3.557 10.641 -9.43 1 90.31 452 ARG B C 1
ATOM 7767 O O . ARG B 1 452 ? 4.09 11.203 -8.477 1 90.31 452 ARG B O 1
ATOM 7774 N N . LYS B 1 453 ? 2.754 11.188 -10.32 1 92.56 453 LYS B N 1
ATOM 7775 C CA . LYS B 1 453 ? 2.418 12.594 -10.148 1 92.56 453 LYS B CA 1
ATOM 7776 C C . LYS B 1 453 ? 1.023 12.758 -9.547 1 92.56 453 LYS B C 1
ATOM 7778 O O . LYS B 1 453 ? 0.054 12.195 -10.062 1 92.56 453 LYS B O 1
ATOM 7783 N N . PRO B 1 454 ? 0.904 13.547 -8.609 1 96.25 454 PRO B N 1
ATOM 7784 C CA . PRO B 1 454 ? -0.341 13.648 -7.844 1 96.25 454 PRO B CA 1
ATOM 7785 C C . PRO B 1 454 ? -1.537 14.031 -8.711 1 96.25 454 PRO B C 1
ATOM 7787 O O . PRO B 1 454 ? -2.596 13.406 -8.625 1 96.25 454 PRO B O 1
ATOM 7790 N N . ARG B 1 455 ? -1.425 15.031 -9.562 1 96.44 455 ARG B N 1
ATOM 7791 C CA . ARG B 1 455 ? -2.537 15.508 -10.383 1 96.44 455 ARG B CA 1
ATOM 7792 C C . ARG B 1 455 ? -3.02 14.414 -11.328 1 96.44 455 ARG B C 1
ATOM 7794 O O . ARG B 1 455 ? -4.223 14.164 -11.438 1 96.44 455 ARG B O 1
ATOM 7801 N N . GLU B 1 456 ? -2.086 13.773 -11.984 1 95.06 456 GLU B N 1
ATOM 7802 C CA . GLU B 1 456 ? -2.424 12.703 -12.922 1 95.06 456 GLU B CA 1
ATOM 7803 C C . GLU B 1 456 ? -3.074 11.523 -12.203 1 95.06 456 GLU B C 1
ATOM 7805 O O . GLU B 1 456 ? -4.086 10.992 -12.664 1 95.06 456 GLU B O 1
ATOM 7810 N N . ASP B 1 457 ? -2.445 11.133 -11.141 1 96.38 457 ASP B N 1
ATOM 7811 C CA . ASP B 1 457 ? -2.996 10.016 -10.367 1 96.38 457 ASP B CA 1
ATOM 7812 C C . ASP B 1 457 ? -4.422 10.32 -9.914 1 96.38 457 ASP B C 1
ATOM 7814 O O . ASP B 1 457 ? -5.32 9.492 -10.086 1 96.38 457 ASP B O 1
ATOM 7818 N N . PHE B 1 458 ? -4.574 11.516 -9.391 1 98.44 458 PHE B N 1
ATOM 7819 C CA . PHE B 1 458 ? -5.898 11.891 -8.906 1 98.44 458 PHE B CA 1
ATOM 7820 C C . PHE B 1 458 ? -6.934 11.781 -10.016 1 98.44 458 PHE B C 1
ATOM 7822 O O . PHE B 1 458 ? -7.957 11.109 -9.852 1 98.44 458 PHE B O 1
ATOM 7829 N N . LEU B 1 459 ? -6.672 12.367 -11.125 1 98 459 LEU B N 1
ATOM 7830 C CA . LEU B 1 459 ? -7.605 12.375 -12.242 1 98 459 LEU B CA 1
ATOM 7831 C C . LEU B 1 459 ? -7.875 10.953 -12.734 1 98 459 LEU B C 1
ATOM 7833 O O . LEU B 1 459 ? -9.031 10.547 -12.867 1 98 459 LEU B O 1
ATOM 7837 N N . HIS B 1 460 ? -6.852 10.195 -12.938 1 97.38 460 HIS B N 1
ATOM 7838 C CA . HIS B 1 460 ? -6.98 8.867 -13.516 1 97.38 460 HIS B CA 1
ATOM 7839 C C . HIS B 1 460 ? -7.723 7.922 -12.578 1 97.38 460 HIS B C 1
ATOM 7841 O O . HIS B 1 460 ? -8.523 7.098 -13.023 1 97.38 460 HIS B O 1
ATOM 7847 N N . TYR B 1 461 ? -7.457 8.008 -11.305 1 98.31 461 TYR B N 1
ATOM 7848 C CA . TYR B 1 461 ? -8.109 7.109 -10.359 1 98.31 461 TYR B CA 1
ATOM 7849 C C . TYR B 1 461 ? -9.586 7.461 -10.195 1 98.31 461 TYR B C 1
ATOM 7851 O O . TYR B 1 461 ? -10.43 6.574 -10.047 1 98.31 461 TYR B O 1
ATOM 7859 N N . VAL B 1 462 ? -9.898 8.781 -10.195 1 98.56 462 VAL B N 1
ATOM 7860 C CA . VAL B 1 462 ? -11.297 9.18 -10.117 1 98.56 462 VAL B CA 1
ATOM 7861 C C . VAL B 1 462 ? -12.047 8.68 -11.344 1 98.56 462 VAL B C 1
ATOM 7863 O O . VAL B 1 462 ? -13.125 8.094 -11.227 1 98.56 462 VAL B O 1
ATOM 7866 N N . GLU B 1 463 ? -11.492 8.898 -12.508 1 98.25 463 GLU B N 1
ATOM 7867 C CA . GLU B 1 463 ? -12.125 8.469 -13.75 1 98.25 463 GLU B CA 1
ATOM 7868 C C . GLU B 1 463 ? -12.258 6.945 -13.797 1 98.25 463 GLU B C 1
ATOM 7870 O O . GLU B 1 463 ? -13.281 6.418 -14.234 1 98.25 463 GLU B O 1
ATOM 7875 N N . PHE B 1 464 ? -11.227 6.266 -13.367 1 98.12 464 PHE B N 1
ATOM 7876 C CA . PHE B 1 464 ? -11.227 4.809 -13.344 1 98.12 464 PHE B CA 1
ATOM 7877 C C . PHE B 1 464 ? -12.336 4.281 -12.438 1 98.12 464 PHE B C 1
ATOM 7879 O O . PHE B 1 464 ? -13.102 3.406 -12.844 1 98.12 464 PHE B O 1
ATOM 7886 N N . ALA B 1 465 ? -12.422 4.82 -11.227 1 98.12 465 ALA B N 1
ATOM 7887 C CA . ALA B 1 465 ? -13.445 4.387 -10.281 1 98.12 465 ALA B CA 1
ATOM 7888 C C . ALA B 1 465 ? -14.844 4.715 -10.797 1 98.12 465 ALA B C 1
ATOM 7890 O O . ALA B 1 465 ? -15.797 3.971 -10.555 1 98.12 465 ALA B O 1
ATOM 7891 N N . SER B 1 466 ? -14.984 5.844 -11.492 1 98.06 466 SER B N 1
ATOM 7892 C CA . SER B 1 466 ? -16.281 6.258 -12.023 1 98.06 466 SER B CA 1
ATOM 7893 C C . SER B 1 466 ? -16.734 5.332 -13.141 1 98.06 466 SER B C 1
ATOM 7895 O O . SER B 1 466 ? -17.938 5.09 -13.305 1 98.06 466 SER B O 1
ATOM 7897 N N . GLU B 1 467 ? -15.805 4.859 -13.867 1 96.94 467 GLU B N 1
ATOM 7898 C CA . GLU B 1 467 ? -16.141 3.957 -14.961 1 96.94 467 GLU B CA 1
ATOM 7899 C C . GLU B 1 467 ? -16.422 2.547 -14.453 1 96.94 467 GLU B C 1
ATOM 7901 O O . GLU B 1 467 ? -17.375 1.9 -14.891 1 96.94 467 GLU B O 1
ATOM 7906 N N . PHE B 1 468 ? -15.531 2.119 -13.586 1 97.06 468 PHE B N 1
ATOM 7907 C CA . PHE B 1 468 ? -15.664 0.773 -13.039 1 97.06 468 PHE B CA 1
ATOM 7908 C C . PHE B 1 468 ? -16.141 0.823 -11.594 1 97.06 468 PHE B C 1
ATOM 7910 O O . PHE B 1 468 ? -15.336 0.677 -10.664 1 97.06 468 PHE B O 1
ATOM 7917 N N . LYS B 1 469 ? -17.297 0.882 -11.344 1 92.94 469 LYS B N 1
ATOM 7918 C CA . LYS B 1 469 ? -17.938 1.167 -10.062 1 92.94 469 LYS B CA 1
ATOM 7919 C C . LYS B 1 469 ? -17.656 0.058 -9.055 1 92.94 469 LYS B C 1
ATOM 7921 O O . LYS B 1 469 ? -17.797 0.26 -7.848 1 92.94 469 LYS B O 1
ATOM 7926 N N . SER B 1 470 ? -17.156 -1.085 -9.508 1 89.88 470 SER B N 1
ATOM 7927 C CA . SER B 1 470 ? -16.922 -2.229 -8.633 1 89.88 470 SER B CA 1
ATOM 7928 C C . SER B 1 470 ? -15.477 -2.26 -8.133 1 89.88 470 SER B C 1
ATOM 7930 O O . SER B 1 470 ? -15.086 -3.166 -7.398 1 89.88 470 SER B O 1
ATOM 7932 N N . VAL B 1 471 ? -14.664 -1.297 -8.438 1 95.12 471 VAL B N 1
ATOM 7933 C CA . VAL B 1 471 ? -13.234 -1.35 -8.141 1 95.12 471 VAL B CA 1
ATOM 7934 C C . VAL B 1 471 ? -13.023 -1.448 -6.637 1 95.12 471 VAL B C 1
ATOM 7936 O O . VAL B 1 471 ? -12.109 -2.133 -6.176 1 95.12 471 VAL B O 1
ATOM 7939 N N . GLY B 1 472 ? -13.844 -0.791 -5.859 1 94.94 472 GLY B N 1
ATOM 7940 C CA . GLY B 1 472 ? -13.75 -0.873 -4.41 1 94.94 472 GLY B CA 1
ATOM 7941 C C . GLY B 1 472 ? -13.852 -2.293 -3.885 1 94.94 472 GLY B C 1
ATOM 7942 O O . GLY B 1 472 ? -13.195 -2.645 -2.9 1 94.94 472 GLY B O 1
ATOM 7943 N N . ASP B 1 473 ? -14.625 -3.072 -4.551 1 94.62 473 ASP B N 1
ATOM 7944 C CA . ASP B 1 473 ? -14.797 -4.465 -4.152 1 94.62 473 ASP B CA 1
ATOM 7945 C C . ASP B 1 473 ? -13.539 -5.281 -4.457 1 94.62 473 ASP B C 1
ATOM 7947 O O . ASP B 1 473 ? -13.148 -6.141 -3.664 1 94.62 473 ASP B O 1
ATOM 7951 N N . ASN B 1 474 ? -12.914 -5.027 -5.559 1 95.75 474 ASN B N 1
ATOM 7952 C CA . ASN B 1 474 ? -11.695 -5.738 -5.941 1 95.75 474 ASN B CA 1
ATOM 7953 C C . ASN B 1 474 ? -10.562 -5.488 -4.953 1 95.75 474 ASN B C 1
ATOM 7955 O O . ASN B 1 474 ? -9.688 -6.34 -4.777 1 95.75 474 ASN B O 1
ATOM 7959 N N . LEU B 1 475 ? -10.633 -4.316 -4.297 1 97.62 475 LEU B N 1
ATOM 7960 C CA . LEU B 1 475 ? -9.477 -3.895 -3.506 1 97.62 475 LEU B CA 1
ATOM 7961 C C . LEU B 1 475 ? -9.773 -3.998 -2.014 1 97.62 475 LEU B C 1
ATOM 7963 O O . LEU B 1 475 ? -8.945 -3.609 -1.185 1 97.62 475 LEU B O 1
ATOM 7967 N N . GLN B 1 476 ? -10.914 -4.523 -1.618 1 96.44 476 GLN B N 1
ATOM 7968 C CA . GLN B 1 476 ? -11.383 -4.504 -0.236 1 96.44 476 GLN B CA 1
ATOM 7969 C C . GLN B 1 476 ? -10.727 -5.609 0.583 1 96.44 476 GLN B C 1
ATOM 7971 O O . GLN B 1 476 ? -10.805 -6.785 0.222 1 96.44 476 GLN B O 1
ATOM 7976 N N . LEU B 1 477 ? -10.062 -5.227 1.679 1 97.62 477 LEU B N 1
ATOM 7977 C CA . LEU B 1 477 ? -9.547 -6.215 2.615 1 97.62 477 LEU B CA 1
ATOM 7978 C C . LEU B 1 477 ? -10.68 -7.023 3.24 1 97.62 477 LEU B C 1
ATOM 7980 O O . LEU B 1 477 ? -11.688 -6.457 3.664 1 97.62 477 LEU B O 1
ATOM 7984 N N . HIS B 1 478 ? -10.523 -8.32 3.305 1 96.75 478 HIS B N 1
ATOM 7985 C CA . HIS B 1 478 ? -11.547 -9.148 3.922 1 96.75 478 HIS B CA 1
ATOM 7986 C C . HIS B 1 478 ? -11.648 -8.883 5.418 1 96.75 478 HIS B C 1
ATOM 7988 O O . HIS B 1 478 ? -12.617 -9.289 6.062 1 96.75 478 HIS B O 1
ATOM 7994 N N . ALA B 1 479 ? -10.703 -8.203 5.965 1 97.06 479 ALA B N 1
ATOM 7995 C CA . ALA B 1 479 ? -10.695 -7.832 7.379 1 97.06 479 ALA B CA 1
ATOM 7996 C C . ALA B 1 479 ? -11.984 -7.113 7.766 1 97.06 479 ALA B C 1
ATOM 7998 O O . ALA B 1 479 ? -12.43 -7.207 8.906 1 97.06 479 ALA B O 1
ATOM 7999 N N . VAL B 1 480 ? -12.602 -6.398 6.852 1 96.12 480 VAL B N 1
ATOM 8000 C CA . VAL B 1 480 ? -13.766 -5.566 7.141 1 96.12 480 VAL B CA 1
ATOM 8001 C C . VAL B 1 480 ? -14.945 -6.453 7.543 1 96.12 480 VAL B C 1
ATOM 8003 O O . VAL B 1 480 ? -15.898 -5.98 8.172 1 96.12 480 VAL B O 1
ATOM 8006 N N . TYR B 1 481 ? -14.883 -7.77 7.227 1 94.88 481 TYR B N 1
ATOM 8007 C CA . TYR B 1 481 ? -15.984 -8.68 7.504 1 94.88 481 TYR B CA 1
ATOM 8008 C C . TYR B 1 481 ? -15.711 -9.5 8.758 1 94.88 481 TYR B C 1
ATOM 8010 O O . TYR B 1 481 ? -16.516 -10.352 9.133 1 94.88 481 TYR B O 1
ATOM 8018 N N . LEU B 1 482 ? -14.594 -9.312 9.344 1 96.38 482 LEU B N 1
ATOM 8019 C CA . LEU B 1 482 ? -14.211 -10.086 10.516 1 96.38 482 LEU B CA 1
ATOM 8020 C C . LEU B 1 482 ? -14.336 -9.258 11.789 1 96.38 482 LEU B C 1
ATOM 8022 O O . LEU B 1 482 ? -14.031 -8.062 11.781 1 96.38 482 LEU B O 1
ATOM 8026 N N . ASN B 1 483 ? -14.836 -9.883 12.852 1 93.94 483 ASN B N 1
ATOM 8027 C CA . ASN B 1 483 ? -14.797 -9.195 14.141 1 93.94 483 ASN B CA 1
ATOM 8028 C C . ASN B 1 483 ? -13.414 -9.273 14.773 1 93.94 483 ASN B C 1
ATOM 8030 O O . ASN B 1 483 ? -12.516 -9.93 14.242 1 93.94 483 ASN B O 1
ATOM 8034 N N . PHE B 1 484 ? -13.234 -8.586 15.844 1 91.56 484 PHE B N 1
ATOM 8035 C CA . PHE B 1 484 ? -11.938 -8.453 16.5 1 91.56 484 PHE B CA 1
ATOM 8036 C C . PHE B 1 484 ? -11.375 -9.828 16.859 1 91.56 484 PHE B C 1
ATOM 8038 O O . PHE B 1 484 ? -10.188 -10.094 16.641 1 91.56 484 PHE B O 1
ATOM 8045 N N . ILE B 1 485 ? -12.156 -10.734 17.344 1 95.38 485 ILE B N 1
ATOM 8046 C CA . ILE B 1 485 ? -11.75 -12.062 17.797 1 95.38 485 ILE B CA 1
ATOM 8047 C C . ILE B 1 485 ? -11.312 -12.906 16.609 1 95.38 485 ILE B C 1
ATOM 8049 O O . ILE B 1 485 ? -10.25 -13.539 16.641 1 95.38 485 ILE B O 1
ATOM 8053 N N . GLN B 1 486 ? -12.047 -12.859 15.508 1 96.75 486 GLN B N 1
ATOM 8054 C CA . GLN B 1 486 ? -11.734 -13.617 14.297 1 96.75 486 GLN B CA 1
ATOM 8055 C C . GLN B 1 486 ? -10.492 -13.047 13.609 1 96.75 486 GLN B C 1
ATOM 8057 O O . GLN B 1 486 ? -9.633 -13.805 13.156 1 96.75 486 GLN B O 1
ATOM 8062 N N . LEU B 1 487 ? -10.461 -11.727 13.602 1 96 487 LEU B N 1
ATOM 8063 C CA . LEU B 1 487 ? -9.367 -11.047 12.906 1 96 487 LEU B CA 1
ATOM 8064 C C . LEU B 1 487 ? -8.016 -11.43 13.5 1 96 487 LEU B C 1
ATOM 8066 O O . LEU B 1 487 ? -7.047 -11.633 12.773 1 96 487 LEU B O 1
ATOM 8070 N N . HIS B 1 488 ? -8.016 -11.609 14.828 1 93.88 488 HIS B N 1
ATOM 8071 C CA . HIS B 1 488 ? -6.75 -11.906 15.492 1 93.88 488 HIS B CA 1
ATOM 8072 C C . HIS B 1 488 ? -6.656 -13.375 15.875 1 93.88 488 HIS B C 1
ATOM 8074 O O . HIS B 1 488 ? -5.789 -13.766 16.656 1 93.88 488 HIS B O 1
ATOM 8080 N N . CYS B 1 489 ? -7.57 -14.242 15.367 1 96.94 489 CYS B N 1
ATOM 8081 C CA . CYS B 1 489 ? -7.613 -15.688 15.562 1 96.94 489 CYS B CA 1
ATOM 8082 C C . CYS B 1 489 ? -7.613 -16.047 17.047 1 96.94 489 CYS B C 1
ATOM 8084 O O . CYS B 1 489 ? -7.016 -17.047 17.453 1 96.94 489 CYS B O 1
ATOM 8086 N N . LEU B 1 490 ? -8.18 -15.18 17.844 1 95.31 490 LEU B N 1
ATOM 8087 C CA . LEU B 1 490 ? -8.242 -15.453 19.281 1 95.31 490 LEU B CA 1
ATOM 8088 C C . LEU B 1 490 ? -9.141 -16.656 19.578 1 95.31 490 LEU B C 1
ATOM 8090 O O . LEU B 1 490 ? -8.914 -17.375 20.547 1 95.31 490 LEU B O 1
ATOM 8094 N N . ASP B 1 491 ? -10.164 -16.844 18.766 1 96.69 491 ASP B N 1
ATOM 8095 C CA . ASP B 1 491 ? -11.07 -17.984 18.906 1 96.69 491 ASP B CA 1
ATOM 8096 C C . ASP B 1 491 ? -10.336 -19.297 18.656 1 96.69 491 ASP B C 1
ATOM 8098 O O . ASP B 1 491 ? -10.828 -20.375 19.016 1 96.69 491 ASP B O 1
ATOM 8102 N N . ILE B 1 492 ? -9.172 -19.234 18.078 1 97.25 492 ILE B N 1
ATOM 8103 C CA . ILE B 1 492 ? -8.375 -20.406 17.797 1 97.25 492 ILE B CA 1
ATOM 8104 C C . ILE B 1 492 ? -7.219 -20.5 18.797 1 97.25 492 ILE B C 1
ATOM 8106 O O . ILE B 1 492 ? -6.984 -21.562 19.391 1 97.25 492 ILE B O 1
ATOM 8110 N N . ILE B 1 493 ? -6.531 -19.422 19.047 1 96.06 493 ILE B N 1
ATOM 8111 C CA . ILE B 1 493 ? -5.316 -19.375 19.859 1 96.06 493 ILE B CA 1
ATOM 8112 C C . ILE B 1 493 ? -5.664 -19.656 21.312 1 96.06 493 ILE B C 1
ATOM 8114 O O . ILE B 1 493 ? -5.008 -20.469 21.969 1 96.06 493 ILE B O 1
ATOM 8118 N N . VAL B 1 494 ? -6.707 -19.016 21.844 1 94.06 494 VAL B N 1
ATOM 8119 C CA . VAL B 1 494 ? -7.039 -19.109 23.266 1 94.06 494 VAL B CA 1
ATOM 8120 C C . VAL B 1 494 ? -7.414 -20.547 23.609 1 94.06 494 VAL B C 1
ATOM 8122 O O . VAL B 1 494 ? -6.852 -21.125 24.531 1 94.06 494 VAL B O 1
ATOM 8125 N N . PRO B 1 495 ? -8.344 -21.188 22.875 1 95.19 495 PRO B N 1
ATOM 8126 C CA . PRO B 1 495 ? -8.633 -22.594 23.172 1 95.19 495 PRO B CA 1
ATOM 8127 C C . PRO B 1 495 ? -7.402 -23.484 23.047 1 95.19 495 PRO B C 1
ATOM 8129 O O . PRO B 1 495 ? -7.215 -24.406 23.844 1 95.19 495 PRO B O 1
ATOM 8132 N N . ALA B 1 496 ? -6.578 -23.266 22.062 1 94.88 496 ALA B N 1
ATOM 8133 C CA . ALA B 1 496 ? -5.375 -24.078 21.875 1 94.88 496 ALA B CA 1
ATOM 8134 C C . ALA B 1 496 ? -4.434 -23.938 23.062 1 94.88 496 ALA B C 1
ATOM 8136 O O . ALA B 1 496 ? -3.852 -24.922 23.516 1 94.88 496 ALA B O 1
ATOM 8137 N N . VAL B 1 497 ? -4.254 -22.719 23.562 1 92.75 497 VAL B N 1
ATOM 8138 C CA . VAL B 1 497 ? -3.391 -22.469 24.703 1 92.75 497 VAL B CA 1
ATOM 8139 C C . VAL B 1 497 ? -3.965 -23.141 25.953 1 92.75 497 VAL B C 1
ATOM 8141 O O . VAL B 1 497 ? -3.225 -23.719 26.75 1 92.75 497 VAL B O 1
ATOM 8144 N N . ILE B 1 498 ? -5.246 -23.109 26.125 1 93.88 498 ILE B N 1
ATOM 8145 C CA . ILE B 1 498 ? -5.902 -23.75 27.266 1 93.88 498 ILE B CA 1
ATOM 8146 C C . ILE B 1 498 ? -5.66 -25.25 27.219 1 93.88 498 ILE B C 1
ATOM 8148 O O . ILE B 1 498 ? -5.316 -25.859 28.234 1 93.88 498 ILE B O 1
ATOM 8152 N N . VAL B 1 499 ? -5.805 -25.797 26.047 1 94.81 499 VAL B N 1
ATOM 8153 C CA . VAL B 1 499 ? -5.586 -27.234 25.875 1 94.81 499 VAL B CA 1
ATOM 8154 C C . VAL B 1 499 ? -4.133 -27.578 26.188 1 94.81 499 VAL B C 1
ATOM 8156 O O . VAL B 1 499 ? -3.848 -28.594 26.828 1 94.81 499 VAL B O 1
ATOM 8159 N N . MET B 1 500 ? -3.271 -26.75 25.734 1 94.25 500 MET B N 1
ATOM 8160 C CA . MET B 1 500 ? -1.851 -26.969 25.984 1 94.25 500 MET B CA 1
ATOM 8161 C C . MET B 1 500 ? -1.544 -26.891 27.484 1 94.25 500 MET B C 1
ATOM 8163 O O . MET B 1 500 ? -0.792 -27.719 28 1 94.25 500 MET B O 1
ATOM 8167 N N . ILE B 1 501 ? -2.125 -25.953 28.141 1 93.75 501 ILE B N 1
ATOM 8168 C CA . ILE B 1 501 ? -1.921 -25.797 29.578 1 93.75 501 ILE B CA 1
ATOM 8169 C C . ILE B 1 501 ? -2.471 -27.016 30.312 1 93.75 501 ILE B C 1
ATOM 8171 O O . ILE B 1 501 ? -1.83 -27.531 31.234 1 93.75 501 ILE B O 1
ATOM 8175 N N . LEU B 1 502 ? -3.607 -27.469 29.922 1 94.94 502 LEU B N 1
ATOM 8176 C CA . LEU B 1 502 ? -4.215 -28.656 30.531 1 94.94 502 LEU B CA 1
ATOM 8177 C C . LEU B 1 502 ? -3.35 -29.891 30.312 1 94.94 502 LEU B C 1
ATOM 8179 O O . LEU B 1 502 ? -3.213 -30.719 31.203 1 94.94 502 LEU B O 1
ATOM 8183 N N . PHE B 1 503 ? -2.834 -29.938 29.172 1 94.94 503 PHE B N 1
ATOM 8184 C CA . PHE B 1 503 ? -1.962 -31.062 28.844 1 94.94 503 PHE B CA 1
ATOM 8185 C C . PHE B 1 503 ? -0.706 -31.031 29.703 1 94.94 503 PHE B C 1
ATOM 8187 O O . PHE B 1 503 ? -0.296 -32.062 30.234 1 94.94 503 PHE B O 1
ATOM 8194 N N . VAL B 1 504 ? -0.123 -29.922 29.812 1 94.25 504 VAL B N 1
ATOM 8195 C CA . VAL B 1 504 ? 1.068 -29.766 30.641 1 94.25 504 VAL B CA 1
ATOM 8196 C C . VAL B 1 504 ? 0.724 -30.062 32.094 1 94.25 504 VAL B C 1
ATOM 8198 O O . VAL B 1 504 ? 1.502 -30.703 32.812 1 94.25 504 VAL B O 1
ATOM 8201 N N . TYR B 1 505 ? -0.419 -29.625 32.5 1 94.31 505 TYR B N 1
ATOM 8202 C CA . TYR B 1 505 ? -0.881 -29.875 33.875 1 94.31 505 TYR B CA 1
ATOM 8203 C C . TYR B 1 505 ? -1.07 -31.375 34.125 1 94.31 505 TYR B C 1
ATOM 8205 O O . TYR B 1 505 ? -0.694 -31.891 35.156 1 94.31 505 TYR B O 1
ATOM 8213 N N . MET B 1 506 ? -1.575 -31.984 33.156 1 95.75 506 MET B N 1
ATOM 8214 C CA . MET B 1 506 ? -1.782 -33.406 33.25 1 95.75 506 MET B CA 1
ATOM 8215 C C . MET B 1 506 ? -0.449 -34.156 33.344 1 95.75 506 MET B C 1
ATOM 8217 O O . MET B 1 506 ? -0.309 -35.094 34.156 1 95.75 506 MET B O 1
ATOM 8221 N N . ILE B 1 507 ? 0.429 -33.781 32.562 1 95.62 507 ILE B N 1
ATOM 8222 C CA . ILE B 1 507 ? 1.762 -34.375 32.594 1 95.62 507 ILE B CA 1
ATOM 8223 C C . ILE B 1 507 ? 2.387 -34.125 33.969 1 95.62 507 ILE B C 1
ATOM 8225 O O . ILE B 1 507 ? 3.027 -35 34.531 1 95.62 507 ILE B O 1
ATOM 8229 N N . PHE B 1 508 ? 2.201 -32.938 34.469 1 95.06 508 PHE B N 1
ATOM 8230 C CA . PHE B 1 508 ? 2.73 -32.562 35.781 1 95.06 508 PHE B CA 1
ATOM 8231 C C . PHE B 1 508 ? 2.123 -33.438 36.875 1 95.06 508 PHE B C 1
ATOM 8233 O O . PHE B 1 508 ? 2.838 -33.938 37.719 1 95.06 508 PHE B O 1
ATOM 8240 N N . VAL B 1 509 ? 0.845 -33.656 36.812 1 94.94 509 VAL B N 1
ATOM 8241 C CA . VAL B 1 509 ? 0.143 -34.438 37.812 1 94.94 509 VAL B CA 1
ATOM 8242 C C . VAL B 1 509 ? 0.584 -35.906 37.719 1 94.94 509 VAL B C 1
ATOM 8244 O O . VAL B 1 509 ? 0.809 -36.562 38.75 1 94.94 509 VAL B O 1
ATOM 8247 N N . MET B 1 510 ? 0.75 -36.312 36.531 1 95.75 510 MET B N 1
ATOM 8248 C CA . MET B 1 510 ? 1.153 -37.688 36.312 1 95.75 510 MET B CA 1
ATOM 8249 C C . MET B 1 510 ? 2.576 -37.938 36.812 1 95.75 510 MET B C 1
ATOM 8251 O O . MET B 1 510 ? 2.857 -38.969 37.438 1 95.75 510 MET B O 1
ATOM 8255 N N . THR B 1 511 ? 3.443 -37.062 36.5 1 94.81 511 THR B N 1
ATOM 8256 C CA . THR B 1 511 ? 4.828 -37.156 36.938 1 94.81 511 THR B CA 1
ATOM 8257 C C . THR B 1 511 ? 4.91 -37.125 38.469 1 94.81 511 THR B C 1
ATOM 8259 O O . THR B 1 511 ? 5.691 -37.844 39.062 1 94.81 511 THR B O 1
ATOM 8262 N N . ARG B 1 512 ? 4.117 -36.281 39.031 1 93.94 512 ARG B N 1
ATOM 8263 C CA . ARG B 1 512 ? 4.082 -36.156 40.469 1 93.94 512 ARG B CA 1
ATOM 8264 C C . ARG B 1 512 ? 3.568 -37.438 41.125 1 93.94 512 ARG B C 1
ATOM 8266 O O . ARG B 1 512 ? 4.082 -37.875 42.156 1 93.94 512 ARG B O 1
ATOM 8273 N N . ARG B 1 513 ? 2.646 -38.031 40.562 1 93.44 513 ARG B N 1
ATOM 8274 C CA . ARG B 1 513 ? 2.086 -39.281 41.062 1 93.44 513 ARG B CA 1
ATOM 8275 C C . ARG B 1 513 ? 3.098 -40.438 40.969 1 93.44 513 ARG B C 1
ATOM 8277 O O . ARG B 1 513 ? 3.209 -41.25 41.875 1 93.44 513 ARG B O 1
ATOM 8284 N N . VAL B 1 514 ? 3.791 -40.438 39.875 1 93.69 514 VAL B N 1
ATOM 8285 C CA . VAL B 1 514 ? 4.789 -41.469 39.656 1 93.69 514 VAL B CA 1
ATOM 8286 C C . VAL B 1 514 ? 5.941 -41.281 40.656 1 93.69 514 VAL B C 1
ATOM 8288 O O . VAL B 1 514 ? 6.414 -42.281 41.25 1 93.69 514 VAL B O 1
ATOM 8291 N N . LEU B 1 515 ? 6.332 -40.062 40.844 1 92.75 515 LEU B N 1
ATOM 8292 C CA . LEU B 1 515 ? 7.426 -39.812 41.781 1 92.75 515 LEU B CA 1
ATOM 8293 C C . LEU B 1 515 ? 7.023 -40.125 43.219 1 92.75 515 LEU B C 1
ATOM 8295 O O . LEU B 1 515 ? 7.832 -40.656 43.969 1 92.75 515 LEU B O 1
ATOM 8299 N N . ARG B 1 516 ? 5.789 -39.906 43.531 1 92.25 516 ARG B N 1
ATOM 8300 C CA . ARG B 1 516 ? 5.293 -40.219 44.875 1 92.25 516 ARG B CA 1
ATOM 8301 C C . ARG B 1 516 ? 5.234 -41.719 45.094 1 92.25 516 ARG B C 1
ATOM 8303 O O . ARG B 1 516 ? 5.547 -42.188 46.188 1 92.25 516 ARG B O 1
ATOM 8310 N N . ARG B 1 517 ? 4.973 -42.406 44.062 1 91.5 517 ARG B N 1
ATOM 8311 C CA . ARG B 1 517 ? 4.898 -43.875 44.156 1 91.5 517 ARG B CA 1
ATOM 8312 C C . ARG B 1 517 ? 6.293 -44.469 44.281 1 91.5 517 ARG B C 1
ATOM 8314 O O . ARG B 1 517 ? 6.496 -45.438 45.031 1 91.5 517 ARG B O 1
ATOM 8321 N N . VAL B 1 518 ? 7.211 -43.906 43.625 1 91.44 518 VAL B N 1
ATOM 8322 C CA . VAL B 1 518 ? 8.578 -44.406 43.625 1 91.44 518 VAL B CA 1
ATOM 8323 C C . VAL B 1 518 ? 9.211 -44.156 45 1 91.44 518 VAL B C 1
ATOM 8325 O O . VAL B 1 518 ? 9.906 -45.031 45.531 1 91.44 518 VAL B O 1
ATOM 8328 N N . VAL B 1 519 ? 8.922 -43.031 45.562 1 88.94 519 VAL B N 1
ATOM 8329 C CA . VAL B 1 519 ? 9.469 -42.688 46.844 1 88.94 519 VAL B CA 1
ATOM 8330 C C . VAL B 1 519 ? 8.852 -43.562 47.938 1 88.94 519 VAL B C 1
ATOM 8332 O O . VAL B 1 519 ? 9.539 -44 48.844 1 88.94 519 VAL B O 1
ATOM 8335 N N . LYS B 1 520 ? 7.648 -43.969 47.812 1 86 520 LYS B N 1
ATOM 8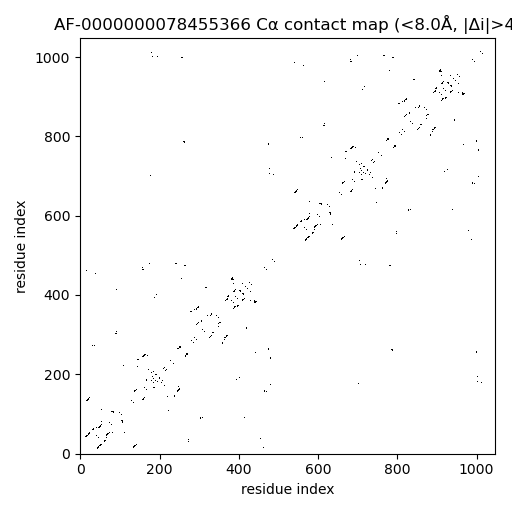336 C CA . LYS B 1 520 ? 6.977 -44.844 48.781 1 86 520 LYS B CA 1
ATOM 8337 C C . LYS B 1 520 ? 7.508 -46.25 48.688 1 86 520 LYS B C 1
ATOM 8339 O O . LYS B 1 520 ? 7.699 -46.938 49.719 1 86 520 LYS B O 1
ATOM 8344 N N . LEU B 1 521 ? 7.891 -46.719 47.562 1 81.5 521 LEU B N 1
ATOM 8345 C CA . LEU B 1 521 ? 8.422 -48.062 47.375 1 81.5 521 LEU B CA 1
ATOM 8346 C C . LEU B 1 521 ? 9.844 -48.156 47.906 1 81.5 521 LEU B C 1
ATOM 8348 O O . LEU B 1 521 ? 10.25 -49.219 48.406 1 81.5 521 LEU B O 1
ATOM 8352 N N . LYS B 1 522 ? 10.461 -47.156 47.875 1 75.38 522 LYS B N 1
ATOM 8353 C CA . LYS B 1 522 ? 11.805 -47.156 48.438 1 75.38 522 LYS B CA 1
ATOM 8354 C C . LYS B 1 522 ? 11.773 -47.125 49.969 1 75.38 522 LYS B C 1
ATOM 8356 O O . LYS B 1 522 ? 12.68 -47.625 50.625 1 75.38 522 LYS B O 1
ATOM 8361 N N . LYS B 1 523 ? 10.836 -46.531 50.219 1 73.56 523 LYS B N 1
ATOM 8362 C CA . LYS B 1 523 ? 10.758 -46.438 51.688 1 73.56 523 LYS B CA 1
ATOM 8363 C C . LYS B 1 523 ? 10.203 -47.719 52.281 1 73.56 523 LYS B C 1
ATOM 8365 O O . LYS B 1 523 ? 10.5 -48.062 53.438 1 73.56 523 LYS B O 1
ATOM 8370 N N . GLU B 1 524 ? 9.695 -48.656 51.688 1 68.69 524 GLU B N 1
ATOM 8371 C CA . GLU B 1 524 ? 9.289 -49.969 52.156 1 68.69 524 GLU B CA 1
ATOM 8372 C C . GLU B 1 524 ? 10.367 -51.031 51.844 1 68.69 524 GLU B C 1
ATOM 8374 O O . GLU B 1 524 ? 10.594 -51.938 52.625 1 68.69 524 GLU B O 1
#

pLDDT: mean 91.71, std 11.41, range [28.03, 98.88]

Solvent-accessible surface area (backbone atoms only — not comparable to full-atom values): 54956 Å² total; per-residue (Å²): 135,83,80,75,77,75,78,72,73,78,67,71,79,70,79,68,44,40,35,38,37,39,40,67,24,72,36,57,71,46,23,38,37,55,10,37,55,42,32,54,46,26,73,73,57,29,47,30,33,38,42,32,42,42,44,15,78,84,37,71,63,61,56,56,91,47,57,71,41,77,45,74,48,71,71,58,93,89,51,80,46,56,75,73,32,60,54,73,70,40,40,88,75,43,51,77,63,53,43,73,68,30,67,68,46,41,48,44,67,47,43,38,64,31,52,52,40,46,52,53,79,67,31,62,68,58,49,52,50,57,46,70,65,63,43,40,24,33,37,32,41,56,89,50,60,54,60,43,49,54,29,60,78,46,66,48,45,30,42,31,36,30,42,68,42,66,82,45,68,57,55,32,59,28,54,50,43,68,67,52,39,43,36,41,64,45,44,74,74,31,53,76,47,44,42,71,50,55,74,69,53,27,49,51,37,38,52,52,45,48,43,43,66,71,43,51,47,55,55,46,48,47,51,45,46,46,50,48,28,74,74,72,31,87,80,53,77,56,42,56,64,50,47,35,53,34,38,37,34,39,27,44,31,42,67,75,62,41,76,40,57,61,36,48,80,31,59,42,66,30,35,63,56,59,60,70,86,79,55,82,62,55,69,74,56,50,50,52,49,61,70,36,84,29,19,33,42,35,42,47,66,90,77,47,48,52,71,71,49,52,66,65,44,53,48,12,51,53,57,26,52,60,73,40,70,54,31,25,35,41,31,55,28,37,78,84,35,61,75,43,65,77,57,61,72,44,90,40,41,45,70,32,65,71,75,65,61,64,24,50,48,56,64,69,61,50,61,33,35,38,30,28,25,46,65,70,60,45,45,46,29,40,62,43,24,37,14,31,36,26,35,39,47,59,53,56,10,32,40,44,36,28,34,34,37,74,64,39,25,32,43,82,45,54,72,88,62,55,35,36,65,52,48,38,50,47,51,48,49,55,73,66,39,60,61,23,41,52,39,13,39,49,50,15,53,49,66,73,58,44,76,73,52,30,61,59,51,52,53,39,49,52,53,43,36,44,72,41,58,60,50,14,66,41,38,42,44,57,57,70,80,44,52,76,50,53,50,68,39,42,80,51,48,52,58,52,50,51,52,50,50,52,50,53,49,48,51,49,53,50,52,51,52,51,52,54,51,53,55,52,57,70,69,104,136,84,78,75,78,76,77,73,72,80,67,71,80,71,79,66,45,40,35,37,36,39,40,67,25,72,36,57,70,46,24,38,38,56,11,36,55,42,31,54,46,26,74,73,57,29,46,30,33,38,41,34,42,42,44,14,79,83,37,71,63,61,56,57,90,50,58,72,43,78,45,75,48,71,70,58,91,90,52,81,48,56,76,74,32,60,54,73,72,39,41,89,75,42,50,76,63,54,42,73,69,31,68,67,46,41,48,43,68,46,43,37,65,29,52,52,40,47,53,52,79,66,31,63,67,59,51,51,50,58,46,70,65,63,44,40,25,33,37,33,40,56,89,53,61,54,61,42,50,53,30,59,79,45,67,48,43,30,42,31,36,30,42,69,41,63,83,44,68,57,56,33,62,30,56,49,42,68,68,53,37,44,37,43,63,45,45,73,75,30,54,77,46,44,43,71,51,54,74,69,54,28,47,52,38,38,51,50,46,49,44,43,66,71,44,50,47,54,55,47,49,48,48,45,47,45,51,49,27,73,74,72,30,85,81,52,75,56,41,55,64,50,48,34,53,33,39,36,33,38,27,42,31,41,67,74,64,42,76,41,56,60,35,47,81,33,60,42,66,30,35,64,55,61,59,68,85,78,56,82,62,55,69,75,57,49,50,52,49,61,68,36,85,30,22,32,41,34,42,47,65,89,77,46,48,52,69,71,48,52,65,66,45,53,47,12,50,53,57,26,52,61,74,40,70,53,31,25,34,43,32,54,28,35,76,84,35,60,76,42,65,77,57,62,70,44,90,40,42,44,70,33,63,71,76,67,61,63,25,49,49,57,64,69,62,50,61,33,36,37,30,28,26,46,64,67,60,46,45,45,30,39,62,42,23,39,14,32,38,27,34,38,48,57,54,55,10,31,40,46,35,27,33,34,38,73,65,38,26,32,44,83,45,54,73,89,61,54,35,36,66,52,48,37,48,48,51,48,48,53,72,66,38,60,60,23,42,53,38,13,37,49,51,16,52,48,65,74,58,44,76,73,50,32,62,61,52,51,52,38,48,52,53,41,36,44,72,41,57,60,50,14,66,39,39,42,43,58,56,69,80,43,53,76,49,54,49,67,39,43,79,52,51,52,58,51,50,51,52,50,51,51,49,52,50,48,52,51,53,48,52,50,51,51,52,53,51,53,54,53,58,68,69,104

Foldseek 3Di:
DPPPPPPPPPPVPPPAFEEEEEEEQDDQLRLLVVQLLQQLSQVVPHAYEYEYEDLDPVSPDSNHDRHPYYHYDDDPDPDQHLCPPVCLVALLPDDLVVCVVDPVNLCSLQVSLQVSLLVQVPPPVNLVVLLVVQGLEYEYEQVHLSVLLSCVVSVHFDYAYEHSAADALLNCQLQVWDAQLQAHAHQFNGDLAHRHDDPVSSVVRVVVCCCVNPPVVVSSQVSNVVSCCVVPHPPRDRSSPSSNLHQAYEYQDDCLQARDDTDFPRYHYQHPSSPDDADAFDPVVVCLLVVAQAEEEEDADDSHAPVSQDPQLVVLLLLLVQVCLRYAYEHAHAPVCQPPVSQVPHPSRHYDPDGPLLNVLQVPRHAEYEYQQPSVNVSSNLLSLHAYEHEHRRGNSSSSQSSCVVLLQYDYDYSVDRGNVVSNVRCCCSNVPCSNSVSSVVSNVCLVPPPDHNSVVSNVSVSVCSVVRNSSVVGRDPLSVDDPCVSVVVVPVVVVVVVVVVVVVVVVVVVVVVVVVVVVVVVD/DPPPPPPPPPPVPPPAFEEEEEEEQDDQLRLLVVQLLQQLSQVVPHAYEYEYEDLDVVSPDSNHDRHPYYDYDDDPDPDQHLCPPVCLVFLLPDDLVVCVVDPVNLCSLQVSLQVSLLVQVPPPVNLVVLLVVQGLEYEYEQVHLSVLLSCVVSVHFDYAYEHSAADALSNCQLQVWDAQLQAHAHQFNGDLAHRHDDPVSSVVRVVVCCCVNPPVVVSSQVSNVVSCCVVPHPPRDRSSPSSNLHQAYEYQDDCLQARDDTDFPRYHYQHPSSPDDADAFDPVVVCLLVVAQAEEEEDADDSHAPVSQDPQLVVLLLLLVQVVLRYAYEHAHAPVCQPPVSQVPHPSRHYDPDGPLLNVLQVPRHAEYEYQQPSVNVSSNLLSLHAYEHEHRRGNSSSSQSSCVVLLQYDYDYSVDRGNVVSNVRCCCSNVPCSNSVSSVVSNVCLVPPPDHNSVVSNVSVSVCSVVRNSSVVGRDPLSVDDPCVSVVVVPVVVVVVVVVVVVVVVVVVVVVVVVVVVVVVVD

InterPro domains:
  IPR002213 UDP-glucuronosyl/UDP-glucosyltransferase [PF00201] (28-523)
  IPR002213 UDP-glucuronosyl/UDP-glucosyltransferase [cd03784] (17-448)
  IPR035595 UDP-glycosyltransferase family, conserved site [PS00375] (354-397)
  IPR050271 UDP-glycosyltransferase [PTHR48043] (29-501)

Secondary structure (DSSP, 8-state):
-----------------EEEEEEE-S-HHHHHHHHHHHHHHHHTT-EEEEEEE-S-TT------S--SEEEEE-PPTT---GGG-HHHH-TTT--HHHHHH-HHHHHHHHHHHHHHHHHHHT-HHHHHHHHHH--SEEEEETT-SHHHHHHHHHT---EEEEESSS--HHHHHHHT----TTT---STT--TTTT---HHHHHHHHHHHHHIIIIIHHHHHHHHHHHHHHHH-TTPPPHHHHHTT-S-EEESS-TTTSPP--B-TTEEE-TTTTPPPP-PPPHHHHHHHTSSSEEEEEE-TTTS-GGGS-HHHHHHHHHHHHT-TTEEEEEE--TTTTT-GGGGSSTTEEEES---HHHHHHTS---EEEE---HHHHHHHHHHT--EEE---STTHHHHHHHHHHTTSEEE--GGG--HHHHHHHHHHHHH-HHHHHHHHHHHHHHHH-SS-HHHHHHHHHHHHHH-TTHHHHT--GGGGS-HHHHTTHHHHHHHHHHHHHHHHHHHHHHHHHHHHHHHHHH-/-----------------EEEEEEE-S-HHHHHHHHHHHHHHHHTT-EEEEEEE-S-TT------S--SEEEEE-PPTT---GGG-HHHH-TTT--HHHHHH-HHHHHHHHHHHHHHHHHHHT-HHHHHHHHHH--SEEEEETT-SHHHHHHHHHT---EEEEESSS--HHHHHHHT----TTT---STT--TTTT---HHHHHHHHHHHHHIIIIIHHHHHHHHHHHHHHHH-TTPPPHHHHHTT-S-EEESS-TTTSPP--B-TTEEE-TTTTPPPP-PPPHHHHHHHTSSSEEEEEE-TTTS-GGGS-HHHHHHHHHHHHT-TTEEEEEE--TTTTT-GGGGSSTTEEEES---HHHHHHTS---EEEE---HHHHHHHHHHT--EEE---STTHHHHHHHHHHTT-EEE--GGG--HHHHHHHHHHHHH-HHHHHHHHHHHHHHHH-SS-HHHHHHHHHHHHHH-TTHHHHT--GGGGS-HHHHTTHHHHHHHHHHHHHHHHHHHHHHHHHHHHHHHHHH-

Nearest PDB structures (foldseek):
  2o6l-assembly1_B  TM=9.234E-01  e=4.095E-12  Homo sapiens
  2o6l-assembly1_A  TM=9.234E-01  e=6.540E-12  Homo sapiens
  7yf5-assembly1_A  TM=8.388E-01  e=2.083E-12  Homo sapiens
  7yan-assembly2_D-2  TM=9.032E-01  e=5.236E-11  Homo sapiens
  7cjx-assembly2_B  TM=9.000E-01  e=7.938E-11  Homo sapiens